Protein AF-A0A061QY68-F1 (afdb_monomer_lite)

InterPro domains:
  IPR005821 Ion transport domain [PF00520] (779-943)
  IPR013662 RyR/IP3R Homology associated domain [PF08454] (230-327)
  IPR015925 Ryanodine/Inositol 1,4,5-trisphosphate receptor [PTHR13715] (108-1065)

Organism: NCBI:txid582737

pLDDT: mean 70.11, std 22.69, range [20.84, 96.12]

Foldseek 3Di:
DDDDDDDPDDDADDDDVLVVLVVVLVDLDPDPDDDPPDDPPAAPLNVLLVLLVVLLVQLAPPPDPLVSLLLVLQLLLLCLQFCPLPSPVVRSSVSSVCSVQQHDRDPDDFPVSSLLSLLSSVLSNNLVSLLSNCLYPDPSSVLSSLSSLLSSLPPQNPNSLVSSLVVLQDLDPSNVSNLVSLLVLLVLLLVLLVPVPDDVVPPPPPQPPDDDDDDPDDDPSPQVSLVSNLSSLSSLLSSLFLNPLSSLVLCDARVSDPDGRNNLQSLLSSLLSLLVCVLVCLVVVPVRSLSSLLSSLSSLLSSQFAPNLPSLCCCQPVHCLQVSLQSLLVRLAQDLPDDLQSLLSSLLSLLSSLSSVVSSCPPAQQDPSLVSSLVRHDLVSLLNRLVVLVCSLPVCSLVPPDDQDPPRDDDDDDPDDDDDPSVVVVVVVPPDDDDDPPDDDDDDPPVVRDDPPRQDSVSSSVSSVSSSLSSLQSLVQSLVSLVLDDPVVVPVPDPPVCCVPRVVPRNVSSVVSCVVCVVVCVLFKAWEWWQDPNDIDIHIDTFDPLLSVCVVPPVSLCVLQVQLLQPFPVQLVDLLSLLLVSVVSLVVVLVLSVLVVCCVVDPLSVLLNCLLVLLVLLQVLLVQLVVLVVPDDDDDPDDPPLDDDPSSVSSLVSLVVSLVSLVSNLSSLLVSLVVVVLVDPPDDPVLVLASPPPVPPPDDDSDDDDDDPDDDDDDDDDDDDDDDDDDDDDDDDDDDDDDDDPPPPVPDSDRRDDPDDPRPVVVVVVVVVSVVVSCPDPSSVLSVVSSVLSVCCNPPHSVSSVSSNLSCLVSPPVNVLLVQLCVQLVVVLVVLVVVLLVVLLVLLVVCCVQPPPVDDPPADQLANDSVSSSVSSVCCLVPHQPCCSVDGVSDSCNLPDPDDPDDPSSVVVVVSSVVSCVPRVVPSVVVSVVSSVVSSVVVVVRVVSSVVQVVAAASFARDGQVLQVVDPPGHPVNCCPRHNPSSSVSSVVSVLVPDDSSPAGNVSSVLVVQCPDPDSSSNSNTTNHNDDSVNVSVVVVVVVVVVVVVVVVVVVVVVVVVVVVVVVVVVVVVVVVVVVVVVVVVVD

Secondary structure (DSSP, 8-state):
-------SS------SHHHHHHHHTT--S-----STT------HHHHHHHHHHHHHHHGGG----HHHHHHHHHHHHHHHHH--SS--HHHHHHHHHHHHHTPPPPS---HHHHHHHHHHHHHTTHHHHHHHHTTSS-HHHHHHHHHHHHHHHTTT-HHHHHHHHHHHTSSSTHHHHHHHHHHHHHHHHHHHHHH---GGGSSSS-SS-SSS--------TTHHHHHHHHHHHHHHHHHHTTT-HHHHHHTT--TTSSS---HHHHHHHHHHHHHHHHHHHHHTT--HHHHHHHHHHHHHHHHHTTT-HHHHHIIIIISSHHHHHHHHHHHS---TT--HHHHHHHHHHHHHHHHHHHHHTTT-SS-HHHHHHHHH--HHHHHHHHHHHHHHHHSS------PPPTT--PPP--SS----HHHHHHHHHS-S------------S-GGG--TTSPPHHHHHHHHHHHHHHHHHHHHHHHHHHHT--TTHHHHSS-HHHHTTSHHHHHHHHHHHHHHHHHHHTTTEEEEEEEETTEEEEEEEEPPHHHHHHHH-HHHHHHHHHHHTT--GGGTSSHHHHHHHHHHHHHHHHHHHHHHHHHTT-HHHHHHHTHHHHHHHHHHHHHHHHHHHHT---PSTT---TTS-HHHHHHHHHHHHHHHHHHHHHHHHHHHHHHHHHH-----TTTGGG-TTTTTTT----PPP----------------S---------------------SSSS-S-PPP--SSSHHHHHHHHHHHHHHHHHTSHHHHHHHHHHHHHHHHHHT-GGGGGGGGGHHHHHSHHHHHHHHHHHHHHHHHHHHHHHHHHHHHHHHHHHHHHHTT-S-TTSPPS-SSHHHHHHHHHHHHHHS-GGGGTSBTTBGGGGS-SSSSS-HHHHHHHHHHHHHIIIIIIIIHHHHHHHHHHHHHHHHHHHHHHHHHHHHB-TTT--BHHHHHT-TT--HHHHHHHT--HHHHHHHHHHHHHS-TTS--HHHHHHHHHTT-SSTTGGGTTS-TT--HHHHHHHHHHHHHHHHHHHHHHHHHHHHHHHHHHHHHHHHHHHHHHHHHHHHTT--

Radius of gyration: 42.27 Å; chains: 1; bounding box: 159×98×127 Å

Sequence (1084 aa):
MEERRLSPGGRKVRFASLHVFSRIFAQPQGTVGSLGGVPMQWSFEEIVVYFSKFVMQHHHALEWDEEMLNKIIRAMRYACYIDDGRGDLSFIQAGWDAALSGASAPSHMRPAQLAWVQEKYNALGFTHAAVALMTNSNPAMQFEAVRLLVTLLWGGNRTVQDTVCSMLSRQTTPSAAWFSTVHGIVSRCSDFIKQNGNPESISSQSFAAVREGEGLLQLNESSDVAIFASTCMELLRLMCEGHHLKNQMLMLQQPTDSTDVDLVSAAVDLMGELQNRLLGSIQEGCAKFPRLVLSILSFLTEACTGPCHAVQRALALDSALLLLANRMLGCITIEPTDSAIAFGMKARILAALVQLLNSLMEGQGHSVITGRIIEVLDLSAVESQAITLYQCLNGGVLSWKDKPKADGSLPGVDPSQEEDPSQARFYSLMGRSQMNPKASGDAEPWEANLPEDSPSPQAARKLAGSSLIEMMLFVRKLNHCHKSEAPNERAAHMDDAFLAKSGHHFTPVLDRIEQELEPFLEGTISSIEIIWNNRLEKVFFPLTSTCQRADTDMDCRAEILQSLQSIPSDCRENPLQKATKLLEHMDIHLQRLLAKDLSELSWLLWLVGRRHAMHHYVLYSSAAALLLLIVFVQDPPGRWAWGGSVFYIMATVLSVAVLALSLGILASLVIDKMHWNSCATDMTPGQRALSGISSLLGFPMKSKPTSNPNKVHHFDPANATAGAANFDSAIDISLGQNAPQIKAIAGAVPRLPQDGSGSSLHTAAHVCAIAIDSVLDLAVLHALAMTVMAVLAVWMSPLFLAAHLTVFFTEFDAGKTILRALKIAGLPLLETSLVGILAIVIFSIVSFELFHGKRDQDAPQPCETLYQCVATHLITGMYGDFADLYADEGDIFSLVPEGIDDKSMKQLQILFVMAFFILWGFVLSNIFTGLVVDAFAAIRAEEEEISSDNTTRCLVCSLERFEFDKNPRMSFETHIRSEHSPLSYVYYLHYLRKTPSTEYKGYDTFIHQALQQSSKVDRVVWLPISRSITIDKLGESHNLEEESEKQMDLLQYLRVMLQQMERRIASVESQVSAAVSKRGVADS

Structure (mmCIF, N/CA/C/O backbone):
data_AF-A0A061QY68-F1
#
_entry.id   AF-A0A061QY68-F1
#
loop_
_atom_site.group_PDB
_atom_site.id
_atom_site.type_symbol
_atom_site.label_atom_id
_atom_site.label_alt_id
_atom_site.label_comp_id
_atom_site.label_asym_id
_atom_site.label_entity_id
_atom_site.label_seq_id
_atom_site.pdbx_PDB_ins_code
_atom_site.Cartn_x
_atom_site.Cartn_y
_atom_site.Cartn_z
_atom_site.occupancy
_atom_site.B_iso_or_equiv
_atom_site.auth_seq_id
_atom_site.auth_comp_id
_atom_site.auth_asym_id
_atom_site.auth_atom_id
_atom_site.pdbx_PDB_model_num
ATOM 1 N N . MET A 1 1 ? -13.461 -45.399 37.007 1.00 29.14 1 MET A N 1
ATOM 2 C CA . MET A 1 1 ? -13.664 -46.328 38.143 1.00 29.14 1 MET A CA 1
ATOM 3 C C . MET A 1 1 ? -13.298 -45.540 39.396 1.00 29.14 1 MET A C 1
ATOM 5 O O . MET A 1 1 ? -12.150 -45.151 39.472 1.00 29.14 1 MET A O 1
ATOM 9 N N . GLU A 1 2 ? -14.149 -45.123 40.330 1.00 26.91 2 GLU A N 1
ATOM 10 C CA . GLU A 1 2 ? -15.510 -45.493 40.731 1.00 26.91 2 GLU A CA 1
ATOM 11 C C . GLU A 1 2 ? -16.494 -44.317 40.549 1.00 26.91 2 GLU A C 1
ATOM 13 O O . GLU A 1 2 ? -16.331 -43.264 41.156 1.00 26.91 2 GLU A O 1
ATOM 18 N N . GLU A 1 3 ? -17.563 -44.520 39.778 1.00 31.66 3 GLU A N 1
ATOM 19 C CA . GLU A 1 3 ? -18.822 -43.794 39.977 1.00 31.66 3 GLU A CA 1
ATOM 20 C C . GLU A 1 3 ? -19.640 -44.588 41.002 1.00 31.66 3 GLU A C 1
ATOM 22 O O . GLU A 1 3 ? -20.162 -45.662 40.694 1.00 31.66 3 GLU A O 1
ATOM 27 N N . ARG A 1 4 ? -19.770 -44.088 42.234 1.00 31.14 4 ARG A N 1
ATOM 28 C CA . ARG A 1 4 ? -20.824 -44.552 43.146 1.00 31.14 4 ARG A CA 1
ATOM 29 C C . ARG A 1 4 ? -21.917 -43.495 43.238 1.00 31.14 4 ARG A C 1
ATOM 31 O O . ARG A 1 4 ? -21.746 -42.473 43.887 1.00 31.14 4 ARG A O 1
ATOM 38 N N . ARG A 1 5 ? -23.033 -43.815 42.572 1.00 36.41 5 ARG A N 1
ATOM 39 C CA . ARG A 1 5 ? -24.438 -43.468 42.864 1.00 36.41 5 ARG A CA 1
ATOM 40 C C . ARG A 1 5 ? -24.655 -42.254 43.782 1.00 36.41 5 ARG A C 1
ATOM 42 O O . ARG A 1 5 ? -24.558 -42.379 45.001 1.00 36.41 5 ARG A O 1
ATOM 49 N N . LEU A 1 6 ? -25.113 -41.142 43.208 1.00 31.55 6 LEU A N 1
ATOM 50 C CA . LEU A 1 6 ? -25.805 -40.080 43.943 1.00 31.55 6 LEU A CA 1
ATOM 51 C C . LEU A 1 6 ? -27.317 -40.184 43.694 1.00 31.55 6 LEU A C 1
ATOM 53 O O . LEU A 1 6 ? -27.770 -40.357 42.567 1.00 31.55 6 LEU A O 1
ATOM 57 N N . SER A 1 7 ? -28.076 -40.150 44.788 1.00 28.05 7 SER A N 1
ATOM 58 C CA . SER A 1 7 ? -29.542 -40.155 44.840 1.00 28.05 7 SER A CA 1
ATOM 59 C C . SER A 1 7 ? -30.104 -38.732 44.665 1.00 28.05 7 SER A C 1
ATOM 61 O O . SER A 1 7 ? -29.376 -37.762 44.895 1.00 28.05 7 SER A O 1
ATOM 63 N N . PRO A 1 8 ? -31.385 -38.575 44.276 1.00 34.56 8 PRO A N 1
ATOM 64 C CA . PRO A 1 8 ? -31.983 -37.270 44.022 1.00 34.56 8 PRO A CA 1
ATOM 65 C C . PRO A 1 8 ? -32.374 -36.612 45.351 1.00 34.56 8 PRO A C 1
ATOM 67 O O . PRO A 1 8 ? -33.438 -36.863 45.908 1.00 34.56 8 PRO A O 1
ATOM 70 N N . GLY A 1 9 ? -31.484 -35.788 45.889 1.00 30.56 9 GLY A N 1
ATOM 71 C CA . GLY A 1 9 ? -31.750 -34.975 47.072 1.00 30.56 9 GLY A CA 1
ATOM 72 C C . GLY A 1 9 ? -30.561 -34.072 47.367 1.00 30.56 9 GLY A C 1
ATOM 73 O O . GLY A 1 9 ? -29.495 -34.565 47.723 1.00 30.56 9 GLY A O 1
ATOM 74 N N . GLY A 1 10 ? -30.744 -32.761 47.185 1.00 36.50 10 GLY A N 1
ATOM 75 C CA . GLY A 1 10 ? -29.701 -31.733 47.209 1.00 36.50 10 GLY A CA 1
ATOM 76 C C . GLY A 1 10 ? -28.730 -31.816 48.390 1.00 36.50 10 GLY A C 1
ATOM 77 O O . GLY A 1 10 ? -28.972 -31.251 49.455 1.00 36.50 10 GLY A O 1
ATOM 78 N N . ARG A 1 11 ? -27.584 -32.469 48.173 1.00 31.81 11 ARG A N 1
ATOM 79 C CA . ARG A 1 11 ? -26.412 -32.392 49.047 1.00 31.81 11 ARG A CA 1
ATOM 80 C C . ARG A 1 11 ? -25.179 -32.032 48.231 1.00 31.81 11 ARG A C 1
ATOM 82 O O . ARG A 1 11 ? -24.825 -32.719 47.278 1.00 31.81 11 ARG A O 1
ATOM 89 N N . LYS A 1 12 ? -24.553 -30.942 48.677 1.00 38.97 12 LYS A N 1
ATOM 90 C CA . LYS A 1 12 ? -23.264 -30.378 48.267 1.00 38.97 12 LYS A CA 1
ATOM 91 C C . LYS A 1 12 ? -22.235 -31.472 47.962 1.00 38.97 12 LYS A C 1
ATOM 93 O O . LYS A 1 12 ? -22.008 -32.356 48.791 1.00 38.97 12 LYS A O 1
ATOM 98 N N . VAL A 1 13 ? -21.602 -31.391 46.793 1.00 36.59 13 VAL A N 1
ATOM 99 C CA . VAL A 1 13 ? -20.547 -32.314 46.355 1.00 36.59 13 VAL A CA 1
ATOM 100 C C . VAL A 1 13 ? -19.327 -32.136 47.266 1.00 36.59 13 VAL A C 1
ATOM 102 O O . VAL A 1 13 ? -18.552 -31.197 47.107 1.00 36.59 13 VAL A O 1
ATOM 105 N N . ARG A 1 14 ? -19.148 -33.017 48.260 1.00 35.81 14 ARG A N 1
ATOM 106 C CA . ARG A 1 14 ? -17.952 -33.015 49.119 1.00 35.81 14 ARG A CA 1
ATOM 107 C C . ARG A 1 14 ? -16.811 -33.857 48.527 1.00 35.81 14 ARG A C 1
ATOM 109 O O . ARG A 1 14 ? -16.841 -35.078 48.595 1.00 35.81 14 ARG A O 1
ATOM 116 N N . PHE A 1 15 ? -15.803 -33.151 48.004 1.00 47.38 15 PHE A N 1
ATOM 117 C CA . PHE A 1 15 ? -14.361 -33.274 48.301 1.00 47.38 15 PHE A CA 1
ATOM 118 C C . PHE A 1 15 ? -13.709 -34.678 48.385 1.00 47.38 15 PHE A C 1
ATOM 120 O O . PHE A 1 15 ? -13.303 -35.115 49.459 1.00 47.38 15 PHE A O 1
ATOM 127 N N . ALA A 1 16 ? -13.453 -35.319 47.238 1.00 40.19 16 ALA A N 1
ATOM 128 C CA . ALA A 1 16 ? -12.374 -36.320 47.105 1.00 40.19 16 ALA A CA 1
ATOM 129 C C . ALA A 1 16 ? -11.352 -35.922 46.018 1.00 40.19 16 ALA A C 1
ATOM 131 O O . ALA A 1 16 ? -10.146 -36.019 46.222 1.00 40.19 16 ALA A O 1
ATOM 132 N N . SER A 1 17 ? -11.822 -35.357 44.904 1.00 46.38 17 SER A N 1
ATOM 133 C CA . SER A 1 17 ? -11.006 -34.807 43.808 1.00 46.38 17 SER A CA 1
ATOM 134 C C . SER A 1 17 ? -10.307 -33.480 44.151 1.00 46.38 17 SER A C 1
ATOM 136 O O . SER A 1 17 ? -9.217 -33.208 43.653 1.00 46.38 17 SER A O 1
ATOM 138 N N . LEU A 1 18 ? -10.883 -32.679 45.053 1.00 42.19 18 LEU A N 1
ATOM 139 C CA . LEU A 1 18 ? -10.317 -31.399 45.507 1.00 42.19 18 LEU A CA 1
ATOM 140 C C . LEU A 1 18 ? -9.041 -31.560 46.347 1.00 42.19 18 LEU A C 1
ATOM 142 O O . LEU A 1 18 ? -8.128 -30.750 46.232 1.00 42.19 18 LEU A O 1
ATOM 146 N N . HIS A 1 19 ? -8.930 -32.634 47.136 1.00 45.12 19 HIS A N 1
ATOM 147 C CA . HIS A 1 19 ? -7.722 -32.904 47.922 1.00 45.12 19 HIS A CA 1
ATOM 148 C C . HIS A 1 19 ? -6.561 -33.398 47.042 1.00 45.12 19 HIS A C 1
ATOM 150 O O . HIS A 1 19 ? -5.401 -33.246 47.411 1.00 45.12 19 HIS A O 1
ATOM 156 N N . VAL A 1 20 ? -6.873 -33.957 45.866 1.00 48.47 20 VAL A N 1
ATOM 157 C CA . VAL A 1 20 ? -5.894 -34.356 44.846 1.00 48.47 20 VAL A CA 1
ATOM 158 C C . VAL A 1 20 ? -5.334 -33.117 44.151 1.00 48.47 20 VAL A C 1
ATOM 160 O O . VAL A 1 20 ? -4.122 -32.961 44.122 1.00 48.47 20 VAL A O 1
ATOM 163 N N . PHE A 1 21 ? -6.177 -32.175 43.715 1.00 49.72 21 PHE A N 1
ATOM 164 C CA . PHE A 1 21 ? -5.708 -30.892 43.169 1.00 49.72 21 PHE A CA 1
ATOM 165 C C . PHE A 1 21 ? -4.913 -30.084 44.200 1.00 49.72 21 PHE A C 1
ATOM 167 O O . PHE A 1 21 ? -3.837 -29.585 43.883 1.00 49.72 21 PHE A O 1
ATOM 174 N N . SER A 1 22 ? -5.386 -30.006 45.452 1.00 44.59 22 SER A N 1
ATOM 175 C CA . SER A 1 22 ? -4.680 -29.270 46.509 1.00 44.59 22 SER A CA 1
ATOM 176 C C . SER A 1 22 ? -3.344 -29.896 46.873 1.00 44.59 22 SER A C 1
ATOM 178 O O . SER A 1 22 ? -2.451 -29.175 47.281 1.00 44.59 22 SER A O 1
ATOM 180 N N . ARG A 1 23 ? -3.177 -31.215 46.723 1.00 47.50 23 ARG A N 1
ATOM 181 C CA . ARG A 1 23 ? -1.905 -31.903 46.992 1.00 47.50 23 ARG A CA 1
ATOM 182 C C . ARG A 1 23 ? -0.969 -31.931 45.784 1.00 47.50 23 ARG A C 1
ATOM 184 O O . ARG A 1 23 ? 0.229 -31.807 45.994 1.00 47.50 23 ARG A O 1
ATOM 191 N N . ILE A 1 24 ? -1.497 -32.034 44.560 1.00 50.69 24 ILE A N 1
ATOM 192 C CA . ILE A 1 24 ? -0.727 -31.911 43.309 1.00 50.69 24 ILE A CA 1
ATOM 193 C C . ILE A 1 24 ? -0.125 -30.504 43.199 1.00 50.69 24 ILE A C 1
ATOM 195 O O . ILE A 1 24 ? 1.037 -30.369 42.842 1.00 50.69 24 ILE A O 1
ATOM 199 N N . PHE A 1 25 ? -0.886 -29.467 43.563 1.00 47.94 25 PHE A N 1
ATOM 200 C CA . PHE A 1 25 ? -0.437 -28.075 43.472 1.00 47.94 25 PHE A CA 1
ATOM 201 C C . PHE A 1 25 ? 0.251 -27.521 44.732 1.00 47.94 25 PHE A C 1
ATOM 203 O O . PHE A 1 25 ? 0.832 -26.444 44.658 1.00 47.94 25 PHE A O 1
ATOM 210 N N . ALA A 1 26 ? 0.219 -28.222 45.876 1.00 42.56 26 ALA A N 1
ATOM 211 C CA . ALA A 1 26 ? 0.884 -27.781 47.114 1.00 42.56 26 ALA A CA 1
ATOM 212 C C . ALA A 1 26 ? 2.191 -28.523 47.453 1.00 42.56 26 ALA A C 1
ATOM 214 O O . ALA A 1 26 ? 2.764 -28.251 48.507 1.00 42.56 26 ALA A O 1
ATOM 215 N N . GLN A 1 27 ? 2.676 -29.459 46.624 1.00 43.47 27 GLN A N 1
ATOM 216 C CA . GLN A 1 27 ? 3.967 -30.131 46.846 1.00 43.47 27 GLN A CA 1
ATOM 217 C C . GLN A 1 27 ? 5.002 -29.739 45.776 1.00 43.47 27 GLN A C 1
ATOM 219 O O . GLN A 1 27 ? 5.001 -30.324 44.696 1.00 43.47 27 GLN A O 1
ATOM 224 N N . PRO A 1 28 ? 5.927 -28.801 46.073 1.00 37.78 28 PRO A N 1
ATOM 225 C CA . PRO A 1 28 ? 6.927 -28.312 45.122 1.00 37.78 28 PRO A CA 1
ATOM 226 C C . PRO A 1 28 ? 8.238 -29.116 45.132 1.00 37.78 28 PRO A C 1
ATOM 228 O O . PRO A 1 28 ? 9.202 -28.714 44.487 1.00 37.78 28 PRO A O 1
ATOM 231 N N . GLN A 1 29 ? 8.341 -30.221 45.878 1.00 31.72 29 GLN A N 1
ATOM 232 C CA . GLN A 1 29 ? 9.618 -30.916 46.051 1.00 31.72 29 GLN A CA 1
ATOM 233 C C . GLN A 1 29 ? 9.652 -32.275 45.370 1.00 31.72 29 GLN A C 1
ATOM 235 O O . GLN A 1 29 ? 8.860 -33.168 45.667 1.00 31.72 29 GLN A O 1
ATOM 240 N N . GLY A 1 30 ? 10.667 -32.448 44.523 1.00 35.69 30 GLY A N 1
ATOM 241 C CA . GLY A 1 30 ? 11.161 -33.748 44.113 1.00 35.69 30 GLY A CA 1
ATOM 242 C C . GLY A 1 30 ? 11.554 -34.582 45.329 1.00 35.69 30 GLY A C 1
ATOM 243 O O . GLY A 1 30 ? 12.691 -34.561 45.769 1.00 35.69 30 GLY A O 1
ATOM 244 N N . THR A 1 31 ? 10.613 -35.357 45.849 1.00 29.94 31 THR A N 1
ATOM 245 C CA . THR A 1 31 ? 10.872 -36.701 46.356 1.00 29.94 31 THR A CA 1
ATOM 246 C C . THR A 1 31 ? 9.677 -37.560 45.984 1.00 29.94 31 THR A C 1
ATOM 248 O O . THR A 1 31 ? 8.536 -37.284 46.344 1.00 29.94 31 THR A O 1
ATOM 251 N N . VAL A 1 32 ? 9.952 -38.626 45.238 1.00 34.81 32 VAL A N 1
ATOM 252 C CA . VAL A 1 32 ? 9.035 -39.749 45.055 1.00 34.81 32 VAL A CA 1
ATOM 253 C C . VAL A 1 32 ? 8.867 -40.412 46.427 1.00 34.81 32 VAL A C 1
ATOM 255 O O . VAL A 1 32 ? 9.585 -41.342 46.777 1.00 34.81 32 VAL A O 1
ATOM 258 N N . GLY A 1 33 ? 7.971 -39.871 47.249 1.00 30.12 33 GLY A N 1
ATOM 259 C CA . GLY A 1 33 ? 7.559 -40.427 48.531 1.00 30.12 33 GLY A CA 1
ATOM 260 C C . GLY A 1 33 ? 6.142 -40.962 48.405 1.00 30.12 33 GLY A C 1
ATOM 261 O O . GLY A 1 33 ? 5.191 -40.198 48.265 1.00 30.12 33 GLY A O 1
ATOM 262 N N . SER A 1 34 ? 5.996 -42.286 48.418 1.00 32.78 34 SER A N 1
ATOM 263 C CA . SER A 1 34 ? 4.717 -42.973 48.254 1.00 32.78 34 SER A CA 1
ATOM 264 C C . SER A 1 34 ? 3.679 -42.530 49.294 1.00 32.78 34 SER A C 1
ATOM 266 O O . SER A 1 34 ? 3.818 -42.832 50.480 1.00 32.78 34 SER A O 1
ATOM 268 N N . LEU A 1 35 ? 2.578 -41.931 48.846 1.00 29.92 35 LEU A N 1
ATOM 269 C CA . LEU A 1 35 ? 1.316 -41.949 49.583 1.00 29.92 35 LEU A CA 1
ATOM 270 C C . LEU A 1 35 ? 0.484 -43.114 49.037 1.00 29.92 35 LEU A C 1
ATOM 272 O O . LEU A 1 35 ? -0.154 -43.006 47.997 1.00 29.92 35 LEU A O 1
ATOM 276 N N . GLY A 1 36 ? 0.538 -44.262 49.715 1.00 34.97 36 GLY A N 1
ATOM 277 C CA . GLY A 1 36 ? -0.405 -45.360 49.472 1.00 34.97 36 GLY A CA 1
ATOM 278 C C . GLY A 1 36 ? -0.325 -46.039 48.097 1.00 34.97 36 GLY A C 1
ATOM 279 O O . GLY A 1 36 ? -1.351 -46.468 47.583 1.00 34.97 36 GLY A O 1
ATOM 280 N N . GLY A 1 37 ? 0.868 -46.168 47.509 1.00 30.59 37 GLY A N 1
ATOM 281 C CA . GLY A 1 37 ? 1.104 -47.131 46.422 1.00 30.59 37 GLY A CA 1
ATOM 282 C C . GLY A 1 37 ? 0.585 -46.768 45.024 1.00 30.59 37 GLY A C 1
ATOM 283 O O . GLY A 1 37 ? 0.555 -47.650 44.172 1.00 30.59 37 GLY A O 1
ATOM 284 N N . VAL A 1 38 ? 0.232 -45.507 44.743 1.00 30.30 38 VAL A N 1
ATOM 285 C CA . VAL A 1 38 ? -0.059 -45.056 43.367 1.00 30.30 38 VAL A CA 1
ATOM 286 C C . VAL A 1 38 ? 0.872 -43.894 42.992 1.00 30.30 38 VAL A C 1
ATOM 288 O O . VAL A 1 38 ? 0.768 -42.828 43.598 1.00 30.30 38 VAL A O 1
ATOM 291 N N . PRO A 1 39 ? 1.792 -44.056 42.021 1.00 34.81 39 PRO A N 1
ATOM 292 C CA . PRO A 1 39 ? 2.593 -42.948 41.517 1.00 34.81 39 PRO A CA 1
ATOM 293 C C . PRO A 1 39 ? 1.703 -42.060 40.638 1.00 34.81 39 PRO A C 1
ATOM 295 O O . PRO A 1 39 ? 1.312 -42.461 39.545 1.00 34.81 39 PRO A O 1
ATOM 298 N N . MET A 1 40 ? 1.353 -40.859 41.100 1.00 44.25 40 MET A N 1
ATOM 299 C CA . MET A 1 40 ? 0.671 -39.868 40.258 1.00 44.25 40 MET A CA 1
ATOM 300 C C . MET A 1 40 ? 1.719 -38.987 39.566 1.00 44.25 40 MET A C 1
ATOM 302 O O . MET A 1 40 ? 2.092 -37.930 40.059 1.00 44.25 40 MET A O 1
ATOM 306 N N . GLN A 1 41 ? 2.230 -39.469 38.431 1.00 53.25 41 GLN A N 1
ATOM 307 C CA . GLN A 1 41 ? 2.984 -38.681 37.450 1.00 53.25 41 GLN A CA 1
ATOM 308 C C . GLN A 1 41 ? 1.978 -38.024 36.495 1.00 53.25 41 GLN A C 1
ATOM 310 O O . GLN A 1 41 ? 1.673 -38.606 35.459 1.00 53.25 41 GLN A O 1
ATOM 315 N N . TRP A 1 42 ? 1.391 -36.884 36.862 1.00 53.50 42 TRP A N 1
ATOM 316 C CA . TRP A 1 42 ? 0.552 -36.116 35.930 1.00 53.50 42 TRP A CA 1
ATOM 317 C C . TRP A 1 42 ? 1.388 -35.019 35.275 1.00 53.50 42 TRP A C 1
ATOM 319 O O . TRP A 1 42 ? 2.084 -34.284 35.977 1.00 53.50 42 TRP A O 1
ATOM 329 N N . SER A 1 43 ? 1.332 -34.904 33.947 1.00 63.28 43 SER A N 1
ATOM 330 C CA . SER A 1 43 ? 1.945 -33.772 33.239 1.00 63.28 43 SER A CA 1
ATOM 331 C C . SER A 1 43 ? 1.126 -32.491 33.441 1.00 63.28 43 SER A C 1
ATOM 333 O O . SER A 1 43 ? -0.064 -32.543 33.761 1.00 63.28 43 SER A O 1
ATOM 335 N N . PHE A 1 44 ? 1.740 -31.322 33.227 1.00 66.75 44 PHE A N 1
ATOM 336 C CA . PHE A 1 44 ? 1.029 -30.042 33.305 1.00 66.75 44 PHE A CA 1
ATOM 337 C C . PHE A 1 44 ? -0.172 -29.995 32.344 1.00 66.75 44 PHE A C 1
ATOM 339 O O . PHE A 1 44 ? -1.263 -29.572 32.721 1.00 66.75 44 PHE A O 1
ATOM 346 N N . GLU A 1 45 ? -0.007 -30.516 31.128 1.00 70.31 45 GLU A N 1
ATOM 347 C CA . GLU A 1 45 ? -1.067 -30.631 30.125 1.00 70.31 45 GLU A CA 1
ATOM 348 C C . GLU A 1 45 ? -2.213 -31.542 30.582 1.00 70.31 45 GLU A C 1
ATOM 350 O O . GLU A 1 45 ? -3.380 -31.208 30.380 1.00 70.31 45 GLU A O 1
ATOM 355 N N . GLU A 1 46 ? -1.911 -32.669 31.232 1.00 70.44 46 GLU A N 1
ATOM 356 C CA . GLU A 1 46 ? -2.932 -33.568 31.784 1.00 70.44 46 GLU A CA 1
ATOM 357 C C . GLU A 1 46 ? -3.741 -32.883 32.891 1.00 70.44 46 GLU A C 1
ATOM 359 O O . GLU A 1 46 ? -4.966 -33.039 32.955 1.00 70.44 46 GLU A O 1
ATOM 364 N N . ILE A 1 47 ? -3.078 -32.063 33.713 1.00 70.69 47 ILE A N 1
ATOM 365 C CA . ILE A 1 47 ? -3.737 -31.253 34.738 1.00 70.69 47 ILE A CA 1
ATOM 366 C C . ILE A 1 47 ? -4.650 -30.201 34.094 1.00 70.69 47 ILE A C 1
ATOM 368 O O . ILE A 1 47 ? -5.801 -30.065 34.517 1.00 70.69 47 ILE A O 1
ATOM 372 N N . VAL A 1 48 ? -4.190 -29.501 33.050 1.00 73.69 48 VAL A N 1
ATOM 373 C CA . VAL A 1 48 ? -5.004 -28.516 32.312 1.00 73.69 48 VAL A CA 1
ATOM 374 C C . VAL A 1 48 ? -6.233 -29.173 31.681 1.00 73.69 48 VAL A C 1
ATOM 376 O O . VAL A 1 48 ? -7.339 -28.643 31.803 1.00 73.69 48 VAL A O 1
ATOM 379 N N . VAL A 1 49 ? -6.080 -30.344 31.057 1.00 77.88 49 VAL A N 1
ATOM 380 C CA . VAL A 1 49 ? -7.196 -31.081 30.441 1.00 77.88 49 VAL A CA 1
ATOM 381 C C . VAL A 1 49 ? -8.206 -31.530 31.492 1.00 77.88 49 VAL A C 1
ATOM 383 O O . VAL A 1 49 ? -9.415 -31.386 31.291 1.00 77.88 49 VAL A O 1
ATOM 386 N N . TYR A 1 50 ? -7.738 -32.074 32.619 1.00 77.44 50 TYR A N 1
ATOM 387 C CA . TYR A 1 50 ? -8.629 -32.494 33.696 1.00 77.44 50 TYR A CA 1
ATOM 388 C C . TYR A 1 50 ? -9.365 -31.296 34.299 1.00 77.44 50 TYR A C 1
ATOM 390 O O . TYR A 1 50 ? -10.586 -31.348 34.451 1.00 77.44 50 TYR A O 1
ATOM 398 N N . PHE A 1 51 ? -8.644 -30.213 34.604 1.00 79.56 51 PHE A N 1
ATOM 399 C CA . PHE A 1 51 ? -9.225 -28.976 35.121 1.00 79.56 51 PHE A CA 1
ATOM 400 C C . PHE A 1 51 ? -10.295 -28.436 34.173 1.00 79.56 51 PHE A C 1
ATOM 402 O O . PHE A 1 51 ? -11.418 -28.170 34.598 1.00 79.56 51 PHE A O 1
ATOM 409 N N . SER A 1 52 ? -9.986 -28.368 32.877 1.00 82.62 52 SER A N 1
ATOM 410 C CA . SER A 1 52 ? -10.910 -27.857 31.865 1.00 82.62 52 SER A CA 1
ATOM 411 C C . SER A 1 52 ? -12.189 -28.692 31.789 1.00 82.62 52 SER A C 1
ATOM 413 O O . SER A 1 52 ? -13.290 -28.147 31.821 1.00 82.62 52 SER A O 1
ATOM 415 N N . LYS A 1 53 ? -12.072 -30.027 31.781 1.00 81.06 53 LYS A N 1
ATOM 416 C CA . LYS A 1 53 ? -13.234 -30.932 31.819 1.00 81.06 53 LYS A CA 1
ATOM 417 C C . LYS A 1 53 ? -14.050 -30.781 33.101 1.00 81.06 53 LYS A C 1
ATOM 419 O O . LYS A 1 53 ? -15.278 -30.792 33.048 1.00 81.06 53 LYS A O 1
ATOM 424 N N . PHE A 1 54 ? -13.376 -30.640 34.239 1.00 78.81 54 PHE A N 1
ATOM 425 C CA . PHE A 1 54 ? -14.025 -30.488 35.534 1.00 78.81 54 PHE A CA 1
ATOM 426 C C . PHE A 1 54 ? -14.841 -29.193 35.609 1.00 78.81 54 PHE A C 1
ATOM 428 O O . PHE A 1 54 ? -16.016 -29.236 35.981 1.00 78.81 54 PHE A O 1
ATOM 435 N N . VAL A 1 55 ? -14.242 -28.067 35.206 1.00 78.69 55 VAL A N 1
ATOM 436 C CA . VAL A 1 55 ? -14.901 -26.757 35.134 1.00 78.69 55 VAL A CA 1
ATOM 437 C C . VAL A 1 55 ? -16.109 -26.818 34.206 1.00 78.69 55 VAL A C 1
ATOM 439 O O . VAL A 1 55 ? -17.204 -26.434 34.609 1.00 78.69 55 VAL A O 1
ATOM 442 N N . MET A 1 56 ? -15.960 -27.388 33.008 1.00 79.69 56 MET A N 1
ATOM 443 C CA . MET A 1 56 ? -17.069 -27.517 32.057 1.00 79.69 56 MET A CA 1
ATOM 444 C C . MET A 1 56 ? -18.277 -28.263 32.643 1.00 79.69 56 MET A C 1
ATOM 446 O O . MET A 1 56 ? -19.412 -27.901 32.352 1.00 79.69 56 MET A O 1
ATOM 450 N N . GLN A 1 57 ? -18.059 -29.252 33.514 1.00 78.12 57 GLN A N 1
ATOM 451 C CA . GLN A 1 57 ? -19.137 -30.013 34.156 1.00 78.12 57 GLN A CA 1
ATOM 452 C C . GLN A 1 57 ? -19.755 -29.326 35.386 1.00 78.12 57 GLN A C 1
ATOM 454 O O . GLN A 1 57 ? -20.913 -29.594 35.697 1.00 78.12 57 GLN A O 1
ATOM 459 N N . HIS A 1 58 ? -19.012 -28.467 36.095 1.00 73.69 58 HIS A N 1
ATOM 460 C CA . HIS A 1 58 ? -19.406 -27.976 37.428 1.00 73.69 58 HIS A CA 1
ATOM 461 C C . HIS A 1 58 ? -19.427 -26.445 37.578 1.00 73.69 58 HIS A C 1
ATOM 463 O O . HIS A 1 58 ? -19.652 -25.958 38.683 1.00 73.69 58 HIS A O 1
ATOM 469 N N . HIS A 1 59 ? -19.218 -25.677 36.505 1.00 71.19 59 HIS A N 1
ATOM 470 C CA . HIS A 1 59 ? -19.015 -24.221 36.531 1.00 71.19 59 HIS A CA 1
ATOM 471 C C . HIS A 1 59 ? -20.062 -23.407 37.316 1.00 71.19 59 HIS A C 1
ATOM 473 O O . HIS A 1 59 ? -19.682 -22.446 37.978 1.00 71.19 59 HIS A O 1
ATOM 479 N N . HIS A 1 60 ? -21.342 -23.797 37.325 1.00 67.44 60 HIS A N 1
ATOM 480 C CA . HIS A 1 60 ? -22.396 -23.094 38.078 1.00 67.44 60 HIS A CA 1
ATOM 481 C C . HIS A 1 60 ? -22.418 -23.386 39.593 1.00 67.44 60 HIS A C 1
ATOM 483 O O . HIS A 1 60 ? -23.035 -22.640 40.346 1.00 67.44 60 HIS A O 1
ATOM 489 N N . ALA A 1 61 ? -21.779 -24.467 40.055 1.00 61.00 61 ALA A N 1
ATOM 490 C CA . ALA A 1 61 ? -21.838 -24.944 41.445 1.00 61.00 61 ALA A CA 1
ATOM 491 C C . ALA A 1 61 ? -20.446 -25.088 42.091 1.00 61.00 61 ALA A C 1
ATOM 493 O O . ALA A 1 61 ? -20.269 -25.852 43.045 1.00 61.00 61 ALA A O 1
ATOM 494 N N . LEU A 1 62 ? -19.444 -24.378 41.559 1.00 61.69 62 LEU A N 1
ATOM 495 C CA . LEU A 1 62 ? -18.087 -24.325 42.105 1.00 61.69 62 LEU A CA 1
ATOM 496 C C . LEU A 1 62 ? -18.077 -23.592 43.465 1.00 61.69 62 LEU A C 1
ATOM 498 O O . LEU A 1 62 ? -17.761 -22.411 43.534 1.00 61.69 62 LEU A O 1
ATOM 502 N N . GLU A 1 63 ? -18.376 -24.303 44.559 1.00 54.56 63 GLU A N 1
ATOM 503 C CA . GLU A 1 63 ? -18.032 -23.901 45.939 1.00 54.56 63 GLU A CA 1
ATOM 504 C C . GLU A 1 63 ? -16.555 -24.274 46.234 1.00 54.56 63 GLU A C 1
ATOM 506 O O . GLU A 1 63 ? -16.267 -25.100 47.102 1.00 54.56 63 GLU A O 1
ATOM 511 N N . TRP A 1 64 ? -15.606 -23.769 45.435 1.00 56.41 64 TRP A N 1
ATOM 512 C CA . TRP A 1 64 ? -14.162 -23.940 45.683 1.00 56.41 64 TRP A CA 1
ATOM 513 C C . TRP A 1 64 ? -13.662 -22.929 46.723 1.00 56.41 64 TRP A C 1
ATOM 515 O O . TRP A 1 64 ? -14.291 -21.896 46.933 1.00 56.41 64 TRP A O 1
ATOM 525 N N . ASP A 1 65 ? -12.508 -23.208 47.338 1.00 59.75 65 ASP A N 1
ATOM 526 C CA . ASP A 1 65 ? -11.725 -22.164 48.005 1.00 59.75 65 ASP A CA 1
ATOM 527 C C . ASP A 1 65 ? -11.315 -21.138 46.935 1.00 59.75 65 ASP A C 1
ATOM 529 O O . ASP A 1 65 ? -10.541 -21.462 46.024 1.00 59.75 65 ASP A O 1
ATOM 533 N N . GLU A 1 66 ? -11.914 -19.944 46.991 1.00 59.19 66 GLU A N 1
ATOM 534 C CA . GLU A 1 66 ? -11.738 -18.870 46.004 1.00 59.19 66 GLU A CA 1
ATOM 535 C C . GLU A 1 66 ? -10.257 -18.585 45.752 1.00 59.19 66 GLU A C 1
ATOM 537 O O . GLU A 1 66 ? -9.837 -18.345 44.618 1.00 59.19 66 GLU A O 1
ATOM 542 N N . GLU A 1 67 ? -9.442 -18.687 46.800 1.00 61.34 67 GLU A N 1
ATOM 543 C CA . GLU A 1 67 ? -8.015 -18.431 46.738 1.00 61.34 67 GLU A CA 1
ATOM 544 C C . GLU A 1 67 ? -7.286 -19.463 45.867 1.00 61.34 67 GLU A C 1
ATOM 546 O O . GLU A 1 67 ? -6.405 -19.120 45.074 1.00 61.34 67 GLU A O 1
ATOM 551 N N . MET A 1 68 ? -7.679 -20.733 45.956 1.00 63.25 68 MET A N 1
ATOM 552 C CA . MET A 1 68 ? -7.032 -21.823 45.234 1.00 63.25 68 MET A CA 1
ATOM 553 C C . MET A 1 68 ? -7.384 -21.824 43.742 1.00 63.25 68 MET A C 1
ATOM 555 O O . MET A 1 68 ? -6.509 -22.029 42.897 1.00 63.25 68 MET A O 1
ATOM 559 N N . LEU A 1 69 ? -8.649 -21.572 43.397 1.00 66.75 69 LEU A N 1
ATOM 560 C CA . LEU A 1 69 ? -9.071 -21.494 41.997 1.00 66.75 69 LEU A CA 1
ATOM 561 C C . LEU A 1 69 ? -8.437 -20.281 41.298 1.00 66.75 69 LEU A C 1
ATOM 563 O O . LEU A 1 69 ? -7.930 -20.408 40.182 1.00 66.75 69 LEU A O 1
ATOM 567 N N . ASN A 1 70 ? -8.379 -19.136 41.986 1.00 66.56 70 ASN A N 1
ATOM 568 C CA . ASN A 1 70 ? -7.697 -17.943 41.489 1.00 66.56 70 ASN A CA 1
ATOM 569 C C . ASN A 1 70 ? -6.201 -18.198 41.267 1.00 66.56 70 ASN A C 1
ATOM 571 O O . ASN A 1 70 ? -5.656 -17.784 40.244 1.00 66.56 70 ASN A O 1
ATOM 575 N N . LYS A 1 71 ? -5.535 -18.927 42.172 1.00 67.25 71 LYS A N 1
ATOM 576 C CA . LYS A 1 71 ? -4.130 -19.337 42.002 1.00 67.25 71 LYS A CA 1
ATOM 577 C C . LYS A 1 71 ? -3.923 -20.193 40.749 1.00 67.25 71 LYS A C 1
ATOM 579 O O . LYS A 1 71 ? -2.989 -19.928 39.999 1.00 67.25 71 LYS A O 1
ATOM 584 N N . ILE A 1 72 ? -4.810 -21.153 40.475 1.00 69.12 72 ILE A N 1
ATOM 585 C CA . ILE A 1 72 ? -4.723 -22.007 39.277 1.00 69.12 72 ILE A CA 1
ATOM 586 C C . ILE A 1 72 ? -4.884 -21.183 37.995 1.00 69.12 72 ILE A C 1
ATOM 588 O O . ILE A 1 72 ? -4.045 -21.277 37.099 1.00 69.12 72 ILE A O 1
ATOM 592 N N . ILE A 1 73 ? -5.911 -20.329 37.918 1.00 70.38 73 ILE A N 1
ATOM 593 C CA . ILE A 1 73 ? -6.150 -19.476 36.743 1.00 70.38 73 ILE A CA 1
ATOM 594 C C . ILE A 1 73 ? -4.967 -18.519 36.519 1.00 70.38 73 ILE A C 1
ATOM 596 O O . ILE A 1 73 ? -4.513 -18.352 35.386 1.00 70.38 73 ILE A O 1
ATOM 600 N N . ARG A 1 74 ? -4.407 -17.940 37.591 1.00 69.12 74 ARG A N 1
ATOM 601 C CA . ARG A 1 74 ? -3.216 -17.075 37.521 1.00 69.12 74 ARG A CA 1
ATOM 602 C C . ARG A 1 74 ? -1.984 -17.806 37.030 1.00 69.12 74 ARG A C 1
ATOM 604 O O . ARG A 1 74 ? -1.291 -17.286 36.161 1.00 69.12 74 ARG A O 1
ATOM 611 N N . ALA A 1 75 ? -1.715 -18.986 37.568 1.00 67.88 75 ALA A N 1
ATOM 612 C CA . ALA A 1 75 ? -0.551 -19.764 37.187 1.00 67.88 75 ALA A CA 1
ATOM 613 C C . ALA A 1 75 ? -0.644 -20.239 35.729 1.00 67.88 75 ALA A C 1
ATOM 615 O O . ALA A 1 75 ? 0.341 -20.211 34.999 1.00 67.88 75 ALA A O 1
ATOM 616 N N . MET A 1 76 ? -1.844 -20.572 35.255 1.00 69.81 76 MET A N 1
ATOM 617 C CA . MET A 1 76 ? -2.073 -20.911 33.848 1.00 69.81 76 MET A CA 1
ATOM 618 C C . MET A 1 76 ? -1.978 -19.691 32.925 1.00 69.81 76 MET A C 1
ATOM 620 O O . MET A 1 76 ? -1.408 -19.781 31.838 1.00 69.81 76 MET A O 1
ATOM 624 N N . ARG A 1 77 ? -2.458 -18.523 33.369 1.00 70.88 77 ARG A N 1
ATOM 625 C CA . ARG A 1 77 ? -2.206 -17.260 32.667 1.00 70.88 77 ARG A CA 1
ATOM 626 C C . ARG A 1 77 ? -0.704 -16.991 32.562 1.00 70.88 77 ARG A C 1
ATOM 628 O O . ARG A 1 77 ? -0.240 -16.604 31.501 1.00 70.88 77 ARG A O 1
ATOM 635 N N . TYR A 1 78 ? 0.053 -17.232 33.630 1.00 68.62 78 TYR A N 1
ATOM 636 C CA . TYR A 1 78 ? 1.509 -17.082 33.652 1.00 68.62 78 TYR A CA 1
ATOM 637 C C . TYR A 1 78 ? 2.214 -18.080 32.723 1.00 68.62 78 TYR A C 1
ATOM 639 O O . TYR A 1 78 ? 3.141 -17.709 32.010 1.00 68.62 78 TYR A O 1
ATOM 647 N N . ALA A 1 79 ? 1.720 -19.321 32.651 1.00 67.69 79 ALA A N 1
ATOM 648 C CA . ALA A 1 79 ? 2.222 -20.339 31.731 1.00 67.69 79 ALA A CA 1
ATOM 649 C C . ALA A 1 79 ? 2.122 -19.897 30.260 1.00 67.69 79 ALA A C 1
ATOM 651 O O . ALA A 1 79 ? 3.015 -20.206 29.474 1.00 67.69 79 ALA A O 1
ATOM 652 N N . CYS A 1 80 ? 1.111 -19.094 29.900 1.00 68.69 80 CYS A N 1
ATOM 653 C CA . CYS A 1 80 ? 1.000 -18.517 28.557 1.00 68.69 80 CYS A CA 1
ATOM 654 C C . CYS A 1 80 ? 2.177 -17.585 28.191 1.00 68.69 80 CYS A C 1
ATOM 656 O O . CYS A 1 80 ? 2.447 -17.398 27.010 1.00 68.69 80 CYS A O 1
ATOM 658 N N . TYR A 1 81 ? 2.890 -17.030 29.182 1.00 65.06 81 TYR A N 1
ATOM 659 C CA . TYR A 1 81 ? 4.039 -16.130 28.994 1.00 65.06 81 TYR A CA 1
ATOM 660 C C . TYR A 1 81 ? 5.406 -16.815 29.119 1.00 65.06 81 TYR A C 1
ATOM 662 O O . TYR A 1 81 ? 6.422 -16.177 28.848 1.00 65.06 81 TYR A O 1
ATOM 670 N N . ILE A 1 82 ? 5.466 -18.082 29.534 1.00 61.81 82 ILE A N 1
ATOM 671 C CA . ILE A 1 82 ? 6.743 -18.766 29.822 1.00 61.81 82 ILE A CA 1
ATOM 672 C C . ILE A 1 82 ? 6.928 -20.058 29.031 1.00 61.81 82 ILE A C 1
ATOM 674 O O . ILE A 1 82 ? 8.066 -20.471 28.827 1.00 61.81 82 ILE A O 1
ATOM 678 N N . ASP A 1 83 ? 5.852 -20.679 28.545 1.00 62.81 83 ASP A N 1
ATOM 679 C CA . ASP A 1 83 ? 5.946 -21.912 27.761 1.00 62.81 83 ASP A CA 1
ATOM 680 C C . ASP A 1 83 ? 6.768 -21.680 26.473 1.00 62.81 83 ASP A C 1
ATOM 682 O O . ASP A 1 83 ? 6.400 -20.914 25.577 1.00 62.81 83 ASP A O 1
ATOM 686 N N . ASP A 1 84 ? 7.940 -22.312 26.408 1.00 57.84 84 ASP A N 1
ATOM 687 C CA . ASP A 1 84 ? 8.891 -22.237 25.296 1.00 57.84 84 ASP A CA 1
ATOM 688 C C . ASP A 1 84 ? 8.812 -23.456 24.364 1.00 57.84 84 ASP A C 1
ATOM 690 O O . ASP A 1 84 ? 9.603 -23.584 23.426 1.00 57.84 84 ASP A O 1
ATOM 694 N N . GLY A 1 85 ? 7.862 -24.363 24.617 1.00 54.34 85 GLY A N 1
ATOM 695 C CA . GLY A 1 85 ? 7.667 -25.586 23.848 1.00 54.34 85 GLY A CA 1
ATOM 696 C C . GLY A 1 85 ? 8.720 -26.672 24.078 1.00 54.34 85 GLY A C 1
ATOM 697 O O . GLY A 1 85 ? 8.610 -27.741 23.473 1.00 54.34 85 GLY A O 1
ATOM 698 N N . ARG A 1 86 ? 9.710 -26.465 24.961 1.00 49.44 86 ARG A N 1
ATOM 699 C CA . ARG A 1 86 ? 10.712 -27.493 25.307 1.00 49.44 86 ARG A CA 1
ATOM 700 C C . ARG A 1 86 ? 10.179 -28.536 26.285 1.00 49.44 86 ARG A C 1
ATOM 702 O O . ARG A 1 86 ? 10.796 -29.588 26.440 1.00 49.44 86 ARG A O 1
ATOM 709 N N . GLY A 1 87 ? 9.036 -28.266 26.919 1.00 46.34 87 GLY A N 1
ATOM 710 C CA . GLY A 1 87 ? 8.446 -29.155 27.921 1.00 46.34 87 GLY A CA 1
ATOM 711 C C . GLY A 1 87 ? 9.308 -29.291 29.179 1.00 46.34 87 GLY A C 1
ATOM 712 O O . GLY A 1 87 ? 9.170 -30.275 29.905 1.00 46.34 87 GLY A O 1
ATOM 713 N N . ASP A 1 88 ? 10.212 -28.337 29.428 1.00 46.66 88 ASP A N 1
ATOM 714 C CA . ASP A 1 88 ? 11.039 -28.325 30.629 1.00 46.66 88 ASP A CA 1
ATOM 715 C C . ASP A 1 88 ? 10.191 -27.852 31.816 1.00 46.66 88 ASP A C 1
ATOM 717 O O . ASP A 1 88 ? 9.899 -26.662 31.979 1.00 46.66 88 ASP A O 1
ATOM 721 N N . LEU A 1 89 ? 9.754 -28.814 32.637 1.00 45.84 89 LEU A N 1
ATOM 722 C CA . LEU A 1 89 ? 8.927 -28.540 33.810 1.00 45.84 89 LEU A CA 1
ATOM 723 C C . LEU A 1 89 ? 9.597 -27.554 34.770 1.00 45.84 89 LEU A C 1
ATOM 725 O O . LEU A 1 89 ? 8.876 -26.857 35.470 1.00 45.84 89 LEU A O 1
ATOM 729 N N . SER A 1 90 ? 10.929 -27.448 34.791 1.00 46.47 90 SER A N 1
ATOM 730 C CA . SER A 1 90 ? 11.645 -26.555 35.709 1.00 46.47 90 SER A CA 1
ATOM 731 C C . SER A 1 90 ? 11.358 -25.066 35.453 1.00 46.47 90 SER A C 1
ATOM 733 O O . SER A 1 90 ? 11.228 -24.298 36.405 1.00 46.47 90 SER A O 1
ATOM 735 N N . PHE A 1 91 ? 11.169 -24.664 34.191 1.00 45.50 91 PHE A N 1
ATOM 736 C CA . PHE A 1 91 ? 10.824 -23.288 33.810 1.00 45.50 91 PHE A CA 1
ATOM 737 C C . PHE A 1 91 ? 9.353 -22.962 34.072 1.00 45.50 91 PHE A C 1
ATOM 739 O O . PHE A 1 91 ? 9.035 -21.894 34.596 1.00 45.50 91 PHE A O 1
ATOM 746 N N . ILE A 1 92 ? 8.452 -23.901 33.763 1.00 49.62 92 ILE A N 1
ATOM 747 C CA . ILE A 1 92 ? 7.025 -23.775 34.091 1.00 49.62 92 ILE A CA 1
ATOM 748 C C . ILE A 1 92 ? 6.854 -23.724 35.613 1.00 49.62 92 ILE A C 1
ATOM 750 O O . ILE A 1 92 ? 6.081 -22.912 36.105 1.00 49.62 92 ILE A O 1
ATOM 754 N N . GLN A 1 93 ? 7.615 -24.525 36.360 1.00 50.53 93 GLN A N 1
ATOM 755 C CA . GLN A 1 93 ? 7.603 -24.579 37.821 1.00 50.53 93 GLN A CA 1
ATOM 756 C C . GLN A 1 93 ? 8.165 -23.300 38.457 1.00 50.53 93 GLN A C 1
ATOM 758 O O . GLN A 1 93 ? 7.522 -22.748 39.341 1.00 50.53 93 GLN A O 1
ATOM 763 N N . ALA A 1 94 ? 9.272 -22.752 37.946 1.00 50.16 94 ALA A N 1
ATOM 764 C CA . ALA A 1 94 ? 9.771 -21.440 38.366 1.00 50.16 94 ALA A CA 1
ATOM 765 C C . ALA A 1 94 ? 8.753 -20.322 38.086 1.00 50.16 94 ALA A C 1
ATOM 767 O O . ALA A 1 94 ? 8.586 -19.410 38.896 1.00 50.16 94 ALA A O 1
ATOM 768 N N . GLY A 1 95 ? 8.027 -20.411 36.966 1.00 49.41 95 GLY A N 1
ATOM 769 C CA . GLY A 1 95 ? 6.944 -19.484 36.666 1.00 49.41 95 GLY A CA 1
ATOM 770 C C . GLY A 1 95 ? 5.700 -19.671 37.538 1.00 49.41 95 GLY A C 1
ATOM 771 O O . GLY A 1 95 ? 5.037 -18.707 37.909 1.00 49.41 95 GLY A O 1
ATOM 772 N N . TRP A 1 96 ? 5.404 -20.906 37.923 1.00 51.50 96 TRP A N 1
ATOM 773 C CA . TRP A 1 96 ? 4.378 -21.241 38.905 1.00 51.50 96 TRP A CA 1
ATOM 774 C C . TRP A 1 96 ? 4.716 -20.682 40.290 1.00 51.50 96 TRP A C 1
ATOM 776 O O . TRP A 1 96 ? 3.869 -20.043 40.911 1.00 51.50 96 TRP A O 1
ATOM 786 N N . ASP A 1 97 ? 5.955 -20.857 40.745 1.00 50.38 97 ASP A N 1
ATOM 787 C CA . ASP A 1 97 ? 6.453 -20.322 42.014 1.00 50.38 97 ASP A CA 1
ATOM 788 C C . ASP A 1 97 ? 6.466 -18.780 41.998 1.00 50.38 97 ASP A C 1
ATOM 790 O O . ASP A 1 97 ? 6.095 -18.138 42.985 1.00 50.38 97 ASP A O 1
ATOM 794 N N . ALA A 1 98 ? 6.784 -18.168 40.852 1.00 51.41 98 ALA A N 1
ATOM 795 C CA . ALA A 1 98 ? 6.651 -16.730 40.606 1.00 51.41 98 ALA A CA 1
ATOM 796 C C . ALA A 1 98 ? 5.178 -16.262 40.677 1.00 51.41 98 ALA A C 1
ATOM 798 O O . ALA A 1 98 ? 4.859 -15.289 41.359 1.00 51.41 98 ALA A O 1
ATOM 799 N N . ALA A 1 99 ? 4.242 -16.986 40.058 1.00 43.22 99 ALA A N 1
ATOM 800 C CA . ALA A 1 99 ? 2.812 -16.671 40.106 1.00 43.22 99 ALA A CA 1
ATOM 801 C C . ALA A 1 99 ? 2.200 -16.835 41.514 1.00 43.22 99 ALA A C 1
ATOM 803 O O . ALA A 1 99 ? 1.310 -16.069 41.892 1.00 43.22 99 ALA A O 1
ATOM 804 N N . LEU A 1 100 ? 2.683 -17.803 42.302 1.00 46.81 100 LEU A N 1
ATOM 805 C CA . LEU A 1 100 ? 2.276 -18.034 43.694 1.00 46.81 100 LEU A CA 1
ATOM 806 C C . LEU A 1 100 ? 2.861 -16.997 44.665 1.00 46.81 100 LEU A C 1
ATOM 808 O O . LEU A 1 100 ? 2.223 -16.691 45.671 1.00 46.81 100 LEU A O 1
ATOM 812 N N . SER A 1 101 ? 4.033 -16.439 44.351 1.00 44.09 101 SER A N 1
ATOM 813 C CA . SER A 1 101 ? 4.678 -15.351 45.102 1.00 44.09 101 SER A CA 1
ATOM 814 C C . SER A 1 101 ? 4.224 -13.949 44.671 1.00 44.09 101 SER A C 1
ATOM 816 O O . SER A 1 101 ? 4.607 -12.966 45.297 1.00 44.09 101 SER A O 1
ATOM 818 N N . GLY A 1 102 ? 3.374 -13.843 43.641 1.00 41.41 102 GLY A N 1
ATOM 819 C CA . GLY A 1 102 ? 2.841 -12.569 43.148 1.00 41.41 102 GLY A CA 1
ATOM 820 C C . GLY A 1 102 ? 3.774 -11.804 42.202 1.00 41.41 102 GLY A C 1
ATOM 821 O O . GLY A 1 102 ? 3.535 -10.624 41.947 1.00 41.41 102 GLY A O 1
ATOM 822 N N . ALA A 1 103 ? 4.810 -12.452 41.665 1.00 38.62 103 ALA A N 1
ATOM 823 C CA . ALA A 1 103 ? 5.735 -11.855 40.709 1.00 38.62 103 ALA A CA 1
ATOM 824 C C . ALA A 1 103 ? 5.063 -11.561 39.351 1.00 38.62 103 ALA A C 1
ATOM 826 O O . ALA A 1 103 ? 4.155 -12.267 38.898 1.00 38.62 103 ALA A O 1
ATOM 827 N N . SER A 1 104 ? 5.515 -10.494 38.687 1.00 40.72 104 SER A N 1
ATOM 828 C CA . SER A 1 104 ? 4.997 -10.047 37.391 1.00 40.72 104 SER A CA 1
ATOM 829 C C . SER A 1 104 ? 5.406 -10.989 36.248 1.00 40.72 104 SER A C 1
ATOM 831 O O . SER A 1 104 ? 6.434 -11.669 36.293 1.00 40.72 104 SER A O 1
ATOM 833 N N . ALA A 1 105 ? 4.552 -11.085 35.223 1.00 42.09 105 ALA A N 1
ATOM 834 C CA . ALA A 1 105 ? 4.858 -11.850 34.014 1.00 42.09 105 ALA A CA 1
ATOM 835 C C . ALA A 1 105 ? 5.910 -11.108 33.173 1.00 42.09 105 ALA A C 1
ATOM 837 O O . ALA A 1 105 ? 5.886 -9.875 33.141 1.00 42.09 105 ALA A O 1
ATOM 838 N N . PRO A 1 106 ? 6.818 -11.822 32.483 1.00 44.25 106 PRO A N 1
ATOM 839 C CA . PRO A 1 106 ? 7.779 -11.188 31.590 1.00 44.25 106 PRO A CA 1
ATOM 840 C C . PRO A 1 106 ? 7.058 -10.425 30.467 1.00 44.25 106 PRO A C 1
ATOM 842 O O . PRO A 1 106 ? 6.109 -10.921 29.864 1.00 44.25 106 PRO A O 1
ATOM 845 N N . SER A 1 107 ? 7.520 -9.206 30.183 1.00 39.44 107 SER A N 1
ATOM 846 C CA . SER A 1 107 ? 6.842 -8.223 29.325 1.00 39.44 107 SER A CA 1
ATOM 847 C C . SER A 1 107 ? 6.962 -8.475 27.816 1.00 39.44 107 SER A C 1
ATOM 849 O O . SER A 1 107 ? 6.294 -7.800 27.035 1.00 39.44 107 SER A O 1
ATOM 851 N N . HIS A 1 108 ? 7.772 -9.444 27.370 1.00 42.06 108 HIS A N 1
ATOM 852 C CA . HIS A 1 108 ? 8.044 -9.650 25.944 1.00 42.06 108 HIS A CA 1
ATOM 853 C C . HIS A 1 108 ? 8.150 -11.130 25.548 1.00 42.06 108 HIS A C 1
ATOM 855 O O . HIS A 1 108 ? 9.158 -11.784 25.807 1.00 42.06 108 HIS A O 1
ATOM 861 N N . MET A 1 109 ? 7.140 -11.631 24.826 1.00 53.34 109 MET A N 1
ATOM 862 C CA . MET A 1 109 ? 7.192 -12.895 24.080 1.00 53.34 109 MET A CA 1
ATOM 863 C C . MET A 1 109 ? 7.135 -12.613 22.572 1.00 53.34 109 MET A C 1
ATOM 865 O O . MET A 1 109 ? 6.443 -11.699 22.121 1.00 53.34 109 MET A O 1
ATOM 869 N N . ARG A 1 110 ? 7.870 -13.391 21.764 1.00 55.75 110 ARG A N 1
ATOM 870 C CA . ARG A 1 110 ? 7.808 -13.277 20.296 1.00 55.75 110 ARG A CA 1
ATOM 871 C C . ARG A 1 110 ? 6.398 -13.661 19.803 1.00 55.75 110 ARG A C 1
ATOM 873 O O . ARG A 1 110 ? 5.917 -14.716 20.212 1.00 55.75 110 ARG A O 1
ATOM 880 N N . PRO A 1 111 ? 5.770 -12.907 18.876 1.00 61.72 111 PRO A N 1
ATOM 881 C CA . PRO A 1 111 ? 4.383 -13.151 18.452 1.00 61.72 111 PRO A CA 1
ATOM 882 C C . PRO A 1 111 ? 4.089 -14.584 17.975 1.00 61.72 111 PRO A C 1
ATOM 884 O O . PRO A 1 111 ? 3.055 -15.146 18.315 1.00 61.72 111 PRO A O 1
ATOM 887 N N . ALA A 1 112 ? 5.016 -15.210 17.240 1.00 58.84 112 ALA A N 1
ATOM 888 C CA . ALA A 1 112 ? 4.850 -16.585 16.755 1.00 58.84 112 ALA A CA 1
ATOM 889 C C . ALA A 1 112 ? 4.872 -17.633 17.883 1.00 58.84 112 ALA A C 1
ATOM 891 O O . ALA A 1 112 ? 4.159 -18.629 17.818 1.00 58.84 112 ALA A O 1
ATOM 892 N N . GLN A 1 113 ? 5.679 -17.400 18.922 1.00 67.19 113 GLN A N 1
ATOM 893 C CA . GLN A 1 113 ? 5.715 -18.266 20.099 1.00 67.19 113 GLN A CA 1
ATOM 894 C C . GLN A 1 113 ? 4.410 -18.131 20.884 1.00 67.19 113 GLN A C 1
ATOM 896 O O . GLN A 1 113 ? 3.812 -19.137 21.246 1.00 67.19 113 GLN A O 1
ATOM 901 N N . LEU A 1 114 ? 3.925 -16.901 21.058 1.00 72.75 114 LEU A N 1
ATOM 902 C CA . LEU A 1 114 ? 2.666 -16.645 21.744 1.00 72.75 114 LEU A CA 1
ATOM 903 C C . LEU A 1 114 ? 1.473 -17.306 21.039 1.00 72.75 114 LEU A C 1
ATOM 905 O O . LEU A 1 114 ? 0.695 -17.988 21.699 1.00 72.75 114 LEU A O 1
ATOM 909 N N . ALA A 1 115 ? 1.369 -17.181 19.711 1.00 74.88 115 ALA A N 1
ATOM 910 C CA . ALA A 1 115 ? 0.300 -17.815 18.937 1.00 74.88 115 ALA A CA 1
ATOM 911 C C . ALA A 1 115 ? 0.273 -19.342 19.124 1.00 74.88 115 ALA A C 1
ATOM 913 O O . ALA A 1 115 ? -0.786 -19.918 19.365 1.00 74.88 115 ALA A O 1
ATOM 914 N N . TRP A 1 116 ? 1.442 -19.992 19.092 1.00 80.81 116 TRP A N 1
ATOM 915 C CA . TRP A 1 116 ? 1.556 -21.434 19.333 1.00 80.81 116 TRP A CA 1
ATOM 916 C C . TRP A 1 116 ? 1.120 -21.822 20.752 1.00 80.81 116 TRP A C 1
ATOM 918 O O . TRP A 1 116 ? 0.368 -22.781 20.928 1.00 80.81 116 TRP A O 1
ATOM 928 N N . VAL A 1 117 ? 1.558 -21.069 21.768 1.00 77.69 117 VAL A N 1
ATOM 929 C CA . VAL A 1 117 ? 1.190 -21.323 23.169 1.00 77.69 117 VAL A CA 1
ATOM 930 C C . VAL A 1 117 ? -0.323 -21.177 23.367 1.00 77.69 117 VAL A C 1
ATOM 932 O O . VAL A 1 117 ? -0.961 -22.038 23.976 1.00 77.69 117 VAL A O 1
ATOM 935 N N . GLN A 1 118 ? -0.917 -20.123 22.806 1.00 84.88 118 GLN A N 1
ATOM 936 C CA . GLN A 1 118 ? -2.361 -19.890 22.830 1.00 84.88 118 GLN A CA 1
ATOM 937 C C . GLN A 1 118 ? -3.129 -21.041 22.161 1.00 84.88 118 GLN A C 1
ATOM 939 O O . GLN A 1 118 ? -4.089 -21.552 22.739 1.00 84.88 118 GLN A O 1
ATOM 944 N N . GLU A 1 119 ? -2.683 -21.510 20.991 1.00 86.88 119 GLU A N 1
ATOM 945 C CA . GLU A 1 119 ? -3.296 -22.644 20.288 1.00 86.88 119 GLU A CA 1
ATOM 946 C C . GLU A 1 119 ? -3.173 -23.960 21.069 1.00 86.88 119 GLU A C 1
ATOM 948 O O . GLU A 1 119 ? -4.146 -24.716 21.153 1.00 86.88 119 GLU A O 1
ATOM 953 N N . LYS A 1 120 ? -2.022 -24.212 21.710 1.00 83.81 120 LYS A N 1
ATOM 954 C CA . LYS A 1 120 ? -1.814 -25.362 22.604 1.00 83.81 120 LYS A CA 1
ATOM 955 C C . LYS A 1 120 ? -2.838 -25.353 23.738 1.00 83.81 120 LYS A C 1
ATOM 957 O O . LYS A 1 120 ? -3.566 -26.331 23.911 1.00 83.81 120 LYS A O 1
ATOM 962 N N . TYR A 1 121 ? -2.934 -24.265 24.503 1.00 85.75 121 TYR A N 1
ATOM 963 C CA . TYR A 1 121 ? -3.867 -24.191 25.635 1.00 85.75 121 TYR A CA 1
ATOM 964 C C . TYR A 1 121 ? -5.337 -24.179 25.196 1.00 85.75 121 TYR A C 1
ATOM 966 O O . TYR A 1 121 ? -6.189 -24.749 25.886 1.00 85.75 121 TYR A O 1
ATOM 974 N N . ASN A 1 122 ? -5.636 -23.627 24.019 1.00 88.62 122 ASN A N 1
ATOM 975 C CA . ASN A 1 122 ? -6.952 -23.737 23.402 1.00 88.62 122 ASN A CA 1
ATOM 976 C C . ASN A 1 122 ? -7.328 -25.202 23.126 1.00 88.62 122 ASN A C 1
ATOM 978 O O . ASN A 1 122 ? -8.405 -25.645 23.532 1.00 88.62 122 ASN A O 1
ATOM 982 N N . ALA A 1 123 ? -6.418 -25.978 22.523 1.00 86.75 123 ALA A N 1
ATOM 983 C CA . ALA A 1 123 ? -6.620 -27.398 22.226 1.00 86.75 123 ALA A CA 1
ATOM 984 C C . ALA A 1 123 ? -6.774 -28.267 23.488 1.00 86.75 123 ALA A C 1
ATOM 986 O O . ALA A 1 123 ? -7.522 -29.245 23.479 1.00 86.75 123 ALA A O 1
ATOM 987 N N . LEU A 1 124 ? -6.128 -27.891 24.599 1.00 84.75 124 LEU A N 1
ATOM 988 C CA . LEU A 1 124 ? -6.295 -28.557 25.900 1.00 84.75 124 LEU A CA 1
ATOM 989 C C . LEU A 1 124 ? -7.660 -28.271 26.564 1.00 84.75 124 LEU A C 1
ATOM 991 O O . LEU A 1 124 ? -7.980 -28.869 27.593 1.00 84.75 124 LEU A O 1
ATOM 995 N N . GLY A 1 125 ? -8.486 -27.400 25.972 1.00 83.94 125 GLY A N 1
ATOM 996 C CA . GLY A 1 125 ? -9.835 -27.074 26.441 1.00 83.94 125 GLY A CA 1
ATOM 997 C C . GLY A 1 125 ? -9.899 -25.867 27.376 1.00 83.94 125 GLY A C 1
ATOM 998 O O . GLY A 1 125 ? -10.951 -25.602 27.956 1.00 83.94 125 GLY A O 1
ATOM 999 N N . PHE A 1 126 ? -8.811 -25.110 27.515 1.00 85.50 126 PHE A N 1
ATOM 1000 C CA . PHE A 1 126 ? -8.723 -24.066 28.530 1.00 85.50 126 PHE A CA 1
ATOM 1001 C C . PHE A 1 126 ? -9.556 -22.825 28.196 1.00 85.50 126 PHE A C 1
ATOM 1003 O O . PHE A 1 126 ? -10.214 -22.264 29.071 1.00 85.50 126 PHE A O 1
ATOM 1010 N N . THR A 1 127 ? -9.644 -22.478 26.910 1.00 90.50 127 THR A N 1
ATOM 1011 C CA . THR A 1 127 ? -10.594 -21.476 26.406 1.00 90.50 127 THR A CA 1
ATOM 1012 C C . THR A 1 127 ? -12.029 -21.842 26.778 1.00 90.50 127 THR A C 1
ATOM 1014 O O . THR A 1 127 ? -12.786 -20.986 27.225 1.00 90.50 127 THR A O 1
ATOM 1017 N N . HIS A 1 128 ? -12.390 -23.128 26.685 1.00 89.38 128 HIS A N 1
ATOM 1018 C CA . HIS A 1 128 ? -13.734 -23.584 27.038 1.00 89.38 128 HIS A CA 1
ATOM 1019 C C . HIS A 1 128 ? -14.016 -23.405 28.528 1.00 89.38 128 HIS A C 1
ATOM 1021 O O . HIS A 1 128 ? -15.066 -22.890 28.909 1.00 89.38 128 HIS A O 1
ATOM 1027 N N . ALA A 1 129 ? -13.049 -23.777 29.368 1.00 86.56 129 ALA A N 1
ATOM 1028 C CA . ALA A 1 129 ? -13.138 -23.587 30.807 1.00 86.56 129 ALA A CA 1
ATOM 1029 C C . ALA A 1 129 ? -13.302 -22.104 31.174 1.00 86.56 129 ALA A C 1
ATOM 1031 O O . ALA A 1 129 ? -14.169 -21.767 31.975 1.00 86.56 129 ALA A O 1
ATOM 1032 N N . ALA A 1 130 ? -12.520 -21.217 30.555 1.00 89.00 130 ALA A N 1
ATOM 1033 C CA . ALA A 1 130 ? -12.571 -19.783 30.817 1.00 89.00 130 ALA A CA 1
ATOM 1034 C C . ALA A 1 130 ? -13.920 -19.157 30.416 1.00 89.00 130 ALA A C 1
ATOM 1036 O O . ALA A 1 130 ? -14.501 -18.411 31.203 1.00 89.00 130 ALA A O 1
ATOM 1037 N N . VAL A 1 131 ? -14.471 -19.519 29.249 1.00 89.62 131 VAL A N 1
ATOM 1038 C CA . VAL A 1 131 ? -15.819 -19.085 28.831 1.00 89.62 131 VAL A CA 1
ATOM 1039 C C . VAL A 1 131 ? -16.892 -19.596 29.799 1.00 89.62 131 VAL A C 1
ATOM 1041 O O . VAL A 1 131 ? -17.790 -18.845 30.166 1.00 89.62 131 VAL A O 1
ATOM 1044 N N . ALA A 1 132 ? -16.797 -20.842 30.272 1.00 86.75 132 ALA A N 1
ATOM 1045 C CA . ALA A 1 132 ? -17.763 -21.386 31.227 1.00 86.75 132 ALA A CA 1
ATOM 1046 C C . ALA A 1 132 ? -17.692 -20.699 32.605 1.00 86.75 132 ALA A C 1
ATOM 1048 O O . ALA A 1 132 ? -18.732 -20.428 33.208 1.00 86.75 132 ALA A O 1
ATOM 1049 N N . LEU A 1 133 ? -16.490 -20.369 33.092 1.00 85.38 133 LEU A N 1
ATOM 1050 C CA . LEU A 1 133 ? -16.285 -19.688 34.381 1.00 85.38 133 LEU A CA 1
ATOM 1051 C C . LEU A 1 133 ? -16.909 -18.291 34.430 1.00 85.38 133 LEU A C 1
ATOM 1053 O O . LEU A 1 133 ? -17.312 -17.848 35.502 1.00 85.38 133 LEU A O 1
ATOM 1057 N N . MET A 1 134 ? -17.059 -17.627 33.284 1.00 85.88 134 MET A N 1
ATOM 1058 C CA . MET A 1 134 ? -17.769 -16.348 33.194 1.00 85.88 134 MET A CA 1
ATOM 1059 C C . MET A 1 134 ? -19.235 -16.446 33.623 1.00 85.88 134 MET A C 1
ATOM 1061 O O . MET A 1 134 ? -19.794 -15.460 34.072 1.00 85.88 134 MET A O 1
ATOM 1065 N N . THR A 1 135 ? -19.858 -17.622 33.536 1.00 84.06 135 THR A N 1
ATOM 1066 C CA . THR A 1 135 ? -21.261 -17.825 33.949 1.00 84.06 135 THR A CA 1
ATOM 1067 C C . THR A 1 135 ? -21.416 -18.175 35.437 1.00 84.06 135 THR A C 1
ATOM 1069 O O . THR A 1 135 ? -22.520 -18.460 35.907 1.00 84.06 135 THR A O 1
ATOM 1072 N N . ASN A 1 136 ? -20.313 -18.197 36.195 1.00 81.00 136 ASN A N 1
ATOM 1073 C CA . ASN A 1 136 ? -20.336 -18.393 37.642 1.00 81.00 136 ASN A CA 1
ATOM 1074 C C . ASN A 1 136 ? -20.894 -17.143 38.345 1.00 81.00 136 ASN A C 1
ATOM 1076 O O . ASN A 1 136 ? -20.733 -16.032 37.854 1.00 81.00 136 ASN A O 1
ATOM 1080 N N . SER A 1 137 ? -21.515 -17.294 39.516 1.00 77.75 137 SER A N 1
ATOM 1081 C CA . SER A 1 137 ? -22.074 -16.172 40.284 1.00 77.75 137 SER A CA 1
ATOM 1082 C C . SER A 1 137 ? -21.029 -15.289 40.987 1.00 77.75 137 SER A C 1
ATOM 1084 O O . SER A 1 137 ? -21.384 -14.228 41.493 1.00 77.75 137 SER A O 1
ATOM 1086 N N . ASN A 1 138 ? -19.765 -15.716 41.068 1.00 77.00 138 ASN A N 1
ATOM 1087 C CA . ASN A 1 138 ? -18.711 -15.031 41.815 1.00 77.00 138 ASN A CA 1
ATOM 1088 C C . ASN A 1 138 ? -17.939 -13.995 40.960 1.00 77.00 138 ASN A C 1
ATOM 1090 O O . ASN A 1 138 ? -17.226 -14.395 40.035 1.00 77.00 138 ASN A O 1
ATOM 1094 N N . PRO A 1 139 ? -17.972 -12.689 41.302 1.00 76.38 139 PRO A N 1
ATOM 1095 C CA . PRO A 1 139 ? -17.266 -11.641 40.556 1.00 76.38 139 PRO A CA 1
ATOM 1096 C C . PRO A 1 139 ? -15.741 -11.805 40.482 1.00 76.38 139 PRO A C 1
ATOM 1098 O O . PRO A 1 139 ? -15.150 -11.482 39.455 1.00 76.38 139 PRO A O 1
ATOM 1101 N N . ALA A 1 140 ? -15.089 -12.320 41.530 1.00 74.44 140 ALA A N 1
ATOM 1102 C CA . ALA A 1 140 ? -13.635 -12.512 41.531 1.00 74.44 140 ALA A CA 1
ATOM 1103 C C . ALA A 1 140 ? -13.213 -13.596 40.526 1.00 74.44 140 ALA A C 1
ATOM 1105 O O . ALA A 1 140 ? -12.219 -13.451 39.812 1.00 74.44 140 ALA A O 1
ATOM 1106 N N . MET A 1 141 ? -14.022 -14.654 40.425 1.00 76.31 141 MET A N 1
ATOM 1107 C CA . MET A 1 141 ? -13.827 -15.736 39.464 1.00 76.31 141 MET A CA 1
ATOM 1108 C C . MET A 1 141 ? -14.072 -15.262 38.031 1.00 76.31 141 MET A C 1
ATOM 1110 O O . MET A 1 141 ? -13.275 -15.562 37.143 1.00 76.31 141 MET A O 1
ATOM 1114 N N . GLN A 1 142 ? -15.137 -14.483 37.818 1.00 83.38 142 GLN A N 1
ATOM 1115 C CA . GLN A 1 142 ? -15.411 -13.852 36.527 1.00 83.38 142 GLN A CA 1
ATOM 1116 C C . GLN A 1 142 ? -14.229 -12.962 36.099 1.00 83.38 142 GLN A C 1
ATOM 1118 O O . GLN A 1 142 ? -13.772 -13.061 34.965 1.00 83.38 142 GLN A O 1
ATOM 1123 N N . PHE A 1 143 ? -13.670 -12.149 37.004 1.00 81.44 143 PHE A N 1
ATOM 1124 C CA . PHE A 1 143 ? -12.542 -11.266 36.689 1.00 81.44 143 PHE A CA 1
ATOM 1125 C C . PHE A 1 143 ? -11.287 -12.027 36.240 1.00 81.44 143 PHE A C 1
ATOM 1127 O O . PHE A 1 143 ? -10.689 -11.690 35.215 1.00 81.44 143 PHE A O 1
ATOM 1134 N N . GLU A 1 144 ? -10.884 -13.082 36.957 1.00 79.00 144 GLU A N 1
ATOM 1135 C CA . GLU A 1 144 ? -9.729 -13.890 36.542 1.00 79.00 144 GLU A CA 1
ATOM 1136 C C . GLU A 1 144 ? -10.007 -14.677 35.248 1.00 79.00 144 GLU A C 1
ATOM 1138 O O . GLU A 1 144 ? -9.100 -14.824 34.424 1.00 79.00 144 GLU A O 1
ATOM 1143 N N . ALA A 1 145 ? -11.252 -15.111 35.013 1.00 85.44 145 ALA A N 1
ATOM 1144 C CA . ALA A 1 145 ? -11.659 -15.730 33.751 1.00 85.44 145 ALA A CA 1
ATOM 1145 C C . ALA A 1 145 ? -11.532 -14.759 32.561 1.00 85.44 145 ALA A C 1
ATOM 1147 O O . ALA A 1 145 ? -10.960 -15.136 31.535 1.00 85.44 145 ALA A O 1
ATOM 1148 N N . VAL A 1 146 ? -11.960 -13.496 32.708 1.00 85.69 146 VAL A N 1
ATOM 1149 C CA . VAL A 1 146 ? -11.748 -12.453 31.685 1.00 85.69 146 VAL A CA 1
ATOM 1150 C C . VAL A 1 146 ? -10.257 -12.257 31.417 1.00 85.69 146 VAL A C 1
ATOM 1152 O O . VAL A 1 146 ? -9.837 -12.285 30.263 1.00 85.69 146 VAL A O 1
ATOM 1155 N N . ARG A 1 147 ? -9.423 -12.105 32.456 1.00 81.56 147 ARG A N 1
ATOM 1156 C CA . ARG A 1 147 ? -7.970 -11.888 32.283 1.00 81.56 147 ARG A CA 1
ATOM 1157 C C . ARG A 1 147 ? -7.282 -13.041 31.559 1.00 81.56 147 ARG A C 1
ATOM 1159 O O . ARG A 1 147 ? -6.319 -12.827 30.817 1.00 81.56 147 ARG A O 1
ATOM 1166 N N . LEU A 1 148 ? -7.746 -14.261 31.798 1.00 84.00 148 LEU A N 1
ATOM 1167 C CA . LEU A 1 148 ? -7.267 -15.429 31.083 1.00 84.00 148 LEU A CA 1
ATOM 1168 C C . LEU A 1 148 ? -7.673 -15.386 29.604 1.00 84.00 148 LEU A C 1
ATOM 1170 O O . LEU A 1 148 ? -6.811 -15.566 28.747 1.00 84.00 148 LEU A O 1
ATOM 1174 N N . LEU A 1 149 ? -8.941 -15.101 29.295 1.00 89.44 149 LEU A N 1
ATOM 1175 C CA . LEU A 1 149 ? -9.403 -14.969 27.909 1.00 89.44 149 LEU A CA 1
ATOM 1176 C C . LEU A 1 149 ? -8.651 -13.864 27.159 1.00 89.44 149 LEU A C 1
ATOM 1178 O O . LEU A 1 149 ? -8.208 -14.098 26.041 1.00 89.44 149 LEU A O 1
ATOM 1182 N N . VAL A 1 150 ? -8.414 -12.715 27.800 1.00 85.00 150 VAL A N 1
ATOM 1183 C CA . VAL A 1 150 ? -7.577 -11.628 27.258 1.00 85.00 150 VAL A CA 1
ATOM 1184 C C . VAL A 1 150 ? -6.174 -12.129 26.906 1.00 85.00 150 VAL A C 1
ATOM 1186 O O . VAL A 1 150 ? -5.645 -11.804 25.851 1.00 85.00 150 VAL A O 1
ATOM 1189 N N . THR A 1 151 ? -5.572 -12.970 27.749 1.00 82.06 151 THR A N 1
ATOM 1190 C CA . THR A 1 151 ? -4.234 -13.530 27.482 1.00 82.06 151 THR A CA 1
ATOM 1191 C C . THR A 1 151 ? -4.254 -14.532 26.320 1.00 82.06 151 THR A C 1
ATOM 1193 O O . THR A 1 151 ? -3.359 -14.525 25.474 1.00 82.06 151 THR A O 1
ATOM 1196 N N . LEU A 1 152 ? -5.288 -15.375 26.245 1.00 85.75 152 LEU A N 1
ATOM 1197 C CA . LEU A 1 152 ? -5.452 -16.365 25.175 1.00 85.75 152 LEU A CA 1
ATOM 1198 C C . LEU A 1 152 ? -5.769 -15.727 23.815 1.00 85.75 152 LEU A C 1
ATOM 1200 O O . LEU A 1 152 ? -5.385 -16.273 22.786 1.00 85.75 152 LEU A O 1
ATOM 1204 N N . LEU A 1 153 ? -6.458 -14.586 23.813 1.00 86.38 153 LEU A N 1
ATOM 1205 C CA . LEU A 1 153 ? -6.845 -13.854 22.607 1.00 86.38 153 LEU A CA 1
ATOM 1206 C C . LEU A 1 153 ? -5.852 -12.757 22.210 1.00 86.38 153 LEU A C 1
ATOM 1208 O O . LEU A 1 153 ? -6.038 -12.151 21.159 1.00 86.38 153 LEU A O 1
ATOM 1212 N N . TRP A 1 154 ? -4.821 -12.487 23.017 1.00 84.12 154 TRP A N 1
ATOM 1213 C CA . TRP A 1 154 ? -3.882 -11.390 22.776 1.00 84.12 154 TRP A CA 1
ATOM 1214 C C . TRP A 1 154 ? -3.290 -11.448 21.362 1.00 84.12 154 TRP A C 1
ATOM 1216 O O . TRP A 1 154 ? -2.745 -12.479 20.960 1.00 84.12 154 TRP A O 1
ATOM 1226 N N . GLY A 1 155 ? -3.388 -10.337 20.626 1.00 75.25 155 GLY A N 1
ATOM 1227 C CA . GLY A 1 155 ? -2.960 -10.234 19.228 1.00 75.25 155 GLY A CA 1
ATOM 1228 C C . GLY A 1 155 ? -3.949 -10.818 18.210 1.00 75.25 155 GLY A C 1
ATOM 1229 O O . GLY A 1 155 ? -3.540 -11.103 17.085 1.00 75.25 155 GLY A O 1
ATOM 1230 N N . GLY A 1 156 ? -5.211 -11.033 18.594 1.00 79.12 156 GLY A N 1
ATOM 1231 C CA . GLY A 1 156 ? -6.286 -11.464 17.700 1.00 79.12 156 GLY A CA 1
ATOM 1232 C C . GLY A 1 156 ? -6.137 -12.906 17.216 1.00 79.12 156 GLY A C 1
ATOM 1233 O O . GLY A 1 156 ? -6.259 -13.180 16.022 1.00 79.12 156 GLY A O 1
ATOM 1234 N N . ASN A 1 157 ? -5.823 -13.850 18.113 1.00 86.69 157 ASN A N 1
ATOM 1235 C CA . ASN A 1 157 ? -5.622 -15.249 17.720 1.00 86.69 157 ASN A CA 1
ATOM 1236 C C . ASN A 1 157 ? -6.912 -15.865 17.148 1.00 86.69 157 ASN A C 1
ATOM 1238 O O . ASN A 1 157 ? -7.828 -16.231 17.890 1.00 86.69 157 ASN A O 1
ATOM 1242 N N . ARG A 1 158 ? -6.954 -16.030 15.821 1.00 88.44 158 ARG A N 1
ATOM 1243 C CA . ARG A 1 158 ? -8.145 -16.471 15.083 1.00 88.44 158 ARG A CA 1
ATOM 1244 C C . ARG A 1 158 ? -8.645 -17.856 15.496 1.00 88.44 158 ARG A C 1
ATOM 1246 O O . ARG A 1 158 ? -9.848 -18.053 15.603 1.00 88.44 158 ARG A O 1
ATOM 1253 N N . THR A 1 159 ? -7.745 -18.783 15.822 1.00 90.31 159 THR A N 1
ATOM 1254 C CA . THR A 1 159 ? -8.100 -20.130 16.300 1.00 90.31 159 THR A CA 1
ATOM 1255 C C . THR A 1 159 ? -8.848 -20.069 17.639 1.00 90.31 159 THR A C 1
ATOM 1257 O O . THR A 1 159 ? -9.835 -20.781 17.863 1.00 90.31 159 THR A O 1
ATOM 1260 N N . VAL A 1 160 ? -8.400 -19.194 18.543 1.00 91.69 160 VAL A N 1
ATOM 1261 C CA . VAL A 1 160 ? -9.057 -18.964 19.837 1.00 91.69 160 VAL A CA 1
ATOM 1262 C C . VAL A 1 160 ? -10.372 -18.203 19.643 1.00 91.69 160 VAL A C 1
ATOM 1264 O O . VAL A 1 160 ? -11.383 -18.601 20.221 1.00 91.69 160 VAL A O 1
ATOM 1267 N N . GLN A 1 161 ? -10.398 -17.175 18.786 1.00 94.19 161 GLN A N 1
ATOM 1268 C CA . GLN A 1 161 ? -11.614 -16.431 18.427 1.00 94.19 161 GLN A CA 1
ATOM 1269 C C . GLN A 1 161 ? -12.702 -17.349 17.850 1.00 94.19 161 GLN A C 1
ATOM 1271 O O . GLN A 1 161 ? -13.843 -17.279 18.304 1.00 94.19 161 GLN A O 1
ATOM 1276 N N . ASP A 1 162 ? -12.354 -18.243 16.918 1.00 92.94 162 ASP A N 1
ATOM 1277 C CA . ASP A 1 162 ? -13.261 -19.244 16.342 1.00 92.94 162 ASP A CA 1
ATOM 1278 C C . ASP A 1 162 ? -13.809 -20.186 17.425 1.00 92.94 162 ASP A C 1
ATOM 1280 O O . ASP A 1 162 ? -14.992 -20.537 17.420 1.00 92.94 162 ASP A O 1
ATOM 1284 N N . THR A 1 163 ? -12.968 -20.566 18.394 1.00 92.00 163 THR A N 1
ATOM 1285 C CA . THR A 1 163 ? -13.377 -21.419 19.518 1.00 92.00 163 THR A CA 1
ATOM 1286 C C . THR A 1 163 ? -14.402 -20.706 20.399 1.00 92.00 163 THR A C 1
ATOM 1288 O O . THR A 1 163 ? -15.484 -21.254 20.621 1.00 92.00 163 THR A O 1
ATOM 1291 N N . VAL A 1 164 ? -14.115 -19.473 20.837 1.00 91.44 164 VAL A N 1
ATOM 1292 C CA . VAL A 1 164 ? -15.049 -18.646 21.626 1.00 91.44 164 VAL A CA 1
ATOM 1293 C C . VAL A 1 164 ? -16.354 -18.424 20.854 1.00 91.44 164 VAL A C 1
ATOM 1295 O O . VAL A 1 164 ? -17.432 -18.675 21.391 1.00 91.44 164 VAL A O 1
ATOM 1298 N N . CYS A 1 165 ? -16.264 -18.060 19.571 1.00 90.62 165 CYS A N 1
ATOM 1299 C CA . CYS A 1 165 ? -17.410 -17.875 18.683 1.00 90.62 165 CYS A CA 1
ATOM 1300 C C . CYS A 1 165 ? -18.288 -19.129 18.629 1.00 90.62 165 CYS A C 1
ATOM 1302 O O . CYS A 1 165 ? -19.504 -19.062 18.801 1.00 90.62 165 CYS A O 1
ATOM 1304 N N . SER A 1 166 ? -17.672 -20.300 18.440 1.00 89.44 166 SER A N 1
ATOM 1305 C CA . SER A 1 166 ? -18.388 -21.573 18.345 1.00 89.44 166 SER A CA 1
ATOM 1306 C C . SER A 1 166 ? -19.106 -21.960 19.639 1.00 89.44 166 SER A C 1
ATOM 1308 O O . SER A 1 166 ? -20.131 -22.635 19.580 1.00 89.44 166 SER A O 1
ATOM 1310 N N . MET A 1 167 ? -18.593 -21.540 20.799 1.00 86.31 167 MET A N 1
ATOM 1311 C CA . MET A 1 167 ? -19.236 -21.783 22.089 1.00 86.31 167 MET A CA 1
ATOM 1312 C C . MET A 1 167 ? -20.430 -20.863 22.309 1.00 86.31 167 MET A C 1
ATOM 1314 O O . MET A 1 167 ? -21.487 -21.340 22.711 1.00 86.31 167 MET A O 1
ATOM 1318 N N . LEU A 1 168 ? -20.265 -19.574 22.007 1.00 86.88 168 LEU A N 1
ATOM 1319 C CA . LEU A 1 168 ? -21.309 -18.561 22.170 1.00 86.88 168 LEU A CA 1
ATOM 1320 C C . LEU A 1 168 ? -22.395 -18.645 21.082 1.00 86.88 168 LEU A C 1
ATOM 1322 O O . LEU A 1 168 ? -23.491 -18.150 21.274 1.00 86.88 168 LEU A O 1
ATOM 1326 N N . SER A 1 169 ? -22.130 -19.311 19.953 1.00 81.50 169 SER A N 1
ATOM 1327 C CA . SER A 1 169 ? -23.110 -19.486 18.863 1.00 81.50 169 SER A CA 1
ATOM 1328 C C . SER A 1 169 ? -23.920 -20.787 18.943 1.00 81.50 169 SER A C 1
ATOM 1330 O O . SER A 1 169 ? -24.757 -21.046 18.080 1.00 81.50 169 SER A O 1
ATOM 1332 N N . ARG A 1 170 ? -23.639 -21.684 19.896 1.00 72.00 170 ARG A N 1
ATOM 1333 C CA . ARG A 1 170 ? -24.387 -22.945 20.057 1.00 72.00 170 ARG A CA 1
ATOM 1334 C C . ARG A 1 170 ? -25.539 -22.723 21.032 1.00 72.00 170 ARG A C 1
ATOM 1336 O O . ARG A 1 170 ? -25.309 -22.159 22.095 1.00 72.00 170 ARG A O 1
ATOM 1343 N N . GLN A 1 171 ? -26.730 -23.262 20.730 1.00 54.62 171 GLN A N 1
ATOM 1344 C CA . GLN A 1 171 ? -27.891 -23.299 21.641 1.00 54.62 171 GLN A CA 1
ATOM 1345 C C . GLN A 1 171 ? -27.585 -24.118 22.903 1.00 54.62 171 GLN A C 1
ATOM 1347 O O . GLN A 1 171 ? -27.964 -25.280 23.044 1.00 54.62 171 GLN A O 1
ATOM 1352 N N . THR A 1 172 ? -26.854 -23.518 23.830 1.00 58.28 172 THR A N 1
ATOM 1353 C CA . THR A 1 172 ? -26.574 -24.074 25.145 1.00 58.28 172 THR A CA 1
ATOM 1354 C C . THR A 1 172 ? -26.836 -22.979 26.179 1.00 58.28 172 THR A C 1
ATOM 1356 O O . THR A 1 172 ? -26.550 -21.808 25.941 1.00 58.28 172 THR A O 1
ATOM 1359 N N . THR A 1 173 ? -27.374 -23.355 27.343 1.00 53.16 173 THR A N 1
ATOM 1360 C CA . THR A 1 173 ? -27.655 -22.456 28.481 1.00 53.16 173 THR A CA 1
ATOM 1361 C C . THR A 1 173 ? -26.508 -21.509 28.911 1.00 53.16 173 THR A C 1
ATOM 1363 O O . THR A 1 173 ? -26.827 -20.472 29.490 1.00 53.16 173 THR A O 1
ATOM 1366 N N . PRO A 1 174 ? -25.205 -21.770 28.643 1.00 65.75 174 PRO A N 1
ATOM 1367 C CA . PRO A 1 174 ? -24.120 -20.840 28.960 1.00 65.75 174 PRO A CA 1
ATOM 1368 C C . PRO A 1 174 ? -24.048 -19.571 28.094 1.00 65.75 174 PRO A C 1
ATOM 1370 O O . PRO A 1 174 ? -23.472 -18.599 28.570 1.00 65.75 174 PRO A O 1
ATOM 1373 N N . SER A 1 175 ? -24.595 -19.544 26.866 1.00 77.69 175 SER A N 1
ATOM 1374 C CA . SER A 1 175 ? -24.477 -18.373 25.967 1.00 77.69 175 SER A CA 1
ATOM 1375 C C . SER A 1 175 ? -25.192 -17.144 26.536 1.00 77.69 175 SER A C 1
ATOM 1377 O O . SER A 1 175 ? -24.542 -16.168 26.913 1.00 77.69 175 SER A O 1
ATOM 1379 N N . ALA A 1 176 ? -26.512 -17.232 26.731 1.00 79.38 176 ALA A N 1
ATOM 1380 C CA . ALA A 1 176 ? -27.302 -16.127 27.276 1.00 79.38 176 ALA A CA 1
ATOM 1381 C C . ALA A 1 176 ? -26.800 -15.667 28.659 1.00 79.38 176 ALA A C 1
ATOM 1383 O O . ALA A 1 176 ? -26.773 -14.474 28.965 1.00 79.38 176 ALA A O 1
ATOM 1384 N N . ALA A 1 177 ? -26.346 -16.611 29.494 1.00 83.69 177 ALA A N 1
ATOM 1385 C CA . ALA A 1 177 ? -25.759 -16.314 30.799 1.00 83.69 177 ALA A CA 1
ATOM 1386 C C . ALA A 1 177 ? -24.432 -15.544 30.685 1.00 83.69 177 ALA A C 1
ATOM 1388 O O . ALA A 1 177 ? -24.172 -14.650 31.493 1.00 83.69 177 ALA A O 1
ATOM 1389 N N . TRP A 1 178 ? -23.601 -15.857 29.688 1.00 89.75 178 TRP A N 1
ATOM 1390 C CA . TRP A 1 178 ? -22.346 -15.153 29.428 1.00 89.75 178 TRP A CA 1
ATOM 1391 C C . TRP A 1 178 ? -22.607 -13.697 29.033 1.00 89.75 178 TRP A C 1
ATOM 1393 O O . TRP A 1 178 ? -22.090 -12.790 29.688 1.00 89.75 178 TRP A O 1
ATOM 1403 N N . PHE A 1 179 ? -23.472 -13.464 28.039 1.00 90.25 179 PHE A N 1
ATOM 1404 C CA . PHE A 1 179 ? -23.803 -12.110 27.578 1.00 90.25 179 PHE A CA 1
ATOM 1405 C C . PHE A 1 179 ? -24.476 -11.283 28.678 1.00 90.25 179 PHE A C 1
ATOM 1407 O O . PHE A 1 179 ? -24.093 -10.136 28.914 1.00 90.25 179 PHE A O 1
ATOM 1414 N N . SER A 1 180 ? -25.401 -11.887 29.433 1.00 88.25 180 SER A N 1
ATOM 1415 C CA . SER A 1 180 ? -26.026 -11.251 30.597 1.00 88.25 180 SER A CA 1
ATOM 1416 C C . SER A 1 180 ? -25.005 -10.894 31.683 1.00 88.25 180 SER A C 1
ATOM 1418 O O . SER A 1 180 ? -25.099 -9.827 32.289 1.00 88.25 180 SER A O 1
ATOM 1420 N N . THR A 1 181 ? -23.988 -11.735 31.900 1.00 89.06 181 THR A N 1
ATOM 1421 C CA . THR A 1 181 ? -22.922 -11.448 32.870 1.00 89.06 181 THR A CA 1
ATOM 1422 C C . THR A 1 181 ? -22.062 -10.268 32.430 1.00 89.06 181 THR A C 1
ATOM 1424 O O . THR A 1 181 ? -21.815 -9.367 33.232 1.00 89.06 181 THR A O 1
ATOM 1427 N N . VAL A 1 182 ? -21.633 -10.237 31.163 1.00 90.69 182 VAL A N 1
ATOM 1428 C CA . VAL A 1 182 ? -20.845 -9.120 30.615 1.00 90.69 182 VAL A CA 1
ATOM 1429 C C . VAL A 1 182 ? -21.640 -7.819 30.691 1.00 90.69 182 VAL A C 1
ATOM 1431 O O . VAL A 1 182 ? -21.144 -6.834 31.240 1.00 90.69 182 VAL A O 1
ATOM 1434 N N . HIS A 1 183 ? -22.898 -7.830 30.246 1.00 90.38 183 HIS A N 1
ATOM 1435 C CA . HIS A 1 183 ? -23.789 -6.678 30.367 1.00 90.38 183 HIS A CA 1
ATOM 1436 C C . HIS A 1 183 ? -23.957 -6.249 31.832 1.00 90.38 183 HIS A C 1
ATOM 1438 O O . HIS A 1 183 ? -23.821 -5.074 32.151 1.00 90.38 183 HIS A O 1
ATOM 1444 N N . GLY A 1 184 ? -24.156 -7.190 32.760 1.00 86.62 184 GLY A N 1
ATOM 1445 C CA . GLY A 1 184 ? -24.260 -6.904 34.192 1.00 86.62 184 GLY A CA 1
ATOM 1446 C C . GLY A 1 184 ? -22.992 -6.296 34.808 1.00 86.62 184 GLY A C 1
ATOM 1447 O O . GLY A 1 184 ? -23.084 -5.514 35.755 1.00 86.62 184 GLY A O 1
ATOM 1448 N N . ILE A 1 185 ? -21.798 -6.608 34.296 1.00 85.19 185 ILE A N 1
ATOM 1449 C CA . ILE A 1 185 ? -20.548 -5.942 34.706 1.00 85.19 185 ILE A CA 1
ATOM 1450 C C . ILE A 1 185 ? -20.537 -4.484 34.220 1.00 85.19 185 ILE A C 1
ATOM 1452 O O . ILE A 1 185 ? -20.240 -3.584 35.007 1.00 85.19 185 ILE A O 1
ATOM 1456 N N . VAL A 1 186 ? -20.921 -4.245 32.962 1.00 86.69 186 VAL A N 1
ATOM 1457 C CA . VAL A 1 186 ? -21.004 -2.900 32.364 1.00 86.69 186 VAL A CA 1
ATOM 1458 C C . VAL A 1 186 ? -22.055 -2.038 33.072 1.00 86.69 186 VAL A C 1
ATOM 1460 O O . VAL A 1 186 ? -21.744 -0.921 33.491 1.00 86.69 186 VAL A O 1
ATOM 1463 N N . SER A 1 187 ? -23.263 -2.563 33.302 1.00 86.44 187 SER A N 1
ATOM 1464 C CA . SER A 1 187 ? -24.340 -1.847 34.001 1.00 86.44 187 SER A CA 1
ATOM 1465 C C . SER A 1 187 ? -23.968 -1.506 35.442 1.00 86.44 187 SER A C 1
ATOM 1467 O O . SER A 1 187 ? -24.166 -0.370 35.856 1.00 86.44 187 SER A O 1
ATOM 1469 N N . ARG A 1 188 ? -23.341 -2.428 36.192 1.00 83.69 188 ARG A N 1
ATOM 1470 C CA . ARG A 1 188 ? -22.858 -2.132 37.556 1.00 83.69 188 ARG A CA 1
ATOM 1471 C C . ARG A 1 188 ? -21.832 -1.002 37.577 1.00 83.69 188 ARG A C 1
ATOM 1473 O O . ARG A 1 188 ? -21.849 -0.187 38.495 1.00 83.69 188 ARG A O 1
ATOM 1480 N N . CYS A 1 189 ? -20.950 -0.939 36.578 1.00 84.06 189 CYS A N 1
ATOM 1481 C CA . CYS A 1 189 ? -20.008 0.169 36.440 1.00 84.06 189 CYS A CA 1
ATOM 1482 C C . CYS A 1 189 ? -20.736 1.492 36.162 1.00 84.06 189 CYS A C 1
ATOM 1484 O O . CYS A 1 189 ? -20.453 2.490 36.822 1.00 84.06 189 CYS A O 1
ATOM 1486 N N . SER A 1 190 ? -21.720 1.483 35.259 1.00 83.19 190 SER A N 1
ATOM 1487 C CA . SER A 1 190 ? -22.569 2.646 34.967 1.00 83.19 190 SER A CA 1
ATOM 1488 C C . SER A 1 190 ? -23.317 3.141 36.216 1.00 83.19 190 SER A C 1
ATOM 1490 O O . SER A 1 190 ? -23.226 4.318 36.567 1.00 83.19 190 SER A O 1
ATOM 1492 N N . ASP A 1 191 ? -23.978 2.243 36.949 1.00 80.75 191 ASP A N 1
ATOM 1493 C CA . ASP A 1 191 ? -24.728 2.571 38.168 1.00 80.75 191 ASP A CA 1
ATOM 1494 C C . ASP A 1 191 ? -23.824 3.134 39.267 1.00 80.75 191 ASP A C 1
ATOM 1496 O O . ASP A 1 191 ? -24.174 4.109 39.936 1.00 80.75 191 ASP A O 1
ATOM 1500 N N . PHE A 1 192 ? -22.628 2.569 39.418 1.00 76.56 192 PHE A N 1
ATOM 1501 C CA . PHE A 1 192 ? -21.625 3.066 40.351 1.00 76.56 192 PHE A CA 1
ATOM 1502 C C . PHE A 1 192 ? -21.207 4.515 40.033 1.00 76.56 192 PHE A C 1
ATOM 1504 O O . PHE A 1 192 ? -21.095 5.349 40.937 1.00 76.56 192 PHE A O 1
ATOM 1511 N N . ILE A 1 193 ? -21.010 4.842 38.751 1.00 76.12 193 ILE A N 1
ATOM 1512 C CA . ILE A 1 193 ? -20.635 6.194 38.298 1.00 76.12 193 ILE A CA 1
ATOM 1513 C C . ILE A 1 193 ? -21.773 7.200 38.543 1.00 76.12 193 ILE A C 1
ATOM 1515 O O . ILE A 1 193 ? -21.510 8.347 38.933 1.00 76.12 193 ILE A O 1
ATOM 1519 N N . LYS A 1 194 ? -23.028 6.764 38.365 1.00 76.81 194 LYS A N 1
ATOM 1520 C CA . LYS A 1 194 ? -24.234 7.561 38.641 1.00 76.81 194 LYS A CA 1
ATOM 1521 C C . LYS A 1 194 ? -24.394 7.878 40.128 1.00 76.81 194 LYS A C 1
ATOM 1523 O O . LYS A 1 194 ? -24.722 9.008 40.479 1.00 76.81 194 LYS A O 1
ATOM 1528 N N . GLN A 1 195 ? -24.161 6.895 41.000 1.00 70.06 195 GLN A N 1
ATOM 1529 C CA . GLN A 1 195 ? -24.423 7.016 42.440 1.00 70.06 195 GLN A CA 1
ATOM 1530 C C . GLN A 1 195 ? -23.362 7.833 43.193 1.00 70.06 195 GLN A C 1
ATOM 1532 O O . GLN A 1 195 ? -23.709 8.591 44.098 1.00 70.06 195 GLN A O 1
ATOM 1537 N N . ASN A 1 196 ? -22.082 7.751 42.815 1.00 63.03 196 ASN A N 1
ATOM 1538 C CA . ASN A 1 196 ? -20.991 8.453 43.511 1.00 63.03 196 ASN A CA 1
ATOM 1539 C C . ASN A 1 196 ? -20.845 9.922 43.081 1.00 63.03 196 ASN A C 1
ATOM 1541 O O . ASN A 1 196 ? -19.803 10.375 42.610 1.00 63.03 196 ASN A O 1
ATOM 1545 N N . GLY A 1 197 ? -21.917 10.696 43.233 1.00 49.72 197 GLY A N 1
ATOM 1546 C CA . GLY A 1 197 ? -22.062 12.101 42.836 1.00 49.72 197 GLY A CA 1
ATOM 1547 C C . GLY A 1 197 ? -21.046 13.126 43.375 1.00 49.72 197 GLY A C 1
ATOM 1548 O O . GLY A 1 197 ? -21.233 14.297 43.074 1.00 49.72 197 GLY A O 1
ATOM 1549 N N . ASN A 1 198 ? -19.989 12.754 44.116 1.00 42.94 198 ASN A N 1
ATOM 1550 C CA . ASN A 1 198 ? -19.027 13.705 44.694 1.00 42.94 198 ASN A CA 1
ATOM 1551 C C . ASN A 1 198 ? -17.547 13.340 44.423 1.00 42.94 198 ASN A C 1
ATOM 1553 O O . ASN A 1 198 ? -17.154 12.200 44.668 1.00 42.94 198 ASN A O 1
ATOM 1557 N N . PRO A 1 199 ? -16.712 14.292 43.959 1.00 40.09 199 PRO A N 1
ATOM 1558 C CA . PRO A 1 199 ? -15.298 14.061 43.630 1.00 40.09 199 PRO A CA 1
ATOM 1559 C C . PRO A 1 199 ? -14.361 13.899 44.851 1.00 40.09 199 PRO A C 1
ATOM 1561 O O . PRO A 1 199 ? -13.309 13.278 44.735 1.00 40.09 199 PRO A O 1
ATOM 1564 N N . GLU A 1 200 ? -14.733 14.374 46.046 1.00 37.47 200 GLU A N 1
ATOM 1565 C CA . GLU A 1 200 ? -13.832 14.400 47.220 1.00 37.47 200 GLU A CA 1
ATOM 1566 C C . GLU A 1 200 ? -13.620 13.047 47.931 1.00 37.47 200 GLU A C 1
ATOM 1568 O O . GLU A 1 200 ? -12.649 12.888 48.669 1.00 37.47 200 GLU A O 1
ATOM 1573 N N . SER A 1 201 ? -14.463 12.034 47.704 1.00 39.62 201 SER A N 1
ATOM 1574 C CA . SER A 1 201 ? -14.278 10.706 48.321 1.00 39.62 201 SER A CA 1
ATOM 1575 C C . SER A 1 201 ? -13.294 9.806 47.562 1.00 39.62 201 SER A C 1
ATOM 1577 O O . SER A 1 201 ? -13.052 8.675 47.977 1.00 39.62 201 SER A O 1
ATOM 1579 N N . ILE A 1 202 ? -12.749 10.282 46.438 1.00 43.31 202 ILE A N 1
ATOM 1580 C CA . ILE A 1 202 ? -11.878 9.503 45.545 1.00 43.31 202 ILE A CA 1
ATOM 1581 C C . ILE A 1 202 ? -10.394 9.859 45.762 1.00 43.31 202 ILE A C 1
ATOM 1583 O O . ILE A 1 202 ? -9.519 9.061 45.429 1.00 43.31 202 ILE A O 1
ATOM 1587 N N . SER A 1 203 ? -10.089 11.012 46.371 1.00 35.34 203 SER A N 1
ATOM 1588 C CA . SER A 1 203 ? -8.746 11.611 46.333 1.00 35.34 203 SER A CA 1
ATOM 1589 C C . SER A 1 203 ? -7.878 11.458 47.592 1.00 35.34 203 SER A C 1
ATOM 1591 O O . SER A 1 203 ? -6.709 11.826 47.537 1.00 35.34 203 SER A O 1
ATOM 1593 N N . SER A 1 204 ? -8.353 10.891 48.710 1.00 32.72 204 SER A N 1
ATOM 1594 C CA . SER A 1 204 ? -7.603 10.972 49.986 1.00 32.72 204 SER A CA 1
ATOM 1595 C C . SER A 1 204 ? -7.133 9.659 50.634 1.00 32.72 204 SER A C 1
ATOM 1597 O O . SER A 1 204 ? -6.524 9.717 51.700 1.00 32.72 204 SER A O 1
ATOM 1599 N N . GLN A 1 205 ? -7.304 8.480 50.015 1.00 31.03 205 GLN A N 1
ATOM 1600 C CA . GLN A 1 205 ? -6.805 7.215 50.608 1.00 31.03 205 GLN A CA 1
ATOM 1601 C C . GLN A 1 205 ? -6.080 6.228 49.671 1.00 31.03 205 GLN A C 1
ATOM 1603 O O . GLN A 1 205 ? -5.729 5.139 50.112 1.00 31.03 205 GLN A O 1
ATOM 1608 N N . SER A 1 206 ? -5.782 6.561 48.409 1.00 35.16 206 SER A N 1
ATOM 1609 C CA . SER A 1 206 ? -5.280 5.557 47.446 1.00 35.16 206 SER A CA 1
ATOM 1610 C C . SER A 1 206 ? -3.865 5.776 46.893 1.00 35.16 206 SER A C 1
ATOM 1612 O O . SER A 1 206 ? -3.573 5.293 45.801 1.00 35.16 206 SER A O 1
ATOM 1614 N N . PHE A 1 207 ? -2.978 6.484 47.600 1.00 26.44 207 PHE A N 1
ATOM 1615 C CA . PHE A 1 207 ? -1.662 6.870 47.058 1.00 26.44 207 PHE A CA 1
ATOM 1616 C C . PHE A 1 207 ? -0.459 5.988 47.458 1.00 26.44 207 PHE A C 1
ATOM 1618 O O . PHE A 1 207 ? 0.676 6.442 47.371 1.00 26.44 207 PHE A O 1
ATOM 1625 N N . ALA A 1 208 ? -0.655 4.720 47.846 1.00 25.17 208 ALA A N 1
ATOM 1626 C CA . ALA A 1 208 ? 0.480 3.852 48.215 1.00 25.17 208 ALA A CA 1
ATOM 1627 C C . ALA A 1 208 ? 0.378 2.361 47.830 1.00 25.17 208 ALA A C 1
ATOM 1629 O O . ALA A 1 208 ? 1.173 1.571 48.322 1.00 25.17 208 ALA A O 1
ATOM 1630 N N . ALA A 1 209 ? -0.543 1.942 46.954 1.00 27.64 209 ALA A N 1
ATOM 1631 C CA . ALA A 1 209 ? -0.713 0.511 46.656 1.00 27.64 209 ALA A CA 1
ATOM 1632 C C . ALA A 1 209 ? -0.981 0.203 45.172 1.00 27.64 209 ALA A C 1
ATOM 1634 O O . ALA A 1 209 ? -1.956 -0.456 44.839 1.00 27.64 209 ALA A O 1
ATOM 1635 N N . VAL A 1 210 ? -0.125 0.681 44.261 1.00 31.64 210 VAL A N 1
ATOM 1636 C CA . VAL A 1 210 ? 0.048 0.057 42.926 1.00 31.64 210 VAL A CA 1
ATOM 1637 C C . VAL A 1 210 ? 1.528 0.085 42.531 1.00 31.64 210 VAL A C 1
ATOM 1639 O O . VAL A 1 210 ? 1.909 0.460 41.425 1.00 31.64 210 VAL A O 1
ATOM 1642 N N . ARG A 1 211 ? 2.384 -0.318 43.468 1.00 29.73 211 ARG A N 1
ATOM 1643 C CA . ARG A 1 211 ? 3.724 -0.804 43.162 1.00 29.73 211 ARG A CA 1
ATOM 1644 C C . ARG A 1 211 ? 3.873 -2.123 43.905 1.00 29.73 211 ARG A C 1
ATOM 1646 O O . ARG A 1 211 ? 3.748 -2.137 45.117 1.00 29.73 211 ARG A O 1
ATOM 1653 N N . GLU A 1 212 ? 4.014 -3.185 43.119 1.00 33.00 212 GLU A N 1
ATOM 1654 C CA . GLU A 1 212 ? 4.478 -4.526 43.491 1.00 33.00 212 GLU A CA 1
ATOM 1655 C C . GLU A 1 212 ? 3.870 -5.182 44.744 1.00 33.00 212 GLU A C 1
ATOM 1657 O O . GLU A 1 212 ? 4.183 -4.841 45.873 1.00 33.00 212 GLU A O 1
ATOM 1662 N N . GLY A 1 213 ? 3.073 -6.227 44.495 1.00 33.91 213 GLY A N 1
ATOM 1663 C CA . GLY A 1 213 ? 2.924 -7.374 45.388 1.00 33.91 213 GLY A CA 1
ATOM 1664 C C . GLY A 1 213 ? 2.426 -7.095 46.802 1.00 33.91 213 GLY A C 1
ATOM 1665 O O . GLY A 1 213 ? 3.221 -7.132 47.722 1.00 33.91 213 GLY A O 1
ATOM 1666 N N . GLU A 1 214 ? 1.110 -6.988 47.000 1.00 27.34 214 GLU A N 1
ATOM 1667 C CA . GLU A 1 214 ? 0.485 -7.360 48.277 1.00 27.34 214 GLU A CA 1
ATOM 1668 C C . GLU A 1 214 ? -1.018 -7.680 48.098 1.00 27.34 214 GLU A C 1
ATOM 1670 O O . GLU A 1 214 ? -1.754 -6.968 47.422 1.00 27.34 214 GLU A O 1
ATOM 1675 N N . GLY A 1 215 ? -1.419 -8.834 48.648 1.00 28.05 215 GLY A N 1
ATOM 1676 C CA . GLY A 1 215 ? -2.764 -9.351 48.960 1.00 28.05 215 GLY A CA 1
ATOM 1677 C C . GLY A 1 215 ? -4.016 -8.882 48.199 1.00 28.05 215 GLY A C 1
ATOM 1678 O O . GLY A 1 215 ? -4.559 -7.819 48.474 1.00 28.05 215 GLY A O 1
ATOM 1679 N N . LEU A 1 216 ? -4.627 -9.798 47.427 1.00 33.62 216 LEU A N 1
ATOM 1680 C CA . LEU A 1 216 ? -6.092 -9.833 47.274 1.00 33.62 216 LEU A CA 1
ATOM 1681 C C . LEU A 1 216 ? -6.719 -10.198 48.624 1.00 33.62 216 LEU A C 1
ATOM 1683 O O . LEU A 1 216 ? -6.933 -11.373 48.905 1.00 33.62 216 LEU A O 1
ATOM 1687 N N . LEU A 1 217 ? -7.038 -9.207 49.441 1.00 33.97 217 LEU A N 1
ATOM 1688 C CA . LEU A 1 217 ? -8.023 -9.352 50.502 1.00 33.97 217 LEU A CA 1
ATOM 1689 C C . LEU A 1 217 ? -8.812 -8.047 50.555 1.00 33.97 217 LEU A C 1
ATOM 1691 O O . LEU A 1 217 ? -8.271 -7.016 50.930 1.00 33.97 217 LEU A O 1
ATOM 1695 N N . GLN A 1 218 ? -10.096 -8.156 50.203 1.00 32.00 218 GLN A N 1
ATOM 1696 C CA . GLN A 1 218 ? -11.099 -7.091 50.068 1.00 32.00 218 GLN A CA 1
ATOM 1697 C C . GLN A 1 218 ? -11.033 -6.351 48.726 1.00 32.00 218 GLN A C 1
ATOM 1699 O O . GLN A 1 218 ? -10.179 -5.503 48.496 1.00 32.00 218 GLN A O 1
ATOM 1704 N N . LEU A 1 219 ? -11.976 -6.690 47.837 1.00 37.38 219 LEU A N 1
ATOM 1705 C CA . LEU A 1 219 ? -12.339 -5.827 46.716 1.00 37.38 219 LEU A CA 1
ATOM 1706 C C . LEU A 1 219 ? -12.755 -4.475 47.310 1.00 37.38 219 LEU A C 1
ATOM 1708 O O . LEU A 1 219 ? -13.761 -4.408 48.019 1.00 37.38 219 LEU A O 1
ATOM 1712 N N . ASN A 1 220 ? -11.974 -3.424 47.080 1.00 40.62 220 ASN A N 1
ATOM 1713 C CA . ASN A 1 220 ? -12.344 -2.080 47.503 1.00 40.62 220 ASN A CA 1
ATOM 1714 C C . ASN A 1 220 ? -13.362 -1.564 46.476 1.00 40.62 220 ASN A C 1
ATOM 1716 O O . ASN A 1 220 ? -13.063 -1.470 45.284 1.00 40.62 220 ASN A O 1
ATOM 1720 N N . GLU A 1 221 ? -14.581 -1.256 46.928 1.00 50.47 221 GLU A N 1
ATOM 1721 C CA . GLU A 1 221 ? -15.785 -1.144 46.083 1.00 50.47 221 GLU A CA 1
ATOM 1722 C C . GLU A 1 221 ? -15.713 -0.102 44.942 1.00 50.47 221 GLU A C 1
ATOM 1724 O O . GLU A 1 221 ? -16.545 -0.144 44.039 1.00 50.47 221 GLU A O 1
ATOM 1729 N N . SER A 1 222 ? -14.724 0.802 44.914 1.00 46.81 222 SER A N 1
ATOM 1730 C CA . SER A 1 222 ? -14.626 1.878 43.915 1.00 46.81 222 SER A CA 1
ATOM 1731 C C . SER A 1 222 ? -13.586 1.687 42.806 1.00 46.81 222 SER A C 1
ATOM 1733 O O . SER A 1 222 ? -13.832 2.077 41.663 1.00 46.81 222 SER A O 1
ATOM 1735 N N . SER A 1 223 ? -12.420 1.103 43.097 1.00 52.56 223 SER A N 1
ATOM 1736 C CA . SER A 1 223 ? -11.340 0.937 42.111 1.00 52.56 223 SER A CA 1
ATOM 1737 C C . SER A 1 223 ? -11.545 -0.259 41.194 1.00 52.56 223 SER A C 1
ATOM 1739 O O . SER A 1 223 ? -11.129 -0.225 40.036 1.00 52.56 223 SER A O 1
ATOM 1741 N N . ASP A 1 224 ? -12.196 -1.298 41.702 1.00 64.00 224 ASP A N 1
ATOM 1742 C CA . ASP A 1 224 ? -12.147 -2.622 41.089 1.00 64.00 224 ASP A CA 1
ATOM 1743 C C . ASP A 1 224 ? -13.203 -2.780 39.991 1.00 64.00 224 ASP A C 1
ATOM 1745 O O . ASP A 1 224 ? -12.975 -3.475 39.002 1.00 64.00 224 ASP A O 1
ATOM 1749 N N . VAL A 1 225 ? -14.320 -2.051 40.093 1.00 70.88 225 VAL A N 1
ATOM 1750 C CA . VAL A 1 225 ? -15.415 -2.090 39.110 1.00 70.88 225 VAL A CA 1
ATOM 1751 C C . VAL A 1 225 ? -14.992 -1.476 37.771 1.00 70.88 225 VAL A C 1
ATOM 1753 O O . VAL A 1 225 ? -15.252 -2.059 36.721 1.00 70.88 225 VAL A O 1
ATOM 1756 N N . ALA A 1 226 ? -14.290 -0.336 37.788 1.00 70.94 226 ALA A N 1
ATOM 1757 C CA . ALA A 1 226 ? -13.799 0.311 36.567 1.00 70.94 226 ALA A CA 1
ATOM 1758 C C . ALA A 1 226 ? -12.694 -0.508 35.875 1.00 70.94 226 ALA A C 1
ATOM 1760 O O . ALA A 1 226 ? -12.665 -0.592 34.648 1.00 70.94 226 ALA A O 1
ATOM 1761 N N . ILE A 1 227 ? -11.814 -1.152 36.654 1.00 74.19 227 ILE A N 1
ATOM 1762 C CA . ILE A 1 227 ? -10.774 -2.056 36.135 1.00 74.19 227 ILE A CA 1
ATOM 1763 C C . ILE A 1 227 ? -11.411 -3.315 35.539 1.00 74.19 227 ILE A C 1
ATOM 1765 O O . ILE A 1 227 ? -10.990 -3.790 34.483 1.00 74.19 227 ILE A O 1
ATOM 1769 N N . PHE A 1 228 ? -12.448 -3.857 36.180 1.00 81.19 228 PHE A N 1
ATOM 1770 C CA . PHE A 1 228 ? -13.171 -5.003 35.645 1.00 81.19 228 PHE A CA 1
ATOM 1771 C C . PHE A 1 228 ? -13.872 -4.639 34.329 1.00 81.19 228 PHE A C 1
ATOM 1773 O O . PHE A 1 228 ? -13.684 -5.331 33.327 1.00 81.19 228 PHE A O 1
ATOM 1780 N N . ALA A 1 229 ? -14.581 -3.510 34.282 1.00 82.06 229 ALA A N 1
ATOM 1781 C CA . ALA A 1 229 ? -15.195 -3.018 33.053 1.00 82.06 229 ALA A CA 1
ATOM 1782 C C . ALA A 1 229 ? -14.158 -2.795 31.939 1.00 82.06 229 ALA A C 1
ATOM 1784 O O . ALA A 1 229 ? -14.376 -3.262 30.824 1.00 82.06 229 ALA A O 1
ATOM 1785 N N . SER A 1 230 ? -12.997 -2.188 32.227 1.00 78.38 230 SER A N 1
ATOM 1786 C CA . SER A 1 230 ? -11.952 -1.992 31.207 1.00 78.38 230 SER A CA 1
ATOM 1787 C C . SER A 1 230 ? -11.371 -3.317 30.716 1.00 78.38 230 SER A C 1
ATOM 1789 O O . SER A 1 230 ? -11.090 -3.475 29.535 1.00 78.38 230 SER A O 1
ATOM 1791 N N . THR A 1 231 ? -11.211 -4.299 31.604 1.00 81.06 231 THR A N 1
ATOM 1792 C CA . THR A 1 231 ? -10.727 -5.633 31.217 1.00 81.06 231 THR A CA 1
ATOM 1793 C C . THR A 1 231 ? -11.766 -6.361 30.354 1.00 81.06 231 THR A C 1
ATOM 1795 O O . THR A 1 231 ? -11.398 -7.077 29.427 1.00 81.06 231 THR A O 1
ATOM 1798 N N . CYS A 1 232 ? -13.064 -6.152 30.610 1.00 89.88 232 CYS A N 1
ATOM 1799 C CA . CYS A 1 232 ? -14.131 -6.672 29.753 1.00 89.88 232 CYS A CA 1
ATOM 1800 C C . CYS A 1 232 ? -14.127 -5.999 28.380 1.00 89.88 232 CYS A C 1
ATOM 1802 O O . CYS A 1 232 ? -14.197 -6.700 27.379 1.00 89.88 232 CYS A O 1
ATOM 1804 N N . MET A 1 233 ? -13.994 -4.671 28.314 1.00 90.50 233 MET A N 1
ATOM 1805 C CA . MET A 1 233 ? -13.872 -3.953 27.039 1.00 90.50 233 MET A CA 1
ATOM 1806 C C . MET A 1 233 ? -12.675 -4.462 26.225 1.00 90.50 233 MET A C 1
ATOM 1808 O O . MET A 1 233 ? -12.810 -4.708 25.032 1.00 90.50 233 MET A O 1
ATOM 1812 N N . GLU A 1 234 ? -11.535 -4.723 26.871 1.00 86.81 234 GLU A N 1
ATOM 1813 C CA . GLU A 1 234 ? -10.366 -5.314 26.209 1.00 86.81 234 GLU A CA 1
ATOM 1814 C C . GLU A 1 234 ? -10.626 -6.741 25.700 1.00 86.81 234 GLU A C 1
ATOM 1816 O O . GLU A 1 234 ? -10.214 -7.085 24.595 1.00 86.81 234 GLU A O 1
ATOM 1821 N N . LEU A 1 235 ? -11.352 -7.570 26.459 1.00 92.00 235 LEU A N 1
ATOM 1822 C CA . LEU A 1 235 ? -11.787 -8.886 25.985 1.00 92.00 235 LEU A CA 1
ATOM 1823 C C . LEU A 1 235 ? -12.652 -8.763 24.724 1.00 92.00 235 LEU A C 1
ATOM 1825 O O . LEU A 1 235 ? -12.386 -9.446 23.737 1.00 92.00 235 LEU A O 1
ATOM 1829 N N . LEU A 1 236 ? -13.664 -7.891 24.745 1.00 95.19 236 LEU A N 1
ATOM 1830 C CA . LEU A 1 236 ? -14.553 -7.691 23.600 1.00 95.19 236 LEU A CA 1
ATOM 1831 C C . LEU A 1 236 ? -13.789 -7.132 22.389 1.00 95.19 236 LEU A C 1
ATOM 1833 O O . LEU A 1 236 ? -14.002 -7.593 21.269 1.00 95.19 236 LEU A O 1
ATOM 1837 N N . ARG A 1 237 ? -12.837 -6.213 22.610 1.00 93.94 237 ARG A N 1
ATOM 1838 C CA . ARG A 1 237 ? -11.919 -5.712 21.576 1.00 93.94 237 ARG A CA 1
ATOM 1839 C C . ARG A 1 237 ? -11.148 -6.860 20.923 1.00 93.94 237 ARG A C 1
ATOM 1841 O O . ARG A 1 237 ? -11.200 -7.012 19.708 1.00 93.94 237 ARG A O 1
ATOM 1848 N N . LEU A 1 238 ? -10.482 -7.699 21.718 1.00 89.75 238 LEU A N 1
ATOM 1849 C CA . LEU A 1 238 ? -9.690 -8.839 21.237 1.00 89.75 238 LEU A CA 1
ATOM 1850 C C . LEU A 1 238 ? -10.534 -9.909 20.526 1.00 89.75 238 LEU A C 1
ATOM 1852 O O . LEU A 1 238 ? -10.039 -10.612 19.644 1.00 89.75 238 LEU A O 1
ATOM 1856 N N . MET A 1 239 ? -11.812 -10.054 20.888 1.00 92.88 239 MET A N 1
ATOM 1857 C CA . MET A 1 239 ? -12.742 -10.941 20.182 1.00 92.88 239 MET A CA 1
ATOM 1858 C C . MET A 1 239 ? -13.078 -10.442 18.770 1.00 92.88 239 MET A C 1
ATOM 1860 O O . MET A 1 239 ? -13.357 -11.271 17.900 1.00 92.88 239 MET A O 1
ATOM 1864 N N . CYS A 1 240 ? -13.057 -9.124 18.555 1.00 92.19 240 CYS A N 1
ATOM 1865 C CA . CYS A 1 240 ? -13.340 -8.474 17.273 1.00 92.19 240 CYS A CA 1
ATOM 1866 C C . CYS A 1 240 ? -12.077 -8.172 16.442 1.00 92.19 240 CYS A C 1
ATOM 1868 O O . CYS A 1 240 ? -12.192 -8.037 15.222 1.00 92.19 240 CYS A O 1
ATOM 1870 N N . GLU A 1 241 ? -10.902 -8.109 17.081 1.00 87.69 241 GLU A N 1
ATOM 1871 C CA . GLU A 1 241 ? -9.608 -7.783 16.463 1.00 87.69 241 GLU A CA 1
ATOM 1872 C C . GLU A 1 241 ? -9.329 -8.637 15.215 1.00 87.69 241 GLU A C 1
ATOM 1874 O O . GLU A 1 241 ? -9.560 -9.850 15.199 1.00 87.69 241 GLU A O 1
ATOM 1879 N N . GLY A 1 242 ? -8.834 -8.002 14.149 1.00 83.69 242 GLY A N 1
ATOM 1880 C CA . GLY A 1 242 ? -8.608 -8.665 12.860 1.00 83.69 242 GLY A CA 1
ATOM 1881 C C . GLY A 1 242 ? -9.886 -8.903 12.042 1.00 83.69 242 GLY A C 1
ATOM 1882 O O . GLY A 1 242 ? -9.915 -9.797 11.191 1.00 83.69 242 GLY A O 1
ATOM 1883 N N . HIS A 1 243 ? -10.935 -8.111 12.292 1.00 86.00 243 HIS A N 1
ATOM 1884 C CA . HIS A 1 243 ? -12.214 -8.103 11.566 1.00 86.00 243 HIS A CA 1
ATOM 1885 C C . HIS A 1 243 ? -12.945 -9.452 11.598 1.00 86.00 243 HIS A C 1
ATOM 1887 O O . HIS A 1 243 ? -13.398 -9.981 10.574 1.00 86.00 243 HIS A O 1
ATOM 1893 N N . HIS A 1 244 ? -13.055 -10.049 12.787 1.00 89.00 244 HIS A N 1
ATOM 1894 C CA . HIS A 1 244 ? -13.754 -11.320 12.956 1.00 89.00 244 HIS A CA 1
ATOM 1895 C C . HIS A 1 244 ? -15.284 -11.132 12.901 1.00 89.00 244 HIS A C 1
ATOM 1897 O O . HIS A 1 244 ? -15.962 -11.095 13.931 1.00 89.00 244 HIS A O 1
ATOM 1903 N N . LEU A 1 245 ? -15.841 -11.064 11.683 1.00 88.56 245 LEU A N 1
ATOM 1904 C CA . LEU A 1 245 ? -17.241 -10.698 11.407 1.00 88.56 245 LEU A CA 1
ATOM 1905 C C . LEU A 1 245 ? -18.277 -11.419 12.285 1.00 88.56 245 LEU A C 1
ATOM 1907 O O . LEU A 1 245 ? -19.208 -10.797 12.784 1.00 88.56 245 LEU A O 1
ATOM 1911 N N . LYS A 1 246 ? -18.110 -12.726 12.530 1.00 89.50 246 LYS A N 1
ATOM 1912 C CA . LYS A 1 246 ? -19.047 -13.482 13.381 1.00 89.50 246 LYS A CA 1
ATOM 1913 C C . LYS A 1 246 ? -19.067 -12.975 14.825 1.00 89.50 246 LYS A C 1
ATOM 1915 O O . LYS A 1 246 ? -20.131 -12.900 15.422 1.00 89.50 246 LYS A O 1
ATOM 1920 N N . ASN A 1 247 ? -17.905 -12.617 15.373 1.00 91.06 247 ASN A N 1
ATOM 1921 C CA . ASN A 1 247 ? -17.814 -12.098 16.740 1.00 91.06 247 ASN A CA 1
ATOM 1922 C C . ASN A 1 247 ? -18.330 -10.663 16.803 1.00 91.06 247 ASN A C 1
ATOM 1924 O O . ASN A 1 247 ? -19.052 -10.345 17.737 1.00 91.06 247 ASN A O 1
ATOM 1928 N N . GLN A 1 248 ? -18.039 -9.841 15.789 1.00 92.75 248 GLN A N 1
ATOM 1929 C CA . GLN A 1 248 ? -18.589 -8.487 15.676 1.00 92.75 248 GLN A CA 1
ATOM 1930 C C . GLN A 1 248 ? -20.126 -8.507 15.678 1.00 92.75 248 GLN A C 1
ATOM 1932 O O . GLN A 1 248 ? -20.746 -7.774 16.441 1.00 92.75 248 GLN A O 1
ATOM 1937 N N . MET A 1 249 ? -20.751 -9.398 14.898 1.00 89.75 249 MET A N 1
ATOM 1938 C CA . MET A 1 249 ? -22.212 -9.552 14.893 1.00 89.75 249 MET A CA 1
ATOM 1939 C C . MET A 1 249 ? -22.763 -10.055 16.233 1.00 89.75 249 MET A C 1
ATOM 1941 O O . MET A 1 249 ? -23.788 -9.551 16.687 1.00 89.75 249 MET A O 1
ATOM 1945 N N . LEU A 1 250 ? -22.063 -10.987 16.895 1.00 90.25 250 LEU A N 1
ATOM 1946 C CA . LEU A 1 250 ? -22.430 -11.469 18.231 1.00 90.25 250 LEU A CA 1
ATOM 1947 C C . LEU A 1 250 ? -22.389 -10.376 19.305 1.00 90.25 250 LEU A C 1
ATOM 1949 O O . LEU A 1 250 ? -22.978 -10.582 20.357 1.00 90.25 250 LEU A O 1
ATOM 1953 N N . MET A 1 251 ? -21.718 -9.239 19.093 1.00 92.25 251 MET A N 1
ATOM 1954 C CA . MET A 1 251 ? -21.780 -8.116 20.041 1.00 92.25 251 MET A CA 1
ATOM 1955 C C . MET A 1 251 ? -23.123 -7.374 19.987 1.00 92.25 251 MET A C 1
ATOM 1957 O O . MET A 1 251 ? -23.470 -6.687 20.946 1.00 92.25 251 MET A O 1
ATOM 1961 N N . LEU A 1 252 ? -23.852 -7.506 18.874 1.00 88.44 252 LEU A N 1
ATOM 1962 C CA . LEU A 1 252 ? -25.101 -6.796 18.605 1.00 88.44 252 LEU A CA 1
ATOM 1963 C C . LEU A 1 252 ? -26.330 -7.696 18.787 1.00 88.44 252 LEU A C 1
ATOM 1965 O O . LEU A 1 252 ? -27.284 -7.303 19.449 1.00 88.44 252 LEU A O 1
ATOM 1969 N N . GLN A 1 253 ? -26.324 -8.888 18.183 1.00 85.62 253 GLN A N 1
ATOM 1970 C CA . GLN A 1 253 ? -27.461 -9.816 18.186 1.00 85.62 253 GLN A CA 1
ATOM 1971 C C . GLN A 1 253 ? -26.983 -11.257 18.371 1.00 85.62 253 GLN A C 1
ATOM 1973 O O . GLN A 1 253 ? -25.969 -11.662 17.794 1.00 85.62 253 GLN A O 1
ATOM 1978 N N . GLN A 1 254 ? -27.732 -12.049 19.142 1.00 88.00 254 GLN A N 1
ATOM 1979 C CA . GLN A 1 254 ? -27.433 -13.453 19.426 1.00 88.00 254 GLN A CA 1
ATOM 1980 C C . GLN A 1 254 ? -28.608 -14.332 18.970 1.00 88.00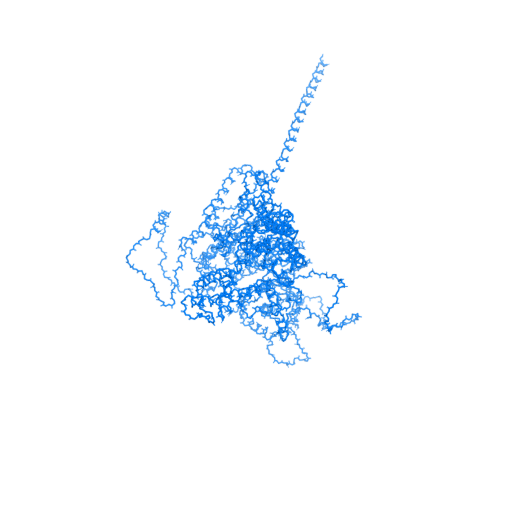 254 GLN A C 1
ATOM 1982 O O . GLN A 1 254 ? -29.457 -14.709 19.776 1.00 88.00 254 GLN A O 1
ATOM 1987 N N . PRO A 1 255 ? -28.646 -14.741 17.684 1.00 72.75 255 PRO A N 1
ATOM 1988 C CA . PRO A 1 255 ? -29.817 -15.377 17.065 1.00 72.75 255 PRO A CA 1
ATOM 1989 C C . PRO A 1 255 ? -30.288 -16.674 17.736 1.00 72.75 255 PRO A C 1
ATOM 1991 O O . PRO A 1 255 ? -31.396 -17.146 17.485 1.00 72.75 255 PRO A O 1
ATOM 1994 N N . THR A 1 256 ? -29.414 -17.312 18.514 1.00 70.50 256 THR A N 1
ATOM 1995 C CA . THR A 1 256 ? -29.688 -18.574 19.203 1.00 70.50 256 THR A CA 1
ATOM 1996 C C . THR A 1 256 ? -30.287 -18.405 20.591 1.00 70.50 256 THR A C 1
ATOM 1998 O O . THR A 1 256 ? -30.840 -19.378 21.109 1.00 70.50 256 THR A O 1
ATOM 2001 N N . ASP A 1 257 ? -30.179 -17.216 21.179 1.00 74.06 257 ASP A N 1
ATOM 2002 C CA . ASP A 1 257 ? -30.630 -16.924 22.533 1.00 74.06 257 ASP A CA 1
ATOM 2003 C C . ASP A 1 257 ? -32.043 -16.318 22.521 1.00 74.06 257 ASP A C 1
ATOM 2005 O O . ASP A 1 257 ? -32.502 -15.747 21.536 1.00 74.06 257 ASP A O 1
ATOM 2009 N N . SER A 1 258 ? -32.784 -16.477 23.621 1.00 69.88 258 SER A N 1
ATOM 2010 C CA . SER A 1 258 ? -34.170 -15.985 23.719 1.00 69.88 258 SER A CA 1
ATOM 2011 C C . SER A 1 258 ? -34.280 -14.466 23.875 1.00 69.88 258 SER A C 1
ATOM 2013 O O . SER A 1 258 ? -35.372 -13.916 23.748 1.00 69.88 258 SER A O 1
ATOM 2015 N N . THR A 1 259 ? -33.178 -13.810 24.231 1.00 76.06 259 THR A N 1
ATOM 2016 C CA . THR A 1 259 ? -33.085 -12.373 24.494 1.00 76.06 259 THR A CA 1
ATOM 2017 C C . THR A 1 259 ? -31.754 -11.874 23.960 1.00 76.06 259 THR A C 1
ATOM 2019 O O . THR A 1 259 ? -30.713 -12.315 24.450 1.00 76.06 259 THR A O 1
ATOM 2022 N N . ASP A 1 260 ? -31.800 -10.953 23.003 1.00 82.81 260 ASP A N 1
ATOM 2023 C CA . ASP A 1 260 ? -30.607 -10.277 22.507 1.00 82.81 260 ASP A CA 1
ATOM 2024 C C . ASP A 1 260 ? -30.057 -9.312 23.567 1.00 82.81 260 ASP A C 1
ATOM 2026 O O . ASP A 1 260 ? -30.803 -8.586 24.231 1.00 82.81 260 ASP A O 1
ATOM 2030 N N . VAL A 1 261 ? -28.737 -9.310 23.718 1.00 87.81 261 VAL A N 1
ATOM 2031 C CA . VAL A 1 261 ? -27.973 -8.390 24.556 1.00 87.81 261 VAL A CA 1
ATOM 2032 C C . VAL A 1 261 ? -27.103 -7.535 23.642 1.00 87.81 261 VAL A C 1
ATOM 2034 O O . VAL A 1 261 ? -26.128 -8.016 23.061 1.00 87.81 261 VAL A O 1
ATOM 2037 N N . ASP A 1 262 ? -27.443 -6.253 23.552 1.00 90.69 262 ASP A N 1
ATOM 2038 C CA . ASP A 1 262 ? -26.689 -5.273 22.775 1.00 90.69 262 ASP A CA 1
ATOM 2039 C C . ASP A 1 262 ? -25.535 -4.698 23.614 1.00 90.69 262 ASP A C 1
ATOM 2041 O O . ASP A 1 262 ? -25.689 -3.743 24.383 1.00 90.69 262 ASP A O 1
ATOM 2045 N N . LEU A 1 263 ? -24.355 -5.311 23.487 1.00 92.94 263 LEU A N 1
ATOM 2046 C CA . LEU A 1 263 ? -23.146 -4.866 24.184 1.00 92.94 263 LEU A CA 1
ATOM 2047 C C . LEU A 1 263 ? -22.554 -3.590 23.573 1.00 92.94 263 LEU A C 1
ATOM 2049 O O . LEU A 1 263 ? -21.802 -2.882 24.246 1.00 92.94 263 LEU A O 1
ATOM 2053 N N . VAL A 1 264 ? -22.888 -3.290 22.317 1.00 93.56 264 VAL A N 1
ATOM 2054 C CA . VAL A 1 264 ? -22.421 -2.100 21.603 1.00 93.56 264 VAL A CA 1
ATOM 2055 C C . VAL A 1 264 ? -23.109 -0.860 22.175 1.00 93.56 264 VAL A C 1
ATOM 2057 O O . VAL A 1 264 ? -22.429 0.073 22.607 1.00 93.56 264 VAL A O 1
ATOM 2060 N N . SER A 1 265 ? -24.439 -0.880 22.281 1.00 91.62 265 SER A N 1
ATOM 2061 C CA . SER A 1 265 ? -25.208 0.204 22.905 1.00 91.62 265 SER A CA 1
ATOM 2062 C C . SER A 1 265 ? -24.872 0.358 24.391 1.00 91.62 265 SER A C 1
ATOM 2064 O O . SER A 1 265 ? -24.641 1.475 24.851 1.00 91.62 265 SER A O 1
ATOM 2066 N N . ALA A 1 266 ? -24.705 -0.749 25.127 1.00 92.25 266 ALA A N 1
ATOM 2067 C CA . ALA A 1 266 ? -24.300 -0.699 26.535 1.00 92.25 266 ALA A CA 1
ATOM 2068 C C . ALA A 1 266 ? -22.934 -0.010 26.748 1.00 92.25 266 ALA A C 1
ATOM 2070 O O . ALA A 1 266 ? -22.734 0.696 27.741 1.00 92.25 266 ALA A O 1
ATOM 2071 N N . ALA A 1 267 ? -21.986 -0.187 25.820 1.00 94.25 267 ALA A N 1
ATOM 2072 C CA . ALA A 1 267 ? -20.694 0.494 25.864 1.00 94.25 267 ALA A CA 1
ATOM 2073 C C . ALA A 1 267 ? -20.818 2.002 25.569 1.00 94.25 267 ALA A C 1
ATOM 2075 O O . ALA A 1 267 ? -20.171 2.810 26.243 1.00 94.25 267 ALA A O 1
ATOM 2076 N N . VAL A 1 268 ? -21.675 2.395 24.617 1.00 94.38 268 VAL A N 1
ATOM 2077 C CA . VAL A 1 268 ? -21.983 3.809 24.324 1.00 94.38 268 VAL A CA 1
ATOM 2078 C C . VAL A 1 268 ? -22.634 4.488 25.532 1.00 94.38 268 VAL A C 1
ATOM 2080 O O . VAL A 1 268 ? -22.217 5.585 25.910 1.00 94.38 268 VAL A O 1
ATOM 2083 N N . ASP A 1 269 ? -23.584 3.822 26.189 1.00 91.25 269 ASP A N 1
ATOM 2084 C CA . ASP A 1 269 ? -24.249 4.337 27.389 1.00 91.25 269 ASP A CA 1
ATOM 2085 C C . ASP A 1 269 ? -23.258 4.539 28.544 1.00 91.25 269 ASP A C 1
ATOM 2087 O O . ASP A 1 269 ? -23.240 5.598 29.176 1.00 91.25 269 ASP A O 1
ATOM 2091 N N . LEU A 1 270 ? -22.366 3.568 28.787 1.00 90.44 270 LEU A N 1
ATOM 2092 C CA . LEU A 1 270 ? -21.307 3.702 29.794 1.00 90.44 270 LEU A CA 1
ATOM 2093 C C . LEU A 1 270 ? -20.376 4.888 29.489 1.00 90.44 270 LEU A C 1
ATOM 2095 O O . LEU A 1 270 ? -20.001 5.632 30.399 1.00 90.44 270 LEU A O 1
ATOM 2099 N N . MET A 1 271 ? -20.014 5.091 28.220 1.00 91.69 271 MET A N 1
ATOM 2100 C CA . MET A 1 271 ? -19.201 6.235 27.803 1.00 91.69 271 MET A CA 1
ATOM 2101 C C . MET A 1 271 ? -19.927 7.567 28.038 1.00 91.69 271 MET A C 1
ATOM 2103 O O . MET A 1 271 ? -19.294 8.528 28.478 1.00 91.69 271 MET A O 1
ATOM 2107 N N . GLY A 1 272 ? -21.243 7.615 27.816 1.00 89.19 272 GLY A N 1
ATOM 2108 C CA . GLY A 1 272 ? -22.079 8.785 28.094 1.00 89.19 272 GLY A CA 1
ATOM 2109 C C . GLY A 1 272 ? -22.052 9.203 29.565 1.00 89.19 272 GLY A C 1
ATOM 2110 O O . GLY A 1 272 ? -21.921 10.390 29.868 1.00 89.19 272 GLY A O 1
ATOM 2111 N N . GLU A 1 273 ? -22.084 8.234 30.481 1.00 86.75 273 GLU A N 1
ATOM 2112 C CA . GLU A 1 273 ? -21.979 8.499 31.923 1.00 86.75 273 GLU A CA 1
ATOM 2113 C C . GLU A 1 273 ? -20.581 8.979 32.338 1.00 86.75 273 GLU A C 1
ATOM 2115 O O . GLU A 1 273 ? -20.435 9.868 33.182 1.00 86.75 273 GLU A O 1
ATOM 2120 N N . LEU A 1 274 ? -19.531 8.424 31.723 1.00 84.75 274 LEU A N 1
ATOM 2121 C CA . LEU A 1 274 ? -18.141 8.814 31.987 1.00 84.75 274 LEU A CA 1
ATOM 2122 C C . LEU A 1 274 ? -17.816 10.223 31.479 1.00 84.75 274 LEU A C 1
ATOM 2124 O O . LEU A 1 274 ? -16.983 10.918 32.067 1.00 84.75 274 LEU A O 1
ATOM 2128 N N . GLN A 1 275 ? -18.476 10.654 30.405 1.00 84.62 275 GLN A N 1
ATOM 2129 C CA . GLN A 1 275 ? -18.172 11.890 29.693 1.00 84.62 275 GLN A CA 1
ATOM 2130 C C . GLN A 1 275 ? -18.176 13.131 30.597 1.00 84.62 275 GLN A C 1
ATOM 2132 O O . GLN A 1 275 ? -17.260 13.951 30.533 1.00 84.62 275 GLN A O 1
ATOM 2137 N N . ASN A 1 276 ? -19.168 13.242 31.486 1.00 78.44 276 ASN A N 1
ATOM 2138 C CA . ASN A 1 276 ? -19.346 14.402 32.368 1.00 78.44 276 ASN A CA 1
ATOM 2139 C C . ASN A 1 276 ? -18.227 14.550 33.414 1.00 78.44 276 ASN A C 1
ATOM 2141 O O . ASN A 1 276 ? -18.044 15.625 33.978 1.00 78.44 276 ASN A O 1
ATOM 2145 N N . ARG A 1 277 ? -17.474 13.477 33.685 1.00 77.81 277 ARG A N 1
ATOM 2146 C CA . ARG A 1 277 ? -16.391 13.443 34.684 1.00 77.81 277 ARG A CA 1
ATOM 2147 C C . ARG A 1 277 ? -15.003 13.407 34.058 1.00 77.81 277 ARG A C 1
ATOM 2149 O O . ARG A 1 277 ? -14.003 13.532 34.763 1.00 77.81 277 ARG A O 1
ATOM 2156 N N . LEU A 1 278 ? -14.937 13.230 32.742 1.00 81.06 278 LEU A N 1
ATOM 2157 C CA . LEU A 1 278 ? -13.696 12.987 32.027 1.00 81.06 278 LEU A CA 1
ATOM 2158 C C . LEU A 1 278 ? -12.730 14.172 32.130 1.00 81.06 278 LEU A C 1
ATOM 2160 O O . LEU A 1 278 ? -11.561 13.965 32.441 1.00 81.06 278 LEU A O 1
ATOM 2164 N N . LEU A 1 279 ? -13.213 15.405 31.941 1.00 80.44 279 LEU A N 1
ATOM 2165 C CA . LEU A 1 279 ? -12.363 16.600 32.005 1.00 80.44 279 LEU A CA 1
ATOM 2166 C C . LEU A 1 279 ? -11.767 16.810 33.406 1.00 80.44 279 LEU A C 1
ATOM 2168 O O . LEU A 1 279 ? -10.554 16.972 33.526 1.00 80.44 279 LEU A O 1
ATOM 2172 N N . GLY A 1 280 ? -12.598 16.730 34.452 1.00 75.00 280 GLY A N 1
ATOM 2173 C CA . GLY A 1 280 ? -12.143 16.837 35.844 1.00 75.00 280 GLY A CA 1
ATOM 2174 C C . GLY A 1 280 ? -11.132 15.745 36.199 1.00 75.00 280 GLY A C 1
ATOM 2175 O O . GLY A 1 280 ? -10.059 16.039 36.712 1.00 75.00 280 GLY A O 1
ATOM 2176 N N . SER A 1 281 ? -11.395 14.498 35.790 1.00 74.06 281 SER A N 1
ATOM 2177 C CA . SER A 1 281 ? -10.467 13.376 35.991 1.00 74.06 281 SER A CA 1
ATOM 2178 C C . SER A 1 281 ? -9.113 13.580 35.306 1.00 74.06 281 SER A C 1
ATOM 2180 O O . SER A 1 281 ? -8.099 13.121 35.828 1.00 74.06 281 SER A O 1
ATOM 2182 N N . ILE A 1 282 ? -9.080 14.218 34.131 1.00 74.88 282 ILE A N 1
ATOM 2183 C CA . ILE A 1 282 ? -7.831 14.515 33.414 1.00 74.88 282 ILE A CA 1
ATOM 2184 C C . ILE A 1 282 ? -7.052 15.620 34.136 1.00 74.88 282 ILE A C 1
ATOM 2186 O O . ILE A 1 282 ? -5.839 15.495 34.296 1.00 74.88 282 ILE A O 1
ATOM 2190 N N . GLN A 1 283 ? -7.737 16.673 34.591 1.00 72.69 283 GLN A N 1
ATOM 2191 C CA . GLN A 1 283 ? -7.125 17.789 35.323 1.00 72.69 283 GLN A CA 1
ATOM 2192 C C . GLN A 1 283 ? -6.572 17.353 36.687 1.00 72.69 283 GLN A C 1
ATOM 2194 O O . GLN A 1 283 ? -5.490 17.783 37.075 1.00 72.69 283 GLN A O 1
ATOM 2199 N N . GLU A 1 284 ? -7.267 16.445 37.373 1.00 68.62 284 GLU A N 1
ATOM 2200 C CA . GLU A 1 284 ? -6.844 15.843 38.645 1.00 68.62 284 GLU A CA 1
ATOM 2201 C C . GLU A 1 284 ? -5.736 14.780 38.484 1.00 68.62 284 GLU A C 1
ATOM 2203 O O . GLU A 1 284 ? -5.241 14.245 39.474 1.00 68.62 284 GLU A O 1
ATOM 2208 N N . GLY A 1 285 ? -5.347 14.428 37.251 1.00 64.62 285 GLY A N 1
ATOM 2209 C CA . GLY A 1 285 ? -4.330 13.403 36.986 1.00 64.62 285 GLY A CA 1
ATOM 2210 C C . GLY A 1 285 ? -4.790 11.961 37.252 1.00 64.62 285 GLY A C 1
ATOM 2211 O O . GLY A 1 285 ? -3.970 11.040 37.289 1.00 64.62 285 GLY A O 1
ATOM 2212 N N . CYS A 1 286 ? -6.096 11.717 37.408 1.00 66.94 286 CYS A N 1
ATOM 2213 C CA . CYS A 1 286 ? -6.642 10.376 37.592 1.00 66.94 286 CYS A CA 1
ATOM 2214 C C . CYS A 1 286 ? -6.642 9.605 36.261 1.00 66.94 286 CYS A C 1
ATOM 2216 O O . CYS A 1 286 ? -7.425 9.877 35.351 1.00 66.94 286 CYS A O 1
ATOM 2218 N N . ALA A 1 287 ? -5.788 8.582 36.156 1.00 65.50 287 ALA A N 1
ATOM 2219 C CA . ALA A 1 287 ? -5.645 7.783 34.936 1.00 65.50 287 ALA A CA 1
ATOM 2220 C C . ALA A 1 287 ? -6.779 6.762 34.700 1.00 65.50 287 ALA A C 1
ATOM 2222 O O . ALA A 1 287 ? -6.858 6.184 33.618 1.00 65.50 287 ALA A O 1
ATOM 2223 N N . LYS A 1 288 ? -7.649 6.499 35.687 1.00 68.75 288 LYS A N 1
ATOM 2224 C CA . LYS A 1 288 ? -8.605 5.373 35.648 1.00 68.75 288 LYS A CA 1
ATOM 2225 C C . LYS A 1 288 ? -9.756 5.596 34.660 1.00 68.75 288 LYS A C 1
ATOM 2227 O O . LYS A 1 288 ? -9.961 4.763 33.780 1.00 68.75 288 LYS A O 1
ATOM 2232 N N . PHE A 1 289 ? -10.478 6.715 34.764 1.00 77.12 289 PHE A N 1
ATOM 2233 C CA . PHE A 1 289 ? -11.594 7.013 33.856 1.00 77.12 289 PHE A CA 1
ATOM 2234 C C . PHE A 1 289 ? -11.145 7.249 32.404 1.00 77.12 289 PHE A C 1
ATOM 2236 O O . PHE A 1 289 ? -11.746 6.648 31.514 1.00 77.12 289 PHE A O 1
ATOM 2243 N N . PRO A 1 290 ? -10.057 8.000 32.130 1.00 79.81 290 PRO A N 1
ATOM 2244 C CA . PRO A 1 290 ? -9.511 8.119 30.779 1.00 79.81 290 PRO A CA 1
ATOM 2245 C C . PRO A 1 290 ? -9.140 6.768 30.152 1.00 79.81 290 PRO A C 1
ATOM 2247 O O . PRO A 1 290 ? -9.433 6.535 28.982 1.00 79.81 290 PRO A O 1
ATOM 2250 N N . ARG A 1 291 ? -8.546 5.843 30.926 1.00 77.81 291 ARG A N 1
ATOM 2251 C CA . ARG A 1 291 ? -8.219 4.486 30.448 1.00 77.81 291 ARG A CA 1
ATOM 2252 C C . ARG A 1 291 ? -9.464 3.675 30.094 1.00 77.81 291 ARG A C 1
ATOM 2254 O O . ARG A 1 291 ? -9.451 2.980 29.083 1.00 77.81 291 ARG A O 1
ATOM 2261 N N . LEU A 1 292 ? -10.529 3.772 30.891 1.00 82.81 292 LEU A N 1
ATOM 2262 C CA . LEU A 1 292 ? -11.795 3.102 30.588 1.00 82.81 292 LEU A CA 1
ATOM 2263 C C . LEU A 1 292 ? -12.433 3.663 29.308 1.00 82.81 292 LEU A C 1
ATOM 2265 O O . LEU A 1 292 ? -12.820 2.880 28.449 1.00 82.81 292 LEU A O 1
ATOM 2269 N N . VAL A 1 293 ? -12.460 4.990 29.133 1.00 88.00 293 VAL A N 1
ATOM 2270 C CA . VAL A 1 293 ? -12.953 5.630 27.896 1.00 88.00 293 VAL A CA 1
ATOM 2271 C C . VAL A 1 293 ? -12.151 5.172 26.677 1.00 88.00 293 VAL A C 1
ATOM 2273 O O . VAL A 1 293 ? -12.739 4.792 25.671 1.00 88.00 293 VAL A O 1
ATOM 2276 N N . LEU A 1 294 ? -10.818 5.133 26.769 1.00 85.31 294 LEU A N 1
ATOM 2277 C CA . LEU A 1 294 ? -9.969 4.627 25.684 1.00 85.31 294 LEU A CA 1
ATOM 2278 C C . LEU A 1 294 ? -10.249 3.155 25.360 1.00 85.31 294 LEU A C 1
ATOM 2280 O O . LEU A 1 294 ? -10.261 2.781 24.191 1.00 85.31 294 LEU A O 1
ATOM 2284 N N . SER A 1 295 ? -10.492 2.326 26.377 1.00 85.38 295 SER A N 1
ATOM 2285 C CA . SER A 1 295 ? -10.828 0.913 26.186 1.00 85.38 295 SER A CA 1
ATOM 2286 C C . SER A 1 295 ? -12.195 0.735 25.514 1.00 85.38 295 SER A C 1
ATOM 2288 O O . SER A 1 295 ? -12.311 -0.076 24.598 1.00 85.38 295 SER A O 1
ATOM 2290 N N . ILE A 1 296 ? -13.195 1.548 25.883 1.00 93.69 296 ILE A N 1
ATOM 2291 C CA . ILE A 1 296 ? -14.505 1.582 25.214 1.00 93.69 296 ILE A CA 1
ATOM 2292 C C . ILE A 1 296 ? -14.354 2.014 23.751 1.00 93.69 296 ILE A C 1
ATOM 2294 O O . ILE A 1 296 ? -14.824 1.312 22.861 1.00 93.69 296 ILE A O 1
ATOM 2298 N N . LEU A 1 297 ? -13.664 3.130 23.486 1.00 94.19 297 LEU A N 1
ATOM 2299 C CA . LEU A 1 297 ? -13.431 3.623 22.123 1.00 94.19 297 LEU A CA 1
ATOM 2300 C C . LEU A 1 297 ? -12.708 2.581 21.263 1.00 94.19 297 LEU A C 1
ATOM 2302 O O . LEU A 1 297 ? -13.071 2.381 20.107 1.00 94.19 297 LEU A O 1
ATOM 2306 N N . SER A 1 298 ? -11.724 1.883 21.831 1.00 91.00 298 SER A N 1
ATOM 2307 C CA . SER A 1 298 ? -10.977 0.840 21.130 1.00 91.00 298 SER A CA 1
ATOM 2308 C C . SER A 1 298 ? -11.833 -0.396 20.831 1.00 91.00 298 SER A C 1
ATOM 2310 O O . SER A 1 298 ? -11.782 -0.899 19.711 1.00 91.00 298 SER A O 1
ATOM 2312 N N . PHE A 1 299 ? -12.670 -0.844 21.774 1.00 94.50 299 PHE A N 1
ATOM 2313 C CA . PHE A 1 299 ? -13.655 -1.900 21.521 1.00 94.50 299 PHE A CA 1
ATOM 2314 C C . PHE A 1 299 ? -14.640 -1.505 20.415 1.00 94.50 299 PHE A C 1
ATOM 2316 O O . PHE A 1 299 ? -14.810 -2.260 19.462 1.00 94.50 299 PHE A O 1
ATOM 2323 N N . LEU A 1 300 ? -15.261 -0.325 20.520 1.00 95.62 300 LEU A N 1
ATOM 2324 C CA . LEU A 1 300 ? -16.224 0.160 19.528 1.00 95.62 300 LEU A CA 1
ATOM 2325 C C . LEU A 1 300 ? -15.589 0.296 18.143 1.00 95.62 300 LEU A C 1
ATOM 2327 O O . LEU A 1 300 ? -16.238 -0.006 17.144 1.00 95.62 300 LEU A O 1
ATOM 2331 N N . THR A 1 301 ? -14.317 0.704 18.092 1.00 93.12 301 THR A N 1
ATOM 2332 C CA . THR A 1 301 ? -13.537 0.751 16.853 1.00 93.12 301 THR A CA 1
ATOM 2333 C C . THR A 1 301 ? -13.453 -0.654 16.265 1.00 93.12 301 THR A C 1
ATOM 2335 O O . THR A 1 301 ? -14.061 -0.894 15.232 1.00 93.12 301 THR A O 1
ATOM 2338 N N . GLU A 1 302 ? -12.860 -1.630 16.958 1.00 92.31 302 GLU A N 1
ATOM 2339 C CA . GLU A 1 302 ? -12.739 -3.008 16.442 1.00 92.31 302 GLU A CA 1
ATOM 2340 C C . GLU A 1 302 ? -14.082 -3.691 16.138 1.00 92.31 302 GLU A C 1
ATOM 2342 O O . GLU A 1 302 ? -14.171 -4.521 15.232 1.00 92.31 302 GLU A O 1
ATOM 2347 N N . ALA A 1 303 ? -15.150 -3.352 16.865 1.00 92.06 303 ALA A N 1
ATOM 2348 C CA . ALA A 1 303 ? -16.489 -3.870 16.601 1.00 92.06 303 ALA A CA 1
ATOM 2349 C C . ALA A 1 303 ? -17.054 -3.387 15.251 1.00 92.06 303 ALA A C 1
ATOM 2351 O O . ALA A 1 303 ? -17.843 -4.108 14.635 1.00 92.06 303 ALA A O 1
ATOM 2352 N N . CYS A 1 304 ? -16.651 -2.197 14.788 1.00 89.00 304 CYS A N 1
ATOM 2353 C CA . CYS A 1 304 ? -17.120 -1.594 13.539 1.00 89.00 304 CYS A CA 1
ATOM 2354 C C . CYS A 1 304 ? -16.083 -1.567 12.400 1.00 89.00 304 CYS A C 1
ATOM 2356 O O . CYS A 1 304 ? -16.489 -1.348 11.262 1.00 89.00 304 CYS A O 1
ATOM 2358 N N . THR A 1 305 ? -14.791 -1.800 12.669 1.00 86.62 305 THR A N 1
ATOM 2359 C CA . THR A 1 305 ? -13.726 -1.835 11.649 1.00 86.62 305 THR A CA 1
ATOM 2360 C C . THR A 1 305 ? -13.861 -3.062 10.743 1.00 86.62 305 THR A C 1
ATOM 2362 O O . THR A 1 305 ? -14.056 -4.191 11.211 1.00 86.62 305 THR A O 1
ATOM 2365 N N . GLY A 1 306 ? -13.682 -2.867 9.435 1.00 71.12 306 GLY A N 1
ATOM 2366 C CA . GLY A 1 306 ? -14.073 -3.840 8.411 1.00 71.12 306 GLY A CA 1
ATOM 2367 C C . GLY A 1 306 ? -15.550 -3.691 8.022 1.00 71.12 306 GLY A C 1
ATOM 2368 O O . GLY A 1 306 ? -16.285 -2.952 8.667 1.00 71.12 306 GLY A O 1
ATOM 2369 N N . PRO A 1 307 ? -16.030 -4.340 6.948 1.00 67.88 307 PRO A N 1
ATOM 2370 C CA . PRO A 1 307 ? -17.348 -4.062 6.387 1.00 67.88 307 PRO A CA 1
ATOM 2371 C C . PRO A 1 307 ? -18.438 -4.768 7.212 1.00 67.88 307 PRO A C 1
ATOM 2373 O O . PRO A 1 307 ? -19.086 -5.710 6.756 1.00 67.88 307 PRO A O 1
ATOM 2376 N N . CYS A 1 308 ? -18.624 -4.331 8.459 1.00 82.25 308 CYS A N 1
ATOM 2377 C CA . CYS A 1 308 ? -19.678 -4.771 9.363 1.00 82.25 308 CYS A CA 1
ATOM 2378 C C . CYS A 1 308 ? -20.807 -3.732 9.379 1.00 82.25 308 CYS A C 1
ATOM 2380 O O . CYS A 1 308 ? -21.026 -3.018 10.362 1.00 82.25 308 CYS A O 1
ATOM 2382 N N . HIS A 1 309 ? -21.558 -3.670 8.274 1.00 83.00 309 HIS A N 1
ATOM 2383 C CA . HIS A 1 309 ? -22.639 -2.694 8.085 1.00 83.00 309 HIS A CA 1
ATOM 2384 C C . HIS A 1 309 ? -23.683 -2.710 9.211 1.00 83.00 309 HIS A C 1
ATOM 2386 O O . HIS A 1 309 ? -24.279 -1.678 9.501 1.00 83.00 309 HIS A O 1
ATOM 2392 N N . ALA A 1 310 ? -23.906 -3.859 9.860 1.00 85.31 310 ALA A N 1
ATOM 2393 C CA . ALA A 1 310 ? -24.861 -3.983 10.959 1.00 85.31 310 ALA A CA 1
ATOM 2394 C C . ALA A 1 310 ? -24.439 -3.165 12.192 1.00 85.31 310 ALA A C 1
ATOM 2396 O O . ALA A 1 310 ? -25.220 -2.348 12.674 1.00 85.31 310 ALA A O 1
ATOM 2397 N N . VAL A 1 311 ? -23.197 -3.334 12.664 1.00 88.81 311 VAL A N 1
ATOM 2398 C CA . VAL A 1 311 ? -22.678 -2.593 13.829 1.00 88.81 311 VAL A CA 1
ATOM 2399 C C . VAL A 1 311 ? -22.493 -1.115 13.489 1.00 88.81 311 VAL A C 1
ATOM 2401 O O . VAL A 1 311 ? -22.854 -0.254 14.287 1.00 88.81 311 VAL A O 1
ATOM 2404 N N . GLN A 1 312 ? -22.001 -0.805 12.286 1.00 90.00 312 GLN A N 1
ATOM 2405 C CA . GLN A 1 312 ? -21.851 0.579 11.829 1.00 90.00 312 GLN A CA 1
ATOM 2406 C C . GLN A 1 312 ? -23.203 1.307 11.786 1.00 90.00 312 GLN A C 1
ATOM 2408 O O . GLN A 1 312 ? -23.309 2.443 12.251 1.00 90.00 312 GLN A O 1
ATOM 2413 N N . ARG A 1 313 ? -24.258 0.644 11.290 1.00 88.06 313 ARG A N 1
ATOM 2414 C CA . ARG A 1 313 ? -25.620 1.191 11.270 1.00 88.06 313 ARG A CA 1
ATOM 2415 C C . ARG A 1 313 ? -26.176 1.381 12.680 1.00 88.06 313 ARG A C 1
ATOM 2417 O O . ARG A 1 313 ? -26.688 2.462 12.957 1.00 88.06 313 ARG A O 1
ATOM 2424 N N . ALA A 1 314 ? -26.035 0.383 13.553 1.00 89.00 314 ALA A N 1
ATOM 2425 C CA . ALA A 1 314 ? -26.504 0.464 14.936 1.00 89.00 314 ALA A CA 1
ATOM 2426 C C . ALA A 1 314 ? -25.849 1.637 15.685 1.00 89.00 314 ALA A C 1
ATOM 2428 O O . ALA A 1 314 ? -26.527 2.451 16.306 1.00 89.00 314 ALA A O 1
ATOM 2429 N N . LEU A 1 315 ? -24.530 1.800 15.546 1.00 91.50 315 LEU A N 1
ATOM 2430 C CA . LEU A 1 315 ? -23.805 2.909 16.163 1.00 91.50 315 LEU A CA 1
ATOM 2431 C C . LEU A 1 315 ? -24.206 4.278 15.600 1.00 91.50 315 LEU A C 1
ATOM 2433 O O . LEU A 1 315 ? -24.353 5.229 16.367 1.00 91.50 315 LEU A O 1
ATOM 2437 N N . ALA A 1 316 ? -24.386 4.401 14.286 1.00 87.94 316 ALA A N 1
ATOM 2438 C CA . ALA A 1 316 ? -24.663 5.689 13.656 1.00 87.94 316 ALA A CA 1
ATOM 2439 C C . ALA A 1 316 ? -26.130 6.138 13.758 1.00 87.94 316 ALA A C 1
ATOM 2441 O O . ALA A 1 316 ? -26.389 7.338 13.872 1.00 87.94 316 ALA A O 1
ATOM 2442 N N . LEU A 1 317 ? -27.081 5.202 13.667 1.00 84.94 317 LEU A N 1
ATOM 2443 C CA . LEU A 1 317 ? -28.514 5.501 13.565 1.00 84.94 317 LEU A CA 1
ATOM 2444 C C . LEU A 1 317 ? -29.285 5.194 14.849 1.00 84.94 317 LEU A C 1
ATOM 2446 O O . LEU A 1 317 ? -30.183 5.957 15.200 1.00 84.94 317 LEU A O 1
ATOM 2450 N N . ASP A 1 318 ? -28.928 4.111 15.539 1.00 83.25 318 ASP A N 1
ATOM 2451 C CA . ASP A 1 318 ? -29.726 3.566 16.643 1.00 83.25 318 ASP A CA 1
ATOM 2452 C C . ASP A 1 318 ? -29.144 3.913 18.029 1.00 83.25 318 ASP A C 1
ATOM 2454 O O . ASP A 1 318 ? -29.805 3.712 19.047 1.00 83.25 318 ASP A O 1
ATOM 2458 N N . SER A 1 319 ? -27.935 4.491 18.083 1.00 87.50 319 SER A N 1
ATOM 2459 C CA . SER A 1 319 ? -27.239 4.855 19.325 1.00 87.50 319 SER A CA 1
ATOM 2460 C C . SER A 1 319 ? -27.034 6.367 19.498 1.00 87.50 319 SER A C 1
ATOM 2462 O O . SER A 1 319 ? -27.113 7.159 18.557 1.00 87.50 319 SER A O 1
ATOM 2464 N N . ALA A 1 320 ? -26.684 6.783 20.720 1.00 89.62 320 ALA A N 1
ATOM 2465 C CA . ALA A 1 320 ? -26.335 8.169 21.036 1.00 89.62 320 ALA A CA 1
ATOM 2466 C C . ALA A 1 320 ? -24.878 8.553 20.682 1.00 89.62 320 ALA A C 1
ATOM 2468 O O . ALA A 1 320 ? -24.440 9.649 21.043 1.00 89.62 320 ALA A O 1
ATOM 2469 N N . LEU A 1 321 ? -24.120 7.691 19.987 1.00 93.75 321 LEU A N 1
ATOM 2470 C CA . LEU A 1 321 ? -22.679 7.862 19.759 1.00 93.75 321 LEU A CA 1
ATOM 2471 C C . LEU A 1 321 ? -22.317 9.212 19.125 1.00 93.75 321 LEU A C 1
ATOM 2473 O O . LEU A 1 321 ? -21.412 9.877 19.617 1.00 93.75 321 LEU A O 1
ATOM 2477 N N . LEU A 1 322 ? -23.005 9.641 18.062 1.00 91.06 322 LEU A N 1
ATOM 2478 C CA . LEU A 1 322 ? -22.666 10.895 17.367 1.00 91.06 322 LEU A CA 1
ATOM 2479 C C . LEU A 1 322 ? -22.931 12.135 18.234 1.00 91.06 322 LEU A C 1
ATOM 2481 O O . LEU A 1 322 ? -22.143 13.080 18.244 1.00 91.06 322 LEU A O 1
ATOM 2485 N N . LEU A 1 323 ? -24.008 12.113 19.025 1.00 90.44 323 LEU A N 1
ATOM 2486 C CA . LEU A 1 323 ? -24.303 13.178 19.987 1.00 90.44 323 LEU A CA 1
ATOM 2487 C C . LEU A 1 323 ? -23.250 13.220 21.098 1.00 90.44 323 LEU A C 1
ATOM 2489 O O . LEU A 1 323 ? -22.818 14.296 21.509 1.00 90.44 323 LEU A O 1
ATOM 2493 N N . LEU A 1 324 ? -22.825 12.051 21.572 1.00 91.56 324 LEU A N 1
ATOM 2494 C CA . LEU A 1 324 ? -21.769 11.910 22.565 1.00 91.56 324 LEU A CA 1
ATOM 2495 C C . LEU A 1 324 ? -20.412 12.371 22.015 1.00 91.56 324 LEU A C 1
ATOM 2497 O O . LEU A 1 324 ? -19.693 13.092 22.705 1.00 91.56 324 LEU A O 1
ATOM 2501 N N . ALA A 1 325 ? -20.102 12.051 20.757 1.00 92.25 325 ALA A N 1
ATOM 2502 C CA . ALA A 1 325 ? -18.906 12.514 20.064 1.00 92.25 325 ALA A CA 1
ATOM 2503 C C . ALA A 1 325 ? -18.848 14.047 20.012 1.00 92.25 325 ALA A C 1
ATOM 2505 O O . ALA A 1 325 ? -17.831 14.617 20.395 1.00 92.25 325 ALA A O 1
ATOM 2506 N N . ASN A 1 326 ? -19.948 14.724 19.660 1.00 90.44 326 ASN A N 1
ATOM 2507 C CA . ASN A 1 326 ? -20.018 16.191 19.697 1.00 90.44 326 ASN A CA 1
ATOM 2508 C C . ASN A 1 326 ? -19.719 16.761 21.076 1.00 90.44 326 ASN A C 1
ATOM 2510 O O . ASN A 1 326 ? -18.935 17.698 21.215 1.00 90.44 326 ASN A O 1
ATOM 2514 N N . ARG A 1 327 ? -20.336 16.197 22.116 1.00 89.62 327 ARG A N 1
ATOM 2515 C CA . ARG A 1 327 ? -20.096 16.685 23.473 1.00 89.62 327 ARG A CA 1
ATOM 2516 C C . ARG A 1 327 ? -18.652 16.416 23.911 1.00 89.62 327 ARG A C 1
ATOM 2518 O O . ARG A 1 327 ? -18.064 17.260 24.575 1.00 89.62 327 ARG A O 1
ATOM 2525 N N . MET A 1 328 ? -18.052 15.286 23.529 1.00 89.94 328 MET A N 1
ATOM 2526 C CA . MET A 1 328 ? -16.636 15.004 23.795 1.00 89.94 328 MET A CA 1
ATOM 2527 C C . MET A 1 328 ? -15.699 15.956 23.044 1.00 89.94 328 MET A C 1
ATOM 2529 O O . MET A 1 328 ? -14.770 16.476 23.657 1.00 89.94 328 MET A O 1
ATOM 2533 N N . LEU A 1 329 ? -15.961 16.234 21.764 1.00 88.00 329 LEU A N 1
ATOM 2534 C CA . LEU A 1 329 ? -15.224 17.229 20.978 1.00 88.00 329 LEU A CA 1
ATOM 2535 C C . LEU A 1 329 ? -15.353 18.634 21.598 1.00 88.00 329 LEU A C 1
ATOM 2537 O O . LEU A 1 329 ? -14.382 19.381 21.668 1.00 88.00 329 LEU A O 1
ATOM 2541 N N . GLY A 1 330 ? -16.522 18.983 22.135 1.00 84.88 330 GLY A N 1
ATOM 2542 C CA . GLY A 1 330 ? -16.725 20.261 22.820 1.00 84.88 330 GLY A CA 1
ATOM 2543 C C . GLY A 1 330 ? -16.079 20.353 24.209 1.00 84.88 330 GLY A C 1
ATOM 2544 O O . GLY A 1 330 ? -15.636 21.426 24.602 1.00 84.88 330 GLY A O 1
ATOM 2545 N N . CYS A 1 331 ? -16.025 19.258 24.975 1.00 83.25 331 CYS A N 1
ATOM 2546 C CA . CYS A 1 331 ? -15.540 19.275 26.362 1.00 83.25 331 CYS A CA 1
ATOM 2547 C C . CYS A 1 331 ? -14.045 18.953 26.514 1.00 83.25 331 CYS A C 1
ATOM 2549 O O . CYS A 1 331 ? -13.430 19.375 27.490 1.00 83.25 331 CYS A O 1
ATOM 2551 N N . ILE A 1 332 ? -13.454 18.178 25.602 1.00 84.12 332 ILE A N 1
ATOM 2552 C CA . ILE A 1 332 ? -12.040 17.773 25.653 1.00 84.12 332 ILE A CA 1
ATOM 2553 C C . ILE A 1 332 ? -11.235 18.733 24.771 1.00 84.12 332 ILE A C 1
ATOM 2555 O O . ILE A 1 332 ? -10.620 18.337 23.786 1.00 84.12 332 ILE A O 1
ATOM 2559 N N . THR A 1 333 ? -11.271 20.023 25.098 1.00 82.38 333 THR A N 1
ATOM 2560 C CA . THR A 1 333 ? -10.523 21.045 24.361 1.00 82.38 333 THR A CA 1
ATOM 2561 C C . THR A 1 333 ? -9.050 20.995 24.735 1.00 82.38 333 THR A C 1
ATOM 2563 O O . THR A 1 333 ? -8.682 20.893 25.909 1.00 82.38 333 THR A O 1
ATOM 2566 N N . ILE A 1 334 ? -8.195 21.045 23.719 1.00 81.81 334 ILE A N 1
ATOM 2567 C CA . ILE A 1 334 ? -6.752 21.170 23.902 1.00 81.81 334 ILE A CA 1
ATOM 2568 C C . ILE A 1 334 ? -6.444 22.639 24.145 1.00 81.81 334 ILE A C 1
ATOM 2570 O O . ILE A 1 334 ? -6.841 23.491 23.356 1.00 81.81 334 ILE A O 1
ATOM 2574 N N . GLU A 1 335 ? -5.730 22.925 25.227 1.00 80.06 335 GLU A N 1
ATOM 2575 C CA . GLU A 1 335 ? -5.340 24.282 25.586 1.00 80.06 335 GLU A CA 1
ATOM 2576 C C . GLU A 1 335 ? -3.810 24.414 25.614 1.00 80.06 335 GLU A C 1
ATOM 2578 O O . GLU A 1 335 ? -3.119 23.504 26.079 1.00 80.06 335 GLU A O 1
ATOM 2583 N N . PRO A 1 336 ? -3.248 25.559 25.180 1.00 68.44 336 PRO A N 1
ATOM 2584 C CA . PRO A 1 336 ? -1.808 25.828 25.259 1.00 68.44 336 PRO A CA 1
ATOM 2585 C C . PRO A 1 336 ? -1.229 25.708 26.678 1.00 68.44 336 PRO A C 1
ATOM 2587 O O . PRO A 1 336 ? -0.036 25.470 26.840 1.00 68.44 336 PRO A O 1
ATOM 2590 N N . THR A 1 337 ? -2.069 25.902 27.697 1.00 71.81 337 THR A N 1
ATOM 2591 C CA . THR A 1 337 ? -1.733 25.856 29.127 1.00 71.81 337 THR A CA 1
ATOM 2592 C C . THR A 1 337 ? -1.826 24.460 29.744 1.00 71.81 337 THR A C 1
ATOM 2594 O O . THR A 1 337 ? -1.547 24.310 30.933 1.00 71.81 337 THR A O 1
ATOM 2597 N N . ASP A 1 338 ? -2.224 23.440 28.979 1.00 75.12 338 ASP A N 1
ATOM 2598 C CA . ASP A 1 338 ? -2.326 22.073 29.486 1.00 75.12 338 ASP A CA 1
ATOM 2599 C C . ASP A 1 338 ? -0.961 21.531 29.948 1.00 75.12 338 ASP A C 1
ATOM 2601 O O . ASP A 1 338 ? 0.070 21.707 29.293 1.00 75.12 338 ASP A O 1
ATOM 2605 N N . SER A 1 339 ? -0.954 20.786 31.060 1.00 75.44 339 SER A N 1
ATOM 2606 C CA . SER A 1 339 ? 0.224 20.004 31.453 1.00 75.44 339 SER A CA 1
ATOM 2607 C C . SER A 1 339 ? 0.533 18.942 30.391 1.00 75.44 339 SER A C 1
ATOM 2609 O O . SER A 1 339 ? -0.375 18.453 29.719 1.00 75.44 339 SER A O 1
ATOM 2611 N N . ALA A 1 340 ? 1.794 18.514 30.252 1.00 72.44 340 ALA A N 1
ATOM 2612 C CA . ALA A 1 340 ? 2.175 17.511 29.244 1.00 72.44 340 ALA A CA 1
ATOM 2613 C C . ALA A 1 340 ? 1.339 16.213 29.330 1.00 72.44 340 ALA A C 1
ATOM 2615 O O . ALA A 1 340 ? 1.015 15.607 28.306 1.00 72.44 340 ALA A O 1
ATOM 2616 N N . ILE A 1 341 ? 0.949 15.817 30.547 1.00 72.75 341 ILE A N 1
ATOM 2617 C CA . ILE A 1 341 ? 0.112 14.641 30.813 1.00 72.75 341 ILE A CA 1
ATOM 2618 C C . ILE A 1 341 ? -1.333 14.891 30.370 1.00 72.75 341 ILE A C 1
ATOM 2620 O O . ILE A 1 341 ? -1.893 14.066 29.646 1.00 72.75 341 ILE A O 1
ATOM 2624 N N . ALA A 1 342 ? -1.928 16.021 30.771 1.00 79.06 342 ALA A N 1
ATOM 2625 C CA . ALA A 1 342 ? -3.290 16.376 30.383 1.00 79.06 342 ALA A CA 1
ATOM 2626 C C . ALA A 1 342 ? -3.399 16.538 28.862 1.00 79.06 342 ALA A C 1
ATOM 2628 O O . ALA A 1 342 ? -4.269 15.930 28.243 1.00 79.06 342 ALA A O 1
ATOM 2629 N N . PHE A 1 343 ? -2.455 17.257 28.254 1.00 82.56 343 PHE A N 1
ATOM 2630 C CA . PHE A 1 343 ? -2.339 17.441 26.810 1.00 82.56 343 PHE A CA 1
ATOM 2631 C C . PHE A 1 343 ? -2.237 16.100 26.072 1.00 82.56 343 PHE A C 1
ATOM 2633 O O . PHE A 1 343 ? -3.019 15.824 25.163 1.00 82.56 343 PHE A O 1
ATOM 2640 N N . GLY A 1 344 ? -1.313 15.226 26.492 1.00 78.94 344 GLY A N 1
ATOM 2641 C CA . GLY A 1 344 ? -1.130 13.908 25.882 1.00 78.94 344 GLY A CA 1
ATOM 2642 C C . GLY A 1 344 ? -2.363 13.009 26.012 1.00 78.94 344 GLY A C 1
ATOM 2643 O O . GLY A 1 344 ? -2.709 12.305 25.063 1.00 78.94 344 GLY A O 1
ATOM 2644 N N . MET A 1 345 ? -3.053 13.047 27.157 1.00 82.00 345 MET A N 1
ATOM 2645 C CA . MET A 1 345 ? -4.274 12.270 27.384 1.00 82.00 345 MET A CA 1
ATOM 2646 C C . MET A 1 345 ? -5.450 12.793 26.551 1.00 82.00 345 MET A C 1
ATOM 2648 O O . MET A 1 345 ? -6.119 11.996 25.893 1.00 82.00 345 MET A O 1
ATOM 2652 N N . LYS A 1 346 ? -5.670 14.116 26.530 1.00 87.38 346 LYS A N 1
ATOM 2653 C CA . LYS A 1 346 ? -6.687 14.767 25.688 1.00 87.38 346 LYS A CA 1
ATOM 2654 C C . LYS A 1 346 ? -6.469 14.411 24.217 1.00 87.38 346 LYS A C 1
ATOM 2656 O O . LYS A 1 346 ? -7.376 13.875 23.589 1.00 87.38 346 LYS A O 1
ATOM 2661 N N . ALA A 1 347 ? -5.248 14.592 23.705 1.00 85.56 347 ALA A N 1
ATOM 2662 C CA . ALA A 1 347 ? -4.894 14.238 22.329 1.00 85.56 347 ALA A CA 1
ATOM 2663 C C . ALA A 1 347 ? -5.144 12.751 22.022 1.00 85.56 347 ALA A C 1
ATOM 2665 O O . ALA A 1 347 ? -5.681 12.416 20.971 1.00 85.56 347 ALA A O 1
ATOM 2666 N N . ARG A 1 348 ? -4.814 11.842 22.948 1.00 85.75 348 ARG A N 1
ATOM 2667 C CA . ARG A 1 348 ? -5.041 10.401 22.756 1.00 85.75 348 ARG A CA 1
ATOM 2668 C C . ARG A 1 348 ? -6.526 10.034 22.691 1.00 85.75 348 ARG A C 1
ATOM 2670 O O . ARG A 1 348 ? -6.898 9.196 21.876 1.00 85.75 348 ARG A O 1
ATOM 2677 N N . ILE A 1 349 ? -7.364 10.633 23.540 1.00 89.50 349 ILE A N 1
ATOM 2678 C CA . ILE A 1 349 ? -8.814 10.387 23.531 1.00 89.50 349 ILE A CA 1
ATOM 2679 C C . ILE A 1 349 ? -9.440 10.932 22.248 1.00 89.50 349 ILE A C 1
ATOM 2681 O O . ILE A 1 349 ? -10.242 10.237 21.629 1.00 89.50 349 ILE A O 1
ATOM 2685 N N . LEU A 1 350 ? -9.049 12.137 21.827 1.00 90.25 350 LEU A N 1
ATOM 2686 C CA . LEU A 1 350 ? -9.530 12.730 20.581 1.00 90.25 350 LEU A CA 1
ATOM 2687 C C . LEU A 1 350 ? -9.132 11.889 19.365 1.00 90.25 350 LEU A C 1
ATOM 2689 O O . LEU A 1 350 ? -9.983 11.605 18.528 1.00 90.25 350 LEU A O 1
ATOM 2693 N N . ALA A 1 351 ? -7.885 11.412 19.309 1.00 88.00 351 ALA A N 1
ATOM 2694 C CA . ALA A 1 351 ? -7.436 10.498 18.263 1.00 88.00 351 ALA A CA 1
ATOM 2695 C C . ALA A 1 351 ? -8.291 9.220 18.213 1.00 88.00 351 ALA A C 1
ATOM 2697 O O . ALA A 1 351 ? -8.772 8.851 17.147 1.00 88.00 351 ALA A O 1
ATOM 2698 N N . ALA A 1 352 ? -8.535 8.578 19.361 1.00 89.69 352 ALA A N 1
ATOM 2699 C CA . ALA A 1 352 ? -9.347 7.361 19.435 1.00 89.69 352 ALA A CA 1
ATOM 2700 C C . ALA A 1 352 ? -10.818 7.602 19.042 1.00 89.69 352 ALA A C 1
ATOM 2702 O O . ALA A 1 352 ? -11.422 6.774 18.363 1.00 89.69 352 ALA A O 1
ATOM 2703 N N . LEU A 1 353 ? -11.393 8.748 19.427 1.00 93.44 353 LEU A N 1
ATOM 2704 C CA . LEU A 1 353 ? -12.751 9.137 19.040 1.00 93.44 353 LEU A CA 1
ATOM 2705 C C . LEU A 1 353 ? -12.862 9.334 17.525 1.00 93.44 353 LEU A C 1
ATOM 2707 O O . LEU A 1 353 ? -13.782 8.823 16.893 1.00 93.44 353 LEU A O 1
ATOM 2711 N N . VAL A 1 354 ? -11.906 10.045 16.932 1.00 91.81 354 VAL A N 1
ATOM 2712 C CA . VAL A 1 354 ? -11.864 10.286 15.487 1.00 91.81 354 VAL A CA 1
ATOM 2713 C C . VAL A 1 354 ? -11.596 8.994 14.714 1.00 91.81 354 VAL A C 1
ATOM 2715 O O . VAL A 1 354 ? -12.196 8.777 13.664 1.00 91.81 354 VAL A O 1
ATOM 2718 N N . GLN A 1 355 ? -10.759 8.099 15.239 1.00 90.75 355 GLN A N 1
ATOM 2719 C CA . GLN A 1 355 ? -10.512 6.787 14.644 1.00 90.75 355 GLN A CA 1
ATOM 2720 C C . GLN A 1 355 ? -11.789 5.930 14.597 1.00 90.75 355 GLN A C 1
ATOM 2722 O O . GLN A 1 355 ? -12.059 5.287 13.578 1.00 90.75 355 GLN A O 1
ATOM 2727 N N . LEU A 1 356 ? -12.617 5.973 15.647 1.00 93.00 356 LEU A N 1
ATOM 2728 C CA . LEU A 1 356 ? -13.942 5.348 15.651 1.00 93.00 356 LEU A CA 1
ATOM 2729 C C . LEU A 1 356 ? -14.843 5.951 14.559 1.00 93.00 356 LEU A C 1
ATOM 2731 O O . LEU A 1 356 ? -15.422 5.209 13.766 1.00 93.00 356 LEU A O 1
ATOM 2735 N N . LEU A 1 357 ? -14.911 7.284 14.450 1.00 91.81 357 LEU A N 1
ATOM 2736 C CA . LEU A 1 357 ? -15.678 7.960 13.390 1.00 91.81 357 LEU A CA 1
ATOM 2737 C C . LEU A 1 357 ? -15.174 7.593 11.979 1.00 91.81 357 LEU A C 1
ATOM 2739 O O . LEU A 1 357 ? -15.970 7.380 11.066 1.00 91.81 357 LEU A O 1
ATOM 2743 N N . ASN A 1 358 ? -13.858 7.454 11.801 1.00 89.75 358 ASN A N 1
ATOM 2744 C CA . ASN A 1 358 ? -13.241 6.991 10.556 1.00 89.75 358 ASN A CA 1
ATOM 2745 C C . ASN A 1 358 ? -13.647 5.560 10.181 1.00 89.75 358 ASN A C 1
ATOM 2747 O O . ASN A 1 358 ? -13.879 5.280 8.995 1.00 89.75 358 ASN A O 1
ATOM 2751 N N . SER A 1 359 ? -13.728 4.683 11.184 1.00 89.69 359 SER A N 1
ATOM 2752 C CA . SER A 1 359 ? -14.087 3.265 11.045 1.00 89.69 359 SER A CA 1
ATOM 2753 C C . SER A 1 359 ? -15.582 3.083 10.753 1.00 89.69 359 SER A C 1
ATOM 2755 O O . SER A 1 359 ? -15.952 2.233 9.945 1.00 89.69 359 SER A O 1
ATOM 2757 N N . LEU A 1 360 ? -16.450 3.962 11.277 1.00 89.56 360 LEU A N 1
ATOM 2758 C CA . LEU A 1 360 ? -17.873 4.013 10.898 1.00 89.56 360 LEU A CA 1
ATOM 2759 C C . LEU A 1 360 ? -18.088 4.309 9.408 1.00 89.56 360 LEU A C 1
ATOM 2761 O O . LEU A 1 360 ? -19.046 3.818 8.816 1.00 89.56 360 LEU A O 1
ATOM 2765 N N . MET A 1 361 ? -17.202 5.100 8.798 1.00 86.12 361 MET A N 1
ATOM 2766 C CA . MET A 1 361 ? -17.252 5.427 7.368 1.00 86.12 361 MET A CA 1
ATOM 2767 C C . MET A 1 361 ? -16.503 4.409 6.492 1.00 86.12 361 MET A C 1
ATOM 2769 O O . MET A 1 361 ? -16.320 4.632 5.296 1.00 86.12 361 MET A O 1
ATOM 2773 N N . GLU A 1 362 ? -15.939 3.340 7.053 1.00 86.06 362 GLU A N 1
ATOM 2774 C CA . GLU A 1 362 ? -15.221 2.316 6.287 1.00 86.06 362 GLU A CA 1
ATOM 2775 C C . GLU A 1 362 ? -16.192 1.408 5.521 1.00 86.06 362 GLU A C 1
ATOM 2777 O O . GLU A 1 362 ? -17.194 0.953 6.074 1.00 86.06 362 GLU A O 1
ATOM 2782 N N . GLY A 1 363 ? -15.929 1.144 4.237 1.00 76.00 363 GLY A N 1
ATOM 2783 C CA . GLY A 1 363 ? -16.771 0.235 3.451 1.00 76.00 363 GLY A CA 1
ATOM 2784 C C . GLY A 1 363 ? -18.113 0.826 3.015 1.00 76.00 363 GLY A C 1
ATOM 2785 O O . GLY A 1 363 ? -18.923 0.128 2.410 1.00 76.00 363 GLY A O 1
ATOM 2786 N N . GLN A 1 364 ? -18.409 2.077 3.395 1.00 70.25 364 GLN A N 1
ATOM 2787 C CA . GLN A 1 364 ? -19.761 2.631 3.311 1.00 70.25 364 GLN A CA 1
ATOM 2788 C C . GLN A 1 364 ? -20.066 3.376 2.010 1.00 70.25 364 GLN A C 1
ATOM 2790 O O . GLN A 1 364 ? -21.241 3.562 1.701 1.00 70.25 364 GLN A O 1
ATOM 2795 N N . GLY A 1 365 ? -19.057 3.817 1.251 1.00 62.66 365 GLY A N 1
ATOM 2796 C CA . GLY A 1 365 ? -19.261 4.727 0.116 1.00 62.66 365 GLY A CA 1
ATOM 2797 C C . GLY A 1 365 ? -20.254 5.861 0.444 1.00 62.66 365 GLY A C 1
ATOM 2798 O O . GLY A 1 365 ? -20.174 6.487 1.505 1.00 62.66 365 GLY A O 1
ATOM 2799 N N . HIS A 1 366 ? -21.228 6.072 -0.446 1.00 59.88 366 HIS A N 1
ATOM 2800 C CA . HIS A 1 366 ? -22.436 6.855 -0.172 1.00 59.88 366 HIS A CA 1
ATOM 2801 C C . HIS A 1 366 ? -23.430 6.023 0.633 1.00 59.88 366 HIS A C 1
ATOM 2803 O O . HIS A 1 366 ? -24.069 5.113 0.105 1.00 59.88 366 HIS A O 1
ATOM 2809 N N . SER A 1 367 ? -23.558 6.324 1.921 1.00 66.06 367 SER A N 1
ATOM 2810 C CA . SER A 1 367 ? -24.504 5.641 2.798 1.00 66.06 367 SER A CA 1
ATOM 2811 C C . SER A 1 367 ? -25.237 6.626 3.694 1.00 66.06 367 SER A C 1
ATOM 2813 O O . SER A 1 367 ? -24.746 7.713 4.005 1.00 66.06 367 SER A O 1
ATOM 2815 N N . VAL A 1 368 ? -26.383 6.173 4.200 1.00 72.75 368 VAL A N 1
ATOM 2816 C CA . VAL A 1 368 ? -27.167 6.842 5.247 1.00 72.75 368 VAL A CA 1
ATOM 2817 C C . VAL A 1 368 ? -26.304 7.199 6.471 1.00 72.75 368 VAL A C 1
ATOM 2819 O O . VAL A 1 368 ? -26.578 8.186 7.147 1.00 72.75 368 VAL A O 1
ATOM 2822 N N . ILE A 1 369 ? -25.236 6.437 6.742 1.00 81.75 369 ILE A N 1
ATOM 2823 C CA . ILE A 1 369 ? -24.311 6.681 7.857 1.00 81.75 369 ILE A CA 1
ATOM 2824 C C . ILE A 1 369 ? -23.523 7.973 7.637 1.00 81.75 369 ILE A C 1
ATOM 2826 O O . ILE A 1 369 ? -23.484 8.818 8.528 1.00 81.75 369 ILE A O 1
ATOM 2830 N N . THR A 1 370 ? -22.933 8.152 6.453 1.00 79.94 370 THR A N 1
ATOM 2831 C CA . THR A 1 370 ? -22.180 9.368 6.119 1.00 79.94 370 THR A CA 1
ATOM 2832 C C . THR A 1 370 ? -23.091 10.593 6.190 1.00 79.94 370 THR A C 1
ATOM 2834 O O . THR A 1 370 ? -22.740 11.567 6.853 1.00 79.94 370 THR A O 1
ATOM 2837 N N . GLY A 1 371 ? -24.289 10.518 5.597 1.00 77.31 371 GLY A N 1
ATOM 2838 C CA . GLY A 1 371 ? -25.277 11.600 5.665 1.00 77.31 371 GLY A CA 1
ATOM 2839 C C . GLY A 1 371 ? -25.657 11.954 7.106 1.00 77.31 371 GLY A C 1
ATOM 2840 O O . GLY A 1 371 ? -25.700 13.128 7.469 1.00 77.31 371 GLY A O 1
ATOM 2841 N N . ARG A 1 372 ? -25.828 10.949 7.975 1.00 82.81 372 ARG A N 1
ATOM 2842 C CA . ARG A 1 372 ? -26.114 11.175 9.397 1.00 82.81 372 ARG A CA 1
ATOM 2843 C C . ARG A 1 372 ? -24.949 11.819 10.150 1.00 82.81 372 ARG A C 1
ATOM 2845 O O . ARG A 1 372 ? -25.180 12.678 10.998 1.00 82.81 372 ARG A O 1
ATOM 2852 N N . ILE A 1 373 ? -23.707 11.429 9.856 1.00 85.69 373 ILE A N 1
ATOM 2853 C CA . ILE A 1 373 ? -22.511 12.064 10.433 1.00 85.69 373 ILE A CA 1
ATOM 2854 C C . ILE A 1 373 ? -22.460 13.540 10.027 1.00 85.69 373 ILE A C 1
ATOM 2856 O O . ILE A 1 373 ? -22.258 14.390 10.887 1.00 85.69 373 ILE A O 1
ATOM 2860 N N . ILE A 1 374 ? -22.696 13.841 8.748 1.00 81.06 374 ILE A N 1
ATOM 2861 C CA . ILE A 1 374 ? -22.742 15.209 8.208 1.00 81.06 374 ILE A CA 1
ATOM 2862 C C . ILE A 1 374 ? -23.833 16.043 8.899 1.00 81.06 374 ILE A C 1
ATOM 2864 O O . ILE A 1 374 ? -23.614 17.211 9.208 1.00 81.06 374 ILE A O 1
ATOM 2868 N N . GLU A 1 375 ? -24.999 15.449 9.159 1.00 78.06 375 GLU A N 1
ATOM 2869 C CA . GLU A 1 375 ? -26.138 16.127 9.786 1.00 78.06 375 GLU A CA 1
ATOM 2870 C C . GLU A 1 375 ? -25.908 16.433 11.274 1.00 78.06 375 GLU A C 1
ATOM 2872 O O . GLU A 1 375 ? -26.324 17.483 11.764 1.00 78.06 375 GLU A O 1
ATOM 2877 N N . VAL A 1 376 ? -25.288 15.503 12.006 1.00 85.81 376 VAL A N 1
ATOM 2878 C CA . VAL A 1 376 ? -25.202 15.576 13.470 1.00 85.81 376 VAL A CA 1
ATOM 2879 C C . VAL A 1 376 ? -23.898 16.206 13.945 1.00 85.81 376 VAL A C 1
ATOM 2881 O O . VAL A 1 376 ? -23.931 16.922 14.941 1.00 85.81 376 VAL A O 1
ATOM 2884 N N . LEU A 1 377 ? -22.759 15.933 13.302 1.00 85.94 377 LEU A N 1
ATOM 2885 C CA . LEU A 1 377 ? -21.436 16.283 13.828 1.00 85.94 377 LEU A CA 1
ATOM 2886 C C . LEU A 1 377 ? -21.142 17.792 13.730 1.00 85.94 377 LEU A C 1
ATOM 2888 O O . LEU A 1 377 ? -21.262 18.394 12.664 1.00 85.94 377 LEU A O 1
ATOM 2892 N N . ASP A 1 378 ? -20.685 18.398 14.828 1.00 84.75 378 ASP A N 1
ATOM 2893 C CA . ASP A 1 378 ? -20.247 19.795 14.862 1.00 84.75 378 ASP A CA 1
ATOM 2894 C C . ASP A 1 378 ? -18.819 19.934 14.312 1.00 84.75 378 ASP A C 1
ATOM 2896 O O . ASP A 1 378 ? -17.821 19.734 15.013 1.00 84.75 378 ASP A O 1
ATOM 2900 N N . LEU A 1 379 ? -18.721 20.296 13.032 1.00 82.38 379 LEU A N 1
ATOM 2901 C CA . LEU A 1 379 ? -17.437 20.503 12.368 1.00 82.38 379 LEU A CA 1
ATOM 2902 C C . LEU A 1 379 ? -16.648 21.700 12.902 1.00 82.38 379 LEU A C 1
ATOM 2904 O O . LEU A 1 379 ? -15.428 21.704 12.754 1.00 82.38 379 LEU A O 1
ATOM 2908 N N . SER A 1 380 ? -17.286 22.691 13.531 1.00 82.38 380 SER A N 1
ATOM 2909 C CA . SER A 1 380 ? -16.559 23.830 14.102 1.00 82.38 380 SER A CA 1
ATOM 2910 C C . SER A 1 380 ? -15.719 23.408 15.308 1.00 82.38 380 SER A C 1
ATOM 2912 O O . SER A 1 380 ? -14.619 23.927 15.508 1.00 82.38 380 SER A O 1
ATOM 2914 N N . ALA A 1 381 ? -16.179 22.414 16.073 1.00 85.06 381 ALA A N 1
ATOM 2915 C CA . ALA A 1 381 ? -15.377 21.809 17.131 1.00 85.06 381 ALA A CA 1
ATOM 2916 C C . ALA A 1 381 ? -14.160 21.059 16.557 1.00 85.06 381 ALA A C 1
ATOM 2918 O O . ALA A 1 381 ? -13.052 21.203 17.072 1.00 85.06 381 ALA A O 1
ATOM 2919 N N . VAL A 1 382 ? -14.342 20.312 15.459 1.00 86.31 382 VAL A N 1
ATOM 2920 C CA . VAL A 1 382 ? -13.246 19.610 14.762 1.00 86.31 382 VAL A CA 1
ATOM 2921 C C . VAL A 1 382 ? -12.226 20.604 14.191 1.00 86.31 382 VAL A C 1
ATOM 2923 O O . VAL A 1 382 ? -11.027 20.428 14.405 1.00 86.31 382 VAL A O 1
ATOM 2926 N N . GLU A 1 383 ? -12.693 21.669 13.529 1.00 84.88 383 GLU A N 1
ATOM 2927 C CA . GLU A 1 383 ? -11.878 22.776 13.002 1.00 84.88 383 GLU A CA 1
ATOM 2928 C C . GLU A 1 383 ? -11.025 23.395 14.114 1.00 84.88 383 GLU A C 1
ATOM 2930 O O . GLU A 1 383 ? -9.796 23.405 14.027 1.00 84.88 383 GLU A O 1
ATOM 2935 N N . SER A 1 384 ? -11.666 23.826 15.207 1.00 84.94 384 SER A N 1
ATOM 2936 C CA . SER A 1 384 ? -10.975 24.445 16.339 1.00 84.94 384 SER A CA 1
ATOM 2937 C C . SER A 1 384 ? -9.908 23.524 16.928 1.00 84.94 384 SER A C 1
ATOM 2939 O O . SER A 1 384 ? -8.794 23.974 17.187 1.00 84.94 384 SER A O 1
ATOM 2941 N N . GLN A 1 385 ? -10.217 22.243 17.138 1.00 86.56 385 GLN A N 1
ATOM 2942 C CA . GLN A 1 385 ? -9.261 21.302 17.718 1.00 86.56 385 GLN A CA 1
ATOM 2943 C C . GLN A 1 385 ? -8.071 21.021 16.797 1.00 86.56 385 GLN A C 1
ATOM 2945 O O . GLN A 1 385 ? -6.932 21.008 17.271 1.00 86.56 385 GLN A O 1
ATOM 2950 N N . ALA A 1 386 ? -8.313 20.816 15.500 1.00 85.25 386 ALA A N 1
ATOM 2951 C CA . ALA A 1 386 ? -7.260 20.549 14.524 1.00 85.25 386 ALA A CA 1
ATOM 2952 C C . ALA A 1 386 ? -6.302 21.745 14.400 1.00 85.25 386 ALA A C 1
ATOM 2954 O O . ALA A 1 386 ? -5.081 21.575 14.461 1.00 85.25 386 ALA A O 1
ATOM 2955 N N . ILE A 1 387 ? -6.849 22.962 14.321 1.00 82.88 387 ILE A N 1
ATOM 2956 C CA . ILE A 1 387 ? -6.062 24.198 14.262 1.00 82.88 387 ILE A CA 1
ATOM 2957 C C . ILE A 1 387 ? -5.255 24.386 15.550 1.00 82.88 387 ILE A C 1
ATOM 2959 O O . ILE A 1 387 ? -4.056 24.658 15.482 1.00 82.88 387 ILE A O 1
ATOM 2963 N N . THR A 1 388 ? -5.859 24.203 16.731 1.00 83.00 388 THR A N 1
ATOM 2964 C CA . THR A 1 388 ? -5.128 24.336 18.001 1.00 83.00 388 THR A CA 1
ATOM 2965 C C . THR A 1 388 ? -4.020 23.289 18.134 1.00 83.00 388 THR A C 1
ATOM 2967 O O . THR A 1 388 ? -2.904 23.637 18.513 1.00 83.00 388 THR A O 1
ATOM 2970 N N . LEU A 1 389 ? -4.264 22.029 17.754 1.00 83.81 389 LEU A N 1
ATOM 2971 C CA . LEU A 1 389 ? -3.231 20.986 17.707 1.00 83.81 389 LEU A CA 1
ATOM 2972 C C . LEU A 1 389 ? -2.060 21.388 16.809 1.00 83.81 389 LEU A C 1
ATOM 2974 O O . LEU A 1 389 ? -0.902 21.301 17.224 1.00 83.81 389 LEU A O 1
ATOM 2978 N N . TYR A 1 390 ? -2.356 21.861 15.599 1.00 82.75 390 TYR A N 1
ATOM 2979 C CA . TYR A 1 390 ? -1.352 22.326 14.649 1.00 82.75 390 TYR A CA 1
ATOM 2980 C C . TYR A 1 390 ? -0.543 23.510 15.197 1.00 82.75 390 TYR A C 1
ATOM 2982 O O . TYR A 1 390 ? 0.692 23.493 15.174 1.00 82.75 390 TYR A O 1
ATOM 2990 N N . GLN A 1 391 ? -1.218 24.504 15.777 1.00 79.31 391 GLN A N 1
ATOM 2991 C CA . GLN A 1 391 ? -0.578 25.652 16.416 1.00 79.31 391 GLN A CA 1
ATOM 2992 C C . GLN A 1 391 ? 0.300 25.235 17.602 1.00 79.31 391 GLN A C 1
ATOM 2994 O O . GLN A 1 391 ? 1.418 25.728 17.725 1.00 79.31 391 GLN A O 1
ATOM 2999 N N . CYS A 1 392 ? -0.134 24.297 18.446 1.00 75.50 392 CYS A N 1
ATOM 3000 C CA . CYS A 1 392 ? 0.681 23.772 19.545 1.00 75.50 392 CYS A CA 1
ATOM 3001 C C . CYS A 1 392 ? 1.923 23.015 19.043 1.00 75.50 392 CYS A C 1
ATOM 3003 O O . CYS A 1 392 ? 2.987 23.090 19.664 1.00 75.50 392 CYS A O 1
ATOM 3005 N N . LEU A 1 393 ? 1.816 22.302 17.916 1.00 74.00 393 LEU A N 1
ATOM 3006 C CA . LEU A 1 393 ? 2.928 21.568 17.306 1.00 74.00 393 LEU A CA 1
ATOM 3007 C C . LEU A 1 393 ? 3.973 22.492 16.657 1.00 74.00 393 LEU A C 1
ATOM 3009 O O . LEU A 1 393 ? 5.169 22.177 16.735 1.00 74.00 393 LEU A O 1
ATOM 3013 N N . ASN A 1 394 ? 3.538 23.616 16.073 1.00 69.88 394 ASN A N 1
ATOM 3014 C CA . ASN A 1 394 ? 4.384 24.558 15.326 1.00 69.88 394 ASN A CA 1
ATOM 3015 C C . ASN A 1 394 ? 4.831 25.797 16.119 1.00 69.88 394 ASN A C 1
ATOM 3017 O O . ASN A 1 394 ? 5.942 26.282 15.925 1.00 69.88 394 ASN A O 1
ATOM 3021 N N . GLY A 1 395 ? 3.999 26.311 17.022 1.00 55.72 395 GLY A N 1
ATOM 3022 C CA . GLY A 1 395 ? 4.139 27.625 17.661 1.00 55.72 395 GLY A CA 1
ATOM 3023 C C . GLY A 1 395 ? 5.098 27.705 18.850 1.00 55.72 395 GLY A C 1
ATOM 3024 O O . GLY A 1 395 ? 4.998 28.637 19.637 1.00 55.72 395 GLY A O 1
ATOM 3025 N N . GLY A 1 396 ? 5.992 26.733 19.053 1.00 47.66 396 GLY A N 1
ATOM 3026 C CA . GLY A 1 396 ? 6.985 26.782 20.139 1.00 47.66 396 GLY A CA 1
ATOM 3027 C C . GLY A 1 396 ? 6.432 26.700 21.576 1.00 47.66 396 GLY A C 1
ATOM 3028 O O . GLY A 1 396 ? 7.227 26.603 22.504 1.00 47.66 396 GLY A O 1
ATOM 3029 N N . VAL A 1 397 ? 5.107 26.656 21.777 1.00 39.97 397 VAL A N 1
ATOM 3030 C CA . VAL A 1 397 ? 4.435 26.505 23.088 1.00 39.97 397 VAL A CA 1
ATOM 3031 C C . VAL A 1 397 ? 4.865 25.218 23.808 1.00 39.97 397 VAL A C 1
ATOM 3033 O O . VAL A 1 397 ? 4.967 25.180 25.029 1.00 39.97 397 VAL A O 1
ATOM 3036 N N . LEU A 1 398 ? 5.247 24.180 23.058 1.00 41.38 398 LEU A N 1
ATOM 3037 C CA . LEU A 1 398 ? 5.922 22.987 23.579 1.00 41.38 398 LEU A CA 1
ATOM 3038 C C . LEU A 1 398 ? 7.437 23.220 23.780 1.00 41.38 398 LEU A C 1
ATOM 3040 O O . LEU A 1 398 ? 8.254 22.382 23.383 1.00 41.38 398 LEU A O 1
ATOM 3044 N N . SER A 1 399 ? 7.831 24.340 24.397 1.00 37.59 399 SER A N 1
ATOM 3045 C CA . SER A 1 399 ? 9.209 24.608 24.837 1.00 37.59 399 SER A CA 1
ATOM 3046 C C . SER A 1 399 ? 9.546 23.793 26.091 1.00 37.59 399 SER A C 1
ATOM 3048 O O . SER A 1 399 ? 9.939 24.316 27.125 1.00 37.59 399 SER A O 1
ATOM 3050 N N . TRP A 1 400 ? 9.452 22.471 25.987 1.00 41.62 400 TRP A N 1
ATOM 3051 C CA . TRP A 1 400 ? 10.042 21.536 26.948 1.00 41.62 400 TRP A CA 1
ATOM 3052 C C . TRP A 1 400 ? 11.503 21.243 26.579 1.00 41.62 400 TRP A C 1
ATOM 3054 O O . TRP A 1 400 ? 11.990 20.118 26.714 1.00 41.62 400 TRP A O 1
ATOM 3064 N N . LYS A 1 401 ? 12.196 22.236 26.005 1.00 32.03 401 LYS A N 1
ATOM 3065 C CA . LYS A 1 401 ? 13.637 22.176 25.798 1.00 32.03 401 LYS A CA 1
ATOM 3066 C C . LYS A 1 401 ? 14.285 22.579 27.108 1.00 32.03 401 LYS A C 1
ATOM 3068 O O . LYS A 1 401 ? 14.527 23.752 27.304 1.00 32.03 401 LYS A O 1
ATOM 3073 N N . ASP A 1 402 ? 14.550 21.586 27.944 1.00 28.81 402 ASP A N 1
ATOM 3074 C CA . ASP A 1 402 ? 15.784 21.513 28.716 1.00 28.81 402 ASP A CA 1
ATOM 3075 C C . ASP A 1 402 ? 16.031 20.050 29.096 1.00 28.81 402 ASP A C 1
ATOM 3077 O O . ASP A 1 402 ? 15.328 19.450 29.905 1.00 28.81 402 ASP A O 1
ATOM 3081 N N . LYS A 1 403 ? 17.048 19.445 28.476 1.00 25.97 403 LYS A N 1
ATOM 3082 C CA . LYS A 1 403 ? 17.826 18.403 29.149 1.00 25.97 403 LYS A CA 1
ATOM 3083 C C . LYS A 1 403 ? 19.092 19.094 29.655 1.00 25.97 403 LYS A C 1
ATOM 3085 O O . LYS A 1 403 ? 19.750 19.741 28.835 1.00 25.97 403 LYS A O 1
ATOM 3090 N N . PRO A 1 404 ? 19.501 18.917 30.923 1.00 28.80 404 PRO A N 1
ATOM 3091 C CA . PRO A 1 404 ? 20.867 19.231 31.301 1.00 28.80 404 PRO A CA 1
ATOM 3092 C C . PRO A 1 404 ? 21.800 18.335 30.478 1.00 28.80 404 PRO A C 1
ATOM 3094 O O . PRO A 1 404 ? 21.542 17.136 30.315 1.00 28.80 404 PRO A O 1
ATOM 3097 N N . LYS A 1 405 ? 22.893 18.893 29.950 1.00 28.95 405 LYS A N 1
ATOM 3098 C CA . LYS A 1 405 ? 24.023 18.058 29.528 1.00 28.95 405 LYS A CA 1
ATOM 3099 C C . LYS A 1 405 ? 24.522 17.286 30.751 1.00 28.95 405 LYS A C 1
ATOM 3101 O O . LYS A 1 405 ? 24.472 17.791 31.871 1.00 28.95 405 LYS A O 1
ATOM 3106 N N . ALA A 1 406 ? 25.021 16.074 30.523 1.00 34.59 406 ALA A N 1
ATOM 3107 C CA . ALA A 1 406 ? 25.515 15.157 31.554 1.00 34.59 406 ALA A CA 1
ATOM 3108 C C . ALA A 1 406 ? 26.722 15.685 32.373 1.00 34.59 406 ALA A C 1
ATOM 3110 O O . ALA A 1 406 ? 27.277 14.944 33.177 1.00 34.59 406 ALA A O 1
ATOM 3111 N N . ASP A 1 407 ? 27.128 16.943 32.184 1.00 33.62 407 ASP A N 1
ATOM 3112 C CA . ASP A 1 407 ? 28.233 17.619 32.865 1.00 33.62 407 ASP A CA 1
ATOM 3113 C C . ASP A 1 407 ? 27.818 18.879 33.657 1.00 33.62 407 ASP A C 1
ATOM 3115 O O . ASP A 1 407 ? 28.675 19.534 34.243 1.00 33.62 407 ASP A O 1
ATOM 3119 N N . GLY A 1 408 ? 26.524 19.218 33.726 1.00 32.59 408 GLY A N 1
ATOM 3120 C CA . GLY A 1 408 ? 26.034 20.280 34.613 1.00 32.59 408 GLY A CA 1
ATOM 3121 C C . GLY A 1 408 ? 26.444 21.712 34.239 1.00 32.59 408 GLY A C 1
ATOM 3122 O O . GLY A 1 408 ? 26.468 22.571 35.118 1.00 32.59 408 GLY A O 1
ATOM 3123 N N . SER A 1 409 ? 26.738 22.007 32.967 1.00 28.08 409 SER A N 1
ATOM 3124 C CA . SER A 1 409 ? 27.028 23.380 32.520 1.00 28.08 409 SER A CA 1
ATOM 3125 C C . SER A 1 409 ? 25.995 23.928 31.517 1.00 28.08 409 SER A C 1
ATOM 3127 O O . SER A 1 409 ? 25.646 23.280 30.529 1.00 28.08 409 SER A O 1
ATOM 3129 N N . LEU A 1 410 ? 25.493 25.142 31.786 1.00 28.72 410 LEU A N 1
ATOM 3130 C CA . LEU A 1 410 ? 24.629 25.938 30.899 1.00 28.72 410 LEU A CA 1
ATOM 3131 C C . LEU A 1 410 ? 25.489 26.689 29.860 1.00 28.72 410 LEU A C 1
ATOM 3133 O O . LEU A 1 410 ? 26.500 27.280 30.248 1.00 28.72 410 LEU A O 1
ATOM 3137 N N . PRO A 1 411 ? 25.125 26.727 28.562 1.00 27.23 411 PRO A N 1
ATOM 3138 C CA . PRO A 1 411 ? 25.777 27.607 27.599 1.00 27.23 411 PRO A CA 1
ATOM 3139 C C . PRO A 1 411 ? 25.221 29.035 27.713 1.00 27.23 411 PRO A C 1
ATOM 3141 O O . PRO A 1 411 ? 24.039 29.240 27.974 1.00 27.23 411 PRO A O 1
ATOM 3144 N N . GLY A 1 412 ? 26.119 30.006 27.554 1.00 32.44 412 GLY A N 1
ATOM 3145 C CA . GLY A 1 412 ? 25.950 31.386 27.994 1.00 32.44 412 GLY A CA 1
ATOM 3146 C C . GLY A 1 412 ? 24.813 32.174 27.346 1.00 32.44 412 GLY A C 1
ATOM 3147 O O . GLY A 1 412 ? 24.556 32.082 26.148 1.00 32.44 412 GLY A O 1
ATOM 3148 N N . VAL A 1 413 ? 24.213 33.020 28.181 1.00 26.58 413 VAL A N 1
ATOM 3149 C CA . VAL A 1 413 ? 23.391 34.167 27.803 1.00 26.58 413 VAL A CA 1
ATOM 3150 C C . VAL A 1 413 ? 24.043 35.395 28.441 1.00 26.58 413 VAL A C 1
ATOM 3152 O O . VAL A 1 413 ? 24.267 35.425 29.651 1.00 26.58 413 VAL A O 1
ATOM 3155 N N . ASP A 1 414 ? 24.396 36.367 27.606 1.00 25.28 414 ASP A N 1
ATOM 3156 C CA . ASP A 1 414 ? 24.882 37.695 27.990 1.00 25.28 414 ASP A CA 1
ATOM 3157 C C . ASP A 1 414 ? 23.679 38.545 28.467 1.00 25.28 414 ASP A C 1
ATOM 3159 O O . ASP A 1 414 ? 22.692 38.645 27.731 1.00 25.28 414 ASP A O 1
ATOM 3163 N N . PRO A 1 415 ? 23.666 39.114 29.689 1.00 28.48 415 PRO A N 1
ATOM 3164 C CA . PRO A 1 415 ? 22.463 39.693 30.292 1.00 28.48 415 PRO A CA 1
ATOM 3165 C C . PRO A 1 415 ? 22.227 41.160 29.899 1.00 28.48 415 PRO A C 1
ATOM 3167 O O . PRO A 1 415 ? 21.923 42.001 30.746 1.00 28.48 415 PRO A O 1
ATOM 3170 N N . SER A 1 416 ? 22.340 41.484 28.614 1.00 28.92 416 SER A N 1
ATOM 3171 C CA . SER A 1 416 ? 21.874 42.766 28.087 1.00 28.92 416 SER A CA 1
ATOM 3172 C C . SER A 1 416 ? 21.739 42.718 26.570 1.00 28.92 416 SER A C 1
ATOM 3174 O O . SER A 1 416 ? 22.704 43.025 25.880 1.00 28.92 416 SER A O 1
ATOM 3176 N N . GLN A 1 417 ? 20.555 42.361 26.065 1.00 27.58 417 GLN A N 1
ATOM 3177 C CA . GLN A 1 417 ? 19.830 43.065 24.992 1.00 27.58 417 GLN A CA 1
ATOM 3178 C C . GLN A 1 417 ? 18.735 42.194 24.347 1.00 27.58 417 GLN A C 1
ATOM 3180 O O . GLN A 1 417 ? 18.898 40.995 24.162 1.00 27.58 417 GLN A O 1
ATOM 3185 N N . GLU A 1 418 ? 17.654 42.893 23.989 1.00 27.31 418 GLU A N 1
ATOM 3186 C CA . GLU A 1 418 ? 16.584 42.566 23.034 1.00 27.31 418 GLU A CA 1
ATOM 3187 C C . GLU A 1 418 ? 15.420 41.656 23.474 1.00 27.31 418 GLU A C 1
ATOM 3189 O O . GLU A 1 418 ? 15.483 40.432 23.529 1.00 27.31 418 GLU A O 1
ATOM 3194 N N . GLU A 1 419 ? 14.297 42.341 23.723 1.00 31.42 419 GLU A N 1
ATOM 3195 C CA . GLU A 1 419 ? 12.929 41.832 23.659 1.00 31.42 419 GLU A CA 1
ATOM 3196 C C . GLU A 1 419 ? 12.676 41.141 22.306 1.00 31.42 419 GLU A C 1
ATOM 3198 O O . GLU A 1 419 ? 12.849 41.744 21.246 1.00 31.42 419 GLU A O 1
ATOM 3203 N N . ASP A 1 420 ? 12.231 39.883 22.341 1.00 28.31 420 ASP A N 1
ATOM 3204 C CA . ASP A 1 420 ? 11.861 39.116 21.152 1.00 28.31 420 ASP A CA 1
ATOM 3205 C C . ASP A 1 420 ? 10.533 39.649 20.550 1.00 28.31 420 ASP A C 1
ATOM 3207 O O . ASP A 1 420 ? 9.481 39.587 21.205 1.00 28.31 420 ASP A O 1
ATOM 3211 N N . PRO A 1 421 ? 10.524 40.147 19.296 1.00 28.94 421 PRO A N 1
ATOM 3212 C CA . PRO A 1 421 ? 9.324 40.657 18.628 1.00 28.94 421 PRO A CA 1
ATOM 3213 C C . PRO A 1 421 ? 8.246 39.586 18.360 1.00 28.94 421 PRO A C 1
ATOM 3215 O O . PRO A 1 421 ? 7.133 39.931 17.950 1.00 28.94 421 PRO A O 1
ATOM 3218 N N . SER A 1 422 ? 8.521 38.302 18.621 1.00 32.72 422 SER A N 1
ATOM 3219 C CA . SER A 1 422 ? 7.535 37.217 18.538 1.00 32.72 422 SER A CA 1
ATOM 3220 C C . SER A 1 422 ? 6.512 37.226 19.692 1.00 32.72 422 SER A C 1
ATOM 3222 O O . SER A 1 422 ? 5.347 36.875 19.486 1.00 32.72 422 SER A O 1
ATOM 3224 N N . GLN A 1 423 ? 6.884 37.725 20.880 1.00 29.52 423 GLN A N 1
ATOM 3225 C CA . GLN A 1 423 ? 5.995 37.780 22.050 1.00 29.52 423 GLN A CA 1
ATOM 3226 C C . GLN A 1 423 ? 5.015 38.961 21.994 1.00 29.52 423 GLN A C 1
ATOM 3228 O O . GLN A 1 423 ? 3.847 38.825 22.360 1.00 29.52 423 GLN A O 1
ATOM 3233 N N . ALA A 1 424 ? 5.438 40.111 21.463 1.00 27.30 424 ALA A N 1
ATOM 3234 C CA . ALA A 1 424 ? 4.588 41.301 21.357 1.00 27.30 424 ALA A CA 1
ATOM 3235 C C . ALA A 1 424 ? 3.389 41.106 20.403 1.00 27.30 424 ALA A C 1
ATOM 3237 O O . ALA A 1 424 ? 2.326 41.696 20.608 1.00 27.30 424 ALA A O 1
ATOM 3238 N N . ARG A 1 425 ? 3.533 40.242 19.387 1.00 29.61 425 ARG A N 1
ATOM 3239 C CA . ARG A 1 425 ? 2.452 39.878 18.452 1.00 29.61 425 ARG A CA 1
ATOM 3240 C C . ARG A 1 425 ? 1.440 38.905 19.064 1.00 29.61 425 ARG A C 1
ATOM 3242 O O . ARG A 1 425 ? 0.272 38.935 18.693 1.00 29.61 425 ARG A O 1
ATOM 3249 N N . PHE A 1 426 ? 1.874 38.086 20.020 1.00 30.56 426 PHE A N 1
ATOM 3250 C CA . PHE A 1 426 ? 1.020 37.152 20.756 1.00 30.56 426 PHE A CA 1
ATOM 3251 C C . PHE A 1 426 ? 0.142 37.883 21.790 1.00 30.56 426 PHE A C 1
ATOM 3253 O O . PHE A 1 426 ? -1.060 37.634 21.879 1.00 30.56 426 PHE A O 1
ATOM 3260 N N . TYR A 1 427 ? 0.699 38.877 22.495 1.00 32.81 427 TYR A N 1
ATOM 3261 C CA . TYR A 1 427 ? -0.043 39.690 23.471 1.00 32.81 427 TYR A CA 1
ATOM 3262 C C . TYR A 1 427 ? -0.999 40.724 22.853 1.00 32.81 427 TYR A C 1
ATOM 3264 O O . TYR A 1 427 ? -1.867 41.237 23.558 1.00 32.81 427 TYR A O 1
ATOM 3272 N N . SER A 1 428 ? -0.871 41.042 21.558 1.00 31.09 428 SER A N 1
ATOM 3273 C CA . SER A 1 428 ? -1.796 41.955 20.869 1.00 31.09 428 SER A CA 1
ATOM 3274 C C . SER A 1 428 ? -3.042 41.261 20.302 1.00 31.09 428 SER A C 1
ATOM 3276 O O . SER A 1 428 ? -4.050 41.932 20.088 1.00 31.09 428 SER A O 1
ATOM 3278 N N . LEU A 1 429 ? -2.998 39.935 20.107 1.00 35.09 429 LEU A N 1
ATOM 3279 C CA . LEU A 1 429 ? -4.123 39.119 19.622 1.00 35.09 429 LEU A CA 1
ATOM 3280 C C . LEU A 1 429 ? -5.074 38.675 20.747 1.00 35.09 429 LEU A C 1
ATOM 3282 O O . LEU A 1 429 ? -6.274 38.540 20.519 1.00 35.09 429 LEU A O 1
ATOM 3286 N N . MET A 1 430 ? -4.567 38.506 21.970 1.00 28.42 430 MET A N 1
ATOM 3287 C CA . MET A 1 430 ? -5.372 38.177 23.150 1.00 28.42 430 MET A CA 1
ATOM 3288 C C . MET A 1 430 ? -5.806 39.466 23.857 1.00 28.42 430 MET A C 1
ATOM 3290 O O . MET A 1 430 ? -5.080 40.020 24.682 1.00 28.42 430 MET A O 1
ATOM 3294 N N . GLY A 1 431 ? -6.992 39.969 23.500 1.00 27.86 431 GLY A N 1
ATOM 3295 C CA . GLY A 1 431 ? -7.596 41.159 24.103 1.00 27.86 431 GLY A CA 1
ATOM 3296 C C . GLY A 1 431 ? -7.483 41.166 25.633 1.00 27.86 431 GLY A C 1
ATOM 3297 O O . GLY A 1 431 ? -7.879 40.220 26.310 1.00 27.86 431 GLY A O 1
ATOM 3298 N N . ARG A 1 432 ? -6.927 42.253 26.187 1.00 27.12 432 ARG A N 1
ATOM 3299 C CA . ARG A 1 432 ? -6.773 42.476 27.633 1.00 27.12 432 ARG A CA 1
ATOM 3300 C C . ARG A 1 432 ? -8.122 42.407 28.350 1.00 27.12 432 ARG A C 1
ATOM 3302 O O . ARG A 1 432 ? -8.834 43.404 28.401 1.00 27.12 432 ARG A O 1
ATOM 3309 N N . SER A 1 433 ? -8.432 41.275 28.973 1.00 26.78 433 SER A N 1
ATOM 3310 C CA . SER A 1 433 ? -9.406 41.191 30.063 1.00 26.78 433 SER A CA 1
ATOM 3311 C C . SER A 1 433 ? -9.371 39.798 30.702 1.00 26.78 433 SER A C 1
ATOM 3313 O O . SER A 1 433 ? -9.922 38.855 30.152 1.00 26.78 433 SER A O 1
ATOM 3315 N N . GLN A 1 434 ? -8.794 39.735 31.908 1.00 29.98 434 GLN A N 1
ATOM 3316 C CA . GLN A 1 434 ? -8.858 38.640 32.891 1.00 29.98 434 GLN A CA 1
ATOM 3317 C C . GLN A 1 434 ? -7.957 37.414 32.667 1.00 29.98 434 GLN A C 1
ATOM 3319 O O . GLN A 1 434 ? -8.414 36.369 32.230 1.00 29.98 434 GLN A O 1
ATOM 3324 N N . MET A 1 435 ? -6.712 37.482 33.154 1.00 22.91 435 MET A N 1
ATOM 3325 C CA . MET A 1 435 ? -6.092 36.333 33.829 1.00 22.91 435 MET A CA 1
ATOM 3326 C C . MET A 1 435 ? -5.333 36.803 35.076 1.00 22.91 435 MET A C 1
ATOM 3328 O O . MET A 1 435 ? -4.630 37.812 35.068 1.00 22.91 435 MET A O 1
ATOM 3332 N N . ASN A 1 436 ? -5.580 36.086 36.170 1.00 23.44 436 ASN A N 1
ATOM 3333 C CA . ASN A 1 436 ? -5.145 36.345 37.537 1.00 23.44 436 ASN A CA 1
ATOM 3334 C C . ASN A 1 436 ? -3.774 35.673 37.767 1.00 23.44 436 ASN A C 1
ATOM 3336 O O . ASN A 1 436 ? -3.686 34.455 37.606 1.00 23.44 436 ASN A O 1
ATOM 3340 N N . PRO A 1 437 ? -2.704 36.395 38.143 1.00 24.33 437 PRO A N 1
ATOM 3341 C CA . PRO A 1 437 ? -1.393 35.801 38.373 1.00 24.33 437 PRO A CA 1
ATOM 3342 C C . PRO A 1 437 ? -1.345 35.210 39.787 1.00 24.33 437 PRO A C 1
ATOM 3344 O O . PRO A 1 437 ? -0.864 35.836 40.729 1.00 24.33 437 PRO A O 1
ATOM 3347 N N . LYS A 1 438 ? -1.885 34.001 39.956 1.00 25.80 438 LYS A N 1
ATOM 3348 C CA . LYS A 1 438 ? -1.682 33.178 41.158 1.00 25.80 438 LYS A CA 1
ATOM 3349 C C . LYS A 1 438 ? -1.546 31.707 40.779 1.00 25.80 438 LYS A C 1
ATOM 3351 O O . LYS A 1 438 ? -2.468 30.929 40.974 1.00 25.80 438 LYS A O 1
ATOM 3356 N N . ALA A 1 439 ? -0.384 31.349 40.246 1.00 25.88 439 ALA A N 1
ATOM 3357 C CA . ALA A 1 439 ? 0.148 29.986 40.279 1.00 25.88 439 ALA A CA 1
ATOM 3358 C C . ALA A 1 439 ? 1.668 30.024 40.030 1.00 25.88 439 ALA A C 1
ATOM 3360 O O . ALA A 1 439 ? 2.190 29.401 39.115 1.00 25.88 439 ALA A O 1
ATOM 3361 N N . SER A 1 440 ? 2.383 30.822 40.824 1.00 27.62 440 SER A N 1
ATOM 3362 C CA . SER A 1 440 ? 3.821 30.656 41.038 1.00 27.62 440 SER A CA 1
ATOM 3363 C C . SER A 1 440 ? 4.000 30.358 42.522 1.00 27.62 440 SER A C 1
ATOM 3365 O O . SER A 1 440 ? 3.932 31.267 43.351 1.00 27.62 440 SER A O 1
ATOM 3367 N N . GLY A 1 441 ? 4.120 29.081 42.854 1.00 22.36 441 GLY A N 1
ATOM 3368 C CA . GLY A 1 441 ? 4.298 28.604 44.217 1.00 22.36 441 GLY A CA 1
ATOM 3369 C C . GLY A 1 441 ? 4.664 27.131 44.185 1.00 22.36 441 GLY A C 1
ATOM 3370 O O . GLY A 1 441 ? 3.815 26.306 43.876 1.00 22.36 441 GLY A O 1
ATOM 3371 N N . ASP A 1 442 ? 5.942 26.876 44.450 1.00 21.86 442 ASP A N 1
ATOM 3372 C CA . ASP A 1 442 ? 6.501 25.677 45.069 1.00 21.86 442 ASP A CA 1
ATOM 3373 C C . ASP A 1 442 ? 6.207 24.326 44.389 1.00 21.86 442 ASP A C 1
ATOM 3375 O O . ASP A 1 442 ? 5.167 23.696 44.562 1.00 21.86 442 ASP A O 1
ATOM 3379 N N . ALA A 1 443 ? 7.202 23.844 43.639 1.00 24.75 443 ALA A N 1
ATOM 3380 C CA . ALA A 1 443 ? 7.284 22.453 43.214 1.00 24.75 443 ALA A CA 1
ATOM 3381 C C . ALA A 1 443 ? 7.454 21.547 44.450 1.00 24.75 443 ALA A C 1
ATOM 3383 O O . ALA A 1 443 ? 8.542 21.434 45.014 1.00 24.75 443 ALA A O 1
ATOM 3384 N N . GLU A 1 444 ? 6.356 20.932 44.888 1.00 23.08 444 GLU A N 1
ATOM 3385 C CA . GLU A 1 444 ? 6.334 19.878 45.908 1.00 23.08 444 GLU A CA 1
ATOM 3386 C C . GLU A 1 444 ? 6.795 18.514 45.334 1.00 23.08 444 GLU A C 1
ATOM 3388 O O . GLU A 1 444 ? 6.572 18.221 44.155 1.00 23.08 444 GLU A O 1
ATOM 3393 N 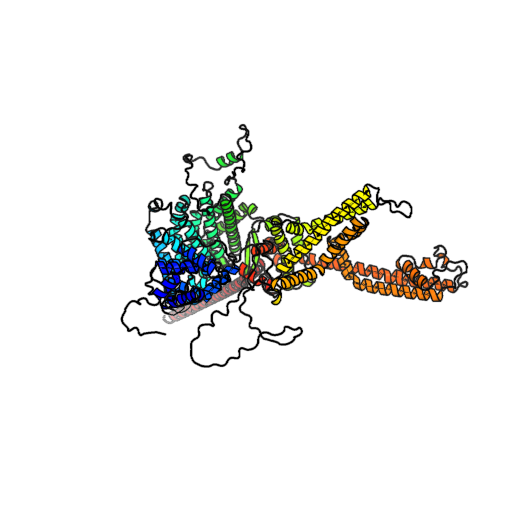N . PRO A 1 445 ? 7.407 17.638 46.155 1.00 23.73 445 PRO A N 1
ATOM 3394 C CA . PRO A 1 445 ? 8.192 16.474 45.729 1.00 23.73 445 PRO A CA 1
ATOM 3395 C C . PRO A 1 445 ? 7.348 15.212 45.446 1.00 23.73 445 PRO A C 1
ATOM 3397 O O . PRO A 1 445 ? 7.618 14.135 45.980 1.00 23.73 445 PRO A O 1
ATOM 3400 N N . TRP A 1 446 ? 6.327 15.310 44.589 1.00 31.08 446 TRP A N 1
ATOM 3401 C CA . TRP A 1 446 ? 5.517 14.156 44.150 1.00 31.08 446 TRP A CA 1
ATOM 3402 C C . TRP A 1 446 ? 6.018 13.495 42.848 1.00 31.08 446 TRP A C 1
ATOM 3404 O O . TRP A 1 446 ? 5.509 12.445 42.451 1.00 31.08 446 TRP A O 1
ATOM 3414 N N . GLU A 1 447 ? 7.079 14.030 42.231 1.00 25.56 447 GLU A N 1
ATOM 3415 C CA . GLU A 1 447 ? 7.737 13.478 41.028 1.00 25.56 447 GLU A CA 1
ATOM 3416 C C . GLU A 1 447 ? 8.323 12.061 41.223 1.00 25.56 447 GLU A C 1
ATOM 3418 O O . GLU A 1 447 ? 8.624 11.372 40.250 1.00 25.56 447 GLU A O 1
ATOM 3423 N N . ALA A 1 448 ? 8.435 11.573 42.464 1.00 23.73 448 ALA A N 1
ATOM 3424 C CA . ALA A 1 448 ? 8.960 10.240 42.775 1.00 23.73 448 ALA A CA 1
ATOM 3425 C C . ALA A 1 448 ? 7.954 9.082 42.570 1.00 23.73 448 ALA A C 1
ATOM 3427 O O . ALA A 1 448 ? 8.355 7.920 42.637 1.00 23.73 448 ALA A O 1
ATOM 3428 N N . ASN A 1 449 ? 6.672 9.374 42.304 1.00 28.06 449 ASN A N 1
ATOM 3429 C CA . ASN A 1 449 ? 5.595 8.376 42.172 1.00 28.06 449 ASN A CA 1
ATOM 3430 C C . ASN A 1 449 ? 4.914 8.371 40.787 1.00 28.06 449 ASN A C 1
ATOM 3432 O O . ASN A 1 449 ? 3.738 8.020 40.666 1.00 28.06 449 ASN A O 1
ATOM 3436 N N . LEU A 1 450 ? 5.633 8.749 39.727 1.00 28.17 450 LEU A N 1
ATOM 3437 C CA . LEU A 1 450 ? 5.140 8.628 38.352 1.00 28.17 450 LEU A CA 1
ATOM 3438 C C . LEU A 1 450 ? 5.060 7.141 37.934 1.00 28.17 450 LEU A C 1
ATOM 3440 O O . LEU A 1 450 ? 6.046 6.417 38.086 1.00 28.17 450 LEU A O 1
ATOM 3444 N N . PRO A 1 451 ? 3.928 6.658 37.381 1.00 29.28 451 PRO A N 1
ATOM 3445 C CA . PRO A 1 451 ? 3.898 5.392 36.653 1.00 29.28 451 PRO A CA 1
ATOM 3446 C C . PRO A 1 451 ? 4.877 5.464 35.474 1.00 29.28 451 PRO A C 1
ATOM 3448 O O . PRO A 1 451 ? 4.901 6.478 34.777 1.00 29.28 451 PRO A O 1
ATOM 3451 N N . GLU A 1 452 ? 5.619 4.388 35.192 1.00 32.31 452 GLU A N 1
ATOM 3452 C CA . GLU A 1 452 ? 6.567 4.301 34.057 1.00 32.31 452 GLU A CA 1
ATOM 3453 C C . GLU A 1 452 ? 5.931 4.634 32.680 1.00 32.31 452 GLU A C 1
ATOM 3455 O O . GLU A 1 452 ? 6.645 4.920 31.722 1.00 32.31 452 GLU A O 1
ATOM 3460 N N . ASP A 1 453 ? 4.595 4.690 32.601 1.00 36.50 453 ASP A N 1
ATOM 3461 C CA . ASP A 1 453 ? 3.792 4.969 31.403 1.00 36.50 453 ASP A CA 1
ATOM 3462 C C . ASP A 1 453 ? 3.378 6.447 31.191 1.00 36.50 453 ASP A C 1
ATOM 3464 O O . ASP A 1 453 ? 2.623 6.740 30.256 1.00 36.50 453 ASP A O 1
ATOM 3468 N N . SER A 1 454 ? 3.788 7.406 32.032 1.00 39.75 454 SER A N 1
ATOM 3469 C CA . SER A 1 454 ? 3.444 8.821 31.793 1.00 39.75 454 SER A CA 1
ATOM 3470 C C . SER A 1 454 ? 4.204 9.372 30.573 1.00 39.75 454 SER A C 1
ATOM 3472 O O . SER A 1 454 ? 5.433 9.259 30.531 1.00 39.75 454 SER A O 1
ATOM 3474 N N . PRO A 1 455 ? 3.531 9.972 29.568 1.00 46.34 455 PRO A N 1
ATOM 3475 C CA . PRO A 1 455 ? 4.208 10.418 28.361 1.00 46.34 455 PRO A CA 1
ATOM 3476 C C . PRO A 1 455 ? 5.165 11.562 28.696 1.00 46.34 455 PRO A C 1
ATOM 3478 O O . PRO A 1 455 ? 4.751 12.624 29.159 1.00 46.34 455 PRO A O 1
ATOM 3481 N N . SER A 1 456 ? 6.452 11.363 28.408 1.00 55.09 456 SER A N 1
ATOM 3482 C CA . SER A 1 456 ? 7.418 12.459 28.374 1.00 55.09 456 SER A CA 1
ATOM 3483 C C . SER A 1 456 ? 6.914 13.577 27.445 1.00 55.09 456 SER A C 1
ATOM 3485 O O . SER A 1 456 ? 6.140 13.306 26.522 1.00 55.09 456 SER A O 1
ATOM 3487 N N . PRO A 1 457 ? 7.372 14.830 27.593 1.00 59.53 457 PRO A N 1
ATOM 3488 C CA . PRO A 1 457 ? 6.954 15.911 26.699 1.00 59.53 457 PRO A CA 1
ATOM 3489 C C . PRO A 1 457 ? 7.146 15.603 25.201 1.00 59.53 457 PRO A C 1
ATOM 3491 O O . PRO A 1 457 ? 6.357 16.024 24.357 1.00 59.53 457 PRO A O 1
ATOM 3494 N N . GLN A 1 458 ? 8.156 14.795 24.860 1.00 64.69 458 GLN A N 1
ATOM 3495 C CA . GLN A 1 458 ? 8.361 14.288 23.499 1.00 64.69 458 GLN A CA 1
ATOM 3496 C C . GLN A 1 458 ? 7.295 13.264 23.081 1.00 64.69 458 GLN A C 1
ATOM 3498 O O . GLN A 1 458 ? 6.818 13.305 21.946 1.00 64.69 458 GLN A O 1
ATOM 3503 N N . ALA A 1 459 ? 6.892 12.365 23.983 1.00 65.38 459 ALA A N 1
ATOM 3504 C CA . ALA A 1 459 ? 5.811 11.415 23.737 1.00 65.38 459 ALA A CA 1
ATOM 3505 C C . ALA A 1 459 ? 4.455 12.124 23.583 1.00 65.38 459 ALA A C 1
ATOM 3507 O O . ALA A 1 459 ? 3.704 11.794 22.668 1.00 65.38 459 ALA A O 1
ATOM 3508 N N . ALA A 1 460 ? 4.178 13.145 24.400 1.00 68.44 460 ALA A N 1
ATOM 3509 C CA . ALA A 1 460 ? 2.979 13.975 24.286 1.00 68.44 460 ALA A CA 1
ATOM 3510 C C . ALA A 1 460 ? 2.922 14.710 22.933 1.00 68.44 460 ALA A C 1
ATOM 3512 O O . ALA A 1 460 ? 1.889 14.710 22.265 1.00 68.44 460 ALA A O 1
ATOM 3513 N N . ARG A 1 461 ? 4.057 15.248 22.464 1.00 71.69 461 ARG A N 1
ATOM 3514 C CA . ARG A 1 461 ? 4.165 15.860 21.130 1.00 71.69 461 ARG A CA 1
ATOM 3515 C C . ARG A 1 461 ? 3.920 14.857 19.999 1.00 71.69 461 ARG A C 1
ATOM 3517 O O . ARG A 1 461 ? 3.223 15.177 19.041 1.00 71.69 461 ARG A O 1
ATOM 3524 N N . LYS A 1 462 ? 4.461 13.638 20.109 1.00 74.50 462 LYS A N 1
ATOM 3525 C CA . LYS A 1 462 ? 4.232 12.564 19.126 1.00 74.50 462 LYS A CA 1
ATOM 3526 C C . LYS A 1 462 ? 2.756 12.150 19.073 1.00 74.50 462 LYS A C 1
ATOM 3528 O O . LYS A 1 462 ? 2.220 11.970 17.984 1.00 74.50 462 LYS A O 1
ATOM 3533 N N . LEU A 1 463 ? 2.104 12.041 20.233 1.00 75.44 463 LEU A N 1
ATOM 3534 C CA . LEU A 1 463 ? 0.671 11.750 20.351 1.00 75.44 463 LEU A CA 1
ATOM 3535 C C . LEU A 1 463 ? -0.187 12.844 19.705 1.00 75.44 463 LEU A C 1
ATOM 3537 O O . LEU A 1 463 ? -1.090 12.522 18.942 1.00 75.44 463 LEU A O 1
ATOM 3541 N N . ALA A 1 464 ? 0.127 14.120 19.938 1.00 79.56 464 ALA A N 1
ATOM 3542 C CA . ALA A 1 464 ? -0.568 15.231 19.288 1.00 79.56 464 ALA A CA 1
ATOM 3543 C C . ALA A 1 464 ? -0.398 15.231 17.764 1.00 79.56 464 ALA A C 1
ATOM 3545 O O . ALA A 1 464 ? -1.375 15.426 17.048 1.00 79.56 464 ALA A O 1
ATOM 3546 N N . GLY A 1 465 ? 0.807 14.941 17.260 1.00 82.50 465 GLY A N 1
ATOM 3547 C CA . GLY A 1 465 ? 1.034 14.771 15.821 1.00 82.50 465 GLY A CA 1
ATOM 3548 C C . GLY A 1 465 ? 0.197 13.634 15.229 1.00 82.50 465 GLY A C 1
ATOM 3549 O O . GLY A 1 465 ? -0.453 13.818 14.206 1.00 82.50 465 GLY A O 1
ATOM 3550 N N . SER A 1 466 ? 0.148 12.484 15.909 1.00 82.75 466 SER A N 1
ATOM 3551 C CA . SER A 1 466 ? -0.701 11.354 15.507 1.00 82.75 466 SER A CA 1
ATOM 3552 C C . SER A 1 466 ? -2.190 11.709 15.530 1.00 82.75 466 SER A C 1
ATOM 3554 O O . SER A 1 466 ? -2.916 11.335 14.616 1.00 82.75 466 SER A O 1
ATOM 3556 N N . SER A 1 467 ? -2.642 12.448 16.548 1.00 86.69 467 SER A N 1
ATOM 3557 C CA . SER A 1 467 ? -4.031 12.902 16.661 1.00 86.69 467 SER A CA 1
ATOM 3558 C C . SER A 1 467 ? -4.414 13.854 15.532 1.00 86.69 467 SER A C 1
ATOM 3560 O O . SER A 1 467 ? -5.506 13.731 14.984 1.00 86.69 467 SER A O 1
ATOM 3562 N N . LEU A 1 468 ? -3.527 14.788 15.174 1.00 87.81 468 LEU A N 1
ATOM 3563 C CA . LEU A 1 468 ? -3.756 15.713 14.066 1.00 87.81 468 LEU A CA 1
ATOM 3564 C C . LEU A 1 468 ? -3.858 14.960 12.734 1.00 87.81 468 LEU A C 1
ATOM 3566 O O . LEU A 1 468 ? -4.745 15.243 11.938 1.00 87.81 468 LEU A O 1
ATOM 3570 N N . ILE A 1 469 ? -2.996 13.964 12.511 1.00 89.25 469 ILE A N 1
ATOM 3571 C CA . ILE A 1 469 ? -3.060 13.113 11.317 1.00 89.25 469 ILE A CA 1
ATOM 3572 C C . ILE A 1 469 ? -4.406 12.381 11.240 1.00 89.25 469 ILE A C 1
ATOM 3574 O O . ILE A 1 469 ? -5.050 12.432 10.197 1.00 89.25 469 ILE A O 1
ATOM 3578 N N . GLU A 1 470 ? -4.867 11.750 12.324 1.00 89.44 470 GLU A N 1
ATOM 3579 C CA . GLU A 1 470 ? -6.162 11.048 12.337 1.00 89.44 470 GLU A CA 1
ATOM 3580 C C . GLU A 1 470 ? -7.348 11.987 12.072 1.00 89.44 470 GLU A C 1
ATOM 3582 O O . GLU A 1 470 ? -8.227 11.659 11.269 1.00 89.44 470 GLU A O 1
ATOM 3587 N N . MET A 1 471 ? -7.343 13.186 12.671 1.00 90.06 471 MET A N 1
ATOM 3588 C CA . MET A 1 471 ? -8.319 14.247 12.367 1.00 90.06 471 MET A CA 1
ATOM 3589 C C . MET A 1 471 ? -8.319 14.606 10.890 1.00 90.06 471 MET A C 1
ATOM 3591 O O . MET A 1 471 ? -9.382 14.715 10.283 1.00 90.06 471 MET A O 1
ATOM 3595 N N . MET A 1 472 ? -7.144 14.729 10.285 1.00 89.69 472 MET A N 1
ATOM 3596 C CA . MET A 1 472 ? -7.049 15.103 8.882 1.00 89.69 472 MET A CA 1
ATOM 3597 C C . MET A 1 472 ? -7.438 13.979 7.923 1.00 89.69 472 MET A C 1
ATOM 3599 O O . MET A 1 472 ? -8.043 14.251 6.885 1.00 89.69 472 MET A O 1
ATOM 3603 N N . LEU A 1 473 ? -7.171 12.719 8.278 1.00 90.62 473 LEU A N 1
ATOM 3604 C CA . LEU A 1 473 ? -7.700 11.560 7.555 1.00 90.62 473 LEU A CA 1
ATOM 3605 C C . LEU A 1 473 ? -9.234 11.549 7.590 1.00 90.62 473 LEU A C 1
ATOM 3607 O O . LEU A 1 473 ? -9.862 11.301 6.561 1.00 90.62 473 LEU A O 1
ATOM 3611 N N . PHE A 1 474 ? -9.824 11.876 8.744 1.00 90.75 474 PHE A N 1
ATOM 3612 C CA . PHE A 1 474 ? -11.273 12.001 8.898 1.00 90.75 474 PHE A CA 1
ATOM 3613 C C . PHE A 1 474 ? -11.859 13.135 8.066 1.00 90.75 474 PHE A C 1
ATOM 3615 O O . PHE A 1 474 ? -12.777 12.895 7.283 1.00 90.75 474 PHE A O 1
ATOM 3622 N N . VAL A 1 475 ? -11.292 14.339 8.164 1.00 88.81 475 VAL A N 1
ATOM 3623 C CA . VAL A 1 475 ? -11.728 15.514 7.395 1.00 88.81 475 VAL A CA 1
ATOM 3624 C C . VAL A 1 475 ? -11.669 15.236 5.892 1.00 88.81 475 VAL A C 1
ATOM 3626 O O . VAL A 1 475 ? -12.675 15.428 5.214 1.00 88.81 475 VAL A O 1
ATOM 3629 N N . ARG A 1 476 ? -10.552 14.703 5.369 1.00 87.69 476 ARG A N 1
ATOM 3630 C CA . ARG A 1 476 ? -10.415 14.396 3.931 1.00 87.69 476 ARG A CA 1
ATOM 3631 C C . ARG A 1 476 ? -11.391 13.317 3.467 1.00 87.69 476 ARG A C 1
ATOM 3633 O O . ARG A 1 476 ? -11.980 13.444 2.393 1.00 87.69 476 ARG A O 1
ATOM 3640 N N . LYS A 1 477 ? -11.596 12.267 4.269 1.00 87.50 477 LYS A N 1
ATOM 3641 C CA . LYS A 1 477 ? -12.555 11.201 3.951 1.00 87.50 477 LYS A CA 1
ATOM 3642 C C . LYS A 1 477 ? -13.992 11.725 3.948 1.00 87.50 477 LYS A C 1
ATOM 3644 O O . LYS A 1 477 ? -14.725 11.460 3.000 1.00 87.50 477 LYS A O 1
ATOM 3649 N N . LEU A 1 478 ? -14.371 12.516 4.950 1.00 86.06 478 LEU A N 1
ATOM 3650 C CA . LEU A 1 478 ? -15.695 13.130 5.043 1.00 86.06 478 LEU A CA 1
ATOM 3651 C C . LEU A 1 478 ? -15.940 14.121 3.896 1.00 86.06 478 LEU A C 1
ATOM 3653 O O . LEU A 1 478 ? -16.995 14.075 3.264 1.00 86.06 478 LEU A O 1
ATOM 3657 N N . ASN A 1 479 ? -14.949 14.962 3.574 1.00 84.12 479 ASN A N 1
ATOM 3658 C CA . ASN A 1 479 ? -15.015 15.903 2.454 1.00 84.12 479 ASN A CA 1
ATOM 3659 C C . ASN A 1 479 ? -15.154 15.168 1.116 1.00 84.12 479 ASN A C 1
ATOM 3661 O O . ASN A 1 479 ? -15.976 15.549 0.284 1.00 84.12 479 ASN A O 1
ATOM 3665 N N . HIS A 1 480 ? -14.403 14.074 0.925 1.00 81.75 480 HIS A N 1
ATOM 3666 C CA . HIS A 1 480 ? -14.544 13.219 -0.249 1.00 81.75 480 HIS A CA 1
ATOM 3667 C C . HIS A 1 480 ? -15.968 12.683 -0.371 1.00 81.75 480 HIS A C 1
ATOM 3669 O O . HIS A 1 480 ? -16.587 12.920 -1.405 1.00 81.75 480 HIS A O 1
ATOM 3675 N N . CYS A 1 481 ? -16.499 12.045 0.680 1.00 78.12 481 CYS A N 1
ATOM 3676 C CA . CYS A 1 481 ? -17.846 11.476 0.667 1.00 78.12 481 CYS A CA 1
ATOM 3677 C C . CYS A 1 481 ? -18.927 12.539 0.390 1.00 78.12 481 CYS A C 1
ATOM 3679 O O . CYS A 1 481 ? -19.810 12.305 -0.434 1.00 78.12 481 CYS A O 1
ATOM 3681 N N . HIS A 1 482 ? -18.821 13.726 0.998 1.00 75.38 482 HIS A N 1
ATOM 3682 C CA . HIS A 1 482 ? -19.761 14.840 0.798 1.00 75.38 482 HIS A CA 1
ATOM 3683 C C . HIS A 1 482 ? -19.712 15.431 -0.619 1.00 75.38 482 HIS A C 1
ATOM 3685 O O . HIS A 1 482 ? -20.748 15.653 -1.251 1.00 75.38 482 HIS A O 1
ATOM 3691 N N . LYS A 1 483 ? -18.506 15.676 -1.155 1.00 70.44 483 LYS A N 1
ATOM 3692 C CA . LYS A 1 483 ? -18.314 16.204 -2.522 1.00 70.44 483 LYS A CA 1
ATOM 3693 C C . LYS A 1 483 ? -18.815 15.241 -3.590 1.00 70.44 483 LYS A C 1
ATOM 3695 O O . LYS A 1 483 ? -19.126 15.664 -4.701 1.00 70.44 483 LYS A O 1
ATOM 3700 N N . SER A 1 484 ? -18.872 13.959 -3.261 1.00 61.56 484 SER A N 1
ATOM 3701 C CA . SER A 1 484 ? -19.305 12.935 -4.186 1.00 61.56 484 SER A CA 1
ATOM 3702 C C . SER A 1 484 ? -20.816 12.730 -4.317 1.00 61.56 484 SER A C 1
ATOM 3704 O O . SER A 1 484 ? -21.216 12.010 -5.224 1.00 61.56 484 SER A O 1
ATOM 3706 N N . GLU A 1 485 ? -21.647 13.339 -3.464 1.00 55.31 485 GLU A N 1
ATOM 3707 C CA . GLU A 1 485 ? -23.107 13.177 -3.532 1.00 55.31 485 GLU A CA 1
ATOM 3708 C C . GLU A 1 485 ? -23.707 13.902 -4.746 1.00 55.31 485 GLU A C 1
ATOM 3710 O O . GLU A 1 485 ? -23.471 15.097 -4.965 1.00 55.31 485 GLU A O 1
ATOM 3715 N N . ALA A 1 486 ? -24.530 13.189 -5.522 1.00 45.44 486 ALA A N 1
ATOM 3716 C CA . ALA A 1 486 ? -25.300 13.776 -6.609 1.00 45.44 486 ALA A CA 1
ATOM 3717 C C . ALA A 1 486 ? -26.370 14.749 -6.058 1.00 45.44 486 ALA A C 1
ATOM 3719 O O . ALA A 1 486 ? -27.018 14.462 -5.048 1.00 45.44 486 ALA A O 1
ATOM 3720 N N . PRO A 1 487 ? -26.624 15.892 -6.722 1.00 41.91 487 PRO A N 1
ATOM 3721 C CA . PRO A 1 487 ? -27.569 16.902 -6.237 1.00 41.91 487 PRO A CA 1
ATOM 3722 C C . PRO A 1 487 ? -29.028 16.420 -6.118 1.00 41.91 487 PRO A C 1
ATOM 3724 O O . PRO A 1 487 ? -29.790 17.042 -5.387 1.00 41.91 487 PRO A O 1
ATOM 3727 N N . ASN A 1 488 ? -29.414 15.316 -6.770 1.00 39.06 488 ASN A N 1
ATOM 3728 C CA . ASN A 1 488 ? -30.776 14.768 -6.696 1.00 39.06 488 ASN A CA 1
ATOM 3729 C C . ASN A 1 488 ? -30.968 13.754 -5.549 1.00 39.06 488 ASN A C 1
ATOM 3731 O O . ASN A 1 488 ? -32.054 13.701 -4.975 1.00 39.06 488 ASN A O 1
ATOM 3735 N N . GLU A 1 489 ? -29.929 13.017 -5.131 1.00 41.66 489 GLU A N 1
ATOM 3736 C CA . GLU A 1 489 ? -29.983 12.202 -3.899 1.00 41.66 489 GLU A CA 1
ATOM 3737 C C . GLU A 1 489 ? -30.041 13.084 -2.644 1.00 41.66 489 GLU A C 1
ATOM 3739 O O . GLU A 1 489 ? -30.705 12.724 -1.670 1.00 41.66 489 GLU A O 1
ATOM 3744 N N . ARG A 1 490 ? -29.456 14.293 -2.708 1.00 44.44 490 ARG A N 1
ATOM 3745 C CA . ARG A 1 490 ? -29.635 15.341 -1.688 1.00 44.44 490 ARG A CA 1
ATOM 3746 C C . ARG A 1 490 ? -31.105 15.699 -1.457 1.00 44.44 490 ARG A C 1
ATOM 3748 O O . ARG A 1 490 ? -31.466 15.987 -0.323 1.00 44.44 490 ARG A O 1
ATOM 3755 N N . ALA A 1 491 ? -31.935 15.674 -2.502 1.00 34.97 491 ALA A N 1
ATOM 3756 C CA . ALA A 1 491 ? -33.350 16.052 -2.441 1.00 34.97 491 ALA A CA 1
ATOM 3757 C C . ALA A 1 491 ? -34.283 14.883 -2.065 1.00 34.97 491 ALA A C 1
ATOM 3759 O O . ALA A 1 491 ? -35.343 15.097 -1.487 1.00 34.97 491 ALA A O 1
ATOM 3760 N N . ALA A 1 492 ? -33.900 13.635 -2.357 1.00 39.56 492 ALA A N 1
ATOM 3761 C CA . ALA A 1 492 ? -34.731 12.464 -2.058 1.00 39.56 492 ALA A CA 1
ATOM 3762 C C . ALA A 1 492 ? -34.701 12.043 -0.573 1.00 39.56 492 ALA A C 1
ATOM 3764 O O . ALA A 1 492 ? -35.624 11.374 -0.107 1.00 39.56 492 ALA A O 1
ATOM 3765 N N . HIS A 1 493 ? -33.655 12.425 0.171 1.00 39.41 493 HIS A N 1
ATOM 3766 C CA . HIS A 1 493 ? -33.439 12.002 1.560 1.00 39.41 493 HIS A CA 1
ATOM 3767 C C . HIS A 1 493 ? -33.528 13.121 2.612 1.00 39.41 493 HIS A C 1
ATOM 3769 O O . HIS A 1 493 ? -33.472 12.816 3.804 1.00 39.41 493 HIS A O 1
ATOM 3775 N N . MET A 1 494 ? -33.695 14.390 2.223 1.00 42.31 494 MET A N 1
ATOM 3776 C CA . MET A 1 494 ? -33.746 15.528 3.154 1.00 42.31 494 MET A CA 1
ATOM 3777 C C . MET A 1 494 ? -34.799 16.554 2.712 1.00 42.31 494 MET A C 1
ATOM 3779 O O . MET A 1 494 ? -34.855 16.914 1.542 1.00 42.31 494 MET A O 1
ATOM 3783 N N . ASP A 1 495 ? -35.617 17.043 3.655 1.00 39.38 495 ASP A N 1
ATOM 3784 C CA . ASP A 1 495 ? -36.638 18.072 3.407 1.00 39.38 495 ASP A CA 1
ATOM 3785 C C . ASP A 1 495 ? -36.040 19.318 2.714 1.00 39.38 495 ASP A C 1
ATOM 3787 O O . ASP A 1 495 ? -35.083 19.925 3.210 1.00 39.38 495 ASP A O 1
ATOM 3791 N N . ASP A 1 496 ? -36.667 19.764 1.618 1.00 36.97 496 ASP A N 1
ATOM 3792 C CA . ASP A 1 496 ? -36.261 20.916 0.785 1.00 36.97 496 ASP A CA 1
ATOM 3793 C C . ASP A 1 496 ? -36.057 22.229 1.574 1.00 36.97 496 ASP A C 1
ATOM 3795 O O . ASP A 1 496 ? -35.301 23.115 1.169 1.00 36.97 496 ASP A O 1
ATOM 3799 N N . ALA A 1 497 ? -36.695 22.368 2.740 1.00 40.88 497 ALA A N 1
ATOM 3800 C CA . ALA A 1 497 ? -36.543 23.532 3.615 1.00 40.88 497 ALA A CA 1
ATOM 3801 C C . ALA A 1 497 ? -35.204 23.560 4.388 1.00 40.88 497 ALA A C 1
ATOM 3803 O O . ALA A 1 497 ? -34.796 24.620 4.872 1.00 40.88 497 ALA A O 1
ATOM 3804 N N . PHE A 1 498 ? -34.523 22.417 4.521 1.00 41.44 498 PHE A N 1
ATOM 3805 C CA . PHE A 1 498 ? -33.293 22.261 5.303 1.00 41.44 498 PHE A CA 1
ATOM 3806 C C . PHE A 1 498 ? -32.024 22.368 4.443 1.00 41.44 498 PHE A C 1
ATOM 3808 O O . PHE A 1 498 ? -31.055 22.991 4.883 1.00 41.44 498 PHE A O 1
ATOM 3815 N N . LEU A 1 499 ? -32.054 21.898 3.187 1.00 42.03 499 LEU A N 1
ATOM 3816 C CA . LEU A 1 499 ? -30.963 22.075 2.208 1.00 42.03 499 LEU A CA 1
ATOM 3817 C C . LEU A 1 499 ? -30.561 23.549 2.030 1.00 42.03 499 LEU A C 1
ATOM 3819 O O . LEU A 1 499 ? -29.377 23.864 1.916 1.00 42.03 499 LEU A O 1
ATOM 3823 N N . ALA A 1 500 ? -31.532 24.462 2.105 1.00 40.50 500 ALA A N 1
ATOM 3824 C CA . ALA A 1 500 ? -31.299 25.902 2.028 1.00 40.50 500 ALA A CA 1
ATOM 3825 C C . ALA A 1 500 ? -30.630 26.508 3.285 1.00 40.50 500 ALA A C 1
ATOM 3827 O O . ALA A 1 500 ? -30.149 27.638 3.224 1.00 40.50 500 ALA A O 1
ATOM 3828 N N . LYS A 1 501 ? -30.588 25.793 4.423 1.00 39.66 501 LYS A N 1
ATOM 3829 C CA . LYS A 1 501 ? -30.056 26.294 5.709 1.00 39.66 501 LYS A CA 1
ATOM 3830 C C . LYS A 1 501 ? -28.765 25.620 6.188 1.00 39.66 501 LYS A C 1
ATOM 3832 O O . LYS A 1 501 ? -27.957 26.308 6.803 1.00 39.66 501 LYS A O 1
ATOM 3837 N N . SER A 1 502 ? -28.548 24.328 5.936 1.00 40.75 502 SER A N 1
ATOM 3838 C CA . SER A 1 502 ? -27.396 23.572 6.473 1.00 40.75 502 SER A CA 1
ATOM 3839 C C . SER A 1 502 ? -26.326 23.233 5.422 1.00 40.75 502 SER A C 1
ATOM 3841 O O . SER A 1 502 ? -25.132 23.345 5.701 1.00 40.75 502 SER A O 1
ATOM 3843 N N . GLY A 1 503 ? -26.721 22.921 4.182 1.00 40.47 503 GLY A N 1
ATOM 3844 C CA . GLY A 1 503 ? -25.801 22.508 3.108 1.00 40.47 503 GLY A CA 1
ATOM 3845 C C . GLY A 1 503 ? -24.841 23.602 2.615 1.00 40.47 503 GLY A C 1
ATOM 3846 O O . GLY A 1 503 ? -23.748 23.301 2.136 1.00 40.47 503 GLY A O 1
ATOM 3847 N N . HIS A 1 504 ? -25.200 24.880 2.775 1.00 45.81 504 HIS A N 1
ATOM 3848 C CA . HIS A 1 504 ? -24.364 26.012 2.357 1.00 45.81 504 HIS A CA 1
ATOM 3849 C C . HIS A 1 504 ? -23.211 26.344 3.325 1.00 45.81 504 HIS A C 1
ATOM 3851 O O . HIS A 1 504 ? -22.284 27.041 2.918 1.00 45.81 504 HIS A O 1
ATOM 3857 N N . HIS A 1 505 ? -23.221 25.838 4.567 1.00 52.19 505 HIS A N 1
ATOM 3858 C CA . HIS A 1 505 ? -22.172 26.112 5.564 1.00 52.19 505 HIS A CA 1
ATOM 3859 C C . HIS A 1 505 ? -21.149 24.976 5.739 1.00 52.19 505 HIS A C 1
ATOM 3861 O O . HIS A 1 505 ? -20.044 25.245 6.199 1.00 52.19 505 HIS A O 1
ATOM 3867 N N . PHE A 1 506 ? -21.471 23.745 5.325 1.00 63.62 506 PHE A N 1
ATOM 3868 C CA . PHE A 1 506 ? -20.673 22.539 5.593 1.00 63.62 506 PHE A CA 1
ATOM 3869 C C . PHE A 1 506 ? -19.383 22.430 4.758 1.00 63.62 506 PHE A C 1
ATOM 3871 O O . PHE A 1 506 ? -18.281 22.394 5.301 1.00 63.62 506 PHE A O 1
ATOM 3878 N N . THR A 1 507 ? -19.498 22.448 3.426 1.00 64.62 507 THR A N 1
ATOM 3879 C CA . THR A 1 507 ? -18.353 22.383 2.494 1.00 64.62 507 THR A CA 1
ATOM 3880 C C . THR A 1 507 ? -17.326 23.502 2.729 1.00 64.62 507 THR A C 1
ATOM 3882 O O . THR A 1 507 ? -16.137 23.206 2.788 1.00 64.62 507 THR A O 1
ATOM 3885 N N . PRO A 1 508 ? -17.744 24.767 2.965 1.00 72.44 508 PRO A N 1
ATOM 3886 C CA . PRO A 1 508 ? -16.811 25.839 3.294 1.00 72.44 508 PRO A CA 1
ATOM 3887 C C . PRO A 1 508 ? -15.983 25.594 4.559 1.00 72.44 508 PRO A C 1
ATOM 3889 O O . PRO A 1 508 ? -14.884 26.121 4.635 1.00 72.44 508 PRO A O 1
ATOM 3892 N N . VAL A 1 509 ? -16.494 24.865 5.561 1.00 74.88 509 VAL A N 1
ATOM 3893 C CA . VAL A 1 509 ? -15.733 24.546 6.787 1.00 74.88 509 VAL A CA 1
ATOM 3894 C C . VAL A 1 509 ? -14.636 23.534 6.475 1.00 74.88 509 VAL A C 1
ATOM 3896 O O . VAL A 1 509 ? -13.477 23.787 6.778 1.00 74.88 509 VAL A O 1
ATOM 3899 N N . LEU A 1 510 ? -14.974 22.423 5.813 1.00 79.25 510 LEU A N 1
ATOM 3900 C CA . LEU A 1 510 ? -13.990 21.395 5.453 1.00 79.25 510 LEU A CA 1
ATOM 3901 C C . LEU A 1 510 ? -12.918 21.940 4.504 1.00 79.25 510 LEU A C 1
ATOM 3903 O O . LEU A 1 510 ? -11.733 21.693 4.715 1.00 79.25 510 LEU A O 1
ATOM 3907 N N . ASP A 1 511 ? -13.324 22.733 3.509 1.00 77.94 511 ASP A N 1
ATOM 3908 C CA . ASP A 1 511 ? -12.391 23.370 2.580 1.00 77.94 511 ASP A CA 1
ATOM 3909 C C . ASP A 1 511 ? -11.504 24.410 3.285 1.00 77.94 511 ASP A C 1
ATOM 3911 O O . ASP A 1 511 ? -10.334 24.536 2.935 1.00 77.94 511 ASP A O 1
ATOM 3915 N N . ARG A 1 512 ? -12.010 25.127 4.303 1.00 79.38 512 ARG A N 1
ATOM 3916 C CA . ARG A 1 512 ? -11.177 26.014 5.137 1.00 79.38 512 ARG A CA 1
ATOM 3917 C C . ARG A 1 512 ? -10.157 25.238 5.963 1.00 79.38 512 ARG A C 1
ATOM 3919 O O . ARG A 1 512 ? -8.999 25.638 5.973 1.00 79.38 512 ARG A O 1
ATOM 3926 N N . ILE A 1 513 ? -10.557 24.140 6.611 1.00 80.88 513 ILE A N 1
ATOM 3927 C CA . ILE A 1 513 ? -9.635 23.288 7.383 1.00 80.88 513 ILE A CA 1
ATOM 3928 C C . ILE A 1 513 ? -8.510 22.783 6.475 1.00 80.88 513 ILE A C 1
ATOM 3930 O O . ILE A 1 513 ? -7.339 22.881 6.837 1.00 80.88 513 ILE A O 1
ATOM 3934 N N . GLU A 1 514 ? -8.858 22.264 5.292 1.00 80.50 514 GLU A N 1
ATOM 3935 C CA . GLU A 1 514 ? -7.871 21.823 4.304 1.00 80.50 514 GLU A CA 1
ATOM 3936 C C . GLU A 1 514 ? -6.966 22.984 3.877 1.00 80.50 514 GLU A C 1
ATOM 3938 O O . GLU A 1 514 ? -5.756 22.839 3.948 1.00 80.50 514 GLU A O 1
ATOM 3943 N N . GLN A 1 515 ? -7.510 24.161 3.548 1.00 81.50 515 GLN A N 1
ATOM 3944 C CA . GLN A 1 515 ? -6.709 25.327 3.147 1.00 81.50 515 GLN A CA 1
ATOM 3945 C C . GLN A 1 515 ? -5.754 25.835 4.237 1.00 81.50 515 GLN A C 1
ATOM 3947 O O . GLN A 1 515 ? -4.611 26.174 3.931 1.00 81.50 515 GLN A O 1
ATOM 3952 N N . GLU A 1 516 ? -6.193 25.914 5.495 1.00 79.19 516 GLU A N 1
ATOM 3953 C CA . GLU A 1 516 ? -5.350 26.397 6.597 1.00 79.19 516 GLU A CA 1
ATOM 3954 C C . GLU A 1 516 ? -4.253 25.397 6.977 1.00 79.19 516 GLU A C 1
ATOM 3956 O O . GLU A 1 516 ? -3.150 25.797 7.365 1.00 79.19 516 GLU A O 1
ATOM 3961 N N . LEU A 1 517 ? -4.543 24.100 6.859 1.00 81.69 517 LEU A N 1
ATOM 3962 C CA . LEU A 1 517 ? -3.618 23.023 7.203 1.00 81.69 517 LEU A CA 1
ATOM 3963 C C . LEU A 1 517 ? -2.873 22.456 5.991 1.00 81.69 517 LEU A C 1
ATOM 3965 O O . LEU A 1 517 ? -2.011 21.603 6.183 1.00 81.69 517 LEU A O 1
ATOM 3969 N N . GLU A 1 518 ? -3.111 22.947 4.773 1.00 78.06 518 GLU A N 1
ATOM 3970 C CA . GLU A 1 518 ? -2.480 22.442 3.546 1.00 78.06 518 GLU A CA 1
ATOM 3971 C C . GLU A 1 518 ? -0.947 22.345 3.643 1.00 78.06 518 GLU A C 1
ATOM 3973 O O . GLU A 1 518 ? -0.421 21.293 3.291 1.00 78.06 518 GLU A O 1
ATOM 3978 N N . PRO A 1 519 ? -0.208 23.315 4.235 1.00 73.94 519 PRO A N 1
ATOM 3979 C CA . PRO A 1 519 ? 1.246 23.196 4.396 1.00 73.94 519 PRO A CA 1
ATOM 3980 C C . PRO A 1 519 ? 1.692 22.006 5.256 1.00 73.94 519 PRO A C 1
ATOM 3982 O O . PRO A 1 519 ? 2.824 21.545 5.144 1.00 73.94 519 PRO A O 1
ATOM 3985 N N . PHE A 1 520 ? 0.829 21.543 6.163 1.00 76.38 520 PHE A N 1
ATOM 3986 C CA . PHE A 1 520 ? 1.049 20.323 6.930 1.00 76.38 520 PHE A CA 1
ATOM 3987 C C . PHE A 1 520 ? 0.606 19.088 6.153 1.00 76.38 520 PHE A C 1
ATOM 3989 O O . PHE A 1 520 ? 1.236 18.046 6.277 1.00 76.38 520 PHE A O 1
ATOM 3996 N N . LEU A 1 521 ? -0.483 19.177 5.389 1.00 73.19 521 LEU A N 1
ATOM 3997 C CA . LEU A 1 521 ? -1.065 18.055 4.652 1.00 73.19 521 LEU A CA 1
ATOM 3998 C C . LEU A 1 521 ? -0.235 17.654 3.431 1.00 73.19 521 LEU A C 1
ATOM 4000 O O . LEU A 1 521 ? -0.109 16.456 3.146 1.00 73.19 521 LEU A O 1
ATOM 4004 N N . GLU A 1 522 ? 0.335 18.636 2.733 1.00 71.50 522 GLU A N 1
ATOM 4005 C CA . GLU A 1 522 ? 1.260 18.433 1.624 1.00 71.50 522 GLU A CA 1
ATOM 4006 C C . GLU A 1 522 ? 2.501 17.689 2.126 1.00 71.50 522 GLU A C 1
ATOM 4008 O O . GLU A 1 522 ? 3.247 18.151 2.988 1.00 71.50 522 GLU A O 1
ATOM 4013 N N . GLY A 1 523 ? 2.696 16.475 1.613 1.00 75.25 523 GLY A N 1
ATOM 4014 C CA . GLY A 1 523 ? 3.809 15.619 2.004 1.00 75.25 523 GLY A CA 1
ATOM 4015 C C . GLY A 1 523 ? 3.601 14.827 3.298 1.00 75.25 523 GLY A C 1
ATOM 4016 O O . GLY A 1 523 ? 4.508 14.088 3.663 1.00 75.25 523 GLY A O 1
ATOM 4017 N N . THR A 1 524 ? 2.443 14.887 3.975 1.00 84.19 524 THR A N 1
ATOM 4018 C CA . THR A 1 524 ? 2.152 14.010 5.136 1.00 84.19 524 THR A CA 1
ATOM 4019 C C . THR A 1 524 ? 1.039 13.000 4.899 1.00 84.19 524 THR A C 1
ATOM 4021 O O . THR A 1 524 ? 1.127 11.892 5.427 1.00 84.19 524 THR A O 1
ATOM 4024 N N . ILE A 1 525 ? 0.016 13.331 4.107 1.00 89.62 525 ILE A N 1
ATOM 4025 C CA . ILE A 1 525 ? -1.108 12.435 3.800 1.00 89.62 525 ILE A CA 1
ATOM 4026 C C . ILE A 1 525 ? -1.208 12.254 2.291 1.00 89.62 525 ILE A C 1
ATOM 4028 O O . ILE A 1 525 ? -1.222 13.226 1.538 1.00 89.62 525 ILE A O 1
ATOM 4032 N N . SER A 1 526 ? -1.358 11.005 1.858 1.00 91.88 526 SER A N 1
ATOM 4033 C CA . SER A 1 526 ? -1.610 10.659 0.461 1.00 91.88 526 SER A CA 1
ATOM 4034 C C . SER A 1 526 ? -2.915 9.877 0.317 1.00 91.88 526 SER A C 1
ATOM 4036 O O . SER A 1 526 ? -3.543 9.486 1.307 1.00 91.88 526 SER A O 1
ATOM 4038 N N . SER A 1 527 ? -3.346 9.677 -0.926 1.00 92.69 527 SER A N 1
ATOM 4039 C CA . SER A 1 527 ? -4.548 8.908 -1.238 1.00 92.69 527 SER A CA 1
ATOM 4040 C C . SER A 1 527 ? -4.358 8.005 -2.444 1.00 92.69 527 SER A C 1
ATOM 4042 O O . SER A 1 527 ? -3.607 8.347 -3.356 1.00 92.69 527 SER A O 1
ATOM 4044 N N . ILE A 1 528 ? -5.080 6.888 -2.453 1.00 95.00 528 ILE A N 1
ATOM 4045 C CA . ILE A 1 528 ? -5.187 5.958 -3.582 1.00 95.00 528 ILE A CA 1
ATOM 4046 C C . ILE A 1 528 ? -6.647 5.548 -3.791 1.00 95.00 528 ILE A C 1
ATOM 4048 O O . ILE A 1 528 ? -7.471 5.689 -2.886 1.00 95.00 528 ILE A O 1
ATOM 4052 N N . GLU A 1 529 ? -6.957 5.015 -4.968 1.00 93.75 529 GLU A N 1
ATOM 4053 C CA . GLU A 1 529 ? -8.230 4.346 -5.236 1.00 93.75 529 GLU A CA 1
ATOM 4054 C C . GLU A 1 529 ? -8.016 2.836 -5.262 1.00 93.75 529 GLU A C 1
ATOM 4056 O O . GLU A 1 529 ? -7.033 2.345 -5.812 1.00 93.75 529 GLU A O 1
ATOM 4061 N N . ILE A 1 530 ? -8.930 2.086 -4.660 1.00 93.69 530 ILE A N 1
ATOM 4062 C CA . ILE A 1 530 ? -8.853 0.625 -4.618 1.00 93.69 530 ILE A CA 1
ATOM 4063 C C . ILE A 1 530 ? -10.199 0.011 -4.970 1.00 93.69 530 ILE A C 1
ATOM 4065 O O . ILE A 1 530 ? -11.245 0.627 -4.766 1.00 93.69 530 ILE A O 1
ATOM 4069 N N . ILE A 1 531 ? -10.173 -1.227 -5.453 1.00 90.50 531 ILE A N 1
ATOM 4070 C CA . ILE A 1 531 ? -11.361 -2.068 -5.559 1.00 90.50 531 ILE A CA 1
ATOM 4071 C C . ILE A 1 531 ? -11.449 -2.927 -4.302 1.00 90.50 531 ILE A C 1
ATOM 4073 O O . ILE A 1 531 ? -10.597 -3.780 -4.053 1.00 90.50 531 ILE A O 1
ATOM 4077 N N . TRP A 1 532 ? -12.514 -2.736 -3.531 1.00 88.00 532 TRP A N 1
ATOM 4078 C CA . TRP A 1 532 ? -12.818 -3.530 -2.350 1.00 88.00 532 TRP A CA 1
ATOM 4079 C C . TRP A 1 532 ? -14.290 -3.941 -2.359 1.00 88.00 532 TRP A C 1
ATOM 4081 O O . TRP A 1 532 ? -15.171 -3.132 -2.634 1.00 88.00 532 TRP A O 1
ATOM 4091 N N . ASN A 1 533 ? -14.573 -5.229 -2.136 1.00 80.62 533 ASN A N 1
ATOM 4092 C CA . ASN A 1 533 ? -15.927 -5.797 -2.235 1.00 80.62 533 ASN A CA 1
ATOM 4093 C C . ASN A 1 533 ? -16.663 -5.417 -3.539 1.00 80.62 533 ASN A C 1
ATOM 4095 O O . ASN A 1 533 ? -17.862 -5.141 -3.538 1.00 80.62 533 ASN A O 1
ATOM 4099 N N . ASN A 1 534 ? -15.930 -5.407 -4.660 1.00 80.19 534 ASN A N 1
ATOM 4100 C CA . ASN A 1 534 ? -16.415 -5.035 -5.996 1.00 80.19 534 ASN A CA 1
ATOM 4101 C C . ASN A 1 534 ? -16.857 -3.559 -6.157 1.00 80.19 534 ASN A C 1
ATOM 4103 O O . ASN A 1 534 ? -17.473 -3.194 -7.163 1.00 80.19 534 ASN A O 1
ATOM 4107 N N . ARG A 1 535 ? -16.521 -2.695 -5.194 1.00 81.88 535 ARG A N 1
ATOM 4108 C CA . ARG A 1 535 ? -16.750 -1.245 -5.232 1.00 81.88 535 ARG A CA 1
ATOM 4109 C C . ARG A 1 535 ? -15.426 -0.493 -5.237 1.00 81.88 535 ARG A C 1
ATOM 4111 O O . ARG A 1 535 ? -14.428 -0.997 -4.732 1.00 81.88 535 ARG A O 1
ATOM 4118 N N . LEU A 1 536 ? -15.427 0.699 -5.825 1.00 87.56 536 LEU A N 1
ATOM 4119 C CA . LEU A 1 536 ? -14.287 1.602 -5.751 1.00 87.56 536 LEU A CA 1
ATOM 4120 C C . LEU A 1 536 ? -14.345 2.421 -4.465 1.00 87.56 536 LEU A C 1
ATOM 4122 O O . LEU A 1 536 ? -15.375 3.019 -4.157 1.00 87.56 536 LEU A O 1
ATOM 4126 N N . GLU A 1 537 ? -13.224 2.488 -3.756 1.00 86.88 537 GLU A N 1
ATOM 4127 C CA . GLU A 1 537 ? -13.073 3.305 -2.557 1.00 86.88 537 GLU A CA 1
ATOM 4128 C C . GLU A 1 537 ? -11.815 4.162 -2.620 1.00 86.88 537 GLU A C 1
ATOM 4130 O O . GLU A 1 537 ? -10.753 3.703 -3.049 1.00 86.88 537 GLU A O 1
ATOM 4135 N N . LYS A 1 538 ? -11.931 5.411 -2.156 1.00 89.44 538 LYS A N 1
ATOM 4136 C CA . LYS A 1 538 ? -10.784 6.296 -1.967 1.00 89.44 538 LYS A CA 1
ATOM 4137 C C . LYS A 1 538 ? -10.225 6.108 -0.562 1.00 89.44 538 LYS A C 1
ATOM 4139 O O . LYS A 1 538 ? -10.894 6.392 0.432 1.00 89.44 538 LYS A O 1
ATOM 4144 N N . VAL A 1 539 ? -8.985 5.644 -0.488 1.00 91.44 539 VAL A N 1
ATOM 4145 C CA . VAL A 1 539 ? -8.267 5.393 0.761 1.00 91.44 539 VAL A CA 1
ATOM 4146 C C . VAL A 1 539 ? -7.295 6.530 1.020 1.00 91.44 539 VAL A C 1
ATOM 4148 O O . VAL A 1 539 ? -6.443 6.828 0.186 1.00 91.44 539 VAL A O 1
ATOM 4151 N N . PHE A 1 540 ? -7.398 7.132 2.202 1.00 92.12 540 PHE A N 1
ATOM 4152 C CA . PHE A 1 540 ? -6.447 8.115 2.714 1.00 92.12 540 PHE A CA 1
ATOM 4153 C C . PHE A 1 540 ? -5.536 7.455 3.749 1.00 92.12 540 PHE A C 1
ATOM 4155 O O . PHE A 1 540 ? -6.011 6.713 4.615 1.00 92.12 540 PHE A O 1
ATOM 4162 N N . PHE A 1 541 ? -4.235 7.726 3.671 1.00 92.94 541 PHE A N 1
ATOM 4163 C CA . PHE A 1 541 ? -3.243 7.144 4.574 1.00 92.94 541 PHE A CA 1
ATOM 4164 C C . PHE A 1 541 ? -2.076 8.111 4.836 1.00 92.94 541 PHE A C 1
ATOM 4166 O O . PHE A 1 541 ? -1.763 8.956 3.989 1.00 92.94 541 PHE A O 1
ATOM 4173 N N . PRO A 1 542 ? -1.419 8.007 6.004 1.00 91.81 542 PRO A N 1
ATOM 4174 C CA . PRO A 1 542 ? -0.266 8.833 6.326 1.00 91.81 542 PRO A CA 1
ATOM 4175 C C . PRO A 1 542 ? 1.016 8.303 5.676 1.00 91.81 542 PRO A C 1
ATOM 4177 O O . PRO A 1 542 ? 1.270 7.098 5.627 1.00 91.81 542 PRO A O 1
ATOM 4180 N N . LEU A 1 543 ? 1.868 9.219 5.227 1.00 90.62 543 LEU A N 1
ATOM 4181 C CA . LEU A 1 543 ? 3.201 8.925 4.720 1.00 90.62 543 LEU A CA 1
ATOM 4182 C C . LEU A 1 543 ? 4.176 8.700 5.876 1.00 90.62 543 LEU A C 1
ATOM 4184 O O . LEU A 1 543 ? 4.238 9.475 6.832 1.00 90.62 543 LEU A O 1
ATOM 4188 N N . THR A 1 544 ? 4.991 7.654 5.766 1.00 88.38 544 THR A N 1
ATOM 4189 C CA . THR A 1 544 ? 6.102 7.403 6.692 1.00 88.38 544 THR A CA 1
ATOM 4190 C C . THR A 1 544 ? 7.212 8.430 6.478 1.00 88.38 544 THR A C 1
ATOM 4192 O O . THR A 1 544 ? 7.405 8.896 5.360 1.00 88.38 544 THR A O 1
ATOM 4195 N N . SER A 1 545 ? 8.007 8.747 7.503 1.00 83.69 545 SER A N 1
ATOM 4196 C CA . SER A 1 545 ? 9.084 9.755 7.409 1.00 83.69 545 SER A CA 1
ATOM 4197 C C . SER A 1 545 ? 10.059 9.532 6.242 1.00 83.69 545 SER A C 1
ATOM 4199 O O . SER A 1 545 ? 10.594 10.483 5.675 1.00 83.69 545 SER A O 1
ATOM 4201 N N . THR A 1 546 ? 10.294 8.280 5.853 1.00 85.38 546 THR A N 1
ATOM 4202 C CA . THR A 1 546 ? 11.125 7.936 4.692 1.00 85.38 546 THR A CA 1
ATOM 4203 C C . THR A 1 546 ? 10.423 8.221 3.371 1.00 85.38 546 THR A C 1
ATOM 4205 O O . THR A 1 546 ? 11.065 8.743 2.463 1.00 85.38 546 THR A O 1
ATOM 4208 N N . CYS A 1 547 ? 9.119 7.952 3.269 1.00 90.00 547 CYS A N 1
ATOM 4209 C CA . CYS A 1 547 ? 8.331 8.350 2.103 1.00 90.00 547 CYS A CA 1
ATOM 4210 C C . CYS A 1 547 ? 8.205 9.874 2.009 1.00 90.00 547 CYS A C 1
ATOM 4212 O O . CYS A 1 547 ? 8.369 10.403 0.922 1.00 90.00 547 CYS A O 1
ATOM 4214 N N . GLN A 1 548 ? 8.025 10.582 3.132 1.00 89.06 548 GLN A N 1
ATOM 4215 C CA . GLN A 1 548 ? 7.997 12.053 3.162 1.00 89.06 548 GLN A CA 1
ATOM 4216 C C . GLN A 1 548 ? 9.303 12.642 2.609 1.00 89.06 548 GLN A C 1
ATOM 4218 O O . GLN A 1 548 ? 9.279 13.466 1.703 1.00 89.06 548 GLN A O 1
ATOM 4223 N N . ARG A 1 549 ? 10.461 12.151 3.084 1.00 86.38 549 ARG A N 1
ATOM 4224 C CA . ARG A 1 549 ? 11.778 12.550 2.552 1.00 86.38 549 ARG A CA 1
ATOM 4225 C C . ARG A 1 549 ? 11.917 12.241 1.059 1.00 86.38 549 ARG A C 1
ATOM 4227 O O . ARG A 1 549 ? 12.440 13.067 0.319 1.00 86.38 549 ARG A O 1
ATOM 4234 N N . ALA A 1 550 ? 11.463 11.063 0.627 1.00 86.12 550 ALA A N 1
ATOM 4235 C CA . ALA A 1 550 ? 11.518 10.655 -0.775 1.00 86.12 550 ALA A CA 1
ATOM 4236 C C . ALA A 1 550 ? 10.585 11.479 -1.677 1.00 86.12 550 ALA A C 1
ATOM 4238 O O . ALA A 1 550 ? 10.903 11.650 -2.847 1.00 86.12 550 ALA A O 1
ATOM 4239 N N . ASP A 1 551 ? 9.466 11.977 -1.150 1.00 86.31 551 ASP A N 1
ATOM 4240 C CA . ASP A 1 551 ? 8.520 12.821 -1.885 1.00 86.31 551 ASP A CA 1
ATOM 4241 C C . ASP A 1 551 ? 9.033 14.262 -2.024 1.00 86.31 551 ASP A C 1
ATOM 4243 O O . ASP A 1 551 ? 8.876 14.875 -3.076 1.00 86.31 551 ASP A O 1
ATOM 4247 N N . THR A 1 552 ? 9.722 14.779 -0.995 1.00 85.94 552 THR A N 1
ATOM 4248 C CA . THR A 1 552 ? 10.377 16.102 -1.042 1.00 85.94 552 THR A CA 1
ATOM 4249 C C . THR A 1 552 ? 11.634 16.138 -1.915 1.00 85.94 552 THR A C 1
ATOM 4251 O O . THR A 1 552 ? 12.041 17.204 -2.375 1.00 85.94 552 THR A O 1
ATOM 4254 N N . ASP A 1 553 ? 12.275 14.987 -2.127 1.00 85.94 553 ASP A N 1
ATOM 4255 C CA . ASP A 1 553 ? 13.455 14.848 -2.977 1.00 85.94 553 ASP A CA 1
ATOM 4256 C C . ASP A 1 553 ? 13.026 14.706 -4.445 1.00 85.94 553 ASP A C 1
ATOM 4258 O O . ASP A 1 553 ? 12.609 13.634 -4.891 1.00 85.94 553 ASP A O 1
ATOM 4262 N N . MET A 1 554 ? 13.128 15.808 -5.195 1.00 85.38 554 MET A N 1
ATOM 4263 C CA . MET A 1 554 ? 12.719 15.886 -6.602 1.00 85.38 554 MET A CA 1
ATOM 4264 C C . MET A 1 554 ? 13.407 14.840 -7.485 1.00 85.38 554 MET A C 1
ATOM 4266 O O . MET A 1 554 ? 12.754 14.282 -8.370 1.00 85.38 554 MET A O 1
ATOM 4270 N N . ASP A 1 555 ? 14.682 14.537 -7.229 1.00 79.69 555 ASP A N 1
ATOM 4271 C CA . ASP A 1 555 ? 15.442 13.569 -8.021 1.00 79.69 555 ASP A CA 1
ATOM 4272 C C . ASP A 1 555 ? 14.959 12.145 -7.721 1.00 79.69 555 ASP A C 1
ATOM 4274 O O . ASP A 1 555 ? 14.662 11.376 -8.636 1.00 79.69 555 ASP A O 1
ATOM 4278 N N . CYS A 1 556 ? 14.786 11.810 -6.436 1.00 81.69 556 CYS A N 1
ATOM 4279 C CA . CYS A 1 556 ? 14.260 10.506 -6.024 1.00 81.69 556 CYS A CA 1
ATOM 4280 C C . CYS A 1 556 ? 12.836 10.278 -6.550 1.00 81.69 556 CYS A C 1
ATOM 4282 O O . CYS A 1 556 ? 12.499 9.178 -6.996 1.00 81.69 556 CYS A O 1
ATOM 4284 N N . ARG A 1 557 ? 11.989 11.309 -6.498 1.00 87.06 557 ARG A N 1
ATOM 4285 C CA . ARG A 1 557 ? 10.619 11.265 -7.010 1.00 87.06 557 ARG A CA 1
ATOM 4286 C C . ARG A 1 557 ? 10.592 11.061 -8.526 1.00 87.06 557 ARG A C 1
ATOM 4288 O O . ARG A 1 557 ? 9.839 10.211 -9.005 1.00 87.06 557 ARG A O 1
ATOM 4295 N N . ALA A 1 558 ? 11.410 11.805 -9.272 1.00 87.19 558 ALA A N 1
ATOM 4296 C CA . ALA A 1 558 ? 11.511 11.676 -10.723 1.00 87.19 558 ALA A CA 1
ATOM 4297 C C . ALA A 1 558 ? 12.027 10.290 -11.140 1.00 87.19 558 ALA A C 1
ATOM 4299 O O . ALA A 1 558 ? 11.449 9.677 -12.035 1.00 87.19 558 ALA A O 1
ATOM 4300 N N . GLU A 1 559 ? 13.038 9.755 -10.445 1.00 85.75 559 GLU A N 1
ATOM 4301 C CA . GLU A 1 559 ? 13.593 8.423 -10.715 1.00 85.75 559 GLU A CA 1
ATOM 4302 C C . GLU A 1 559 ? 12.529 7.320 -10.568 1.00 85.75 559 GLU A C 1
ATOM 4304 O O . GLU A 1 559 ? 12.374 6.469 -11.451 1.00 85.75 559 GLU A O 1
ATOM 4309 N N . ILE A 1 560 ? 11.762 7.338 -9.469 1.00 88.00 560 ILE A N 1
ATOM 4310 C CA . ILE A 1 560 ? 10.706 6.343 -9.223 1.00 88.00 560 ILE A CA 1
ATOM 4311 C C . ILE A 1 560 ? 9.624 6.447 -10.301 1.00 88.00 560 ILE A C 1
ATOM 4313 O O . ILE A 1 560 ? 9.232 5.432 -10.878 1.00 88.00 560 ILE A O 1
ATOM 4317 N N . LEU A 1 561 ? 9.160 7.662 -10.605 1.00 90.81 561 LEU A N 1
ATOM 4318 C CA . LEU A 1 561 ? 8.118 7.881 -11.609 1.00 90.81 561 LEU A CA 1
ATOM 4319 C C . LEU A 1 561 ? 8.564 7.447 -13.007 1.00 90.81 561 LEU A C 1
ATOM 4321 O O . LEU A 1 561 ? 7.832 6.707 -13.661 1.00 90.81 561 LEU A O 1
ATOM 4325 N N . GLN A 1 562 ? 9.770 7.824 -13.435 1.00 89.50 562 GLN A N 1
ATOM 4326 C CA . GLN A 1 562 ? 10.316 7.432 -14.736 1.00 89.50 562 GLN A CA 1
ATOM 4327 C C . GLN A 1 562 ? 10.437 5.907 -14.853 1.00 89.50 562 GLN A C 1
ATOM 4329 O O . GLN A 1 562 ? 10.113 5.328 -15.888 1.00 89.50 562 GLN A O 1
ATOM 4334 N N . SER A 1 563 ? 10.844 5.233 -13.775 1.00 88.25 563 SER A N 1
ATOM 4335 C CA . SER A 1 563 ? 10.918 3.773 -13.737 1.00 88.25 563 SER A CA 1
ATOM 4336 C C . SER A 1 563 ? 9.544 3.093 -13.756 1.00 88.25 563 SER A C 1
ATOM 4338 O O . SER A 1 563 ? 9.415 2.017 -14.336 1.00 88.25 563 SER A O 1
ATOM 4340 N N . LEU A 1 564 ? 8.513 3.676 -13.142 1.00 90.56 564 LEU A N 1
ATOM 4341 C CA . LEU A 1 564 ? 7.142 3.157 -13.233 1.00 90.56 564 LEU A CA 1
ATOM 4342 C C . LEU A 1 564 ? 6.545 3.398 -14.629 1.00 90.56 564 LEU A C 1
ATOM 4344 O O . LEU A 1 564 ? 5.784 2.577 -15.130 1.00 90.56 564 LEU A O 1
ATOM 4348 N N . GLN A 1 565 ? 6.928 4.495 -15.280 1.00 91.56 565 GLN A N 1
ATOM 4349 C CA . GLN A 1 565 ? 6.480 4.885 -16.617 1.00 91.56 565 GLN A CA 1
ATOM 4350 C C . GLN A 1 565 ? 7.214 4.180 -17.764 1.00 91.56 565 GLN A C 1
ATOM 4352 O O . GLN A 1 565 ? 6.807 4.355 -18.911 1.00 91.56 565 GLN A O 1
ATOM 4357 N N . SER A 1 566 ? 8.252 3.383 -17.493 1.00 87.31 566 SER A N 1
ATOM 4358 C CA . SER A 1 566 ? 9.054 2.673 -18.502 1.00 87.31 566 SER A CA 1
ATOM 4359 C C . SER A 1 566 ? 8.642 1.210 -18.723 1.00 87.31 566 SER A C 1
ATOM 4361 O O . SER A 1 566 ? 9.423 0.413 -19.241 1.00 87.31 566 SER A O 1
ATOM 4363 N N . ILE A 1 567 ? 7.411 0.836 -18.342 1.00 88.00 567 ILE A N 1
ATOM 4364 C CA . ILE A 1 567 ? 6.853 -0.500 -18.624 1.00 88.00 567 ILE A CA 1
ATOM 4365 C C . ILE A 1 567 ? 6.881 -0.754 -20.147 1.00 88.00 567 ILE A C 1
ATOM 4367 O O . ILE A 1 567 ? 6.417 0.134 -20.873 1.00 88.00 567 ILE A O 1
ATOM 4371 N N . PRO A 1 568 ? 7.374 -1.922 -20.621 1.00 85.50 568 PRO A N 1
ATOM 4372 C CA . PRO A 1 568 ? 7.471 -2.253 -22.049 1.00 85.50 568 PRO A CA 1
ATOM 4373 C C . PRO A 1 568 ? 6.134 -2.141 -22.786 1.00 85.50 568 PRO A C 1
ATOM 4375 O O . PRO A 1 568 ? 5.094 -2.452 -22.193 1.00 85.50 568 PRO A O 1
ATOM 4378 N N . SER A 1 569 ? 6.158 -1.748 -24.064 1.00 82.56 569 SER A N 1
ATOM 4379 C CA . SER A 1 569 ? 4.946 -1.557 -24.879 1.00 82.56 569 SER A CA 1
ATOM 4380 C C . SER A 1 569 ? 4.097 -2.828 -24.994 1.00 82.56 569 SER A C 1
ATOM 4382 O O . SER A 1 569 ? 2.892 -2.760 -24.759 1.00 82.56 569 SER A O 1
ATOM 4384 N N . ASP A 1 570 ? 4.720 -4.000 -25.170 1.00 83.25 570 ASP A N 1
ATOM 4385 C CA . ASP A 1 570 ? 4.041 -5.309 -25.252 1.00 83.25 570 ASP A CA 1
ATOM 4386 C C . ASP A 1 570 ? 3.085 -5.592 -24.078 1.00 83.25 570 ASP A C 1
ATOM 4388 O O . ASP A 1 570 ? 2.082 -6.288 -24.212 1.00 83.25 570 ASP A O 1
ATOM 4392 N N . CYS A 1 571 ? 3.399 -5.073 -22.886 1.00 84.44 571 CYS A N 1
ATOM 4393 C CA . CYS A 1 571 ? 2.606 -5.305 -21.678 1.00 84.44 571 CYS A CA 1
ATOM 4394 C C . CYS A 1 571 ? 1.484 -4.274 -21.488 1.00 84.44 571 CYS A C 1
ATOM 4396 O O . CYS A 1 571 ? 0.696 -4.416 -20.552 1.00 84.44 571 CYS A O 1
ATOM 4398 N N . ARG A 1 572 ? 1.427 -3.216 -22.309 1.00 84.06 572 ARG A N 1
ATOM 4399 C CA . ARG A 1 572 ? 0.492 -2.091 -22.147 1.00 84.06 572 ARG A CA 1
ATOM 4400 C C . ARG A 1 572 ? -0.847 -2.296 -22.835 1.00 84.06 572 ARG A C 1
ATOM 4402 O O . ARG A 1 572 ? -1.817 -1.684 -22.400 1.00 84.06 572 ARG A O 1
ATOM 4409 N N . GLU A 1 573 ? -0.914 -3.153 -23.852 1.00 82.25 573 GLU A N 1
ATOM 4410 C CA . GLU A 1 573 ? -2.158 -3.422 -24.586 1.00 82.25 573 GLU A CA 1
ATOM 4411 C C . GLU A 1 573 ? -3.241 -4.030 -23.686 1.00 82.25 573 GLU A C 1
ATOM 4413 O O . GLU A 1 573 ? -4.417 -3.681 -23.783 1.00 82.25 573 GLU A O 1
ATOM 4418 N N . ASN A 1 574 ? -2.848 -4.937 -22.786 1.00 88.69 574 ASN A N 1
ATOM 4419 C CA . ASN A 1 574 ? -3.762 -5.586 -21.856 1.00 88.69 574 ASN A CA 1
ATOM 4420 C C . ASN A 1 574 ? -3.697 -4.913 -20.470 1.00 88.69 574 ASN A C 1
ATOM 4422 O O . ASN A 1 574 ? -2.661 -5.016 -19.802 1.00 88.69 574 ASN A O 1
ATOM 4426 N N . PRO A 1 575 ? -4.801 -4.318 -19.971 1.00 89.25 575 PRO A N 1
ATOM 4427 C CA . PRO A 1 575 ? -4.835 -3.645 -18.670 1.00 89.25 575 PRO A CA 1
ATOM 4428 C C . PRO A 1 575 ? -4.363 -4.518 -17.500 1.00 89.25 575 PRO A C 1
ATOM 4430 O O . PRO A 1 575 ? -3.698 -4.036 -16.584 1.00 89.25 575 PRO A O 1
ATOM 4433 N N . LEU A 1 576 ? -4.664 -5.820 -17.534 1.00 89.50 576 LEU A N 1
ATOM 4434 C CA . LEU A 1 576 ? -4.275 -6.748 -16.476 1.00 89.50 576 LEU A CA 1
ATOM 4435 C C . LEU A 1 576 ? -2.770 -7.030 -16.501 1.00 89.50 576 LEU A C 1
ATOM 4437 O O . LEU A 1 576 ? -2.124 -7.036 -15.454 1.00 89.50 576 LEU A O 1
ATOM 4441 N N . GLN A 1 577 ? -2.189 -7.229 -17.688 1.00 90.31 577 GLN A N 1
ATOM 4442 C CA . GLN A 1 577 ? -0.741 -7.417 -17.818 1.00 90.31 577 GLN A CA 1
ATOM 4443 C C . GLN A 1 577 ? 0.007 -6.150 -17.393 1.00 90.31 577 GLN A C 1
ATOM 4445 O O . GLN A 1 577 ? 0.948 -6.245 -16.598 1.00 90.31 577 GLN A O 1
ATOM 4450 N N . LYS A 1 578 ? -0.481 -4.973 -17.810 1.00 91.06 578 LYS A N 1
ATOM 4451 C CA . LYS A 1 578 ? 0.034 -3.664 -17.391 1.00 91.06 578 LYS A CA 1
ATOM 4452 C C . LYS A 1 578 ? 0.033 -3.531 -15.868 1.00 91.06 578 LYS A C 1
ATOM 4454 O O . LYS A 1 578 ? 1.071 -3.217 -15.292 1.00 91.06 578 LYS A O 1
ATOM 4459 N N . ALA A 1 579 ? -1.074 -3.872 -15.204 1.00 91.19 579 ALA A N 1
ATOM 4460 C CA . ALA A 1 579 ? -1.184 -3.842 -13.744 1.00 91.19 579 ALA A CA 1
ATOM 4461 C C . ALA A 1 579 ? -0.213 -4.813 -13.045 1.00 91.19 579 ALA A C 1
ATOM 4463 O O . ALA A 1 579 ? 0.428 -4.441 -12.061 1.00 91.19 579 ALA A O 1
ATOM 4464 N N . THR A 1 580 ? -0.046 -6.041 -13.557 1.00 91.00 580 THR A N 1
ATOM 4465 C CA . THR A 1 580 ? 0.918 -6.998 -12.976 1.00 91.00 580 THR A CA 1
ATOM 4466 C C . THR A 1 580 ? 2.360 -6.512 -13.090 1.00 91.00 580 THR A C 1
ATOM 4468 O O . THR A 1 580 ? 3.118 -6.620 -12.126 1.00 91.00 580 THR A O 1
ATOM 4471 N N . LYS A 1 581 ? 2.736 -5.917 -14.229 1.00 90.62 581 LYS A N 1
ATOM 4472 C CA . LYS A 1 581 ? 4.062 -5.320 -14.423 1.00 90.62 581 LYS A CA 1
ATOM 4473 C C . LYS A 1 581 ? 4.269 -4.058 -13.601 1.00 90.62 581 LYS A C 1
ATOM 4475 O O . LYS A 1 581 ? 5.354 -3.873 -13.052 1.00 90.62 581 LYS A O 1
ATOM 4480 N N . LEU A 1 582 ? 3.229 -3.244 -13.450 1.00 93.00 582 LEU A N 1
ATOM 4481 C CA . LEU A 1 582 ? 3.253 -2.094 -12.559 1.00 93.00 582 LEU A CA 1
ATOM 4482 C C . LEU A 1 582 ? 3.536 -2.540 -11.121 1.00 93.00 582 LEU A C 1
ATOM 4484 O O . LEU A 1 582 ? 4.422 -1.974 -10.491 1.00 93.00 582 LEU A O 1
ATOM 4488 N N . LEU A 1 583 ? 2.864 -3.586 -10.623 1.00 92.12 583 LEU A N 1
ATOM 4489 C CA . LEU A 1 583 ? 3.116 -4.121 -9.280 1.00 92.12 583 LEU A CA 1
ATOM 4490 C C . LEU A 1 583 ? 4.548 -4.652 -9.115 1.00 92.12 583 LEU A C 1
ATOM 4492 O O . LEU A 1 583 ? 5.175 -4.364 -8.100 1.00 92.12 583 LEU A O 1
ATOM 4496 N N . GLU A 1 584 ? 5.101 -5.343 -10.119 1.00 87.12 584 GLU A N 1
ATOM 4497 C CA . GLU A 1 584 ? 6.508 -5.779 -10.108 1.00 87.12 584 GLU A CA 1
ATOM 4498 C C . GLU A 1 584 ? 7.477 -4.582 -9.986 1.00 87.12 584 GLU A C 1
ATOM 4500 O O . GLU A 1 584 ? 8.410 -4.621 -9.183 1.00 87.12 584 GLU A O 1
ATOM 4505 N N . HIS A 1 585 ? 7.248 -3.491 -10.728 1.00 87.56 585 HIS A N 1
ATOM 4506 C CA . HIS A 1 585 ? 8.065 -2.275 -10.611 1.00 87.56 585 HIS A CA 1
ATOM 4507 C C . HIS A 1 585 ? 7.853 -1.553 -9.269 1.00 87.56 585 HIS A C 1
ATOM 4509 O O . HIS A 1 585 ? 8.815 -1.055 -8.678 1.00 87.56 585 HIS A O 1
ATOM 4515 N N . MET A 1 586 ? 6.618 -1.514 -8.756 1.00 91.69 586 MET A N 1
ATOM 4516 C CA . MET A 1 586 ? 6.315 -0.954 -7.434 1.00 91.69 586 MET A CA 1
ATOM 4517 C C . MET A 1 586 ? 7.049 -1.716 -6.325 1.00 91.69 586 MET A C 1
ATOM 4519 O O . MET A 1 586 ? 7.619 -1.083 -5.437 1.00 91.69 586 MET A O 1
ATOM 4523 N N . ASP A 1 587 ? 7.108 -3.049 -6.401 1.00 85.31 587 ASP A N 1
ATOM 4524 C CA . ASP A 1 587 ? 7.835 -3.885 -5.442 1.00 85.31 587 ASP A CA 1
ATOM 4525 C C . ASP A 1 587 ? 9.340 -3.571 -5.429 1.00 85.31 587 ASP A C 1
ATOM 4527 O O . ASP A 1 587 ? 9.938 -3.494 -4.355 1.00 85.31 587 ASP A O 1
ATOM 4531 N N . ILE A 1 588 ? 9.961 -3.312 -6.587 1.00 79.94 588 ILE A N 1
ATOM 4532 C CA . ILE A 1 588 ? 11.379 -2.912 -6.658 1.00 79.94 588 ILE A CA 1
ATOM 4533 C C . ILE A 1 588 ? 11.619 -1.626 -5.851 1.00 79.94 588 ILE A C 1
ATOM 4535 O O . ILE A 1 588 ? 12.545 -1.562 -5.035 1.00 79.94 588 ILE A O 1
ATOM 4539 N N . HIS A 1 589 ? 10.776 -0.607 -6.036 1.00 84.75 589 HIS A N 1
ATOM 4540 C CA . HIS A 1 589 ? 10.913 0.671 -5.326 1.00 84.75 589 HIS A CA 1
ATOM 4541 C C . HIS A 1 589 ? 10.522 0.581 -3.853 1.00 84.75 589 HIS A C 1
ATOM 4543 O O . HIS A 1 589 ? 11.181 1.190 -3.010 1.00 84.75 589 HIS A O 1
ATOM 4549 N N . LEU A 1 590 ? 9.528 -0.241 -3.516 1.00 86.62 590 LEU A N 1
ATOM 4550 C CA . LEU A 1 590 ? 9.191 -0.575 -2.135 1.00 86.62 590 LEU A CA 1
ATOM 4551 C C . LEU A 1 590 ? 10.410 -1.140 -1.399 1.00 86.62 590 LEU A C 1
ATOM 4553 O O . LEU A 1 590 ? 10.730 -0.683 -0.301 1.00 86.62 590 LEU A O 1
ATOM 4557 N N . GLN A 1 591 ? 11.128 -2.088 -2.008 1.00 76.56 591 GLN A N 1
ATOM 4558 C CA . GLN A 1 591 ? 12.341 -2.649 -1.410 1.00 76.56 591 GLN A CA 1
ATOM 4559 C C . GLN A 1 591 ? 13.440 -1.597 -1.245 1.00 76.56 591 GLN A C 1
ATOM 4561 O O . GLN A 1 591 ? 14.087 -1.560 -0.200 1.00 76.56 591 GLN A O 1
ATOM 4566 N N . ARG A 1 592 ? 13.621 -0.689 -2.215 1.00 76.75 592 ARG A N 1
ATOM 4567 C CA . ARG A 1 592 ? 14.575 0.429 -2.086 1.00 76.75 592 ARG A CA 1
ATOM 4568 C C . ARG A 1 592 ? 14.231 1.344 -0.907 1.00 76.75 592 ARG A C 1
ATOM 4570 O O . ARG A 1 592 ? 15.125 1.729 -0.155 1.00 76.75 592 ARG A O 1
ATOM 4577 N N . LEU A 1 593 ? 12.953 1.671 -0.711 1.00 81.12 593 LEU A N 1
ATOM 4578 C CA . LEU A 1 593 ? 12.498 2.488 0.421 1.00 81.12 593 LEU A CA 1
ATOM 4579 C C . LEU A 1 593 ? 12.680 1.762 1.763 1.00 81.12 593 LEU A C 1
ATOM 4581 O O . LEU A 1 593 ? 13.159 2.360 2.724 1.00 81.12 593 LEU A O 1
ATOM 4585 N N . LEU A 1 594 ? 12.381 0.462 1.824 1.00 78.38 594 LEU A N 1
ATOM 4586 C CA . LEU A 1 594 ? 12.630 -0.358 3.015 1.00 78.38 594 LEU A CA 1
ATOM 4587 C C . LEU A 1 594 ? 14.130 -0.480 3.327 1.00 78.38 594 LEU A C 1
ATOM 4589 O O . LEU A 1 594 ? 14.523 -0.431 4.492 1.00 78.38 594 LEU A O 1
ATOM 4593 N N . ALA A 1 595 ? 14.981 -0.584 2.305 1.00 69.06 595 ALA A N 1
ATOM 4594 C CA . ALA A 1 595 ? 16.432 -0.592 2.467 1.00 69.06 595 ALA A CA 1
ATOM 4595 C C . ALA A 1 595 ? 16.957 0.746 3.012 1.00 69.06 595 ALA A C 1
ATOM 4597 O O . ALA A 1 595 ? 17.847 0.742 3.861 1.00 69.06 595 ALA A O 1
ATOM 4598 N N . LYS A 1 596 ? 16.381 1.888 2.598 1.00 72.75 596 LYS A N 1
ATOM 4599 C CA . LYS A 1 596 ? 16.702 3.203 3.184 1.00 72.75 596 LYS A CA 1
ATOM 4600 C C . LYS A 1 596 ? 16.397 3.232 4.685 1.00 72.75 596 LYS A C 1
ATOM 4602 O O . LYS A 1 596 ? 17.254 3.670 5.448 1.00 72.75 596 LYS A O 1
ATOM 4607 N N . ASP A 1 597 ? 15.263 2.680 5.121 1.00 68.75 597 ASP A N 1
ATOM 4608 C CA . ASP A 1 597 ? 14.944 2.570 6.556 1.00 68.75 597 ASP A CA 1
ATOM 4609 C C . ASP A 1 597 ? 15.964 1.717 7.322 1.00 68.75 597 ASP A C 1
ATOM 4611 O O . ASP A 1 597 ? 16.316 2.016 8.460 1.00 68.75 597 ASP A O 1
ATOM 4615 N N . LEU A 1 598 ? 16.430 0.632 6.700 1.00 64.12 598 LEU A N 1
ATOM 4616 C CA . LEU A 1 598 ? 17.405 -0.288 7.282 1.00 64.12 598 LEU A CA 1
ATOM 4617 C C . LEU A 1 598 ? 18.825 0.296 7.301 1.00 64.12 598 LEU A C 1
ATOM 4619 O O . LEU A 1 598 ? 19.610 -0.018 8.194 1.00 64.12 598 LEU A O 1
ATOM 4623 N N . SER A 1 599 ? 19.169 1.162 6.347 1.00 62.38 599 SER A N 1
ATOM 4624 C CA . SER A 1 599 ? 20.496 1.784 6.257 1.00 62.38 599 SER A CA 1
ATOM 4625 C C . SER A 1 599 ? 20.841 2.671 7.457 1.00 62.38 599 SER A C 1
ATOM 4627 O O . SER A 1 599 ? 22.016 2.813 7.790 1.00 62.38 599 SER A O 1
ATOM 4629 N N . GLU A 1 600 ? 19.836 3.190 8.167 1.00 57.94 600 GLU A N 1
ATOM 4630 C CA . GLU A 1 600 ? 20.031 3.935 9.417 1.00 57.94 600 GLU A CA 1
ATOM 4631 C C . GLU A 1 600 ? 20.455 3.021 10.589 1.00 57.94 600 GLU A C 1
ATOM 4633 O O . GLU A 1 600 ? 20.924 3.514 11.613 1.00 57.94 600 GLU A O 1
ATOM 4638 N N . LEU A 1 601 ? 20.345 1.691 10.441 1.00 57.84 601 LEU A N 1
ATOM 4639 C CA . LEU A 1 601 ? 20.635 0.703 11.489 1.00 57.84 601 LEU A CA 1
ATOM 4640 C C . LEU A 1 601 ? 22.039 0.074 11.388 1.00 57.84 601 LEU A C 1
ATOM 4642 O O . LEU A 1 601 ? 22.528 -0.443 12.392 1.00 57.84 601 LEU A O 1
ATOM 4646 N N . SER A 1 602 ? 22.707 0.079 10.219 1.00 67.56 602 SER A N 1
ATOM 4647 C CA . SER A 1 602 ? 24.067 -0.487 10.080 1.00 67.56 602 SER A CA 1
ATOM 4648 C C . SER A 1 602 ? 24.884 0.057 8.897 1.00 67.56 602 SER A C 1
ATOM 4650 O O . SER A 1 602 ? 24.354 0.359 7.828 1.00 67.56 602 SER A O 1
ATOM 4652 N N . TRP A 1 603 ? 26.214 0.077 9.049 1.00 71.50 603 TRP A N 1
ATOM 4653 C CA . TRP A 1 603 ? 27.153 0.502 7.998 1.00 71.50 603 TRP A CA 1
ATOM 4654 C C . TRP A 1 603 ? 27.181 -0.435 6.771 1.00 71.50 603 TRP A C 1
ATOM 4656 O O . TRP A 1 603 ? 27.491 0.002 5.664 1.00 71.50 603 TRP A O 1
ATOM 4666 N N . LEU A 1 604 ? 26.825 -1.714 6.942 1.00 67.88 604 LEU A N 1
ATOM 4667 C CA . LEU A 1 604 ? 26.707 -2.679 5.839 1.00 67.88 604 LEU A CA 1
ATOM 4668 C C . LEU A 1 604 ? 25.505 -2.363 4.940 1.00 67.88 604 LEU A C 1
ATOM 4670 O O . LEU A 1 604 ? 25.601 -2.438 3.719 1.00 67.88 604 LEU A O 1
ATOM 4674 N N . LEU A 1 605 ? 24.382 -1.954 5.532 1.00 65.50 605 LEU A N 1
ATOM 4675 C CA . LEU A 1 605 ? 23.191 -1.532 4.790 1.00 65.50 605 LEU A CA 1
ATOM 4676 C C . LEU A 1 605 ? 23.366 -0.131 4.181 1.00 65.50 605 LEU A C 1
ATOM 4678 O O . LEU A 1 605 ? 22.827 0.155 3.113 1.00 65.50 605 LEU A O 1
ATOM 4682 N N . TRP A 1 606 ? 24.195 0.715 4.797 1.00 73.19 606 TRP A N 1
ATOM 4683 C CA . TRP A 1 606 ? 24.643 1.976 4.201 1.00 73.19 606 TRP A CA 1
ATOM 4684 C C . TRP A 1 606 ? 25.396 1.769 2.873 1.00 73.19 606 TRP A C 1
ATOM 4686 O O . TRP A 1 606 ? 25.162 2.518 1.922 1.00 73.19 606 TRP A O 1
ATOM 4696 N N . LEU A 1 607 ? 26.234 0.724 2.763 1.00 73.00 607 LEU A N 1
ATOM 4697 C CA . LEU A 1 607 ? 26.905 0.364 1.503 1.00 73.00 607 LEU A CA 1
ATOM 4698 C C . LEU A 1 607 ? 25.891 0.035 0.397 1.00 73.00 607 LEU A C 1
ATOM 4700 O O . LEU A 1 607 ? 26.027 0.536 -0.718 1.00 73.00 607 LEU A O 1
ATOM 4704 N N . VAL A 1 608 ? 24.845 -0.743 0.703 1.00 72.56 608 VAL A N 1
ATOM 4705 C CA . VAL A 1 608 ? 23.775 -1.066 -0.263 1.00 72.56 608 VAL A CA 1
ATOM 4706 C C . VAL A 1 608 ? 23.085 0.201 -0.770 1.00 72.56 608 VAL A C 1
ATOM 4708 O O . VAL A 1 608 ? 22.931 0.380 -1.979 1.00 72.56 608 VAL A O 1
ATOM 4711 N N . GLY A 1 609 ? 22.760 1.134 0.129 1.00 65.56 609 GLY A N 1
ATOM 4712 C CA . GLY A 1 609 ? 22.123 2.405 -0.229 1.00 65.56 609 GLY A CA 1
ATOM 4713 C C . GLY A 1 609 ? 22.979 3.346 -1.091 1.00 65.56 609 GLY A C 1
ATOM 4714 O O . GLY A 1 609 ? 22.437 4.249 -1.724 1.00 65.56 609 GLY A O 1
ATOM 4715 N N . ARG A 1 610 ? 24.306 3.157 -1.151 1.00 77.75 610 ARG A N 1
ATOM 4716 C CA . ARG A 1 610 ? 25.251 4.027 -1.884 1.00 77.75 610 ARG A CA 1
ATOM 4717 C C . ARG A 1 610 ? 25.884 3.368 -3.116 1.00 77.75 610 ARG A C 1
ATOM 4719 O O . ARG A 1 610 ? 26.789 3.955 -3.711 1.00 77.75 610 ARG A O 1
ATOM 4726 N N . ARG A 1 611 ? 25.398 2.197 -3.543 1.00 83.31 611 ARG A N 1
ATOM 4727 C CA . ARG A 1 611 ? 25.936 1.429 -4.686 1.00 83.31 611 ARG A CA 1
ATOM 4728 C C . ARG A 1 611 ? 26.101 2.260 -5.962 1.00 83.31 611 ARG A C 1
ATOM 4730 O O . ARG A 1 611 ? 27.193 2.289 -6.522 1.00 83.31 611 ARG A O 1
ATOM 4737 N N . HIS A 1 612 ? 25.073 2.996 -6.389 1.00 79.25 612 HIS A N 1
ATOM 4738 C CA . HIS A 1 612 ? 25.165 3.824 -7.601 1.00 79.25 612 HIS A CA 1
ATOM 4739 C C . HIS A 1 612 ? 26.244 4.908 -7.500 1.00 79.25 612 HIS A C 1
ATOM 4741 O O . HIS A 1 612 ? 27.001 5.107 -8.447 1.00 79.25 612 HIS A O 1
ATOM 4747 N N . ALA A 1 613 ? 26.374 5.571 -6.348 1.00 83.56 613 ALA A N 1
ATOM 4748 C CA . ALA A 1 613 ? 27.425 6.565 -6.146 1.00 83.56 613 ALA A CA 1
ATOM 4749 C C . ALA A 1 613 ? 28.820 5.927 -6.258 1.00 83.56 613 ALA A C 1
ATOM 4751 O O . ALA A 1 613 ? 29.701 6.486 -6.907 1.00 83.56 613 ALA A O 1
ATOM 4752 N N . MET A 1 614 ? 29.011 4.725 -5.699 1.00 89.69 614 MET A N 1
ATOM 4753 C CA . MET A 1 614 ? 30.272 3.986 -5.830 1.00 89.69 614 MET A CA 1
ATOM 4754 C C . MET A 1 614 ? 30.613 3.669 -7.293 1.00 89.69 614 MET A C 1
ATOM 4756 O O . MET A 1 614 ? 31.760 3.868 -7.685 1.00 89.69 614 MET A O 1
ATOM 4760 N N . HIS A 1 615 ? 29.639 3.266 -8.118 1.00 88.81 615 HIS A N 1
ATOM 4761 C CA . HIS A 1 615 ? 29.860 3.060 -9.557 1.00 88.81 615 HIS A CA 1
ATOM 4762 C C . HIS A 1 615 ? 30.339 4.333 -10.274 1.00 88.81 615 HIS A C 1
ATOM 4764 O O . HIS A 1 615 ? 31.262 4.267 -11.087 1.00 88.81 615 HIS A O 1
ATOM 4770 N N . HIS A 1 616 ? 29.771 5.497 -9.939 1.00 89.69 616 HIS A N 1
ATOM 4771 C CA . HIS A 1 616 ? 30.205 6.781 -10.502 1.00 89.69 616 HIS A CA 1
ATOM 4772 C C . HIS A 1 616 ? 31.644 7.119 -10.095 1.00 89.69 616 HIS A C 1
ATOM 4774 O O . HIS A 1 616 ? 32.455 7.481 -10.947 1.00 89.69 616 HIS A O 1
ATOM 4780 N N . TYR A 1 617 ? 31.990 6.954 -8.814 1.00 93.19 617 TYR A N 1
ATOM 4781 C CA . TYR A 1 617 ? 33.358 7.184 -8.344 1.00 93.19 617 TYR A CA 1
ATOM 4782 C C . TYR A 1 617 ? 34.362 6.239 -9.010 1.00 93.19 617 TYR A C 1
ATOM 4784 O O . TYR A 1 617 ? 35.416 6.697 -9.443 1.00 93.19 617 TYR A O 1
ATOM 4792 N N . VAL A 1 618 ? 34.025 4.953 -9.166 1.00 94.38 618 VAL A N 1
ATOM 4793 C CA . VAL A 1 618 ? 34.860 3.988 -9.900 1.00 94.38 618 VAL A CA 1
ATOM 4794 C C . VAL A 1 618 ? 35.116 4.469 -11.324 1.00 94.38 618 VAL A C 1
ATOM 4796 O O . VAL A 1 618 ? 36.272 4.502 -11.746 1.00 94.38 618 VAL A O 1
ATOM 4799 N N . LEU A 1 619 ? 34.075 4.886 -12.049 1.00 93.19 619 LEU A N 1
ATOM 4800 C CA . LEU A 1 619 ? 34.216 5.345 -13.428 1.00 93.19 619 LEU A CA 1
ATOM 4801 C C . LEU A 1 619 ? 35.097 6.601 -13.523 1.00 93.19 619 LEU A C 1
ATOM 4803 O O . LEU A 1 619 ? 36.054 6.619 -14.299 1.00 93.19 619 LEU A O 1
ATOM 4807 N N . TYR A 1 620 ? 34.825 7.626 -12.709 1.00 93.88 620 TYR A N 1
ATOM 4808 C CA . TYR A 1 620 ? 35.576 8.884 -12.743 1.00 93.88 620 TYR A CA 1
ATOM 4809 C C . TYR A 1 620 ? 37.033 8.715 -12.307 1.00 93.88 620 TYR A C 1
ATOM 4811 O O . TYR A 1 620 ? 37.930 9.251 -12.956 1.00 93.88 620 TYR A O 1
ATOM 4819 N N . SER A 1 621 ? 37.296 7.941 -11.250 1.00 93.69 621 SER A N 1
ATOM 4820 C CA . SER A 1 621 ? 38.662 7.656 -10.801 1.00 93.69 621 SER A CA 1
ATOM 4821 C C . SER A 1 621 ? 39.444 6.835 -11.828 1.00 93.69 621 SER A C 1
ATOM 4823 O O . SER A 1 621 ? 40.623 7.108 -12.047 1.00 93.69 621 SER A O 1
ATOM 4825 N N . SER A 1 622 ? 38.791 5.884 -12.504 1.00 93.88 622 SER A N 1
ATOM 4826 C CA . SER A 1 622 ? 39.414 5.093 -13.573 1.00 93.88 622 SER A CA 1
ATOM 4827 C C . SER A 1 622 ? 39.749 5.957 -14.789 1.00 93.88 622 SER A C 1
ATOM 4829 O O . SER A 1 622 ? 40.872 5.912 -15.286 1.00 93.88 622 SER A O 1
ATOM 4831 N N . ALA A 1 623 ? 38.812 6.802 -15.230 1.00 93.38 623 ALA A N 1
ATOM 4832 C CA . ALA A 1 623 ? 39.037 7.734 -16.332 1.00 93.38 623 ALA A CA 1
ATOM 4833 C C . ALA A 1 623 ? 40.159 8.737 -16.016 1.00 93.38 623 ALA A C 1
ATOM 4835 O O . ALA A 1 623 ? 41.038 8.958 -16.848 1.00 93.38 623 ALA A O 1
ATOM 4836 N N . ALA A 1 624 ? 40.180 9.292 -14.800 1.00 92.50 624 ALA A N 1
ATOM 4837 C CA . ALA A 1 624 ? 41.239 10.192 -14.353 1.00 92.50 624 ALA A CA 1
ATOM 4838 C C . ALA A 1 624 ? 42.612 9.502 -14.355 1.00 92.50 624 ALA A C 1
ATOM 4840 O O . ALA A 1 624 ? 43.573 10.059 -14.880 1.00 92.50 624 ALA A O 1
ATOM 4841 N N . ALA A 1 625 ? 42.707 8.275 -13.833 1.00 90.50 625 ALA A N 1
ATOM 4842 C CA . ALA A 1 625 ? 43.954 7.515 -13.832 1.00 90.50 625 ALA A CA 1
ATOM 4843 C C . ALA A 1 625 ? 44.469 7.249 -15.256 1.00 90.50 625 ALA A C 1
ATOM 4845 O O . ALA A 1 625 ? 45.659 7.410 -15.515 1.00 90.50 625 ALA A O 1
ATOM 4846 N N . LEU A 1 626 ? 43.583 6.905 -16.196 1.00 90.50 626 LEU A N 1
ATOM 4847 C CA . LEU A 1 626 ? 43.953 6.675 -17.596 1.00 90.50 626 LEU A CA 1
ATOM 4848 C C . LEU A 1 626 ? 44.385 7.966 -18.301 1.00 90.50 626 LEU A C 1
ATOM 4850 O O . LEU A 1 626 ? 45.375 7.952 -19.026 1.00 90.50 626 LEU A O 1
ATOM 4854 N N . LEU A 1 627 ? 43.714 9.094 -18.049 1.00 89.50 627 LEU A N 1
ATOM 4855 C CA . LEU A 1 627 ? 44.122 10.399 -18.582 1.00 89.50 627 LEU A CA 1
ATOM 4856 C C . LEU A 1 627 ? 45.527 10.800 -18.111 1.00 89.50 627 LEU A C 1
ATOM 4858 O O . LEU A 1 627 ? 46.318 11.303 -18.906 1.00 89.50 627 LEU A O 1
ATOM 4862 N N . LEU A 1 628 ? 45.867 10.523 -16.848 1.00 85.69 628 LEU A N 1
ATOM 4863 C CA . LEU A 1 628 ? 47.218 10.744 -16.318 1.00 85.69 628 LEU A CA 1
ATOM 4864 C C . LEU A 1 628 ? 48.273 9.864 -17.007 1.00 85.69 628 LEU A C 1
ATOM 4866 O O . LEU A 1 628 ? 49.429 10.272 -17.120 1.00 85.69 628 LEU A O 1
ATOM 4870 N N . LEU A 1 629 ? 47.885 8.678 -17.484 1.00 82.25 629 LEU A N 1
ATOM 4871 C CA . LEU A 1 629 ? 48.765 7.767 -18.215 1.00 82.25 629 LEU A CA 1
ATOM 4872 C C . LEU A 1 629 ? 48.927 8.121 -19.700 1.00 82.25 629 LEU A C 1
ATOM 4874 O O . LEU A 1 629 ? 49.963 7.796 -20.270 1.00 82.25 629 LEU A O 1
ATOM 4878 N N . ILE A 1 630 ? 47.962 8.806 -20.327 1.00 79.06 630 ILE A N 1
ATOM 4879 C CA . ILE A 1 630 ? 48.043 9.211 -21.748 1.00 79.06 630 ILE A CA 1
ATOM 4880 C C . ILE A 1 630 ? 49.213 10.175 -22.006 1.00 79.06 630 ILE A C 1
ATOM 4882 O O . ILE A 1 630 ? 49.777 10.189 -23.095 1.00 79.06 630 ILE A O 1
ATOM 4886 N N . VAL A 1 631 ? 49.622 10.951 -20.999 1.00 68.75 631 VAL A N 1
ATOM 4887 C CA . VAL A 1 631 ? 50.756 11.892 -21.087 1.00 68.75 631 VAL A CA 1
ATOM 4888 C C . VAL A 1 631 ? 52.115 11.164 -21.121 1.00 68.75 631 VAL A C 1
ATOM 4890 O O . VAL A 1 631 ? 53.158 11.785 -21.325 1.00 68.75 631 VAL A O 1
ATOM 4893 N N . PHE A 1 632 ? 52.136 9.843 -20.929 1.00 66.38 632 PHE A N 1
ATOM 4894 C CA . PHE A 1 632 ? 53.366 9.065 -20.886 1.00 66.38 632 PHE A CA 1
ATOM 4895 C C . PHE A 1 632 ? 53.898 8.776 -22.299 1.00 66.38 632 PHE A C 1
ATOM 4897 O O . PHE A 1 632 ? 53.284 8.050 -23.077 1.00 66.38 632 PHE A O 1
ATOM 4904 N N . VAL A 1 633 ? 55.077 9.314 -22.619 1.00 57.84 633 VAL A N 1
ATOM 4905 C CA . VAL A 1 633 ? 55.830 8.966 -23.832 1.00 57.84 633 VAL A CA 1
ATOM 4906 C C . VAL A 1 633 ? 56.709 7.756 -23.527 1.00 57.84 633 VAL A C 1
ATOM 4908 O O . VAL A 1 633 ? 57.406 7.718 -22.514 1.00 57.84 633 VAL A O 1
ATOM 4911 N N . GLN A 1 634 ? 56.655 6.747 -24.391 1.00 58.41 634 GLN A N 1
ATOM 4912 C CA . GLN A 1 634 ? 57.481 5.552 -24.274 1.00 58.41 634 GLN A CA 1
ATOM 4913 C C . GLN A 1 634 ? 58.952 5.889 -24.581 1.00 58.41 634 GLN A C 1
ATOM 4915 O O . GLN A 1 634 ? 59.312 6.120 -25.732 1.00 58.41 634 GLN A O 1
ATOM 4920 N N . ASP A 1 635 ? 59.799 5.897 -23.551 1.00 54.16 635 ASP A N 1
ATOM 4921 C CA . ASP A 1 635 ? 61.267 5.894 -23.680 1.00 54.16 635 ASP A CA 1
ATOM 4922 C C . ASP A 1 635 ? 61.770 4.500 -24.174 1.00 54.16 635 ASP A C 1
ATOM 4924 O O . ASP A 1 635 ? 61.025 3.522 -24.058 1.00 54.16 635 ASP A O 1
ATOM 4928 N N . PRO A 1 636 ? 62.979 4.373 -24.782 1.00 56.62 636 PRO A N 1
ATOM 4929 C CA . PRO A 1 636 ? 63.350 3.353 -25.794 1.00 56.62 636 PRO A CA 1
ATOM 4930 C C . PRO A 1 636 ? 63.189 1.870 -25.373 1.00 56.62 636 PRO A C 1
ATOM 4932 O O . PRO A 1 636 ? 63.047 1.554 -24.190 1.00 56.62 636 PRO A O 1
ATOM 4935 N N . PRO A 1 637 ? 63.200 0.908 -26.328 1.00 57.38 637 PRO A N 1
ATOM 4936 C CA . PRO A 1 637 ? 62.565 -0.390 -26.139 1.00 57.38 637 PRO A CA 1
ATOM 4937 C C . PRO A 1 637 ? 63.356 -1.261 -25.162 1.00 57.38 637 PRO A C 1
ATOM 4939 O O . PRO A 1 637 ? 64.534 -1.544 -25.366 1.00 57.38 637 PRO A O 1
ATOM 4942 N N . GLY A 1 638 ? 62.688 -1.736 -24.110 1.00 55.12 638 GLY A N 1
ATOM 4943 C CA . GLY A 1 638 ? 63.187 -2.854 -23.305 1.00 55.12 638 GLY A CA 1
ATOM 4944 C C . GLY A 1 638 ? 62.987 -2.732 -21.800 1.00 55.12 638 GLY A C 1
ATOM 4945 O O . GLY A 1 638 ? 63.059 -3.748 -21.111 1.00 55.12 638 GLY A O 1
ATOM 4946 N N . ARG A 1 639 ? 62.694 -1.541 -21.265 1.00 50.72 639 ARG A N 1
ATOM 4947 C CA . ARG A 1 639 ? 62.282 -1.388 -19.862 1.00 50.72 639 ARG A CA 1
ATOM 4948 C C . ARG A 1 639 ? 61.215 -0.320 -19.746 1.00 50.72 639 ARG A C 1
ATOM 4950 O O . ARG A 1 639 ? 61.505 0.864 -19.851 1.00 50.72 639 ARG A O 1
ATOM 4957 N N . TRP A 1 640 ? 59.990 -0.752 -19.474 1.00 55.34 640 TRP A N 1
ATOM 4958 C CA . TRP A 1 640 ? 58.945 0.143 -19.012 1.00 55.34 640 TRP A CA 1
ATOM 4959 C C . TRP A 1 640 ? 59.398 0.760 -17.684 1.00 55.34 640 TRP A C 1
ATOM 4961 O O . TRP A 1 640 ? 59.321 0.124 -16.631 1.00 55.34 640 TRP A O 1
ATOM 4971 N N . ALA A 1 641 ? 59.937 1.977 -17.720 1.00 53.31 641 ALA A N 1
ATOM 4972 C CA . ALA A 1 641 ? 60.282 2.727 -16.522 1.00 53.31 641 ALA A CA 1
ATOM 4973 C C . ALA A 1 641 ? 58.999 3.314 -15.916 1.00 53.31 641 ALA A C 1
ATOM 4975 O O . ALA A 1 641 ? 58.813 4.523 -15.847 1.00 53.31 641 ALA A O 1
ATOM 4976 N N . TRP A 1 642 ? 58.104 2.437 -15.460 1.00 58.22 642 TRP A N 1
ATOM 4977 C CA . TRP A 1 642 ? 56.869 2.803 -14.770 1.00 58.22 642 TRP A CA 1
ATOM 4978 C C . TRP A 1 642 ? 57.132 3.602 -13.473 1.00 58.22 642 TRP A C 1
ATOM 4980 O O . TRP A 1 642 ? 56.233 4.210 -12.920 1.00 58.22 642 TRP A O 1
ATOM 4990 N N . GLY A 1 643 ? 58.358 3.618 -12.946 1.00 54.00 643 GLY A N 1
ATOM 4991 C CA . GLY A 1 643 ? 58.613 3.974 -11.546 1.00 54.00 643 GLY A CA 1
ATOM 4992 C C . GLY A 1 643 ? 58.874 5.443 -11.193 1.00 54.00 643 GLY A C 1
ATOM 4993 O O . GLY A 1 643 ? 59.139 5.699 -10.024 1.00 54.00 643 GLY A O 1
ATOM 4994 N N . GLY A 1 644 ? 58.873 6.397 -12.134 1.00 58.53 644 GLY A N 1
ATOM 4995 C CA . GLY A 1 644 ? 59.461 7.726 -11.867 1.00 58.53 644 GLY A CA 1
ATOM 4996 C C . GLY A 1 644 ? 58.542 8.947 -11.935 1.00 58.53 644 GLY A C 1
ATOM 4997 O O . GLY A 1 644 ? 58.856 9.968 -11.324 1.00 58.53 644 GLY A O 1
ATOM 4998 N N . SER A 1 645 ? 57.437 8.897 -12.684 1.00 72.31 645 SER A N 1
ATOM 4999 C CA . SER A 1 645 ? 56.619 10.093 -12.903 1.00 72.31 645 SER A CA 1
ATOM 5000 C C . SER A 1 645 ? 55.588 10.269 -11.788 1.00 72.31 645 SER A C 1
ATOM 5002 O O . SER A 1 645 ? 54.919 9.323 -11.369 1.00 72.31 645 SER A O 1
ATOM 5004 N N . VAL A 1 646 ? 55.418 11.512 -11.328 1.00 78.88 646 VAL A N 1
ATOM 5005 C CA . VAL A 1 646 ? 54.377 11.885 -10.353 1.00 78.88 646 VAL A CA 1
ATOM 5006 C C . VAL A 1 646 ? 52.991 11.430 -10.835 1.00 78.88 646 VAL A C 1
ATOM 5008 O O . VAL A 1 646 ? 52.171 10.989 -10.035 1.00 78.88 646 VAL A O 1
ATOM 5011 N N . PHE A 1 647 ? 52.757 11.450 -12.151 1.00 81.31 647 PHE A N 1
ATOM 5012 C CA . PHE A 1 647 ? 51.516 10.995 -12.776 1.00 81.31 647 PHE A CA 1
ATOM 5013 C C . PHE A 1 647 ? 51.284 9.484 -12.655 1.00 81.31 647 PHE A C 1
ATOM 5015 O O . PHE A 1 647 ? 50.159 9.074 -12.378 1.00 81.31 647 PHE A O 1
ATOM 5022 N N . TYR A 1 648 ? 52.324 8.653 -12.780 1.00 82.69 648 TYR A N 1
ATOM 5023 C CA . TYR A 1 648 ? 52.184 7.209 -12.579 1.00 82.69 648 TYR A CA 1
ATOM 5024 C C . TYR A 1 648 ? 51.898 6.866 -11.114 1.00 82.69 648 TYR A C 1
ATOM 5026 O O . TYR A 1 648 ? 51.048 6.025 -10.832 1.00 82.69 648 TYR A O 1
ATOM 5034 N N . ILE A 1 649 ? 52.550 7.559 -10.175 1.00 82.88 649 ILE A N 1
ATOM 5035 C CA . ILE A 1 649 ? 52.282 7.405 -8.736 1.00 82.88 649 ILE A CA 1
ATOM 5036 C C . ILE A 1 649 ? 50.840 7.827 -8.408 1.00 82.88 649 ILE A C 1
ATOM 5038 O O . ILE A 1 649 ? 50.147 7.161 -7.647 1.00 82.88 649 ILE A O 1
ATOM 5042 N N . MET A 1 650 ? 50.346 8.907 -9.015 1.00 86.81 650 MET A N 1
ATOM 5043 C CA . MET A 1 650 ? 48.945 9.320 -8.875 1.00 86.81 650 MET A CA 1
ATOM 5044 C C . MET A 1 650 ? 47.979 8.263 -9.442 1.00 86.81 650 MET A C 1
ATOM 5046 O O . MET A 1 650 ? 46.976 7.945 -8.804 1.00 86.81 650 MET A O 1
ATOM 5050 N N . ALA A 1 651 ? 48.297 7.660 -10.592 1.00 86.88 651 ALA A N 1
ATOM 5051 C CA . ALA A 1 651 ? 47.489 6.596 -11.191 1.00 86.88 651 ALA A CA 1
ATOM 5052 C C . ALA A 1 651 ? 47.481 5.299 -10.354 1.00 86.88 651 ALA A C 1
ATOM 5054 O O . ALA A 1 651 ? 46.440 4.647 -10.236 1.00 86.88 651 ALA A O 1
ATOM 5055 N N . THR A 1 652 ? 48.599 4.926 -9.719 1.00 86.44 652 THR A N 1
ATOM 5056 C CA . THR A 1 652 ? 48.641 3.771 -8.802 1.00 86.44 652 THR A CA 1
ATOM 5057 C C . THR A 1 652 ? 47.859 4.035 -7.515 1.00 86.44 652 THR A C 1
ATOM 5059 O O . THR A 1 652 ? 47.126 3.155 -7.068 1.00 86.44 652 THR A O 1
ATOM 5062 N N . VAL A 1 653 ? 47.913 5.251 -6.960 1.00 90.94 653 VAL A N 1
ATOM 5063 C CA . VAL A 1 653 ? 47.077 5.648 -5.810 1.00 90.94 653 VAL A CA 1
ATOM 5064 C C . VAL A 1 653 ? 45.586 5.578 -6.160 1.00 90.94 653 VAL A C 1
ATOM 5066 O O . VAL A 1 653 ? 44.800 5.013 -5.397 1.00 90.94 653 VAL A O 1
ATOM 5069 N N . LEU A 1 654 ? 45.193 6.072 -7.337 1.00 92.69 654 LEU A N 1
ATOM 5070 C CA . LEU A 1 654 ? 43.817 5.950 -7.829 1.00 92.69 654 LEU A CA 1
ATOM 5071 C C . LEU A 1 654 ? 43.400 4.485 -8.036 1.00 92.69 654 LEU A C 1
ATOM 5073 O O . LEU A 1 654 ? 42.259 4.138 -7.743 1.00 92.69 654 LEU A O 1
ATOM 5077 N N . SER A 1 655 ? 44.316 3.606 -8.457 1.00 93.19 655 SER A N 1
ATOM 5078 C CA . SER A 1 655 ? 44.041 2.166 -8.606 1.00 93.19 655 SER A CA 1
ATOM 5079 C C . SER A 1 655 ? 43.676 1.504 -7.274 1.00 93.19 655 SER A C 1
ATOM 5081 O O . SER A 1 655 ? 42.761 0.683 -7.222 1.00 93.19 655 SER A O 1
ATOM 5083 N N . VAL A 1 656 ? 44.334 1.898 -6.176 1.00 94.56 656 VAL A N 1
ATOM 5084 C CA . VAL A 1 656 ? 43.999 1.417 -4.823 1.00 94.56 656 VAL A CA 1
ATOM 5085 C C . VAL A 1 656 ? 42.610 1.902 -4.397 1.00 94.56 656 VAL A C 1
ATOM 5087 O O . VAL A 1 656 ? 41.835 1.126 -3.834 1.00 94.56 656 VAL A O 1
ATOM 5090 N N . ALA A 1 657 ? 42.260 3.154 -4.705 1.00 93.50 657 ALA A N 1
ATOM 5091 C CA . ALA A 1 657 ? 40.926 3.687 -4.431 1.00 93.50 657 ALA A CA 1
ATOM 5092 C C . ALA A 1 657 ? 39.834 2.951 -5.234 1.00 93.50 657 ALA A C 1
ATOM 5094 O O . ALA A 1 657 ? 38.809 2.569 -4.668 1.00 93.50 657 ALA A O 1
ATOM 5095 N N . VAL A 1 658 ? 40.070 2.683 -6.524 1.00 95.44 658 VAL A N 1
ATOM 5096 C CA . VAL A 1 658 ? 39.144 1.918 -7.378 1.00 95.44 658 VAL A CA 1
ATOM 5097 C C . VAL A 1 658 ? 38.975 0.482 -6.878 1.00 95.44 658 VAL A C 1
ATOM 5099 O O . VAL A 1 658 ? 37.852 -0.020 -6.864 1.00 95.44 658 VAL A O 1
ATOM 5102 N N . LEU A 1 659 ? 40.042 -0.169 -6.404 1.00 95.81 659 LEU A N 1
ATOM 5103 C CA . LEU A 1 659 ? 39.952 -1.501 -5.799 1.00 95.81 659 LEU A CA 1
ATOM 5104 C C . LEU A 1 659 ? 39.059 -1.502 -4.549 1.00 95.81 659 LEU A C 1
ATOM 5106 O O . LEU A 1 659 ? 38.190 -2.365 -4.421 1.00 95.81 659 LEU A O 1
ATOM 5110 N N . ALA A 1 660 ? 39.226 -0.522 -3.656 1.00 94.00 660 ALA A N 1
ATOM 5111 C CA . ALA A 1 660 ? 38.396 -0.401 -2.458 1.00 94.00 660 ALA A CA 1
ATOM 5112 C C . ALA A 1 660 ? 36.910 -0.192 -2.803 1.00 94.00 660 ALA A C 1
ATOM 5114 O O . ALA A 1 660 ? 36.040 -0.845 -2.227 1.00 94.00 660 ALA A O 1
ATOM 5115 N N . LEU A 1 661 ? 36.618 0.670 -3.781 1.00 94.19 661 LEU A N 1
ATOM 5116 C CA . LEU A 1 661 ? 35.251 0.907 -4.250 1.00 94.19 661 LEU A CA 1
ATOM 5117 C C . LEU A 1 661 ? 34.650 -0.327 -4.938 1.00 94.19 661 LEU A C 1
ATOM 5119 O O . LEU A 1 661 ? 33.493 -0.655 -4.690 1.00 94.19 661 LEU A O 1
ATOM 5123 N N . SER A 1 662 ? 35.431 -1.046 -5.748 1.00 93.94 662 SER A N 1
ATOM 5124 C CA . SER A 1 662 ? 34.985 -2.266 -6.441 1.00 93.94 662 SER A CA 1
ATOM 5125 C C . SER A 1 662 ? 34.648 -3.389 -5.457 1.00 93.94 662 SER A C 1
ATOM 5127 O O . SER A 1 662 ? 33.617 -4.047 -5.597 1.00 93.94 662 SER A O 1
ATOM 5129 N N . LEU A 1 663 ? 35.448 -3.544 -4.395 1.00 92.69 663 LEU A N 1
ATOM 5130 C CA . LEU A 1 663 ? 35.141 -4.445 -3.280 1.00 92.69 663 LEU A CA 1
ATOM 5131 C C . LEU A 1 663 ? 33.867 -4.024 -2.534 1.00 92.69 663 LEU A C 1
ATOM 5133 O O . LEU A 1 663 ? 33.056 -4.880 -2.185 1.00 92.69 663 LEU A O 1
ATOM 5137 N N . GLY A 1 664 ? 33.665 -2.719 -2.322 1.00 89.69 664 GLY A N 1
ATOM 5138 C CA . GLY A 1 664 ? 32.439 -2.175 -1.732 1.00 89.69 664 GLY A CA 1
ATOM 5139 C C . GLY A 1 664 ? 31.191 -2.475 -2.569 1.00 89.69 664 GLY A C 1
ATOM 5140 O O . GLY A 1 664 ? 30.173 -2.900 -2.022 1.00 89.69 664 GLY A O 1
ATOM 5141 N N . ILE A 1 665 ? 31.281 -2.334 -3.895 1.00 90.19 665 ILE A N 1
ATOM 5142 C CA . ILE A 1 665 ? 30.204 -2.679 -4.836 1.00 90.19 665 ILE A CA 1
ATOM 5143 C C . ILE A 1 665 ? 29.902 -4.178 -4.777 1.00 90.19 665 ILE A C 1
ATOM 5145 O O . ILE A 1 665 ? 28.740 -4.554 -4.607 1.00 90.19 665 ILE A O 1
ATOM 5149 N N . LEU A 1 666 ? 30.926 -5.034 -4.851 1.00 89.44 666 LEU A N 1
ATOM 5150 C CA . LEU A 1 666 ? 30.760 -6.485 -4.768 1.00 89.44 666 LEU A CA 1
ATOM 5151 C C . LEU A 1 666 ? 30.103 -6.897 -3.443 1.00 89.44 666 LEU A C 1
ATOM 5153 O O . LEU A 1 666 ? 29.124 -7.641 -3.447 1.00 89.44 666 LEU A O 1
ATOM 5157 N N . ALA A 1 667 ? 30.580 -6.358 -2.317 1.00 85.50 667 ALA A N 1
ATOM 5158 C CA . ALA A 1 667 ? 29.982 -6.595 -1.008 1.00 85.50 667 ALA A CA 1
ATOM 5159 C C . ALA A 1 667 ? 28.517 -6.136 -0.968 1.00 85.50 667 ALA A C 1
ATOM 5161 O O . ALA A 1 667 ? 27.660 -6.875 -0.492 1.00 85.50 667 ALA A O 1
ATOM 5162 N N . SER A 1 668 ? 28.210 -4.958 -1.520 1.00 83.00 668 SER A N 1
ATOM 5163 C CA . SER A 1 668 ? 26.843 -4.430 -1.550 1.00 83.00 668 SER A CA 1
ATOM 5164 C C . SER A 1 668 ? 25.876 -5.332 -2.328 1.00 83.00 668 SER A C 1
ATOM 5166 O O . SER A 1 668 ? 24.768 -5.570 -1.858 1.00 83.00 668 SER A O 1
ATOM 5168 N N . LEU A 1 669 ? 26.298 -5.886 -3.472 1.00 81.31 669 LEU A N 1
ATOM 5169 C CA . LEU A 1 669 ? 25.492 -6.804 -4.287 1.00 81.31 669 LEU A CA 1
ATOM 5170 C C . LEU A 1 669 ? 25.255 -8.140 -3.578 1.00 81.31 669 LEU A C 1
ATOM 5172 O O . LEU A 1 669 ? 24.139 -8.656 -3.590 1.00 81.31 669 LEU A O 1
ATOM 5176 N N . VAL A 1 670 ? 26.286 -8.678 -2.923 1.00 77.94 670 VAL A N 1
ATOM 5177 C CA . VAL A 1 670 ? 26.172 -9.919 -2.145 1.00 77.94 670 VAL A CA 1
ATOM 5178 C C . VAL A 1 670 ? 25.222 -9.729 -0.959 1.00 77.94 670 VAL A C 1
ATOM 5180 O O . VAL A 1 670 ? 24.366 -10.580 -0.726 1.00 77.94 670 VAL A O 1
ATOM 5183 N N . ILE A 1 671 ? 25.317 -8.604 -0.243 1.00 72.69 671 ILE A N 1
ATOM 5184 C CA . ILE A 1 671 ? 24.434 -8.282 0.891 1.00 72.69 671 ILE A CA 1
ATOM 5185 C C . ILE A 1 671 ? 22.982 -8.121 0.427 1.00 72.69 671 ILE A C 1
ATOM 5187 O O . ILE A 1 671 ? 22.084 -8.700 1.037 1.00 72.69 671 ILE A O 1
ATOM 5191 N N . ASP A 1 672 ? 22.754 -7.372 -0.655 1.00 69.94 672 ASP A N 1
ATOM 5192 C CA . ASP A 1 672 ? 21.424 -7.150 -1.241 1.00 69.94 672 ASP A CA 1
ATOM 5193 C C . ASP A 1 672 ? 20.762 -8.490 -1.608 1.00 69.94 672 ASP A C 1
ATOM 5195 O O . ASP A 1 672 ? 19.626 -8.765 -1.221 1.00 69.94 672 ASP A O 1
ATOM 5199 N N . LYS A 1 673 ? 21.520 -9.397 -2.238 1.00 67.44 673 LYS A N 1
ATOM 5200 C CA . LYS A 1 673 ? 21.020 -10.711 -2.660 1.00 67.44 673 LYS A CA 1
ATOM 5201 C C . LYS A 1 673 ? 20.821 -11.697 -1.500 1.00 67.44 673 LYS A C 1
ATOM 5203 O O . LYS A 1 673 ? 19.841 -12.442 -1.490 1.00 67.44 673 LYS A O 1
ATOM 5208 N N . MET A 1 674 ? 21.678 -11.662 -0.476 1.00 61.53 674 MET A N 1
ATOM 5209 C CA . MET A 1 674 ? 21.485 -12.425 0.769 1.00 61.53 674 MET A CA 1
ATOM 5210 C C . MET A 1 674 ? 20.234 -11.975 1.539 1.00 61.53 674 MET A C 1
ATOM 5212 O O . MET A 1 674 ? 19.492 -12.810 2.067 1.00 61.53 674 MET A O 1
ATOM 5216 N N . HIS A 1 675 ? 19.978 -10.665 1.580 1.00 54.66 675 HIS A N 1
ATOM 5217 C CA . HIS A 1 675 ? 18.770 -10.103 2.178 1.00 54.66 675 HIS A CA 1
ATOM 5218 C C . HIS A 1 675 ? 17.518 -10.498 1.376 1.00 54.66 675 HIS A C 1
ATOM 5220 O O . HIS A 1 675 ? 16.514 -10.914 1.957 1.00 54.66 675 HIS A O 1
ATOM 5226 N N . TRP A 1 676 ? 17.590 -10.455 0.042 1.00 50.78 676 TRP A N 1
ATOM 5227 C CA . TRP A 1 676 ? 16.491 -10.829 -0.854 1.00 50.78 676 TRP A CA 1
ATOM 5228 C C . TRP A 1 676 ? 16.115 -12.311 -0.785 1.00 50.78 676 TRP A C 1
ATOM 5230 O O . TRP A 1 676 ? 14.935 -12.620 -0.630 1.00 50.78 676 TRP A O 1
ATOM 5240 N N . ASN A 1 677 ? 17.086 -13.228 -0.809 1.00 44.56 677 ASN A N 1
ATOM 5241 C CA . ASN A 1 677 ? 16.817 -14.669 -0.696 1.00 44.56 677 ASN A CA 1
ATOM 5242 C C . ASN A 1 677 ? 16.275 -15.069 0.691 1.00 44.56 677 ASN A C 1
ATOM 5244 O O . ASN A 1 677 ? 15.655 -16.120 0.823 1.00 44.56 677 ASN A O 1
ATOM 5248 N N . SER A 1 678 ? 16.444 -14.215 1.707 1.00 41.34 678 SER A N 1
ATOM 5249 C CA . SER A 1 678 ? 15.803 -14.379 3.021 1.00 41.34 678 SER A CA 1
ATOM 5250 C C . SER A 1 678 ? 14.363 -13.834 3.067 1.00 41.34 678 SER A C 1
ATOM 5252 O O . SER A 1 678 ? 13.581 -14.248 3.920 1.00 41.34 678 SER A O 1
ATOM 5254 N N . CYS A 1 679 ? 14.001 -12.919 2.157 1.00 35.38 679 CYS A N 1
ATOM 5255 C CA . CYS A 1 679 ? 12.683 -12.272 2.066 1.00 35.38 679 CYS A CA 1
ATOM 5256 C C . CYS A 1 679 ? 11.768 -12.866 0.974 1.00 35.38 679 CYS A C 1
ATOM 5258 O O . CYS A 1 679 ? 10.548 -12.690 1.040 1.00 35.38 679 CYS A O 1
ATOM 5260 N N . ALA A 1 680 ? 12.326 -13.548 -0.030 1.00 34.94 680 ALA A N 1
ATOM 5261 C CA . ALA A 1 680 ? 11.579 -14.160 -1.123 1.00 34.94 680 ALA A CA 1
ATOM 5262 C C . ALA A 1 680 ? 10.753 -15.358 -0.619 1.00 34.94 680 ALA A C 1
ATOM 5264 O O . ALA A 1 680 ? 11.272 -16.348 -0.110 1.00 34.94 680 ALA A O 1
ATOM 5265 N N . THR A 1 681 ? 9.434 -15.255 -0.767 1.00 39.34 681 THR A N 1
ATOM 5266 C CA . THR A 1 681 ? 8.436 -16.226 -0.286 1.00 39.34 681 THR A CA 1
ATOM 5267 C C . THR A 1 681 ? 8.202 -17.404 -1.239 1.00 39.34 681 THR A C 1
ATOM 5269 O O . THR A 1 681 ? 7.460 -18.324 -0.895 1.00 39.34 681 THR A O 1
ATOM 5272 N N . ASP A 1 682 ? 8.892 -17.454 -2.380 1.00 32.16 682 ASP A N 1
ATOM 5273 C CA . ASP A 1 682 ? 8.791 -18.539 -3.366 1.00 32.16 682 ASP A CA 1
ATOM 5274 C C . ASP A 1 682 ? 9.789 -19.678 -3.090 1.00 32.16 682 ASP A C 1
ATOM 5276 O O . ASP A 1 682 ? 10.482 -20.172 -3.976 1.00 32.16 682 ASP A O 1
ATOM 5280 N N . MET A 1 683 ? 9.857 -20.124 -1.833 1.00 34.53 683 MET A N 1
ATOM 5281 C CA . MET A 1 683 ? 10.614 -21.317 -1.453 1.00 34.53 683 MET A CA 1
ATOM 5282 C C . MET A 1 683 ? 9.705 -22.550 -1.363 1.00 34.53 683 MET A C 1
ATOM 5284 O O . MET A 1 683 ? 8.664 -22.569 -0.682 1.00 34.53 683 MET A O 1
ATOM 5288 N N . THR A 1 684 ? 10.124 -23.609 -2.062 1.00 29.58 684 THR A N 1
ATOM 5289 C CA . THR A 1 684 ? 9.481 -24.932 -2.046 1.00 29.58 684 THR A CA 1
ATOM 5290 C C . THR A 1 684 ? 9.408 -25.493 -0.613 1.00 29.58 684 THR A C 1
ATOM 5292 O O . THR A 1 684 ? 10.215 -25.112 0.238 1.00 29.58 684 THR A O 1
ATOM 5295 N N . PRO A 1 685 ? 8.461 -26.399 -0.293 1.00 30.16 685 PRO A N 1
ATOM 5296 C CA . PRO A 1 685 ? 8.248 -26.883 1.079 1.00 30.16 685 PRO A CA 1
ATOM 5297 C C . PRO A 1 685 ? 9.505 -27.465 1.752 1.00 30.16 685 PRO A C 1
ATOM 5299 O O . PRO A 1 685 ? 9.646 -27.352 2.965 1.00 30.16 685 PRO A O 1
ATOM 5302 N N . GLY A 1 686 ? 10.449 -28.012 0.974 1.00 32.78 686 GLY A N 1
ATOM 5303 C CA . GLY A 1 686 ? 11.730 -28.526 1.477 1.00 32.78 686 GLY A CA 1
ATOM 5304 C C . GLY A 1 686 ? 12.736 -27.452 1.913 1.00 32.78 686 GLY A C 1
ATOM 5305 O O . GLY A 1 686 ? 13.610 -27.734 2.723 1.00 32.78 686 GLY A O 1
ATOM 5306 N N . GLN A 1 687 ? 12.598 -26.212 1.439 1.00 33.50 687 GLN A N 1
ATOM 5307 C CA . GLN A 1 687 ? 13.473 -25.085 1.794 1.00 33.50 687 GLN A CA 1
ATOM 5308 C C . GLN A 1 687 ? 12.946 -24.275 2.995 1.00 33.50 687 GLN A C 1
ATOM 5310 O O . GLN A 1 687 ? 13.676 -23.476 3.576 1.00 33.50 687 GLN A O 1
ATOM 5315 N N . ARG A 1 688 ? 11.691 -24.507 3.411 1.00 34.72 688 ARG A N 1
ATOM 5316 C CA . ARG A 1 688 ? 11.025 -23.806 4.526 1.00 34.72 688 ARG A CA 1
ATOM 5317 C C . ARG A 1 688 ? 11.430 -24.291 5.922 1.00 34.72 688 ARG A C 1
ATOM 5319 O O . ARG A 1 688 ? 11.205 -23.576 6.890 1.00 34.72 688 ARG A O 1
ATOM 5326 N N . ALA A 1 689 ? 12.052 -25.463 6.044 1.00 32.31 689 ALA A N 1
ATOM 5327 C CA . ALA A 1 689 ? 12.472 -26.017 7.335 1.00 32.31 689 ALA A CA 1
ATOM 5328 C C . ALA A 1 689 ? 13.751 -25.370 7.916 1.00 32.31 689 ALA A C 1
ATOM 5330 O O . ALA A 1 689 ? 14.211 -25.783 8.976 1.00 32.31 689 ALA A O 1
ATOM 5331 N N . LEU A 1 690 ? 14.360 -24.397 7.221 1.00 40.28 690 LEU A N 1
ATOM 5332 C CA . LEU A 1 690 ? 15.777 -24.047 7.400 1.00 40.28 690 LEU A CA 1
ATOM 5333 C C . LEU A 1 690 ? 16.057 -22.542 7.601 1.00 40.28 690 LEU A C 1
ATOM 5335 O O . LEU A 1 690 ? 17.196 -22.097 7.489 1.00 40.28 690 LEU A O 1
ATOM 5339 N N . SER A 1 691 ? 15.054 -21.746 7.991 1.00 31.11 691 SER A N 1
ATOM 5340 C CA . SER A 1 691 ? 15.166 -20.288 8.212 1.00 31.11 691 SER A CA 1
ATOM 5341 C C . SER A 1 691 ? 15.830 -19.866 9.546 1.00 31.11 691 SER A C 1
ATOM 5343 O O . SER A 1 691 ? 15.521 -18.807 10.090 1.00 31.11 691 SER A O 1
ATOM 5345 N N . GLY A 1 692 ? 16.731 -20.678 10.107 1.00 32.47 692 GLY A N 1
ATOM 5346 C CA . GLY A 1 692 ? 17.284 -20.518 11.463 1.00 32.47 692 GLY A CA 1
ATOM 5347 C C . GLY A 1 692 ? 18.448 -19.528 11.642 1.00 32.47 692 GLY A C 1
ATOM 5348 O O . GLY A 1 692 ? 19.044 -19.503 12.714 1.00 32.47 692 GLY A O 1
ATOM 5349 N N . ILE A 1 693 ? 18.814 -18.718 10.641 1.00 36.75 693 ILE A N 1
ATOM 5350 C CA . ILE A 1 693 ? 20.038 -17.880 10.701 1.00 36.75 693 ILE A CA 1
ATOM 5351 C C . ILE A 1 693 ? 19.770 -16.441 11.197 1.00 36.75 693 ILE A C 1
ATOM 5353 O O . ILE A 1 693 ? 20.703 -15.732 11.573 1.00 36.75 693 ILE A O 1
ATOM 5357 N N . SER A 1 694 ? 18.511 -15.990 11.307 1.00 32.75 694 SER A N 1
ATOM 5358 C CA . SER A 1 694 ? 18.222 -14.602 11.733 1.00 32.75 694 SER A CA 1
ATOM 5359 C C . SER A 1 694 ? 18.613 -14.299 13.191 1.00 32.75 694 SER A C 1
ATOM 5361 O O . SER A 1 694 ? 18.737 -13.134 13.565 1.00 32.75 694 SER A O 1
ATOM 5363 N N . SER A 1 695 ? 18.825 -15.326 14.021 1.00 30.88 695 SER A N 1
ATOM 5364 C CA . SER A 1 695 ? 19.177 -15.193 15.441 1.00 30.88 695 SER A CA 1
ATOM 5365 C C . SER A 1 695 ? 20.650 -14.841 15.684 1.00 30.88 695 SER A C 1
ATOM 5367 O O . SER A 1 695 ? 20.973 -14.323 16.750 1.00 30.88 695 SER A O 1
ATOM 5369 N N . LEU A 1 696 ? 21.538 -15.067 14.708 1.00 30.89 696 LEU A N 1
ATOM 5370 C CA . LEU A 1 696 ? 22.990 -14.892 14.866 1.00 30.89 696 LEU A CA 1
ATOM 5371 C C . LEU A 1 696 ? 23.482 -13.470 14.546 1.00 30.89 696 LEU A C 1
ATOM 5373 O O . LEU A 1 696 ? 24.570 -13.093 14.970 1.00 30.89 696 LEU A O 1
ATOM 5377 N N . LEU A 1 697 ? 22.679 -12.667 13.837 1.00 30.38 697 LEU A N 1
ATOM 5378 C CA . LEU A 1 697 ? 23.032 -11.299 13.428 1.00 30.38 697 LEU A CA 1
ATOM 5379 C C . LEU A 1 697 ? 22.252 -10.199 14.172 1.00 30.38 697 LEU A C 1
ATOM 5381 O O . LEU A 1 697 ? 22.417 -9.023 13.867 1.00 30.38 697 LEU A O 1
ATOM 5385 N N . GLY A 1 698 ? 21.414 -10.553 15.153 1.00 24.22 698 GLY A N 1
ATOM 5386 C CA . GLY A 1 698 ? 20.716 -9.568 15.990 1.00 24.22 698 GLY A CA 1
ATOM 5387 C C . GLY A 1 698 ? 19.679 -8.706 15.255 1.00 24.22 698 GLY A C 1
ATOM 5388 O O . GLY A 1 698 ? 19.318 -7.640 15.748 1.00 24.22 698 GLY A O 1
ATOM 5389 N N . PHE A 1 699 ? 19.180 -9.145 14.095 1.00 27.42 699 PHE A N 1
ATOM 5390 C CA . PHE A 1 699 ? 18.143 -8.427 13.353 1.00 27.42 699 PHE A CA 1
ATOM 5391 C C . PHE A 1 699 ? 16.736 -8.818 13.841 1.00 27.42 699 PHE A C 1
ATOM 5393 O O . PHE A 1 699 ? 16.377 -9.999 13.788 1.00 27.42 699 PHE A O 1
ATOM 5400 N N . PRO A 1 700 ? 15.888 -7.863 14.267 1.00 22.72 700 PRO A N 1
ATOM 5401 C CA . PRO A 1 700 ? 14.489 -8.142 14.552 1.00 22.72 700 PRO A CA 1
ATOM 5402 C C . PRO A 1 700 ? 13.714 -8.256 13.230 1.00 22.72 700 PRO A C 1
ATOM 5404 O O . PRO A 1 700 ? 13.227 -7.264 12.695 1.00 22.72 700 PRO A O 1
ATOM 5407 N N . MET A 1 701 ? 13.579 -9.469 12.687 1.00 24.94 701 MET A N 1
ATOM 5408 C CA . MET A 1 701 ? 12.607 -9.745 11.624 1.00 24.94 701 MET A CA 1
ATOM 5409 C C . MET A 1 701 ? 11.310 -10.299 12.223 1.00 24.94 701 MET A C 1
ATOM 5411 O O . MET A 1 701 ? 11.307 -11.341 12.878 1.00 24.94 701 MET A O 1
ATOM 5415 N N . LYS A 1 702 ? 10.186 -9.615 11.965 1.00 24.64 702 LYS A N 1
ATOM 5416 C CA . LYS A 1 702 ? 8.840 -10.190 12.101 1.00 24.64 702 LYS A CA 1
ATOM 5417 C C . LYS A 1 702 ? 8.663 -11.228 10.985 1.00 24.64 702 LYS A C 1
ATOM 5419 O O . LYS A 1 702 ? 8.246 -10.880 9.884 1.00 24.64 702 LYS A O 1
ATOM 5424 N N . SER A 1 703 ? 9.010 -12.488 11.235 1.00 25.39 703 SER A N 1
ATOM 5425 C CA . SER A 1 703 ? 8.645 -13.582 10.333 1.00 25.39 703 SER A CA 1
ATOM 5426 C C . SER A 1 703 ? 7.162 -13.934 10.510 1.00 25.39 703 SER A C 1
ATOM 5428 O O . SER A 1 703 ? 6.656 -14.040 11.628 1.00 25.39 703 SER A O 1
ATOM 5430 N N . LYS A 1 704 ? 6.446 -14.076 9.389 1.00 26.20 704 LYS A N 1
ATOM 5431 C CA . LYS A 1 704 ? 5.055 -14.548 9.349 1.00 26.20 704 LYS A CA 1
ATOM 5432 C C . LYS A 1 704 ? 5.005 -16.071 9.539 1.00 26.20 704 LYS A C 1
ATOM 5434 O O . LYS A 1 704 ? 5.748 -16.768 8.848 1.00 26.20 704 LYS A O 1
ATOM 5439 N N . PRO A 1 705 ? 4.094 -16.610 10.364 1.00 24.17 705 PRO A N 1
ATOM 5440 C CA . PRO A 1 705 ? 3.685 -18.003 10.263 1.00 24.17 705 PRO A CA 1
ATOM 5441 C C . PRO A 1 705 ? 2.658 -18.151 9.128 1.00 24.17 705 PRO A C 1
ATOM 5443 O O . PRO A 1 705 ? 1.625 -17.489 9.117 1.00 24.17 705 PRO A O 1
ATOM 5446 N N . THR A 1 706 ? 2.932 -19.019 8.154 1.00 24.20 706 THR A N 1
ATOM 5447 C CA . THR A 1 706 ? 1.922 -19.469 7.187 1.00 24.20 706 THR A CA 1
ATOM 5448 C C . THR A 1 706 ? 1.171 -20.663 7.778 1.00 24.20 706 THR A C 1
ATOM 5450 O O . THR A 1 706 ? 1.694 -21.777 7.748 1.00 24.20 706 THR A O 1
ATOM 5453 N N . SER A 1 707 ? -0.045 -20.465 8.286 1.00 25.44 707 SER A N 1
ATOM 5454 C CA . SER A 1 707 ? -1.005 -21.547 8.535 1.00 25.44 707 SER A CA 1
ATOM 5455 C C . SER A 1 707 ? -2.161 -21.415 7.538 1.00 25.44 707 SER A C 1
ATOM 5457 O O . SER A 1 707 ? -2.956 -20.484 7.587 1.00 25.44 707 SER A O 1
ATOM 5459 N N . ASN A 1 708 ? -2.238 -22.337 6.577 1.00 24.28 708 ASN A N 1
ATOM 5460 C CA . ASN A 1 708 ? -3.423 -22.517 5.741 1.00 24.28 708 ASN A CA 1
ATOM 5461 C C . ASN A 1 708 ? -3.886 -23.974 5.907 1.00 24.28 708 ASN A C 1
ATOM 5463 O O . ASN A 1 708 ? -3.179 -24.867 5.435 1.00 24.28 708 ASN A O 1
ATOM 5467 N N . PRO A 1 709 ? -5.014 -24.246 6.592 1.00 26.77 709 PRO A N 1
ATOM 5468 C CA . PRO A 1 709 ? -5.459 -25.610 6.867 1.00 26.77 709 PRO A CA 1
ATOM 5469 C C . PRO A 1 709 ? -6.272 -26.239 5.720 1.00 26.77 709 PRO A C 1
ATOM 5471 O O . PRO A 1 709 ? -6.674 -27.391 5.832 1.00 26.77 709 PRO A O 1
ATOM 5474 N N . ASN A 1 710 ? -6.484 -25.545 4.594 1.00 26.38 710 ASN A N 1
ATOM 5475 C CA . ASN A 1 710 ? -7.342 -26.031 3.510 1.00 26.38 710 ASN A CA 1
ATOM 5476 C C . ASN A 1 710 ? -6.572 -26.288 2.204 1.00 26.38 710 ASN A C 1
ATOM 5478 O O . ASN A 1 710 ? -6.697 -25.543 1.234 1.00 26.38 710 ASN A O 1
ATOM 5482 N N . LYS A 1 711 ? -5.812 -27.387 2.144 1.00 25.62 711 LYS A N 1
ATOM 5483 C CA . LYS A 1 711 ? -5.470 -28.050 0.872 1.00 25.62 711 LYS A CA 1
ATOM 5484 C C . LYS A 1 711 ? -5.655 -29.559 1.007 1.00 25.62 711 LYS A C 1
ATOM 5486 O O . LYS A 1 711 ? -4.795 -30.269 1.515 1.00 25.62 711 LYS A O 1
ATOM 5491 N N . VAL A 1 712 ? -6.798 -30.035 0.518 1.00 25.03 712 VAL A N 1
ATOM 5492 C CA . VAL A 1 712 ? -7.017 -31.444 0.177 1.00 25.03 712 VAL A CA 1
ATOM 5493 C C . VAL A 1 712 ? -6.195 -31.716 -1.084 1.00 25.03 712 VAL A C 1
ATOM 5495 O O . VAL A 1 712 ? -6.503 -31.198 -2.154 1.00 25.03 712 VAL A O 1
ATOM 5498 N N . HIS A 1 713 ? -5.100 -32.462 -0.951 1.00 26.33 713 HIS A N 1
ATOM 5499 C CA . HIS A 1 713 ? -4.290 -32.890 -2.087 1.00 26.33 713 HIS A CA 1
ATOM 5500 C C . HIS A 1 713 ? -4.987 -34.044 -2.823 1.00 26.33 713 HIS A C 1
ATOM 5502 O O . HIS A 1 713 ? -5.109 -35.141 -2.282 1.00 26.33 713 HIS A O 1
ATOM 5508 N N . HIS A 1 714 ? -5.400 -33.807 -4.071 1.00 22.17 714 HIS A N 1
ATOM 5509 C CA . HIS A 1 714 ? -5.518 -34.874 -5.065 1.00 22.17 714 HIS A CA 1
ATOM 5510 C C . HIS A 1 714 ? -4.101 -35.307 -5.476 1.00 22.17 714 HIS A C 1
ATOM 5512 O O . HIS A 1 714 ? -3.263 -34.471 -5.811 1.00 22.17 714 HIS A O 1
ATOM 5518 N N . PHE A 1 715 ? -3.834 -36.609 -5.388 1.00 22.70 715 PHE A N 1
ATOM 5519 C CA . PHE A 1 715 ? -2.588 -37.255 -5.798 1.00 22.70 715 PHE A CA 1
ATOM 5520 C C . PHE A 1 715 ? -2.659 -37.608 -7.293 1.00 22.70 715 PHE A C 1
ATOM 5522 O O . PHE A 1 715 ? -3.504 -38.413 -7.673 1.00 22.70 715 PHE A O 1
ATOM 5529 N N . ASP A 1 716 ? -1.742 -37.068 -8.099 1.00 21.28 716 ASP A N 1
ATOM 5530 C CA . ASP A 1 716 ? -1.370 -37.594 -9.421 1.00 21.28 716 ASP A CA 1
ATOM 5531 C C . ASP A 1 716 ? 0.064 -38.163 -9.335 1.00 21.28 716 ASP A C 1
ATOM 5533 O O . ASP A 1 716 ? 0.959 -37.458 -8.854 1.00 21.28 716 ASP A O 1
ATOM 5537 N N . PRO A 1 717 ? 0.337 -39.415 -9.762 1.00 25.03 717 PRO A N 1
ATOM 5538 C CA . PRO A 1 717 ? 1.658 -40.021 -9.650 1.00 25.03 717 PRO A CA 1
ATOM 5539 C C . PRO A 1 717 ? 2.390 -40.020 -11.000 1.00 25.03 717 PRO A C 1
ATOM 5541 O O . PRO A 1 717 ? 2.182 -40.913 -11.816 1.00 25.03 717 PRO A O 1
ATOM 5544 N N . ALA A 1 718 ? 3.296 -39.066 -11.233 1.00 22.77 718 ALA A N 1
ATOM 5545 C CA . ALA A 1 718 ? 4.301 -39.178 -12.300 1.00 22.77 718 ALA A CA 1
ATOM 5546 C C . ALA A 1 718 ? 5.475 -38.200 -12.103 1.00 22.77 718 ALA A C 1
ATOM 5548 O O . ALA A 1 718 ? 5.475 -37.107 -12.657 1.00 22.77 718 ALA A O 1
ATOM 5549 N N . ASN A 1 719 ? 6.463 -38.587 -11.288 1.00 25.50 719 ASN A N 1
ATOM 5550 C CA . ASN A 1 719 ? 7.904 -38.486 -11.587 1.00 25.50 719 ASN A CA 1
ATOM 5551 C C . ASN A 1 719 ? 8.723 -38.729 -10.317 1.00 25.50 719 ASN A C 1
ATOM 5553 O O . ASN A 1 719 ? 9.041 -37.827 -9.546 1.00 25.50 719 ASN A O 1
ATOM 5557 N N . ALA A 1 720 ? 9.067 -39.999 -10.126 1.00 23.73 720 ALA A N 1
ATOM 5558 C CA . ALA A 1 720 ? 10.076 -40.449 -9.191 1.00 23.73 720 ALA A CA 1
ATOM 5559 C C . ALA A 1 720 ? 11.423 -40.542 -9.916 1.00 23.73 720 ALA A C 1
ATOM 5561 O O . ALA A 1 720 ? 11.553 -41.376 -10.802 1.00 23.73 720 ALA A O 1
ATOM 5562 N N . THR A 1 721 ? 12.422 -39.764 -9.491 1.00 23.36 721 THR A N 1
ATOM 5563 C CA . THR A 1 721 ? 13.844 -40.158 -9.519 1.00 23.36 721 THR A CA 1
ATOM 5564 C C . THR A 1 721 ? 14.644 -39.278 -8.556 1.00 23.36 721 THR A C 1
ATOM 5566 O O . THR A 1 721 ? 14.976 -38.149 -8.903 1.00 23.36 721 THR A O 1
ATOM 5569 N N . ALA A 1 722 ? 14.934 -39.797 -7.356 1.00 24.56 722 ALA A N 1
ATOM 5570 C CA . ALA A 1 722 ? 16.239 -39.753 -6.669 1.00 24.56 722 ALA A CA 1
ATOM 5571 C C . ALA A 1 722 ? 16.068 -40.037 -5.160 1.00 24.56 722 ALA A C 1
ATOM 5573 O O . ALA A 1 722 ? 15.732 -39.163 -4.371 1.00 24.56 722 ALA A O 1
ATOM 5574 N N . GLY A 1 723 ? 16.289 -41.309 -4.816 1.00 24.52 723 GLY A N 1
ATOM 5575 C CA . GLY A 1 723 ? 16.527 -41.925 -3.504 1.00 24.52 723 GLY A CA 1
ATOM 5576 C C . GLY A 1 723 ? 16.420 -41.098 -2.218 1.00 24.52 723 GLY A C 1
ATOM 5577 O O . GLY A 1 723 ? 17.397 -40.494 -1.789 1.00 24.52 723 GLY A O 1
ATOM 5578 N N . ALA A 1 724 ? 15.308 -41.281 -1.504 1.00 22.81 724 ALA A N 1
ATOM 5579 C CA . ALA A 1 724 ? 15.280 -41.267 -0.044 1.00 22.81 724 ALA A CA 1
ATOM 5580 C C . ALA A 1 724 ? 14.921 -42.684 0.431 1.00 22.81 724 ALA A C 1
ATOM 5582 O O . ALA A 1 724 ? 13.850 -43.203 0.117 1.00 22.81 724 ALA A O 1
ATOM 5583 N N . ALA A 1 725 ? 15.845 -43.341 1.131 1.00 24.84 725 ALA A N 1
ATOM 5584 C CA . ALA A 1 725 ? 15.608 -44.641 1.741 1.00 24.84 725 ALA A CA 1
ATOM 5585 C C . ALA A 1 725 ? 14.788 -44.469 3.031 1.00 24.84 725 ALA A C 1
ATOM 5587 O O . ALA A 1 725 ? 15.286 -43.968 4.032 1.00 24.84 725 ALA A O 1
ATOM 5588 N N . ASN A 1 726 ? 13.522 -44.873 2.936 1.00 23.33 726 ASN A N 1
ATOM 5589 C CA . ASN A 1 726 ? 12.623 -45.439 3.944 1.00 23.33 726 ASN A CA 1
ATOM 5590 C C . ASN A 1 726 ? 13.069 -45.443 5.419 1.00 23.33 726 ASN A C 1
ATOM 5592 O O . ASN A 1 726 ? 13.922 -46.236 5.810 1.00 23.33 726 ASN A O 1
ATOM 5596 N N . PHE A 1 727 ? 12.304 -44.736 6.252 1.00 22.16 727 PHE A N 1
ATOM 5597 C CA . PHE A 1 727 ? 11.806 -45.269 7.524 1.00 22.16 727 PHE A CA 1
ATOM 5598 C C . PHE A 1 727 ? 10.412 -44.687 7.784 1.00 22.16 727 PHE A C 1
ATOM 5600 O O . PHE A 1 727 ? 10.274 -43.674 8.449 1.00 22.16 727 PHE A O 1
ATOM 5607 N N . ASP A 1 728 ? 9.396 -45.313 7.194 1.00 20.84 728 ASP A N 1
ATOM 5608 C CA . ASP A 1 728 ? 8.031 -45.323 7.722 1.00 20.84 728 ASP A CA 1
ATOM 5609 C C . ASP A 1 728 ? 7.285 -46.479 7.055 1.00 20.84 728 ASP A C 1
ATOM 5611 O O . ASP A 1 728 ? 6.964 -46.451 5.867 1.00 20.84 728 ASP A O 1
ATOM 5615 N N . SER A 1 729 ? 7.051 -47.545 7.816 1.00 22.64 729 SER A N 1
ATOM 5616 C CA . SER A 1 729 ? 6.155 -48.616 7.402 1.00 22.64 729 SER A CA 1
ATOM 5617 C C . SER A 1 729 ? 5.288 -49.063 8.571 1.00 22.64 729 SER A C 1
ATOM 5619 O O . SER A 1 729 ? 5.807 -49.528 9.585 1.00 22.64 729 SER A O 1
ATOM 5621 N N . ALA A 1 730 ? 3.983 -49.013 8.302 1.00 22.72 730 ALA A N 1
ATOM 5622 C CA . ALA A 1 730 ? 2.886 -49.764 8.907 1.00 22.72 730 ALA A CA 1
ATOM 5623 C C . ALA A 1 730 ? 2.254 -49.212 10.198 1.00 22.72 730 ALA A C 1
ATOM 5625 O O . ALA A 1 730 ? 2.654 -49.535 11.313 1.00 22.72 730 ALA A O 1
ATOM 5626 N N . ILE A 1 731 ? 1.124 -48.519 10.019 1.00 23.58 731 ILE A N 1
ATOM 5627 C CA . ILE A 1 731 ? -0.055 -48.721 10.869 1.00 23.58 731 ILE A CA 1
ATOM 5628 C C . ILE A 1 731 ? -1.184 -49.183 9.946 1.00 23.58 731 ILE A C 1
ATOM 5630 O O . ILE A 1 731 ? -1.743 -48.387 9.196 1.00 23.58 731 ILE A O 1
ATOM 5634 N N . ASP A 1 732 ? -1.480 -50.480 10.004 1.00 22.03 732 ASP A N 1
ATOM 5635 C CA . ASP A 1 732 ? -2.697 -51.074 9.458 1.00 22.03 732 ASP A CA 1
ATOM 5636 C C . ASP A 1 732 ? -3.738 -51.163 10.584 1.00 22.03 732 ASP A C 1
ATOM 5638 O O . ASP A 1 732 ? -3.428 -51.532 11.721 1.00 22.03 732 ASP A O 1
ATOM 5642 N N . ILE A 1 733 ? -4.972 -50.772 10.276 1.00 26.84 733 ILE A N 1
ATOM 5643 C CA . ILE A 1 733 ? -6.096 -50.678 11.212 1.00 26.84 733 ILE A CA 1
ATOM 5644 C C . ILE A 1 733 ? -6.843 -52.016 11.234 1.00 26.84 733 ILE A C 1
ATOM 5646 O O . ILE A 1 733 ? -7.379 -52.445 10.216 1.00 26.84 733 ILE A O 1
ATOM 5650 N N . SER A 1 734 ? -7.010 -52.617 12.415 1.00 21.83 734 SER A N 1
ATOM 5651 C CA . SER A 1 734 ? -8.105 -53.563 12.661 1.00 21.83 734 SER A CA 1
ATOM 5652 C C . SER A 1 734 ? -8.759 -53.306 14.019 1.00 21.83 734 SER A C 1
ATOM 5654 O O . SER A 1 734 ? -8.111 -53.368 15.063 1.00 21.83 734 SER A O 1
ATOM 5656 N N . LEU A 1 735 ? -10.058 -53.013 13.969 1.00 29.11 735 LEU A N 1
ATOM 5657 C CA . LEU A 1 735 ? -10.974 -52.798 15.088 1.00 29.11 735 LEU A CA 1
ATOM 5658 C C . LEU A 1 735 ? -11.070 -54.018 16.021 1.00 29.11 735 LEU A C 1
ATOM 5660 O O . LEU A 1 735 ? -11.264 -55.142 15.564 1.00 29.11 735 LEU A O 1
ATOM 5664 N N . GLY A 1 736 ? -11.055 -53.768 17.333 1.00 22.25 736 GLY A N 1
ATOM 5665 C CA . GLY A 1 736 ? -11.377 -54.738 18.381 1.00 22.25 736 GLY A CA 1
ATOM 5666 C C . GLY A 1 736 ? -11.805 -54.030 19.671 1.00 22.25 736 GLY A C 1
ATOM 5667 O O . GLY A 1 736 ? -11.166 -53.079 20.107 1.00 22.25 736 GLY A O 1
ATOM 5668 N N . GLN A 1 737 ? -12.934 -54.461 20.232 1.00 30.61 737 GLN A N 1
ATOM 5669 C CA . GLN A 1 737 ? -13.658 -53.873 21.364 1.00 30.61 737 GLN A CA 1
ATOM 5670 C C . GLN A 1 737 ? -12.907 -53.994 22.714 1.00 30.61 737 GLN A C 1
ATOM 5672 O O . GLN A 1 737 ? -12.173 -54.957 22.920 1.00 30.61 737 GLN A O 1
ATOM 5677 N N . ASN A 1 738 ? -13.220 -53.068 23.643 1.00 24.72 738 ASN A N 1
ATOM 5678 C CA . ASN A 1 738 ? -12.876 -52.967 25.085 1.00 24.72 738 ASN A CA 1
ATOM 5679 C C . ASN A 1 738 ? -11.809 -51.906 25.464 1.00 24.72 738 ASN A C 1
ATOM 5681 O O . ASN A 1 738 ? -10.632 -52.019 25.146 1.00 24.72 738 ASN A O 1
ATOM 5685 N N . ALA A 1 739 ? -12.247 -50.864 26.184 1.00 23.09 739 ALA A N 1
ATOM 5686 C CA . ALA A 1 739 ? -11.450 -49.748 26.731 1.00 23.09 739 ALA A CA 1
ATOM 5687 C C . ALA A 1 739 ? -10.573 -50.165 27.948 1.00 23.09 739 ALA A C 1
ATOM 5689 O O . ALA A 1 739 ? -10.807 -51.260 28.463 1.00 23.09 739 ALA A O 1
ATOM 5690 N N . PRO A 1 740 ? -9.669 -49.322 28.525 1.00 34.81 740 PRO A N 1
ATOM 5691 C CA . PRO A 1 740 ? -9.308 -47.933 28.188 1.00 34.81 740 PRO A CA 1
ATOM 5692 C C . PRO A 1 740 ? -7.778 -47.656 28.143 1.00 34.81 740 PRO A C 1
ATOM 5694 O O . PRO A 1 740 ? -7.054 -47.981 29.079 1.00 34.81 740 PRO A O 1
ATOM 5697 N N . GLN A 1 741 ? -7.276 -46.926 27.141 1.00 25.44 741 GLN A N 1
ATOM 5698 C CA . GLN A 1 741 ? -5.996 -46.206 27.266 1.00 25.44 741 GLN A CA 1
ATOM 5699 C C . GLN A 1 741 ? -6.090 -44.821 26.625 1.00 25.44 741 GLN A C 1
ATOM 5701 O O . GLN A 1 741 ? -5.911 -44.624 25.426 1.00 25.44 741 GLN A O 1
ATOM 5706 N N . ILE A 1 742 ? -6.365 -43.838 27.481 1.00 28.33 742 ILE A N 1
ATOM 5707 C CA . ILE A 1 742 ? -6.139 -42.419 27.221 1.00 28.33 742 ILE A CA 1
ATOM 5708 C C . ILE A 1 742 ? -4.619 -42.223 27.246 1.00 28.33 742 ILE A C 1
ATOM 5710 O O . ILE A 1 742 ? -4.036 -41.979 28.295 1.00 28.33 742 ILE A O 1
ATOM 5714 N N . LYS A 1 743 ? -3.961 -42.422 26.103 1.00 25.88 743 LYS A N 1
ATOM 5715 C CA . LYS A 1 743 ? -2.556 -42.023 25.907 1.00 25.88 743 LYS A CA 1
ATOM 5716 C C . LYS A 1 743 ? -2.250 -41.482 24.506 1.00 25.88 743 LYS A C 1
ATOM 5718 O O . LYS A 1 743 ? -1.103 -41.182 24.212 1.00 25.88 743 LYS A O 1
ATOM 5723 N N . ALA A 1 744 ? -3.266 -41.305 23.658 1.00 26.45 744 ALA A N 1
ATOM 5724 C CA . ALA A 1 744 ? -3.076 -40.992 22.238 1.00 26.45 744 ALA A CA 1
ATOM 5725 C C . ALA A 1 744 ? -3.492 -39.570 21.803 1.00 26.45 744 ALA A C 1
ATOM 5727 O O . ALA A 1 744 ? -3.426 -39.271 20.619 1.00 26.45 744 ALA A O 1
ATOM 5728 N N . ILE A 1 745 ? -3.884 -38.668 22.715 1.00 28.23 745 ILE A N 1
ATOM 5729 C CA . ILE A 1 745 ? -4.262 -37.283 22.336 1.00 28.23 745 ILE A CA 1
ATOM 5730 C C . ILE A 1 745 ? -3.097 -36.284 22.519 1.00 28.23 745 ILE A C 1
ATOM 5732 O O . ILE A 1 745 ? -3.137 -35.180 21.995 1.00 28.23 745 ILE A O 1
ATOM 5736 N N . ALA A 1 746 ? -1.989 -36.687 23.151 1.00 26.62 746 ALA A N 1
ATOM 5737 C CA . ALA A 1 746 ? -0.803 -35.835 23.329 1.00 26.62 746 ALA A CA 1
ATOM 5738 C C . ALA A 1 746 ? 0.196 -35.863 22.143 1.00 26.62 746 ALA A C 1
ATOM 5740 O O . ALA A 1 746 ? 1.281 -35.297 22.239 1.00 26.62 746 ALA A O 1
ATOM 5741 N N . GLY A 1 747 ? -0.130 -36.545 21.038 1.00 27.03 747 GLY A N 1
ATOM 5742 C CA . GLY A 1 747 ? 0.837 -36.884 19.983 1.00 27.03 747 GLY A CA 1
ATOM 5743 C C . GLY A 1 747 ? 0.831 -36.029 18.712 1.00 27.03 747 GLY A C 1
ATOM 5744 O O . GLY A 1 747 ? 1.685 -36.251 17.864 1.00 27.03 747 GLY A O 1
ATOM 5745 N N . ALA A 1 748 ? -0.092 -35.078 18.542 1.00 26.25 748 ALA A N 1
ATOM 5746 C CA . ALA A 1 748 ? -0.285 -34.383 17.259 1.00 26.25 748 ALA A CA 1
ATOM 5747 C C . ALA A 1 748 ? -0.265 -32.848 17.374 1.00 26.25 748 ALA A C 1
ATOM 5749 O O . ALA A 1 748 ? -1.043 -32.159 16.721 1.00 26.25 748 ALA A O 1
ATOM 5750 N N . VAL A 1 749 ? 0.627 -32.304 18.204 1.00 29.03 749 VAL A N 1
ATOM 5751 C CA . VAL A 1 749 ? 0.981 -30.877 18.160 1.00 29.03 749 VAL A CA 1
ATOM 5752 C C . VAL A 1 749 ? 2.289 -30.763 17.371 1.00 29.03 749 VAL A C 1
ATOM 5754 O O . VAL A 1 749 ? 3.242 -31.465 17.723 1.00 29.03 749 VAL A O 1
ATOM 5757 N N . PRO A 1 750 ? 2.374 -29.934 16.313 1.00 28.94 750 PRO A N 1
ATOM 5758 C CA . PRO A 1 750 ? 3.620 -29.746 15.583 1.00 28.94 750 PRO A CA 1
ATOM 5759 C C . PRO A 1 750 ? 4.675 -29.198 16.551 1.00 28.94 750 PRO A C 1
ATOM 5761 O O . PRO A 1 750 ? 4.558 -28.085 17.067 1.00 28.94 750 PRO A O 1
ATOM 5764 N N . ARG A 1 751 ? 5.688 -30.018 16.846 1.00 28.70 751 ARG A N 1
ATOM 5765 C CA . ARG A 1 751 ? 6.895 -29.573 17.543 1.00 28.70 751 ARG A CA 1
ATOM 5766 C C . ARG A 1 751 ? 7.690 -28.694 16.581 1.00 28.70 751 ARG A C 1
ATOM 5768 O O . ARG A 1 751 ? 7.861 -29.058 15.419 1.00 28.70 751 ARG A O 1
ATOM 5775 N N . LEU A 1 752 ? 8.186 -27.560 17.073 1.00 29.70 752 LEU A N 1
ATOM 5776 C CA . LEU A 1 752 ? 9.223 -26.789 16.385 1.00 29.70 752 LEU A CA 1
ATOM 5777 C C . LEU A 1 752 ? 10.410 -27.717 16.039 1.00 29.70 752 LEU A C 1
ATOM 5779 O O . LEU A 1 752 ? 10.704 -28.624 16.828 1.00 29.70 752 LEU A O 1
ATOM 5783 N N . PRO A 1 753 ? 11.088 -27.526 14.888 1.00 28.67 753 PRO A N 1
ATOM 5784 C CA . PRO A 1 753 ? 12.234 -28.346 14.513 1.00 28.67 753 PRO A CA 1
ATOM 5785 C C . PRO A 1 753 ? 13.305 -28.304 15.608 1.00 28.67 753 PRO A C 1
ATOM 5787 O O . PRO A 1 753 ? 13.636 -27.239 16.128 1.00 28.67 753 PRO A O 1
ATOM 5790 N N . GLN A 1 754 ? 13.825 -29.475 15.973 1.00 31.14 754 GLN A N 1
ATOM 5791 C CA . GLN A 1 754 ? 14.918 -29.615 16.929 1.00 31.14 754 GLN A CA 1
ATOM 5792 C C . GLN A 1 754 ? 16.208 -29.022 16.342 1.00 31.14 754 GLN A C 1
ATOM 5794 O O . GLN A 1 754 ? 16.809 -29.606 15.442 1.00 31.14 754 GLN A O 1
ATOM 5799 N N . ASP A 1 755 ? 16.667 -27.895 16.885 1.00 39.66 755 ASP A N 1
ATOM 5800 C CA . ASP A 1 755 ? 18.030 -27.414 16.665 1.00 39.66 755 ASP A CA 1
ATOM 5801 C C . ASP A 1 755 ? 19.002 -28.240 17.512 1.00 39.66 755 ASP A C 1
ATOM 5803 O O . ASP A 1 755 ? 19.151 -28.043 18.718 1.00 39.66 755 ASP A O 1
ATOM 5807 N N . GLY A 1 756 ? 19.677 -29.190 16.870 1.00 36.03 756 GLY A N 1
ATOM 5808 C CA . GLY A 1 756 ? 20.769 -29.930 17.488 1.00 36.03 756 GLY A CA 1
ATOM 5809 C C . GLY A 1 756 ? 21.315 -31.004 16.562 1.00 36.03 756 GLY A C 1
ATOM 5810 O O . GLY A 1 756 ? 20.713 -32.059 16.412 1.00 36.03 756 GLY A O 1
ATOM 5811 N N . SER A 1 757 ? 22.477 -30.746 15.963 1.00 33.19 757 SER A N 1
ATOM 5812 C CA . SER A 1 757 ? 23.305 -31.640 15.125 1.00 33.19 757 SER A CA 1
ATOM 5813 C C . SER A 1 757 ? 22.944 -31.821 13.641 1.00 33.19 757 SER A C 1
ATOM 5815 O O . SER A 1 757 ? 23.858 -32.050 12.855 1.00 33.19 757 SER A O 1
ATOM 5817 N N . GLY A 1 758 ? 21.690 -31.625 13.215 1.00 34.06 758 GLY A N 1
ATOM 5818 C CA . GLY A 1 758 ? 21.311 -31.655 11.787 1.00 34.06 758 GLY A CA 1
ATOM 5819 C C . GLY A 1 758 ? 21.456 -30.314 11.048 1.00 34.06 758 GLY A C 1
ATOM 5820 O O . GLY A 1 758 ? 21.487 -30.272 9.819 1.00 34.06 758 GLY A O 1
ATOM 5821 N N . SER A 1 759 ? 21.566 -29.205 11.786 1.00 42.34 759 SER A N 1
ATOM 5822 C CA . SER A 1 759 ? 21.501 -27.852 11.229 1.00 42.34 759 SER A CA 1
ATOM 5823 C C . SER A 1 759 ? 22.754 -27.452 10.452 1.00 42.34 759 SER A C 1
ATOM 5825 O O . SER A 1 759 ? 22.619 -26.801 9.426 1.00 42.34 759 SER A O 1
ATOM 5827 N N . SER A 1 760 ? 23.965 -27.866 10.833 1.00 44.78 760 SER A N 1
ATOM 5828 C CA . SER A 1 760 ? 25.199 -27.375 10.189 1.00 44.78 760 SER A CA 1
ATOM 5829 C C . SER A 1 760 ? 25.345 -27.797 8.721 1.00 44.78 760 SER A C 1
ATOM 5831 O O . SER A 1 760 ? 25.770 -26.986 7.899 1.00 44.78 760 SER A O 1
ATOM 5833 N N . LEU A 1 761 ? 24.941 -29.024 8.366 1.00 41.91 761 LEU A N 1
ATOM 5834 C CA . LEU A 1 761 ? 25.032 -29.532 6.992 1.00 41.91 761 LEU A CA 1
ATOM 5835 C C . LEU A 1 761 ? 23.997 -28.867 6.075 1.00 41.91 761 LEU A C 1
ATOM 5837 O O . LEU A 1 761 ? 24.316 -28.484 4.952 1.00 41.91 761 LEU A O 1
ATOM 5841 N N . HIS A 1 762 ? 22.779 -28.658 6.577 1.00 45.97 762 HIS A N 1
ATOM 5842 C CA . HIS A 1 762 ? 21.755 -27.916 5.850 1.00 45.97 762 HIS A CA 1
ATOM 5843 C C . HIS A 1 762 ? 22.093 -26.426 5.743 1.00 45.97 762 HIS A C 1
ATOM 5845 O O . HIS A 1 762 ? 21.917 -25.840 4.681 1.00 45.97 762 HIS A O 1
ATOM 5851 N N . THR A 1 763 ? 22.655 -25.821 6.792 1.00 50.84 763 THR A N 1
ATOM 5852 C CA . THR A 1 763 ? 23.128 -24.426 6.766 1.00 50.84 763 THR A CA 1
ATOM 5853 C C . THR A 1 763 ? 24.237 -24.262 5.726 1.00 50.84 763 THR A C 1
ATOM 5855 O O . THR A 1 763 ? 24.195 -23.332 4.928 1.00 50.84 763 THR A O 1
ATOM 5858 N N . ALA A 1 764 ? 25.189 -25.200 5.668 1.00 52.78 764 ALA A N 1
ATOM 5859 C CA . ALA A 1 764 ? 26.238 -25.210 4.652 1.00 52.78 764 ALA A CA 1
ATOM 5860 C C . ALA A 1 764 ? 25.667 -25.390 3.238 1.00 52.78 764 ALA A C 1
ATOM 5862 O O . ALA A 1 764 ? 26.035 -24.639 2.341 1.00 52.78 764 ALA A O 1
ATOM 5863 N N . ALA A 1 765 ? 24.720 -26.311 3.038 1.00 50.34 765 ALA A N 1
ATOM 5864 C CA . ALA A 1 765 ? 24.049 -26.495 1.751 1.00 50.34 765 ALA A CA 1
ATOM 5865 C C . ALA A 1 765 ? 23.264 -25.244 1.313 1.00 50.34 765 ALA A C 1
ATOM 5867 O O . ALA A 1 765 ? 23.307 -24.880 0.140 1.00 50.34 765 ALA A O 1
ATOM 5868 N N . HIS A 1 766 ? 22.609 -24.544 2.244 1.00 52.66 766 HIS A N 1
ATOM 5869 C CA . HIS A 1 766 ? 21.920 -23.278 1.981 1.00 52.66 766 HIS A CA 1
ATOM 5870 C C . HIS A 1 766 ? 22.885 -22.143 1.647 1.00 52.66 766 HIS A C 1
ATOM 5872 O O . HIS A 1 766 ? 22.654 -21.420 0.682 1.00 52.66 766 HIS A O 1
ATOM 5878 N N . VAL A 1 767 ? 23.982 -22.004 2.393 1.00 59.12 767 VAL A N 1
ATOM 5879 C CA . VAL A 1 767 ? 25.028 -21.016 2.097 1.00 59.12 767 VAL A CA 1
ATOM 5880 C C . VAL A 1 767 ? 25.659 -21.306 0.736 1.00 59.12 767 VAL A C 1
ATOM 5882 O O . VAL A 1 767 ? 25.851 -20.380 -0.044 1.00 59.12 767 VAL A O 1
ATOM 5885 N N . CYS A 1 768 ? 25.908 -22.575 0.402 1.00 57.91 768 CYS A N 1
ATOM 5886 C CA . CYS A 1 768 ? 26.392 -22.974 -0.917 1.00 57.91 768 CYS A CA 1
ATOM 5887 C C . CYS A 1 768 ? 25.371 -22.681 -2.023 1.00 57.91 768 CYS A C 1
ATOM 5889 O O . CYS A 1 768 ? 25.757 -22.146 -3.053 1.00 57.91 768 CYS A O 1
ATOM 5891 N N . ALA A 1 769 ? 24.084 -22.974 -1.824 1.00 57.91 769 ALA A N 1
ATOM 5892 C CA . ALA A 1 769 ? 23.043 -22.688 -2.810 1.00 57.91 769 ALA A CA 1
ATOM 5893 C C . ALA A 1 769 ? 22.878 -21.179 -3.049 1.00 57.91 769 ALA A C 1
ATOM 5895 O O . ALA A 1 769 ? 22.836 -20.749 -4.197 1.00 57.91 769 ALA A O 1
ATOM 5896 N N . ILE A 1 770 ? 22.866 -20.371 -1.983 1.00 62.88 770 ILE A N 1
ATOM 5897 C CA . ILE A 1 770 ? 22.815 -18.905 -2.077 1.00 62.88 770 ILE A CA 1
ATOM 5898 C C . ILE A 1 770 ? 24.085 -18.368 -2.738 1.00 62.88 770 ILE A C 1
ATOM 5900 O O . ILE A 1 770 ? 23.997 -17.470 -3.569 1.00 62.88 770 ILE A O 1
ATOM 5904 N N . ALA A 1 771 ? 25.260 -18.913 -2.412 1.00 63.66 771 ALA A N 1
ATOM 5905 C CA . ALA A 1 771 ? 26.516 -18.519 -3.042 1.00 63.66 771 ALA A CA 1
ATOM 5906 C C . ALA A 1 771 ? 26.532 -18.860 -4.539 1.00 63.66 771 ALA A C 1
ATOM 5908 O O . ALA A 1 771 ? 26.933 -18.022 -5.338 1.00 63.66 771 ALA A O 1
ATOM 5909 N N . ILE A 1 772 ? 26.051 -20.044 -4.933 1.00 65.88 772 ILE A N 1
ATOM 5910 C CA . ILE A 1 772 ? 25.952 -20.457 -6.340 1.00 65.88 772 ILE A CA 1
ATOM 5911 C C . ILE A 1 772 ? 24.962 -19.560 -7.091 1.00 65.88 772 ILE A C 1
ATOM 5913 O O . ILE A 1 772 ? 25.322 -18.999 -8.120 1.00 65.88 772 ILE A O 1
ATOM 5917 N N . ASP A 1 773 ? 23.757 -19.356 -6.558 1.00 64.94 773 ASP A N 1
ATOM 5918 C CA . ASP A 1 773 ? 22.739 -18.478 -7.153 1.00 64.94 773 ASP A CA 1
ATOM 5919 C C . ASP A 1 773 ? 23.198 -17.008 -7.231 1.00 64.94 773 ASP A C 1
ATOM 5921 O O . ASP A 1 773 ? 22.905 -16.278 -8.181 1.00 64.94 773 ASP A O 1
ATOM 5925 N N . SER A 1 774 ? 23.995 -16.565 -6.257 1.00 68.06 774 SER A N 1
ATOM 5926 C CA . SER A 1 774 ? 24.597 -15.233 -6.277 1.00 68.06 774 SER A CA 1
ATOM 5927 C C . SER A 1 774 ? 25.695 -15.115 -7.330 1.00 68.06 774 SER A C 1
ATOM 5929 O O . SER A 1 774 ? 25.728 -14.119 -8.038 1.00 68.06 774 SER A O 1
ATOM 5931 N N . VAL A 1 775 ? 26.566 -16.117 -7.476 1.00 68.81 775 VAL A N 1
ATOM 5932 C CA . VAL A 1 775 ? 27.665 -16.107 -8.461 1.00 68.81 775 VAL A CA 1
ATOM 5933 C C . VAL A 1 775 ? 27.158 -16.260 -9.898 1.00 68.81 775 VAL A C 1
ATOM 5935 O O . VAL A 1 775 ? 27.767 -15.712 -10.814 1.00 68.81 775 VAL A O 1
ATOM 5938 N N . LEU A 1 776 ? 26.044 -16.966 -10.105 1.00 72.25 776 LEU A N 1
ATOM 5939 C CA . LEU A 1 776 ? 25.402 -17.103 -11.418 1.00 72.25 776 LEU A CA 1
ATOM 5940 C C . LEU A 1 776 ? 24.674 -15.829 -11.872 1.00 72.25 776 LEU A C 1
ATOM 5942 O O . LEU A 1 776 ? 24.252 -15.746 -13.025 1.00 72.25 776 LEU A O 1
ATOM 5946 N N . ASP A 1 777 ? 24.543 -14.828 -11.000 1.00 77.69 777 ASP A N 1
ATOM 5947 C CA . ASP A 1 777 ? 24.021 -13.525 -11.389 1.00 77.69 777 ASP A CA 1
ATOM 5948 C C . ASP A 1 777 ? 25.006 -12.788 -12.293 1.00 77.69 777 ASP A C 1
ATOM 5950 O O . ASP A 1 777 ? 26.165 -12.570 -11.931 1.00 77.69 777 ASP A O 1
ATOM 5954 N N . LEU A 1 778 ? 24.524 -12.324 -13.444 1.00 80.56 778 LEU A N 1
ATOM 5955 C CA . LEU A 1 778 ? 25.337 -11.562 -14.383 1.00 80.56 778 LEU A CA 1
ATOM 5956 C C . LEU A 1 778 ? 25.898 -10.274 -13.750 1.00 80.56 778 LEU A C 1
ATOM 5958 O O . LEU A 1 778 ? 27.023 -9.887 -14.066 1.00 80.56 778 LEU A O 1
ATOM 5962 N N . ALA A 1 779 ? 25.162 -9.633 -12.834 1.00 81.75 779 ALA A N 1
ATOM 5963 C CA . ALA A 1 779 ? 25.615 -8.420 -12.155 1.00 81.75 779 ALA A CA 1
ATOM 5964 C C . ALA A 1 779 ? 26.743 -8.705 -11.149 1.00 81.75 779 ALA A C 1
ATOM 5966 O O . ALA A 1 779 ? 27.725 -7.962 -11.090 1.00 81.75 779 ALA A O 1
ATOM 5967 N N . VAL A 1 780 ? 26.641 -9.802 -10.392 1.00 85.06 780 VAL A N 1
ATOM 5968 C CA . VAL A 1 780 ? 27.689 -10.227 -9.446 1.00 85.06 780 VAL A CA 1
ATOM 5969 C C . VAL A 1 780 ? 28.927 -10.694 -10.203 1.00 85.06 780 VAL A C 1
ATOM 5971 O O . VAL A 1 780 ? 30.039 -10.325 -9.832 1.00 85.06 780 VAL A O 1
ATOM 5974 N N . LEU A 1 781 ? 28.749 -11.441 -11.296 1.00 86.75 781 LEU A N 1
ATOM 5975 C CA . LEU A 1 781 ? 29.846 -11.878 -12.155 1.00 86.75 781 LEU A CA 1
ATOM 5976 C C . LEU A 1 781 ? 30.595 -10.684 -12.764 1.00 86.75 781 LEU A C 1
ATOM 5978 O O . LEU A 1 781 ? 31.826 -10.659 -12.758 1.00 86.75 781 LEU A O 1
ATOM 5982 N N . HIS A 1 782 ? 29.864 -9.669 -13.232 1.00 88.56 782 HIS A N 1
ATOM 5983 C CA . HIS A 1 782 ? 30.451 -8.427 -13.728 1.00 88.56 782 HIS A CA 1
ATOM 5984 C C . HIS A 1 782 ? 31.233 -7.684 -12.631 1.00 88.56 782 HIS A C 1
ATOM 5986 O O . HIS A 1 782 ? 32.389 -7.320 -12.846 1.00 88.56 782 HIS A O 1
ATOM 5992 N N . ALA A 1 783 ? 30.661 -7.519 -11.434 1.00 89.06 783 ALA A N 1
ATOM 5993 C CA . ALA A 1 783 ? 31.344 -6.874 -10.308 1.00 89.06 783 ALA A CA 1
ATOM 5994 C C . ALA A 1 783 ? 32.592 -7.651 -9.843 1.00 89.06 783 ALA A C 1
ATOM 5996 O O . ALA A 1 783 ? 33.614 -7.050 -9.495 1.00 89.06 783 ALA A O 1
ATOM 5997 N N . LEU A 1 784 ? 32.542 -8.985 -9.874 1.00 90.69 784 LEU A N 1
ATOM 5998 C CA . LEU A 1 784 ? 33.683 -9.849 -9.582 1.00 90.69 784 LEU A CA 1
ATOM 5999 C C . LEU A 1 784 ? 34.798 -9.650 -10.615 1.00 90.69 784 LEU A C 1
ATOM 6001 O O . LEU A 1 784 ? 35.949 -9.441 -10.233 1.00 90.69 784 LEU A O 1
ATOM 6005 N N . ALA A 1 785 ? 34.463 -9.659 -11.909 1.00 91.69 785 ALA A N 1
ATOM 6006 C CA . ALA A 1 785 ? 35.422 -9.416 -12.983 1.00 91.69 785 ALA A CA 1
ATOM 6007 C C . ALA A 1 785 ? 36.089 -8.037 -12.847 1.00 91.69 785 ALA A C 1
ATOM 6009 O O . ALA A 1 785 ? 37.312 -7.938 -12.935 1.00 91.69 785 ALA A O 1
ATOM 6010 N N . MET A 1 786 ? 35.318 -6.990 -12.538 1.00 93.38 786 MET A N 1
ATOM 6011 C CA . MET A 1 786 ? 35.854 -5.650 -12.263 1.00 93.38 786 MET A CA 1
ATOM 6012 C C . MET A 1 786 ? 36.810 -5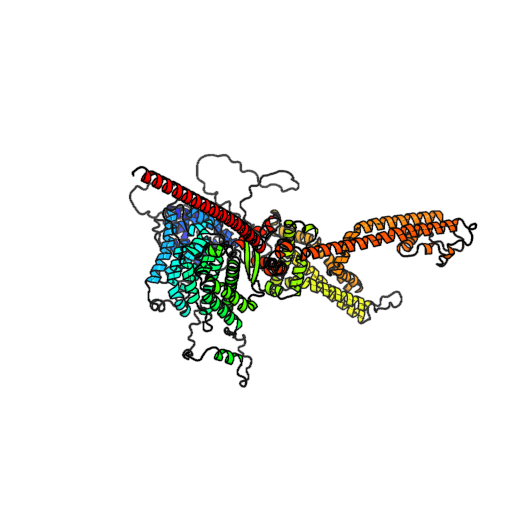.642 -11.072 1.00 93.38 786 MET A C 1
ATOM 6014 O O . MET A 1 786 ? 37.919 -5.119 -11.163 1.00 93.38 786 MET A O 1
ATOM 6018 N N . THR A 1 787 ? 36.443 -6.319 -9.985 1.00 94.19 787 THR A N 1
ATOM 6019 C CA . THR A 1 787 ? 37.307 -6.452 -8.806 1.00 94.19 787 THR A CA 1
ATOM 6020 C C . THR A 1 787 ? 38.633 -7.136 -9.159 1.00 94.19 787 THR A C 1
ATOM 6022 O O . THR A 1 787 ? 39.692 -6.666 -8.745 1.00 94.19 787 THR A O 1
ATOM 6025 N N . VAL A 1 788 ? 38.609 -8.195 -9.978 1.00 94.94 788 VAL A N 1
ATOM 6026 C CA . VAL A 1 788 ? 39.830 -8.857 -10.475 1.00 94.94 788 VAL A CA 1
ATOM 6027 C C . VAL A 1 788 ? 40.680 -7.892 -11.306 1.00 94.94 788 VAL A C 1
ATOM 6029 O O . VAL A 1 788 ? 41.888 -7.799 -11.087 1.00 94.94 788 VAL A O 1
ATOM 6032 N N . MET A 1 789 ? 40.067 -7.118 -12.205 1.00 95.12 789 MET A N 1
ATOM 6033 C CA . MET A 1 789 ? 40.782 -6.115 -13.002 1.00 95.12 789 MET A CA 1
ATOM 6034 C C . MET A 1 789 ? 41.380 -5.001 -12.132 1.00 95.12 789 MET A C 1
ATOM 6036 O O . MET A 1 789 ? 42.471 -4.518 -12.427 1.00 95.12 789 MET A O 1
ATOM 6040 N N . ALA A 1 790 ? 40.729 -4.627 -11.028 1.00 95.12 790 ALA A N 1
ATOM 6041 C CA . ALA A 1 790 ? 41.262 -3.652 -10.080 1.00 95.12 790 ALA A CA 1
ATOM 6042 C C . ALA A 1 790 ? 42.466 -4.209 -9.298 1.00 95.12 790 ALA A C 1
ATOM 6044 O O . ALA A 1 790 ? 43.439 -3.492 -9.067 1.00 95.12 790 ALA A O 1
ATOM 6045 N N . VAL A 1 791 ? 42.454 -5.501 -8.948 1.00 95.56 791 VAL A N 1
ATOM 6046 C CA . VAL A 1 791 ? 43.620 -6.176 -8.350 1.00 95.56 791 VAL A CA 1
ATOM 6047 C C . VAL A 1 791 ? 44.797 -6.188 -9.329 1.00 95.56 791 VAL A C 1
ATOM 6049 O O . VAL A 1 791 ? 45.916 -5.841 -8.947 1.00 95.56 791 VAL A O 1
ATOM 6052 N N . LEU A 1 792 ? 44.551 -6.518 -10.602 1.00 94.62 792 LEU A N 1
ATOM 6053 C CA . LEU A 1 792 ? 45.574 -6.464 -11.653 1.00 94.62 792 LEU A CA 1
ATOM 6054 C C . LEU A 1 792 ? 46.087 -5.035 -11.888 1.00 94.62 792 LEU A C 1
ATOM 6056 O O . LEU A 1 792 ? 47.276 -4.853 -12.153 1.00 94.62 792 LEU A O 1
ATOM 6060 N N . ALA A 1 793 ? 45.231 -4.022 -11.726 1.00 92.75 793 ALA A N 1
ATOM 6061 C CA . ALA A 1 793 ? 45.627 -2.622 -11.843 1.00 92.75 793 ALA A CA 1
ATOM 6062 C C . ALA A 1 793 ? 46.646 -2.199 -10.778 1.00 92.75 793 ALA A C 1
ATOM 6064 O O . ALA A 1 793 ? 47.613 -1.502 -11.081 1.00 92.75 793 ALA A O 1
ATOM 6065 N N . VAL A 1 794 ? 46.458 -2.661 -9.540 1.00 91.62 794 VAL A N 1
ATOM 6066 C CA . VAL A 1 794 ? 47.376 -2.387 -8.426 1.00 91.62 794 VAL A CA 1
ATOM 6067 C C . VAL A 1 794 ? 48.657 -3.217 -8.535 1.00 91.62 794 VAL A C 1
ATOM 6069 O O . VAL A 1 794 ? 49.742 -2.705 -8.266 1.00 91.62 794 VAL A O 1
ATOM 6072 N N . TRP A 1 795 ? 48.546 -4.497 -8.908 1.00 89.12 795 TRP A N 1
ATOM 6073 C CA . TRP A 1 795 ? 49.674 -5.432 -8.870 1.00 89.12 795 TRP A CA 1
ATOM 6074 C C . TRP A 1 795 ? 50.566 -5.384 -10.118 1.00 89.12 795 TRP A C 1
ATOM 6076 O O . TRP A 1 795 ? 51.780 -5.534 -9.998 1.00 89.12 795 TRP A O 1
ATOM 6086 N N . MET A 1 796 ? 49.988 -5.177 -11.306 1.00 88.44 796 MET A N 1
ATOM 6087 C CA . MET A 1 796 ? 50.724 -5.206 -12.577 1.00 88.44 796 MET A CA 1
ATOM 6088 C C . MET A 1 796 ? 50.893 -3.821 -13.198 1.00 88.44 796 MET A C 1
ATOM 6090 O O . MET A 1 796 ? 52.018 -3.392 -13.445 1.00 88.44 796 MET A O 1
ATOM 6094 N N . SER A 1 797 ? 49.789 -3.142 -13.517 1.00 87.06 797 SER A N 1
ATOM 6095 C CA . SER A 1 797 ? 49.814 -1.852 -14.216 1.00 87.06 797 SER A CA 1
ATOM 6096 C C . SER A 1 797 ? 48.462 -1.142 -14.113 1.00 87.06 797 SER A C 1
ATOM 6098 O O . SER A 1 797 ? 47.449 -1.763 -14.435 1.00 87.06 797 SER A O 1
ATOM 6100 N N . PRO A 1 798 ? 48.406 0.170 -13.817 1.00 88.25 798 PRO A N 1
ATOM 6101 C CA . PRO A 1 798 ? 47.143 0.908 -13.765 1.00 88.25 798 PRO A CA 1
ATOM 6102 C C . PRO A 1 798 ? 46.354 0.926 -15.089 1.00 88.25 798 PRO A C 1
ATOM 6104 O O . PRO A 1 798 ? 45.181 1.287 -15.088 1.00 88.25 798 PRO A O 1
ATOM 6107 N N . LEU A 1 799 ? 46.934 0.486 -16.217 1.00 89.12 799 LEU A N 1
ATOM 6108 C CA . LEU A 1 799 ? 46.220 0.325 -17.493 1.00 89.12 799 LEU A CA 1
ATOM 6109 C C . LEU A 1 799 ? 45.035 -0.650 -17.417 1.00 89.12 799 LEU A C 1
ATOM 6111 O O . LEU A 1 799 ? 44.071 -0.491 -18.165 1.00 89.12 799 LEU A O 1
ATOM 6115 N N . PHE A 1 800 ? 45.049 -1.618 -16.493 1.00 93.31 800 PHE A N 1
ATOM 6116 C CA . PHE A 1 800 ? 43.908 -2.518 -16.281 1.00 93.31 800 PHE A CA 1
ATOM 6117 C C . PHE A 1 800 ? 42.636 -1.779 -15.810 1.00 93.31 800 PHE A C 1
ATOM 6119 O O . PHE A 1 800 ? 41.533 -2.315 -15.943 1.00 93.31 800 PHE A O 1
ATOM 6126 N N . LEU A 1 801 ? 42.744 -0.519 -15.356 1.00 91.62 801 LEU A N 1
ATOM 6127 C CA . LEU A 1 801 ? 41.588 0.347 -15.089 1.00 91.62 801 LEU A CA 1
ATOM 6128 C C . LEU A 1 801 ? 40.756 0.654 -16.345 1.00 91.62 801 LEU A C 1
ATOM 6130 O O . LEU A 1 801 ? 39.586 0.998 -16.207 1.00 91.62 801 LEU A O 1
ATOM 6134 N N . ALA A 1 802 ? 41.290 0.462 -17.558 1.00 92.88 802 ALA A N 1
ATOM 6135 C CA . ALA A 1 802 ? 40.529 0.606 -18.803 1.00 92.88 802 ALA A CA 1
ATOM 6136 C C . ALA A 1 802 ? 39.273 -0.278 -18.839 1.00 92.88 802 ALA A C 1
ATOM 6138 O O . ALA A 1 802 ? 38.241 0.146 -19.355 1.00 92.88 802 ALA A O 1
ATOM 6139 N N . ALA A 1 803 ? 39.314 -1.464 -18.221 1.00 93.00 803 ALA A N 1
ATOM 6140 C CA . ALA A 1 803 ? 38.148 -2.341 -18.136 1.00 93.00 803 ALA A CA 1
ATOM 6141 C C . ALA A 1 803 ? 36.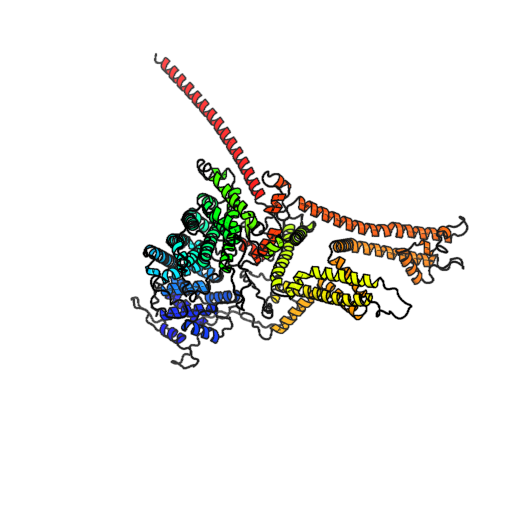978 -1.700 -17.372 1.00 93.00 803 ALA A C 1
ATOM 6143 O O . ALA A 1 803 ? 35.825 -1.900 -17.750 1.00 93.00 803 ALA A O 1
ATOM 6144 N N . HIS A 1 804 ? 37.255 -0.861 -16.369 1.00 93.62 804 HIS A N 1
ATOM 6145 C CA . HIS A 1 804 ? 36.234 -0.188 -15.560 1.00 93.62 804 HIS A CA 1
ATOM 6146 C C . HIS A 1 804 ? 35.469 0.891 -16.333 1.00 93.62 804 HIS A C 1
ATOM 6148 O O . HIS A 1 804 ? 34.386 1.285 -15.908 1.00 93.62 804 HIS A O 1
ATOM 6154 N N . LEU A 1 805 ? 35.954 1.317 -17.506 1.00 91.56 805 LEU A N 1
ATOM 6155 C CA . LEU A 1 805 ? 35.169 2.168 -18.404 1.00 91.56 805 LEU A CA 1
ATOM 6156 C C . LEU A 1 805 ? 33.913 1.454 -18.917 1.00 91.56 805 LEU A C 1
ATOM 6158 O O . LEU A 1 805 ? 32.929 2.113 -19.241 1.00 91.56 805 LEU A O 1
ATOM 6162 N N . THR A 1 806 ? 33.894 0.115 -18.929 1.00 89.75 806 THR A N 1
ATOM 6163 C CA . THR A 1 806 ? 32.707 -0.646 -19.348 1.00 89.75 806 THR A CA 1
ATOM 6164 C C . THR A 1 806 ? 31.533 -0.535 -18.367 1.00 89.75 806 THR A C 1
ATOM 6166 O O . THR A 1 806 ? 30.395 -0.747 -18.782 1.00 89.75 806 THR A O 1
ATOM 6169 N N . VAL A 1 807 ? 31.765 -0.066 -17.127 1.00 89.06 807 VAL A N 1
ATOM 6170 C CA . VAL A 1 807 ? 30.700 0.321 -16.175 1.00 89.06 807 VAL A CA 1
ATOM 6171 C C . VAL A 1 807 ? 29.769 1.376 -16.784 1.00 89.06 807 VAL A C 1
ATOM 6173 O O . VAL A 1 807 ? 28.577 1.388 -16.481 1.00 89.06 807 VAL A O 1
ATOM 6176 N N . PHE A 1 808 ? 30.271 2.220 -17.697 1.00 90.62 808 PHE A N 1
ATOM 6177 C CA . PHE A 1 808 ? 29.443 3.174 -18.437 1.00 90.62 808 PHE A CA 1
ATOM 6178 C C . PHE A 1 808 ? 28.258 2.491 -19.136 1.00 90.62 808 PHE A C 1
ATOM 6180 O O . PHE A 1 808 ? 27.131 2.972 -19.065 1.00 90.62 808 PHE A O 1
ATOM 6187 N N . PHE A 1 809 ? 28.495 1.336 -19.762 1.00 88.62 809 PHE A N 1
ATOM 6188 C CA . PHE A 1 809 ? 27.474 0.622 -20.524 1.00 88.62 809 PHE A CA 1
ATOM 6189 C C . PHE A 1 809 ? 26.428 -0.071 -19.646 1.00 88.62 809 PHE A C 1
ATOM 6191 O O . PHE A 1 809 ? 25.315 -0.310 -20.111 1.00 88.62 809 PHE A O 1
ATOM 6198 N N . THR A 1 810 ? 26.752 -0.382 -18.389 1.00 83.69 810 THR A N 1
ATOM 6199 C CA . THR A 1 810 ? 25.820 -1.054 -17.472 1.00 83.69 810 THR A CA 1
ATOM 6200 C C . THR A 1 810 ? 25.037 -0.083 -16.596 1.00 83.69 810 THR A C 1
ATOM 6202 O O . THR A 1 810 ? 23.875 -0.349 -16.301 1.00 83.69 810 THR A O 1
ATOM 6205 N N . GLU A 1 811 ? 25.634 1.043 -16.202 1.00 82.94 811 GLU A N 1
ATOM 6206 C CA . GLU A 1 811 ? 25.040 1.962 -15.221 1.00 82.94 811 GLU A CA 1
ATOM 6207 C C . GLU A 1 811 ? 24.352 3.173 -15.859 1.00 82.94 811 GLU A C 1
ATOM 6209 O O . GLU A 1 811 ? 23.294 3.582 -15.381 1.00 82.94 811 GLU A O 1
ATOM 6214 N N . PHE A 1 812 ? 24.894 3.715 -16.956 1.00 84.69 812 PHE A N 1
ATOM 6215 C CA . PHE A 1 812 ? 24.389 4.943 -17.577 1.00 84.69 812 PHE A CA 1
ATOM 6216 C C . PHE A 1 812 ? 23.379 4.636 -18.674 1.00 84.69 812 PHE A C 1
ATOM 6218 O O . PHE A 1 812 ? 23.567 3.717 -19.472 1.00 84.69 812 PHE A O 1
ATOM 6225 N N . ASP A 1 813 ? 22.332 5.450 -18.767 1.00 83.38 813 ASP A N 1
ATOM 6226 C CA . ASP A 1 813 ? 21.217 5.177 -19.677 1.00 83.38 813 ASP A CA 1
ATOM 6227 C C . ASP A 1 813 ? 21.631 5.244 -21.148 1.00 83.38 813 ASP A C 1
ATOM 6229 O O . ASP A 1 813 ? 21.294 4.346 -21.916 1.00 83.38 813 ASP A O 1
ATOM 6233 N N . ALA A 1 814 ? 22.482 6.205 -21.524 1.00 87.25 814 ALA A N 1
ATOM 6234 C CA . ALA A 1 814 ? 23.066 6.260 -22.866 1.00 87.25 814 ALA A CA 1
ATOM 6235 C C . ALA A 1 814 ? 23.821 4.963 -23.225 1.00 87.25 814 ALA A C 1
ATOM 6237 O O . ALA A 1 814 ? 23.697 4.444 -24.335 1.00 87.25 814 ALA A O 1
ATOM 6238 N N . GLY A 1 815 ? 24.569 4.406 -22.269 1.00 88.44 815 GLY A N 1
ATOM 6239 C CA . GLY A 1 815 ? 25.286 3.145 -22.431 1.00 88.44 815 GLY A CA 1
ATOM 6240 C C . GLY A 1 815 ? 24.352 1.936 -22.544 1.00 88.44 815 GLY A C 1
ATOM 6241 O O . GLY A 1 815 ? 24.534 1.096 -23.431 1.00 88.44 815 GLY A O 1
ATOM 6242 N N . LYS A 1 816 ? 23.308 1.874 -21.708 1.00 86.56 816 LYS A N 1
ATOM 6243 C CA . LYS A 1 816 ? 22.282 0.819 -21.754 1.00 86.56 816 LYS A CA 1
ATOM 6244 C C . LYS A 1 816 ? 21.527 0.817 -23.081 1.00 86.56 816 LYS A C 1
ATOM 6246 O O . LYS A 1 816 ? 21.265 -0.261 -23.611 1.00 86.56 816 LYS A O 1
ATOM 6251 N N . THR A 1 817 ? 21.222 1.988 -23.641 1.00 88.75 817 THR A N 1
ATOM 6252 C CA . THR A 1 817 ? 20.576 2.118 -24.957 1.00 88.75 817 THR A CA 1
ATOM 6253 C C . THR A 1 817 ? 21.447 1.531 -26.065 1.00 88.75 817 THR A C 1
ATOM 6255 O O . THR A 1 817 ? 20.949 0.771 -26.895 1.00 88.75 817 THR A O 1
ATOM 6258 N N . ILE A 1 818 ? 22.760 1.787 -26.039 1.00 90.75 818 ILE A N 1
ATOM 6259 C CA . ILE A 1 818 ? 23.706 1.190 -26.995 1.00 90.75 818 ILE A CA 1
ATOM 6260 C C . ILE A 1 818 ? 23.740 -0.337 -26.844 1.00 90.75 818 ILE A C 1
ATOM 6262 O O . ILE A 1 818 ? 23.636 -1.058 -27.836 1.00 90.75 818 ILE A O 1
ATOM 6266 N N . LEU A 1 819 ? 23.830 -0.856 -25.613 1.00 89.12 819 LEU A N 1
ATOM 6267 C CA . LEU A 1 819 ? 23.792 -2.305 -25.382 1.00 89.12 819 LEU A CA 1
ATOM 6268 C C . LEU A 1 819 ? 22.463 -2.934 -25.812 1.00 89.12 819 LEU A C 1
ATOM 6270 O O . LEU A 1 819 ? 22.460 -4.051 -26.324 1.00 89.12 819 LEU A O 1
ATOM 6274 N N . ARG A 1 820 ? 21.335 -2.247 -25.606 1.00 89.31 820 ARG A N 1
ATOM 6275 C CA . ARG A 1 820 ? 20.017 -2.707 -26.057 1.00 89.31 820 ARG A CA 1
ATOM 6276 C C . ARG A 1 820 ? 19.972 -2.784 -27.584 1.00 89.31 820 ARG A C 1
ATOM 6278 O O . ARG A 1 820 ? 19.558 -3.815 -28.103 1.00 89.31 820 ARG A O 1
ATOM 6285 N N . ALA A 1 821 ? 20.479 -1.771 -28.288 1.00 89.88 821 ALA A N 1
ATOM 6286 C CA . ALA A 1 821 ? 20.558 -1.775 -29.751 1.00 89.88 821 ALA A CA 1
ATOM 6287 C C . ALA A 1 821 ? 21.408 -2.946 -30.269 1.00 89.88 821 ALA A C 1
ATOM 6289 O O . ALA A 1 821 ? 20.980 -3.682 -31.157 1.00 89.88 821 ALA A O 1
ATOM 6290 N N . LEU A 1 822 ? 22.569 -3.187 -29.648 1.00 89.69 822 LEU A N 1
ATOM 6291 C CA . LEU A 1 822 ? 23.434 -4.321 -29.986 1.00 89.69 822 LEU A CA 1
ATOM 6292 C C . LEU A 1 822 ? 22.783 -5.678 -29.695 1.00 89.69 822 LEU A C 1
ATOM 6294 O O . LEU A 1 822 ? 23.031 -6.630 -30.424 1.00 89.69 822 LEU A O 1
ATOM 6298 N N . LYS A 1 823 ? 21.942 -5.792 -28.661 1.00 89.94 823 LYS A N 1
ATOM 6299 C CA . LYS A 1 823 ? 21.198 -7.031 -28.378 1.00 89.94 823 LYS A CA 1
ATOM 6300 C C . LYS A 1 823 ? 20.114 -7.305 -29.419 1.00 89.94 823 LYS A C 1
ATOM 6302 O O . LYS A 1 823 ? 19.941 -8.459 -29.793 1.00 89.94 823 LYS A O 1
ATOM 6307 N N . ILE A 1 824 ? 19.421 -6.267 -29.890 1.00 89.38 824 ILE A N 1
ATOM 6308 C CA . ILE A 1 824 ? 18.390 -6.381 -30.932 1.00 89.38 824 ILE A CA 1
ATOM 6309 C C . ILE A 1 824 ? 19.032 -6.763 -32.274 1.00 89.38 824 ILE A C 1
ATOM 6311 O O . ILE A 1 824 ? 18.600 -7.718 -32.914 1.00 89.38 824 ILE A O 1
ATOM 6315 N N . ALA A 1 825 ? 20.100 -6.066 -32.677 1.00 92.62 825 ALA A N 1
ATOM 6316 C CA . ALA A 1 825 ? 20.779 -6.312 -33.952 1.00 92.62 825 ALA A CA 1
ATOM 6317 C C . ALA A 1 825 ? 21.766 -7.493 -33.924 1.00 92.62 825 ALA A C 1
ATOM 6319 O O . ALA A 1 825 ? 22.205 -7.938 -34.979 1.00 92.62 825 ALA A O 1
ATOM 6320 N N . GLY A 1 826 ? 22.155 -7.992 -32.748 1.00 90.81 826 GLY A N 1
ATOM 6321 C CA . GLY A 1 826 ? 23.368 -8.798 -32.579 1.00 90.81 826 GLY A CA 1
ATOM 6322 C C . GLY A 1 826 ? 23.401 -10.103 -33.371 1.00 90.81 826 GLY A C 1
ATOM 6323 O O . GLY A 1 826 ? 24.423 -10.412 -33.982 1.00 90.81 826 GLY A O 1
ATOM 6324 N N . LEU A 1 827 ? 22.298 -10.857 -33.395 1.00 91.88 827 LEU A N 1
ATOM 6325 C CA . LEU A 1 827 ? 22.232 -12.111 -34.150 1.00 91.88 827 LEU A CA 1
ATOM 6326 C C . LEU A 1 827 ? 22.220 -11.865 -35.676 1.00 91.88 827 LEU A C 1
ATOM 6328 O O . LEU A 1 827 ? 23.105 -12.402 -36.343 1.00 91.88 827 LEU A O 1
ATOM 6332 N N . PRO A 1 828 ? 21.346 -10.996 -36.232 1.00 92.88 828 PRO A N 1
ATOM 6333 C CA . PRO A 1 828 ? 21.420 -10.602 -37.645 1.00 92.88 828 PRO A CA 1
ATOM 6334 C C . PRO A 1 828 ? 22.791 -10.053 -38.065 1.00 92.88 828 PRO A C 1
ATOM 6336 O O . PRO A 1 828 ? 23.280 -10.336 -39.162 1.00 92.88 828 PRO A O 1
ATOM 6339 N N . LEU A 1 829 ? 23.438 -9.280 -37.187 1.00 92.00 829 LEU A N 1
ATOM 6340 C CA . LEU A 1 829 ? 24.763 -8.715 -37.425 1.00 92.00 829 LEU A CA 1
ATOM 6341 C C . LEU A 1 829 ? 25.831 -9.809 -37.518 1.00 92.00 829 LEU A C 1
ATOM 6343 O O . LEU A 1 829 ? 26.684 -9.763 -38.406 1.00 92.00 829 LEU A O 1
ATOM 6347 N N . LEU A 1 830 ? 25.777 -10.804 -36.627 1.00 92.06 830 LEU A N 1
ATOM 6348 C CA . LEU A 1 830 ? 26.688 -11.947 -36.625 1.00 92.06 830 LEU A CA 1
ATOM 6349 C C . LEU A 1 830 ? 26.508 -12.805 -37.884 1.00 92.06 830 LEU A C 1
ATOM 6351 O O . LEU A 1 830 ? 27.496 -13.172 -38.516 1.00 92.06 830 LEU A O 1
ATOM 6355 N N . GLU A 1 831 ? 25.263 -13.081 -38.275 1.00 92.06 831 GLU A N 1
ATOM 6356 C CA . GLU A 1 831 ? 24.938 -13.836 -39.491 1.00 92.06 831 GLU A CA 1
ATOM 6357 C C . GLU A 1 831 ? 25.429 -13.109 -40.751 1.00 92.06 831 GLU A C 1
ATOM 6359 O O . GLU A 1 831 ? 26.099 -13.707 -41.595 1.00 92.06 831 GLU A O 1
ATOM 6364 N N . THR A 1 832 ? 25.192 -11.798 -40.844 1.00 90.81 832 THR A N 1
ATOM 6365 C CA . THR A 1 832 ? 25.666 -10.965 -41.964 1.00 90.81 832 THR A CA 1
ATOM 6366 C C . THR A 1 832 ? 27.193 -10.902 -42.007 1.00 90.81 832 THR A C 1
ATOM 6368 O O . THR A 1 832 ? 27.793 -11.026 -43.076 1.00 90.81 832 THR A O 1
ATOM 6371 N N . SER A 1 833 ? 27.842 -10.778 -40.846 1.00 89.19 833 SER A N 1
ATOM 6372 C CA . SER A 1 833 ? 29.306 -10.787 -40.737 1.00 89.19 833 SER A CA 1
ATOM 6373 C C . SER A 1 833 ? 29.895 -12.133 -41.161 1.00 89.19 833 SER A C 1
ATOM 6375 O O . SER A 1 833 ? 30.915 -12.162 -41.844 1.00 89.19 833 SER A O 1
ATOM 6377 N N . LEU A 1 834 ? 29.243 -13.251 -40.822 1.00 92.25 834 LEU A N 1
ATOM 6378 C CA . LEU A 1 834 ? 29.664 -14.589 -41.242 1.00 92.25 834 LEU A CA 1
ATOM 6379 C C . LEU A 1 834 ? 29.581 -14.754 -42.765 1.00 92.25 834 LEU A C 1
ATOM 6381 O O . LEU A 1 834 ? 30.529 -15.251 -43.373 1.00 92.25 834 LEU A O 1
ATOM 6385 N N . VAL A 1 835 ? 28.484 -14.307 -43.385 1.00 91.88 835 VAL A N 1
ATOM 6386 C CA . VAL A 1 835 ? 28.336 -14.296 -44.851 1.00 91.88 835 VAL A CA 1
ATOM 6387 C C . VAL A 1 835 ? 29.407 -13.414 -45.496 1.00 91.88 835 VAL A C 1
ATOM 6389 O O . VAL A 1 835 ? 30.011 -13.813 -46.490 1.00 91.88 835 VAL A O 1
ATOM 6392 N N . GLY A 1 836 ? 29.696 -12.255 -44.902 1.00 89.38 836 GLY A N 1
ATOM 6393 C CA . GLY A 1 836 ? 30.765 -11.354 -45.323 1.00 89.38 836 GLY A CA 1
ATOM 6394 C C . GLY A 1 836 ? 32.154 -11.985 -45.287 1.00 89.38 836 GLY A C 1
ATOM 6395 O O . GLY A 1 836 ? 32.855 -11.995 -46.296 1.00 89.38 836 GLY A O 1
ATOM 6396 N N . ILE A 1 837 ? 32.533 -12.581 -44.155 1.00 90.69 837 ILE A N 1
ATOM 6397 C CA . ILE A 1 837 ? 33.814 -13.284 -43.996 1.00 90.69 837 ILE A CA 1
ATOM 6398 C C . ILE A 1 837 ? 33.906 -14.450 -44.982 1.00 90.69 837 ILE A C 1
ATOM 6400 O O . ILE A 1 837 ? 34.936 -14.621 -45.630 1.00 90.69 837 ILE A O 1
ATOM 6404 N N . LEU A 1 838 ? 32.832 -15.228 -45.149 1.00 91.94 838 LEU A N 1
ATOM 6405 C CA . LEU A 1 838 ? 32.793 -16.323 -46.117 1.00 91.94 838 LEU A CA 1
ATOM 6406 C C . LEU A 1 838 ? 32.996 -15.815 -47.551 1.00 91.94 838 LEU A C 1
ATOM 6408 O O . LEU A 1 838 ? 33.770 -16.410 -48.299 1.00 91.94 838 LEU A O 1
ATOM 6412 N N . ALA A 1 839 ? 32.352 -14.706 -47.923 1.00 90.06 839 ALA A N 1
ATOM 6413 C CA . ALA A 1 839 ? 32.551 -14.074 -49.222 1.00 90.06 839 ALA A CA 1
ATOM 6414 C C . ALA A 1 839 ? 34.016 -13.651 -49.407 1.00 90.06 839 ALA A C 1
ATOM 6416 O O . ALA A 1 839 ? 34.629 -14.020 -50.407 1.00 90.06 839 ALA A O 1
ATOM 6417 N N . ILE A 1 840 ? 34.621 -12.974 -48.426 1.00 90.38 840 ILE A N 1
ATOM 6418 C CA . ILE A 1 840 ? 36.032 -12.563 -48.492 1.00 90.38 840 ILE A CA 1
ATOM 6419 C C . ILE A 1 840 ? 36.964 -13.778 -48.626 1.00 90.38 840 ILE A C 1
ATOM 6421 O O . ILE A 1 840 ? 37.891 -13.756 -49.436 1.00 90.38 840 ILE A O 1
ATOM 6425 N N . VAL A 1 841 ? 36.696 -14.870 -47.904 1.00 91.75 841 VAL A N 1
ATOM 6426 C CA . VAL A 1 841 ? 37.471 -16.116 -48.014 1.00 91.75 841 VAL A CA 1
ATOM 6427 C C . VAL A 1 841 ? 37.354 -16.716 -49.418 1.00 91.75 841 VAL A C 1
ATOM 6429 O O . VAL A 1 841 ? 38.374 -17.075 -50.004 1.00 91.75 841 VAL A O 1
ATOM 6432 N N . ILE A 1 842 ? 36.155 -16.773 -50.005 1.00 92.31 842 ILE A N 1
ATOM 6433 C CA . ILE A 1 842 ? 35.966 -17.262 -51.382 1.00 92.31 842 ILE A CA 1
ATOM 6434 C C . ILE A 1 842 ? 36.766 -16.405 -52.369 1.00 92.31 842 ILE A C 1
ATOM 6436 O O . ILE A 1 842 ? 37.501 -16.949 -53.194 1.00 92.31 842 ILE A O 1
ATOM 6440 N N . PHE A 1 843 ? 36.690 -15.077 -52.251 1.00 90.06 843 PHE A N 1
ATOM 6441 C CA . PHE A 1 843 ? 37.475 -14.166 -53.086 1.00 90.06 843 PHE A CA 1
ATOM 6442 C C . PHE A 1 843 ? 38.983 -14.364 -52.883 1.00 90.06 843 PHE A C 1
ATOM 6444 O O . PHE A 1 843 ? 39.727 -14.365 -53.857 1.00 90.06 843 PHE A O 1
ATOM 6451 N N . SER A 1 844 ? 39.450 -14.619 -51.661 1.00 89.75 844 SER A N 1
ATOM 6452 C CA . SER A 1 844 ? 40.871 -14.885 -51.402 1.00 89.75 844 SER A CA 1
ATOM 6453 C C . SER A 1 844 ? 41.377 -16.185 -52.045 1.00 89.75 844 SER A C 1
ATOM 6455 O O . SER A 1 844 ? 42.498 -16.222 -52.548 1.00 89.75 844 SER A O 1
ATOM 6457 N N . ILE A 1 845 ? 40.544 -17.232 -52.101 1.00 92.00 845 ILE A N 1
ATOM 6458 C CA . ILE A 1 845 ? 40.883 -18.498 -52.770 1.00 92.00 845 ILE A CA 1
ATOM 6459 C C . ILE A 1 845 ? 40.933 -18.289 -54.284 1.00 92.00 845 ILE A C 1
ATOM 6461 O O . ILE A 1 845 ? 41.884 -18.709 -54.937 1.00 92.00 845 ILE A O 1
ATOM 6465 N N . VAL A 1 846 ? 39.935 -17.596 -54.842 1.00 89.56 846 VAL A N 1
ATOM 6466 C CA . VAL A 1 846 ? 39.900 -17.255 -56.273 1.00 89.56 846 VAL A CA 1
ATOM 6467 C C . VAL A 1 846 ? 41.101 -16.388 -56.653 1.00 89.56 846 VAL A C 1
ATOM 6469 O O . VAL A 1 846 ? 41.720 -16.616 -57.688 1.00 89.56 846 VAL A O 1
ATOM 6472 N N . SER A 1 847 ? 41.466 -15.435 -55.796 1.00 86.75 847 SER A N 1
ATOM 6473 C CA . SER A 1 847 ? 42.652 -14.601 -55.964 1.00 86.75 847 SER A CA 1
ATOM 6474 C C . SER A 1 847 ? 43.942 -15.421 -55.996 1.00 86.75 847 SER A C 1
ATOM 6476 O O . SER A 1 847 ? 44.751 -15.261 -56.913 1.00 86.75 847 SER A O 1
ATOM 6478 N N . PHE A 1 848 ? 44.103 -16.350 -55.049 1.00 87.25 848 PHE A N 1
ATOM 6479 C CA . PHE A 1 848 ? 45.261 -17.236 -54.989 1.00 87.25 848 PHE A CA 1
ATOM 6480 C C . PHE A 1 848 ? 45.359 -18.124 -56.240 1.00 87.25 848 PHE A C 1
ATOM 6482 O O . PHE A 1 848 ? 46.411 -18.197 -56.856 1.00 87.25 848 PHE A O 1
ATOM 6489 N N . GLU A 1 849 ? 44.267 -18.735 -56.698 1.00 87.62 849 GLU A N 1
ATOM 6490 C CA . GLU A 1 849 ? 44.303 -19.610 -57.882 1.00 87.62 849 GLU A CA 1
ATOM 6491 C C . GLU A 1 849 ? 44.502 -18.844 -59.207 1.00 87.62 849 GLU A C 1
ATOM 6493 O O . GLU A 1 849 ? 45.182 -19.307 -60.133 1.00 87.62 849 GLU A O 1
ATOM 6498 N N . LEU A 1 850 ? 43.901 -17.656 -59.340 1.00 82.75 850 LEU A N 1
ATOM 6499 C CA . LEU A 1 850 ? 43.924 -16.910 -60.599 1.00 82.75 850 LEU A CA 1
ATOM 6500 C C . LEU A 1 850 ? 45.148 -16.007 -60.744 1.00 82.75 850 LEU A C 1
ATOM 6502 O O . LEU A 1 850 ? 45.688 -15.938 -61.852 1.00 82.75 850 LEU A O 1
ATOM 6506 N N . PHE A 1 851 ? 45.596 -15.347 -59.671 1.00 77.81 851 PHE A N 1
ATOM 6507 C CA . PHE A 1 851 ? 46.580 -14.259 -59.733 1.00 77.81 851 PHE A CA 1
ATOM 6508 C C . PHE A 1 851 ? 47.930 -14.567 -59.062 1.00 77.81 851 PHE A C 1
ATOM 6510 O O . PHE A 1 851 ? 48.890 -13.829 -59.299 1.00 77.81 851 PHE A O 1
ATOM 6517 N N . HIS A 1 852 ? 48.059 -15.653 -58.289 1.00 75.88 852 HIS A N 1
ATOM 6518 C CA . HIS A 1 852 ? 49.347 -16.065 -57.709 1.00 75.88 852 HIS A CA 1
ATOM 6519 C C . HIS A 1 852 ? 50.355 -16.462 -58.797 1.00 75.88 852 HIS A C 1
ATOM 6521 O O . HIS A 1 852 ? 50.018 -17.158 -59.756 1.00 75.88 852 HIS A O 1
ATOM 6527 N N . GLY A 1 853 ? 51.595 -15.972 -58.688 1.00 66.81 853 GLY A N 1
ATOM 6528 C CA . GLY A 1 853 ? 52.701 -16.318 -59.594 1.00 66.81 853 GLY A CA 1
ATOM 6529 C C . GLY A 1 853 ? 52.584 -15.834 -61.050 1.00 66.81 853 GLY A C 1
ATOM 6530 O O . GLY A 1 853 ? 53.510 -16.057 -61.825 1.00 66.81 853 GLY A O 1
ATOM 6531 N N . LYS A 1 854 ? 51.483 -15.168 -61.435 1.00 66.62 854 LYS A N 1
ATOM 6532 C CA . LYS A 1 854 ? 51.215 -14.685 -62.809 1.00 66.62 854 LYS A CA 1
ATOM 6533 C C . LYS A 1 854 ? 51.377 -13.165 -62.982 1.00 66.62 854 LYS A C 1
ATOM 6535 O O . LYS A 1 854 ? 50.951 -12.620 -63.998 1.00 66.62 854 LYS A O 1
ATOM 6540 N N . ARG A 1 855 ? 51.953 -12.479 -61.989 1.00 64.62 855 ARG A N 1
ATOM 6541 C CA . ARG A 1 855 ? 52.274 -11.040 -62.029 1.00 64.62 855 ARG A CA 1
ATOM 6542 C C . ARG A 1 855 ? 53.670 -10.829 -62.639 1.00 64.62 855 ARG A C 1
ATOM 6544 O O . ARG A 1 855 ? 54.509 -11.725 -62.553 1.00 64.62 855 ARG A O 1
ATOM 6551 N N . ASP A 1 856 ? 53.901 -9.673 -63.263 1.00 62.16 856 ASP A N 1
ATOM 6552 C CA . ASP A 1 856 ? 55.211 -9.302 -63.822 1.00 62.16 856 ASP A CA 1
ATOM 6553 C C . ASP A 1 856 ? 56.305 -9.380 -62.725 1.00 62.16 856 ASP A C 1
ATOM 6555 O O . ASP A 1 856 ? 56.031 -9.072 -61.565 1.00 62.16 856 ASP A O 1
ATOM 6559 N N . GLN A 1 857 ? 57.525 -9.823 -63.075 1.00 56.16 857 GLN A N 1
ATOM 6560 C CA . GLN A 1 857 ? 58.599 -10.197 -62.123 1.00 56.16 857 GLN A CA 1
ATOM 6561 C C . GLN A 1 857 ? 59.050 -9.071 -61.170 1.00 56.16 857 GLN A C 1
ATOM 6563 O O . GLN A 1 857 ? 59.649 -9.371 -60.139 1.00 56.16 857 GLN A O 1
ATOM 6568 N N . ASP A 1 858 ? 58.726 -7.814 -61.482 1.00 58.62 858 ASP A N 1
ATOM 6569 C CA . ASP A 1 858 ? 59.103 -6.631 -60.700 1.00 58.62 858 ASP A CA 1
ATOM 6570 C C . ASP A 1 858 ? 57.981 -6.110 -59.779 1.00 58.62 858 ASP A C 1
ATOM 6572 O O . ASP A 1 858 ? 58.204 -5.179 -59.008 1.00 58.62 858 ASP A O 1
ATOM 6576 N N . ALA A 1 859 ? 56.775 -6.690 -59.833 1.00 61.56 859 ALA A N 1
ATOM 6577 C CA . ALA A 1 859 ? 55.634 -6.205 -59.061 1.00 61.56 859 ALA A CA 1
ATOM 6578 C C . ALA A 1 859 ? 55.428 -7.012 -57.760 1.00 61.56 859 ALA A C 1
ATOM 6580 O O . ALA A 1 859 ? 55.454 -8.250 -57.793 1.00 61.56 859 ALA A O 1
ATOM 6581 N N . PRO A 1 860 ? 55.175 -6.352 -56.612 1.00 62.06 860 PRO A N 1
ATOM 6582 C CA . PRO A 1 860 ? 54.964 -7.039 -55.343 1.00 62.06 860 PRO A CA 1
ATOM 6583 C C . PRO A 1 860 ? 53.741 -7.963 -55.425 1.00 62.06 860 PRO A C 1
ATOM 6585 O O . PRO A 1 860 ? 52.645 -7.563 -55.829 1.00 62.06 860 PRO A O 1
ATOM 6588 N N . GLN A 1 861 ? 53.927 -9.234 -55.060 1.00 70.12 861 GLN A N 1
ATOM 6589 C CA . GLN A 1 861 ? 52.816 -10.179 -54.974 1.00 70.12 861 GLN A CA 1
ATOM 6590 C C . GLN A 1 861 ? 51.980 -9.881 -53.719 1.00 70.12 861 GLN A C 1
ATOM 6592 O O . GLN A 1 861 ? 52.553 -9.656 -52.652 1.00 70.12 861 GLN A O 1
ATOM 6597 N N . PRO A 1 862 ? 50.637 -9.924 -53.803 1.00 69.62 862 PRO A N 1
ATOM 6598 C CA . PRO A 1 862 ? 49.774 -9.621 -52.657 1.00 69.62 862 PRO A CA 1
ATOM 6599 C C . PRO A 1 862 ? 49.895 -10.655 -51.524 1.00 69.62 862 PRO A C 1
ATOM 6601 O O . PRO A 1 862 ? 49.589 -10.366 -50.366 1.00 69.62 862 PRO A O 1
ATOM 6604 N N . CYS A 1 863 ? 50.305 -11.884 -51.849 1.00 83.12 863 CYS A N 1
ATOM 6605 C CA . CYS A 1 863 ? 50.410 -13.003 -50.922 1.00 83.12 863 CYS A CA 1
ATOM 6606 C C . CYS A 1 863 ? 51.309 -14.111 -51.506 1.00 83.12 863 CYS A C 1
ATOM 6608 O O . CYS A 1 863 ? 51.256 -14.365 -52.708 1.00 83.12 863 CYS A O 1
ATOM 6610 N N . GLU A 1 864 ? 52.094 -14.808 -50.675 1.00 82.19 864 GLU A N 1
ATOM 6611 C CA . GLU A 1 864 ? 52.925 -15.946 -51.118 1.00 82.19 864 GLU A CA 1
ATOM 6612 C C . GLU A 1 864 ? 52.272 -17.302 -50.824 1.00 82.19 864 GLU A C 1
ATOM 6614 O O . GLU A 1 864 ? 52.421 -18.256 -51.587 1.00 82.19 864 GLU A O 1
ATOM 6619 N N . THR A 1 865 ? 51.523 -17.392 -49.723 1.00 88.25 865 THR A N 1
ATOM 6620 C CA . THR A 1 865 ? 50.825 -18.610 -49.284 1.00 88.25 865 THR A CA 1
ATOM 6621 C C . THR A 1 865 ? 49.317 -18.393 -49.245 1.00 88.25 865 THR A C 1
ATOM 6623 O O . THR A 1 865 ? 48.859 -17.265 -49.073 1.00 88.25 865 THR A O 1
ATOM 6626 N N . LEU A 1 866 ? 48.529 -19.473 -49.325 1.00 87.69 866 LEU A N 1
ATOM 6627 C CA . LEU A 1 866 ? 47.068 -19.390 -49.199 1.00 87.69 866 LEU A CA 1
ATOM 6628 C C . LEU A 1 866 ? 46.646 -18.740 -47.871 1.00 87.69 866 LEU A C 1
ATOM 6630 O O . LEU A 1 866 ? 45.754 -17.900 -47.856 1.00 87.69 866 LEU A O 1
ATOM 6634 N N . TYR A 1 867 ? 47.325 -19.074 -46.768 1.00 89.69 867 TYR A N 1
ATOM 6635 C CA . TYR A 1 867 ? 47.082 -18.448 -45.465 1.00 89.69 867 TYR A CA 1
ATOM 6636 C C . TYR A 1 867 ? 47.338 -16.939 -45.502 1.00 89.69 867 TYR A C 1
ATOM 6638 O O . TYR A 1 867 ? 46.491 -16.164 -45.062 1.00 89.69 867 TYR A O 1
ATOM 6646 N N . GLN A 1 868 ? 48.476 -16.520 -46.065 1.00 88.19 868 GLN A N 1
ATOM 6647 C CA . GLN A 1 868 ? 48.781 -15.103 -46.237 1.00 88.19 868 GLN A CA 1
ATOM 6648 C C . GLN A 1 868 ? 47.743 -14.438 -47.141 1.00 88.19 868 GLN A C 1
ATOM 6650 O O . GLN A 1 868 ? 47.314 -13.338 -46.840 1.00 88.19 868 GLN A O 1
ATOM 6655 N N . CYS A 1 869 ? 47.259 -15.115 -48.185 1.00 86.88 869 CYS A N 1
ATOM 6656 C CA . CYS A 1 869 ? 46.244 -14.554 -49.067 1.00 86.88 869 CYS A CA 1
ATOM 6657 C C . CYS A 1 869 ? 44.910 -14.331 -48.360 1.00 86.88 869 CYS A C 1
ATOM 6659 O O . CYS A 1 869 ? 44.374 -13.227 -48.422 1.00 86.88 869 CYS A O 1
ATOM 6661 N N . VAL A 1 870 ? 44.416 -15.333 -47.628 1.00 90.44 870 VAL A N 1
ATOM 6662 C CA . VAL A 1 870 ? 43.204 -15.219 -46.805 1.00 90.44 870 VAL A CA 1
ATOM 6663 C C . VAL A 1 870 ? 43.362 -14.107 -45.765 1.00 90.44 870 VAL A C 1
ATOM 6665 O O . VAL A 1 870 ? 42.480 -13.263 -45.643 1.00 90.44 870 VAL A O 1
ATOM 6668 N N . ALA A 1 871 ? 44.488 -14.060 -45.047 1.00 89.44 871 ALA A N 1
ATOM 6669 C CA . ALA A 1 871 ? 44.740 -13.054 -44.017 1.00 89.44 871 ALA A CA 1
ATOM 6670 C C . ALA A 1 871 ? 44.827 -11.633 -44.596 1.00 89.44 871 ALA A C 1
ATOM 6672 O O . ALA A 1 871 ? 44.180 -10.726 -44.073 1.00 89.44 871 ALA A O 1
ATOM 6673 N N . THR A 1 872 ? 45.566 -11.431 -45.693 1.00 86.69 872 THR A N 1
ATOM 6674 C CA . THR A 1 872 ? 45.684 -10.113 -46.326 1.00 86.69 872 THR A CA 1
ATOM 6675 C C . THR A 1 872 ? 44.340 -9.670 -46.906 1.00 86.69 872 THR A C 1
ATOM 6677 O O . THR A 1 872 ? 43.963 -8.523 -46.693 1.00 86.69 872 THR A O 1
ATOM 6680 N N . HIS A 1 873 ? 43.575 -10.561 -47.555 1.00 87.75 873 HIS A N 1
ATOM 6681 C CA . HIS A 1 873 ? 42.239 -10.242 -48.085 1.00 87.75 873 HIS A CA 1
ATOM 6682 C C . HIS A 1 873 ? 41.224 -9.965 -46.970 1.00 87.75 873 HIS A C 1
ATOM 6684 O O . HIS A 1 873 ? 40.362 -9.113 -47.141 1.00 87.75 873 HIS A O 1
ATOM 6690 N N . LEU A 1 874 ? 41.325 -10.634 -45.818 1.00 88.81 874 LEU A N 1
ATOM 6691 C CA . LEU A 1 874 ? 40.472 -10.357 -44.662 1.00 88.81 874 LEU A CA 1
ATOM 6692 C C . LEU A 1 874 ? 40.778 -8.984 -44.051 1.00 88.81 874 LEU A C 1
ATOM 6694 O O . LEU A 1 874 ? 39.859 -8.214 -43.796 1.00 88.81 874 LEU A O 1
ATOM 6698 N N . ILE A 1 875 ? 42.057 -8.656 -43.857 1.00 86.12 875 ILE A N 1
ATOM 6699 C CA . ILE A 1 875 ? 42.480 -7.377 -43.268 1.00 86.12 875 ILE A CA 1
ATOM 6700 C C . ILE A 1 875 ? 42.159 -6.210 -44.210 1.00 86.12 875 ILE A C 1
ATOM 6702 O O . ILE A 1 875 ? 41.492 -5.262 -43.802 1.00 86.12 875 ILE A O 1
ATOM 6706 N N . THR A 1 876 ? 42.604 -6.282 -45.467 1.00 84.75 876 THR A N 1
ATOM 6707 C CA . THR A 1 876 ? 42.378 -5.217 -46.465 1.00 84.75 876 THR A CA 1
ATOM 6708 C C . THR A 1 876 ? 40.929 -5.163 -46.917 1.00 84.75 876 THR A C 1
ATOM 6710 O O . THR A 1 876 ? 40.396 -4.077 -47.071 1.00 84.75 876 THR A O 1
ATOM 6713 N N . GLY A 1 877 ? 40.254 -6.307 -47.040 1.00 81.75 877 GLY A N 1
ATOM 6714 C CA . GLY A 1 877 ? 38.834 -6.357 -47.355 1.00 81.75 877 GLY A CA 1
ATOM 6715 C C . GLY A 1 877 ? 37.992 -5.699 -46.269 1.00 81.75 877 GLY A C 1
ATOM 6716 O O . GLY A 1 877 ? 37.143 -4.879 -46.587 1.00 81.75 877 GLY A O 1
ATOM 6717 N N . MET A 1 878 ? 38.232 -5.997 -44.988 1.00 82.19 878 MET A N 1
ATOM 6718 C CA . MET A 1 878 ? 37.420 -5.431 -43.905 1.00 82.19 878 MET A CA 1
ATOM 6719 C C . MET A 1 878 ? 37.748 -3.972 -43.556 1.00 82.19 878 MET A C 1
ATOM 6721 O O . MET A 1 878 ? 36.830 -3.238 -43.196 1.00 82.19 878 MET A O 1
ATOM 6725 N N . TYR A 1 879 ? 39.020 -3.559 -43.615 1.00 78.12 879 TYR A N 1
ATOM 6726 C CA . TYR A 1 879 ? 39.471 -2.253 -43.105 1.00 78.12 879 TYR A CA 1
ATOM 6727 C C . TYR A 1 879 ? 40.021 -1.289 -44.165 1.00 78.12 879 TYR A C 1
ATOM 6729 O O . TYR A 1 879 ? 40.134 -0.099 -43.875 1.00 78.12 879 TYR A O 1
ATOM 6737 N N . GLY A 1 880 ? 40.407 -1.777 -45.344 1.00 73.19 880 GLY A N 1
ATOM 6738 C CA . GLY A 1 880 ? 41.099 -1.000 -46.376 1.00 73.19 880 GLY A CA 1
ATOM 6739 C C . GLY A 1 880 ? 40.373 -1.003 -47.719 1.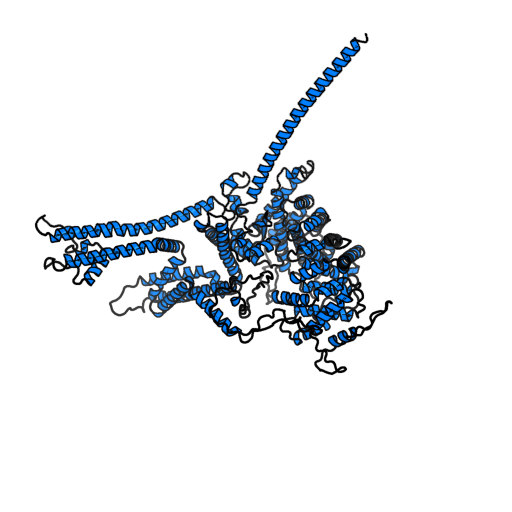00 73.19 880 GLY A C 1
ATOM 6740 O O . GLY A 1 880 ? 39.224 -1.437 -47.820 1.00 73.19 880 GLY A O 1
ATOM 6741 N N . ASP A 1 881 ? 41.052 -0.514 -48.758 1.00 76.94 881 ASP A N 1
ATOM 6742 C CA . ASP A 1 881 ? 40.583 -0.675 -50.129 1.00 76.94 881 ASP A CA 1
ATOM 6743 C C . ASP A 1 881 ? 41.161 -1.969 -50.712 1.00 76.94 881 ASP A C 1
ATOM 6745 O O . ASP A 1 881 ? 42.362 -2.234 -50.665 1.00 76.94 881 ASP A O 1
ATOM 6749 N N . PHE A 1 882 ? 40.295 -2.798 -51.285 1.00 80.38 882 PHE A N 1
ATOM 6750 C CA . PHE A 1 882 ? 40.712 -4.023 -51.957 1.00 80.38 882 PHE A CA 1
ATOM 6751 C C . PHE A 1 882 ? 41.597 -3.739 -53.176 1.00 80.38 882 PHE A C 1
ATOM 6753 O O . PHE A 1 882 ? 42.403 -4.587 -53.565 1.00 80.38 882 PHE A O 1
ATOM 6760 N N . ALA A 1 883 ? 41.467 -2.550 -53.774 1.00 78.44 883 ALA A N 1
ATOM 6761 C CA . ALA A 1 883 ? 42.322 -2.103 -54.865 1.00 78.44 883 ALA A CA 1
ATOM 6762 C C . ALA A 1 883 ? 43.803 -2.019 -54.453 1.00 78.44 883 ALA A C 1
ATOM 6764 O O . ALA A 1 883 ? 44.665 -2.314 -55.281 1.00 78.44 883 ALA A O 1
ATOM 6765 N N . ASP A 1 884 ? 44.106 -1.739 -53.179 1.00 78.44 884 ASP A N 1
ATOM 6766 C CA . ASP A 1 884 ? 45.478 -1.585 -52.667 1.00 78.44 884 ASP A CA 1
ATOM 6767 C C . ASP A 1 884 ? 46.300 -2.882 -52.747 1.00 78.44 884 ASP A C 1
ATOM 6769 O O . ASP A 1 884 ? 47.526 -2.851 -52.813 1.00 78.44 884 ASP A O 1
ATOM 6773 N N . LEU A 1 885 ? 45.639 -4.044 -52.790 1.00 78.12 885 LEU A N 1
ATOM 6774 C CA . LEU A 1 885 ? 46.293 -5.343 -53.004 1.00 78.12 885 LEU A CA 1
ATOM 6775 C C . LEU A 1 885 ? 46.856 -5.496 -54.425 1.00 78.12 885 LEU A C 1
ATOM 6777 O O . LEU A 1 885 ? 47.785 -6.275 -54.663 1.00 78.12 885 LEU A O 1
ATOM 6781 N N . TYR A 1 886 ? 46.241 -4.815 -55.390 1.00 76.12 886 TYR A N 1
ATOM 6782 C CA . TYR A 1 886 ? 46.518 -4.980 -56.814 1.00 76.12 886 TYR A CA 1
ATOM 6783 C C . TYR A 1 886 ? 47.129 -3.731 -57.447 1.00 76.12 886 TYR A C 1
ATOM 6785 O O . TYR A 1 886 ? 47.715 -3.858 -58.518 1.00 76.12 886 TYR A O 1
ATOM 6793 N N . ALA A 1 887 ? 47.068 -2.575 -56.788 1.00 72.12 887 ALA A N 1
ATOM 6794 C CA . ALA A 1 887 ? 47.728 -1.349 -57.215 1.00 72.12 887 ALA A CA 1
ATOM 6795 C C . ALA A 1 887 ? 49.252 -1.436 -57.024 1.00 72.12 887 ALA A C 1
ATOM 6797 O O . ALA A 1 887 ? 49.734 -1.848 -55.969 1.00 72.12 887 ALA A O 1
ATOM 6798 N N . ASP A 1 888 ? 50.020 -1.031 -58.036 1.00 68.62 888 ASP A N 1
ATOM 6799 C CA . ASP A 1 888 ? 51.462 -0.810 -57.884 1.00 68.62 888 ASP A CA 1
ATOM 6800 C C . ASP A 1 888 ? 51.682 0.525 -57.142 1.00 68.62 888 ASP A C 1
ATOM 6802 O O . ASP A 1 888 ? 51.083 1.539 -57.494 1.00 68.62 888 ASP A O 1
ATOM 6806 N N . GLU A 1 889 ? 52.491 0.517 -56.074 1.00 65.88 889 GLU A N 1
ATOM 6807 C CA . GLU A 1 889 ? 52.790 1.687 -55.215 1.00 65.88 889 GLU A CA 1
ATOM 6808 C C . GLU A 1 889 ? 51.561 2.443 -54.648 1.00 65.88 889 GLU A C 1
ATOM 6810 O O . GLU A 1 889 ? 51.687 3.573 -54.177 1.00 65.88 889 GLU A O 1
ATOM 6815 N N . GLY A 1 890 ? 50.374 1.821 -54.637 1.00 64.88 890 GLY A N 1
ATOM 6816 C CA . GLY A 1 890 ? 49.124 2.456 -54.197 1.00 64.88 890 GLY A CA 1
ATOM 6817 C C . GLY A 1 890 ? 48.459 3.352 -55.251 1.00 64.88 890 GLY A C 1
ATOM 6818 O O . GLY A 1 890 ? 47.512 4.069 -54.928 1.00 64.88 890 GLY A O 1
ATOM 6819 N N . ASP A 1 891 ? 48.917 3.323 -56.509 1.00 71.44 891 ASP A N 1
ATOM 6820 C CA . ASP A 1 891 ? 48.261 4.034 -57.607 1.00 71.44 891 ASP A CA 1
ATOM 6821 C C . ASP A 1 891 ? 47.167 3.172 -58.253 1.00 71.44 891 ASP A C 1
ATOM 6823 O O . ASP A 1 891 ? 47.437 2.223 -58.993 1.00 71.44 891 ASP A O 1
ATOM 6827 N N . ILE A 1 892 ? 45.904 3.524 -58.012 1.00 68.69 892 ILE A N 1
ATOM 6828 C CA . ILE A 1 892 ? 44.721 2.831 -58.548 1.00 68.69 892 ILE A CA 1
ATOM 6829 C C . ILE A 1 892 ? 44.703 2.844 -60.088 1.00 68.69 892 ILE A C 1
ATOM 6831 O O . ILE A 1 892 ? 44.190 1.912 -60.714 1.00 68.69 892 ILE A O 1
ATOM 6835 N N . PHE A 1 893 ? 45.296 3.856 -60.733 1.00 69.50 893 PHE A N 1
ATOM 6836 C CA . PHE A 1 893 ? 45.334 3.941 -62.196 1.00 69.50 893 PHE A CA 1
ATOM 6837 C C . PHE A 1 893 ? 46.253 2.886 -62.830 1.00 69.50 893 PHE A C 1
ATOM 6839 O O . PHE A 1 893 ? 46.061 2.552 -63.998 1.00 69.50 893 PHE A O 1
ATOM 6846 N N . SER A 1 894 ? 47.160 2.274 -62.057 1.00 68.69 894 SER A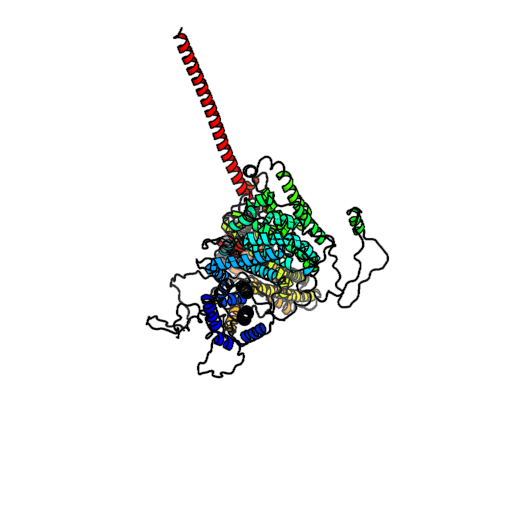 N 1
ATOM 6847 C CA . SER A 1 894 ? 48.003 1.152 -62.507 1.00 68.69 894 SER A CA 1
ATOM 6848 C C . SER A 1 894 ? 47.209 -0.124 -62.839 1.00 68.69 894 SER A C 1
ATOM 6850 O O . SER A 1 894 ? 47.680 -0.970 -63.615 1.00 68.69 894 SER A O 1
ATOM 6852 N N . LEU A 1 895 ? 45.982 -0.249 -62.306 1.00 68.00 895 LEU A N 1
ATOM 6853 C CA . LEU A 1 895 ? 45.061 -1.336 -62.641 1.00 68.00 895 LEU A CA 1
ATOM 6854 C C . LEU A 1 895 ? 44.434 -1.157 -64.031 1.00 68.00 895 LEU A C 1
ATOM 6856 O O . LEU A 1 895 ? 44.019 -2.149 -64.629 1.00 68.00 895 LEU A O 1
ATOM 6860 N N . VAL A 1 896 ? 44.374 0.071 -64.564 1.00 70.12 896 VAL A N 1
ATOM 6861 C CA . VAL A 1 896 ? 43.741 0.377 -65.855 1.00 70.12 896 VAL A CA 1
ATOM 6862 C C . VAL A 1 896 ? 44.716 0.107 -67.008 1.00 70.12 896 VAL A C 1
ATOM 6864 O O . VAL A 1 896 ? 45.760 0.750 -67.087 1.00 70.12 896 VAL A O 1
ATOM 6867 N N . PRO A 1 897 ? 44.425 -0.835 -67.926 1.00 67.00 897 PRO A N 1
ATOM 6868 C CA . PRO A 1 897 ? 45.304 -1.104 -69.057 1.00 67.00 897 PRO A CA 1
ATOM 6869 C C . PRO A 1 897 ? 45.311 0.073 -70.046 1.00 67.00 897 PRO A C 1
ATOM 6871 O O . PRO A 1 897 ? 44.261 0.616 -70.380 1.00 67.00 897 PRO A O 1
ATOM 6874 N N . GLU A 1 898 ? 46.495 0.423 -70.560 1.00 64.94 898 GLU A N 1
ATOM 6875 C CA . GLU A 1 898 ? 46.704 1.529 -71.515 1.00 64.94 898 GLU A CA 1
ATOM 6876 C C . GLU A 1 898 ? 46.072 1.278 -72.906 1.00 64.94 898 GLU A C 1
ATOM 6878 O O . GLU A 1 898 ? 45.882 2.214 -73.682 1.00 64.94 898 GLU A O 1
ATOM 6883 N N . GLY A 1 899 ? 45.700 0.029 -73.221 1.00 63.62 899 GLY A N 1
ATOM 6884 C CA . GLY A 1 899 ? 45.042 -0.375 -74.468 1.00 63.62 899 GLY A CA 1
ATOM 6885 C C . GLY A 1 899 ? 44.212 -1.660 -74.314 1.00 63.62 899 GLY A C 1
ATOM 6886 O O . GLY A 1 899 ? 44.408 -2.432 -73.375 1.00 63.62 899 GLY A O 1
ATOM 6887 N N . ILE A 1 900 ? 43.264 -1.893 -75.231 1.00 60.62 900 ILE A N 1
ATOM 6888 C CA . ILE A 1 900 ? 42.277 -2.995 -75.150 1.00 60.62 900 ILE A CA 1
ATOM 6889 C C . ILE A 1 900 ? 42.903 -4.381 -75.421 1.00 60.62 900 ILE A C 1
ATOM 6891 O O . ILE A 1 900 ? 42.382 -5.378 -74.924 1.00 60.62 900 ILE A O 1
ATOM 6895 N N . ASP A 1 901 ? 44.047 -4.452 -76.110 1.00 57.97 901 ASP A N 1
ATOM 6896 C CA . ASP A 1 901 ? 44.606 -5.724 -76.598 1.00 57.97 901 ASP A CA 1
ATOM 6897 C C . ASP A 1 901 ? 45.809 -6.272 -75.805 1.00 57.97 901 ASP A C 1
ATOM 6899 O O . ASP A 1 901 ? 46.201 -7.413 -76.042 1.00 57.97 901 ASP A O 1
ATOM 6903 N N . ASP A 1 902 ? 46.391 -5.534 -74.845 1.00 56.66 902 ASP A N 1
ATOM 6904 C CA . ASP A 1 902 ? 47.751 -5.881 -74.385 1.00 56.66 902 ASP A CA 1
ATOM 6905 C C . ASP A 1 902 ? 47.877 -6.735 -73.106 1.00 56.66 902 ASP A C 1
ATOM 6907 O O . ASP A 1 902 ? 48.915 -7.363 -72.928 1.00 56.66 902 ASP A O 1
ATOM 6911 N N . LYS A 1 903 ? 46.870 -6.869 -72.221 1.00 62.16 903 LYS A N 1
ATOM 6912 C CA . LYS A 1 903 ? 46.960 -7.791 -71.052 1.00 62.16 903 LYS A CA 1
ATOM 6913 C C . LYS A 1 903 ? 45.584 -8.291 -70.576 1.00 62.16 903 LYS A C 1
ATOM 6915 O O . LYS A 1 903 ? 44.974 -7.686 -69.693 1.00 62.16 903 LYS A O 1
ATOM 6920 N N . SER A 1 904 ? 45.130 -9.447 -71.076 1.00 67.31 904 SER A N 1
ATOM 6921 C CA . SER A 1 904 ? 43.875 -10.111 -70.648 1.00 67.31 904 SER A CA 1
ATOM 6922 C C . SER A 1 904 ? 43.778 -10.329 -69.127 1.00 67.31 904 SER A C 1
ATOM 6924 O O . SER A 1 904 ? 42.696 -10.243 -68.547 1.00 67.31 904 SER A O 1
ATOM 6926 N N . MET A 1 905 ? 44.915 -10.530 -68.455 1.00 71.00 905 MET A N 1
ATOM 6927 C CA . MET A 1 905 ? 44.988 -10.676 -66.997 1.00 71.00 905 MET A CA 1
ATOM 6928 C C . MET A 1 905 ? 44.709 -9.371 -66.235 1.00 71.00 905 MET A C 1
ATOM 6930 O O . MET A 1 905 ? 44.054 -9.426 -65.198 1.00 71.00 905 MET A O 1
ATOM 6934 N N . LYS A 1 906 ? 45.133 -8.201 -66.744 1.00 72.38 906 LYS A N 1
ATOM 6935 C CA . LYS A 1 906 ? 44.853 -6.900 -66.099 1.00 72.38 906 LYS A CA 1
ATOM 6936 C C . LYS A 1 906 ? 43.369 -6.531 -66.191 1.00 72.38 906 LYS A C 1
ATOM 6938 O O . LYS A 1 906 ? 42.784 -6.046 -65.229 1.00 72.38 906 LYS A O 1
ATOM 6943 N N . GLN A 1 907 ? 42.724 -6.848 -67.315 1.00 77.00 907 GLN A N 1
ATOM 6944 C CA . GLN A 1 907 ? 41.274 -6.673 -67.475 1.00 77.00 907 GLN A CA 1
ATOM 6945 C C . GLN A 1 907 ? 40.476 -7.557 -66.502 1.00 77.00 907 GLN A C 1
ATOM 6947 O O . GLN A 1 907 ? 39.511 -7.094 -65.892 1.00 77.00 907 GLN A O 1
ATOM 6952 N N . LEU A 1 908 ? 40.908 -8.809 -66.308 1.00 79.56 908 LEU A N 1
ATOM 6953 C CA . LEU A 1 908 ? 40.310 -9.721 -65.330 1.00 79.56 908 LEU A CA 1
ATOM 6954 C C . LEU A 1 908 ? 40.513 -9.236 -63.883 1.00 79.56 908 LEU A C 1
ATOM 6956 O O . LEU A 1 908 ? 39.598 -9.364 -63.073 1.00 79.56 908 LEU A O 1
ATOM 6960 N N . GLN A 1 909 ? 41.673 -8.647 -63.567 1.00 79.56 909 GLN A N 1
ATOM 6961 C CA . GLN A 1 909 ? 41.962 -8.057 -62.253 1.00 79.56 909 GLN A CA 1
ATOM 6962 C C . GLN A 1 909 ? 41.028 -6.887 -61.925 1.00 79.56 909 GLN A C 1
ATOM 6964 O O . GLN A 1 909 ? 40.450 -6.873 -60.843 1.00 79.56 909 GLN A O 1
ATOM 6969 N N . ILE A 1 910 ? 40.806 -5.951 -62.856 1.00 80.50 910 ILE A N 1
ATOM 6970 C CA . ILE A 1 910 ? 39.862 -4.839 -62.639 1.00 80.50 910 ILE A CA 1
ATOM 6971 C C . ILE A 1 910 ? 38.453 -5.363 -62.380 1.00 80.50 910 ILE A C 1
ATOM 6973 O O . ILE A 1 910 ? 37.798 -4.928 -61.438 1.00 80.50 910 ILE A O 1
ATOM 6977 N N . LEU A 1 911 ? 37.976 -6.302 -63.204 1.00 84.69 911 LEU A N 1
ATOM 6978 C CA . LEU A 1 911 ? 36.636 -6.864 -63.039 1.00 84.69 911 LEU A CA 1
ATOM 6979 C C . LEU A 1 911 ? 36.495 -7.582 -61.691 1.00 84.69 911 LEU A C 1
ATOM 6981 O O . LEU A 1 911 ? 35.454 -7.477 -61.048 1.00 84.69 911 LEU A O 1
ATOM 6985 N N . PHE A 1 912 ? 37.548 -8.263 -61.242 1.00 86.38 912 PHE A N 1
ATOM 6986 C CA . PHE A 1 912 ? 37.599 -8.924 -59.944 1.00 86.38 912 PHE A CA 1
ATOM 6987 C C . PHE A 1 912 ? 37.576 -7.931 -58.767 1.00 86.38 912 PHE A C 1
ATOM 6989 O O . PHE A 1 912 ? 36.777 -8.102 -57.846 1.00 86.38 912 PHE A O 1
ATOM 6996 N N . VAL A 1 913 ? 38.376 -6.859 -58.824 1.00 85.75 913 VAL A N 1
ATOM 6997 C CA . VAL A 1 913 ? 38.388 -5.779 -57.817 1.00 85.75 913 VAL A CA 1
ATOM 6998 C C . VAL A 1 913 ? 37.037 -5.055 -57.772 1.00 85.75 913 VAL A C 1
ATOM 7000 O O . VAL A 1 913 ? 36.480 -4.853 -56.694 1.00 85.75 913 VAL A O 1
ATOM 7003 N N . MET A 1 914 ? 36.446 -4.749 -58.930 1.00 86.19 914 MET A N 1
ATOM 7004 C CA . MET A 1 914 ? 35.115 -4.139 -59.028 1.00 86.19 914 MET A CA 1
ATOM 7005 C C . MET A 1 914 ? 34.012 -5.055 -58.486 1.00 86.19 914 MET A C 1
ATOM 7007 O O . MET A 1 914 ? 33.107 -4.587 -57.796 1.00 86.19 914 MET A O 1
ATOM 7011 N N . ALA A 1 915 ? 34.079 -6.360 -58.765 1.00 89.00 915 ALA A N 1
ATOM 7012 C CA . ALA A 1 915 ? 33.126 -7.330 -58.233 1.00 89.00 915 ALA A CA 1
ATOM 7013 C C . ALA A 1 915 ? 33.198 -7.415 -56.701 1.00 89.00 915 ALA A C 1
ATOM 7015 O O . ALA A 1 915 ? 32.156 -7.464 -56.046 1.00 89.00 915 ALA A O 1
ATOM 7016 N N . PHE A 1 916 ? 34.406 -7.374 -56.129 1.00 87.62 916 PHE A N 1
ATOM 7017 C CA . PHE A 1 916 ? 34.593 -7.321 -54.681 1.00 87.62 916 PHE A CA 1
ATOM 7018 C C . PHE A 1 916 ? 34.042 -6.019 -54.087 1.00 87.62 916 PHE A C 1
ATOM 7020 O O . PHE A 1 916 ? 33.279 -6.063 -53.123 1.00 87.62 916 PHE A O 1
ATOM 7027 N N . PHE A 1 917 ? 34.360 -4.867 -54.687 1.00 86.94 917 PHE A N 1
ATOM 7028 C CA . PHE A 1 917 ? 33.853 -3.567 -54.245 1.00 86.94 917 PHE A CA 1
ATOM 7029 C C . PHE A 1 917 ? 32.319 -3.514 -54.239 1.00 86.94 917 PHE A C 1
ATOM 7031 O O . PHE A 1 917 ? 31.723 -3.072 -53.260 1.00 86.94 917 PHE A O 1
ATOM 7038 N N . ILE A 1 918 ? 31.663 -4.016 -55.290 1.00 89.56 918 ILE A N 1
ATOM 7039 C CA . ILE A 1 918 ? 30.196 -4.052 -55.359 1.00 89.56 918 ILE A CA 1
ATOM 7040 C C . ILE A 1 918 ? 29.625 -4.996 -54.294 1.00 89.56 918 ILE A C 1
ATOM 7042 O O . ILE A 1 918 ? 28.713 -4.619 -53.562 1.00 89.56 918 ILE A O 1
ATOM 7046 N N . LEU A 1 919 ? 30.144 -6.222 -54.191 1.00 87.12 919 LEU A N 1
ATOM 7047 C CA . LEU A 1 919 ? 29.571 -7.230 -53.300 1.00 87.12 919 LEU A CA 1
ATOM 7048 C C . LEU A 1 919 ? 29.831 -6.916 -51.821 1.00 87.12 919 LEU A C 1
ATOM 7050 O O . LEU A 1 919 ? 28.900 -6.887 -51.019 1.00 87.12 919 LEU A O 1
ATOM 7054 N N . TRP A 1 920 ? 31.087 -6.687 -51.447 1.00 85.56 920 TRP A N 1
ATOM 7055 C CA . TRP A 1 920 ? 31.466 -6.437 -50.061 1.00 85.56 920 TRP A CA 1
ATOM 7056 C C . TRP A 1 920 ? 31.280 -4.966 -49.672 1.00 85.56 920 TRP A C 1
ATOM 7058 O O . TRP A 1 920 ? 30.547 -4.670 -48.728 1.00 85.56 920 TRP A O 1
ATOM 7068 N N . GLY A 1 921 ? 31.904 -4.047 -50.414 1.00 82.44 921 GLY A N 1
ATOM 7069 C CA . GLY A 1 921 ? 31.941 -2.624 -50.068 1.00 82.44 921 GLY A CA 1
ATOM 7070 C C . GLY A 1 921 ? 30.584 -1.932 -50.198 1.00 82.44 921 GLY A C 1
ATOM 7071 O O . GLY A 1 921 ? 30.168 -1.212 -49.295 1.00 82.44 921 GLY A O 1
ATOM 7072 N N . PHE A 1 922 ? 29.867 -2.171 -51.297 1.00 87.00 922 PHE A N 1
ATOM 7073 C CA . PHE A 1 922 ? 28.599 -1.495 -51.568 1.00 87.00 922 PHE A CA 1
ATOM 7074 C C . PHE A 1 922 ? 27.379 -2.238 -51.014 1.00 87.00 922 PHE A C 1
ATOM 7076 O O . PHE A 1 922 ? 26.475 -1.597 -50.485 1.00 87.00 922 PHE A O 1
ATOM 7083 N N . VAL A 1 923 ? 27.312 -3.568 -51.123 1.00 91.06 923 VAL A N 1
ATOM 7084 C CA . VAL A 1 923 ? 26.138 -4.329 -50.659 1.00 91.06 923 VAL A CA 1
ATOM 7085 C C . VAL A 1 923 ? 26.279 -4.729 -49.188 1.00 91.06 923 VAL A C 1
ATOM 7087 O O . VAL A 1 923 ? 25.527 -4.235 -48.350 1.00 91.06 923 VAL A O 1
ATOM 7090 N N . LEU A 1 924 ? 27.235 -5.597 -48.842 1.00 87.75 924 LEU A N 1
ATOM 7091 C CA . LEU A 1 924 ? 27.292 -6.207 -47.504 1.00 87.75 924 LEU A CA 1
ATOM 7092 C C . LEU A 1 924 ? 27.636 -5.206 -46.382 1.00 87.75 924 LEU A C 1
ATOM 7094 O O . LEU A 1 924 ? 27.023 -5.267 -45.316 1.00 87.75 924 LEU A O 1
ATOM 7098 N N . SER A 1 925 ? 28.540 -4.248 -46.618 1.00 85.50 925 SER A N 1
ATOM 7099 C CA . SER A 1 925 ? 28.892 -3.214 -45.626 1.00 85.50 925 SER A CA 1
ATOM 7100 C C . SER A 1 925 ? 27.735 -2.239 -45.339 1.00 85.50 925 SER A C 1
ATOM 7102 O O . SER A 1 925 ? 27.472 -1.874 -44.187 1.00 85.50 925 SER A O 1
ATOM 7104 N N . ASN A 1 926 ? 26.955 -1.878 -46.365 1.00 89.38 926 ASN A N 1
ATOM 7105 C CA . ASN A 1 926 ? 25.762 -1.046 -46.185 1.00 89.38 926 ASN A CA 1
ATOM 7106 C C . ASN A 1 926 ? 24.620 -1.803 -45.489 1.00 89.38 926 ASN A C 1
ATOM 7108 O O . ASN A 1 926 ? 23.905 -1.197 -44.692 1.00 89.38 926 ASN A O 1
ATOM 7112 N N . ILE A 1 927 ? 24.475 -3.117 -45.712 1.00 91.75 927 ILE A N 1
ATOM 7113 C CA . ILE A 1 927 ? 23.528 -3.955 -44.952 1.00 91.75 927 ILE A CA 1
ATOM 7114 C C . ILE A 1 927 ? 23.909 -3.984 -43.466 1.00 91.75 927 ILE A C 1
ATOM 7116 O O . ILE A 1 927 ? 23.041 -3.804 -42.616 1.00 91.75 927 ILE A O 1
ATOM 7120 N N . PHE A 1 928 ? 25.198 -4.140 -43.139 1.00 88.69 928 PHE A N 1
ATOM 7121 C CA . PHE A 1 928 ? 25.683 -4.106 -41.753 1.00 88.69 928 PHE A CA 1
ATOM 7122 C C . PHE A 1 928 ? 25.305 -2.792 -41.050 1.00 88.69 928 PHE A C 1
ATOM 7124 O O . PHE A 1 928 ? 24.752 -2.809 -39.950 1.00 88.69 928 PHE A O 1
ATOM 7131 N N . THR A 1 929 ? 25.549 -1.652 -41.704 1.00 89.25 929 THR A N 1
ATOM 7132 C CA . THR A 1 929 ? 25.185 -0.332 -41.159 1.00 89.25 929 THR A CA 1
ATOM 7133 C C . THR A 1 929 ? 23.665 -0.158 -41.061 1.00 89.25 929 THR A C 1
ATOM 7135 O O . THR A 1 929 ? 23.174 0.365 -40.061 1.00 89.25 929 THR A O 1
ATOM 7138 N N . GLY A 1 930 ? 22.909 -0.646 -42.051 1.00 93.00 930 GLY A N 1
ATOM 7139 C CA . GLY A 1 930 ? 21.444 -0.629 -42.057 1.00 93.00 930 GLY A CA 1
ATOM 7140 C C . GLY A 1 930 ? 20.831 -1.363 -40.863 1.00 93.00 930 GLY A C 1
ATOM 7141 O O . GLY A 1 930 ? 20.009 -0.785 -40.160 1.00 93.00 930 GLY A O 1
ATOM 7142 N N . LEU A 1 931 ? 21.310 -2.573 -40.548 1.00 92.75 931 LEU A N 1
ATOM 7143 C CA . LEU A 1 931 ? 20.823 -3.363 -39.406 1.00 92.75 931 LEU A CA 1
ATOM 7144 C C . LEU A 1 931 ? 21.002 -2.644 -38.059 1.00 92.75 931 LEU A C 1
ATOM 7146 O O . LEU A 1 931 ? 20.144 -2.733 -37.179 1.00 92.75 931 LEU A O 1
ATOM 7150 N N . VAL A 1 932 ? 22.109 -1.917 -37.884 1.00 91.00 932 VAL A N 1
ATOM 7151 C CA . VAL A 1 932 ? 22.351 -1.125 -36.668 1.00 91.00 932 VAL A CA 1
ATOM 7152 C C . VAL A 1 932 ? 21.400 0.075 -36.601 1.00 91.00 932 VAL A C 1
ATOM 7154 O O . VAL A 1 932 ? 20.843 0.358 -35.538 1.00 91.00 932 VAL A O 1
ATOM 7157 N N . VAL A 1 933 ? 21.188 0.770 -37.723 1.00 93.44 933 VAL A N 1
ATOM 7158 C CA . VAL A 1 933 ? 20.254 1.906 -37.804 1.00 93.44 933 VAL A CA 1
ATOM 7159 C C . VAL A 1 933 ? 18.817 1.463 -37.524 1.00 93.44 933 VAL A C 1
ATOM 7161 O O . VAL A 1 933 ? 18.122 2.146 -36.769 1.00 93.44 933 VAL A O 1
ATOM 7164 N N . ASP A 1 934 ? 18.399 0.311 -38.048 1.00 95.06 934 ASP A N 1
ATOM 7165 C CA . ASP A 1 934 ? 17.068 -0.256 -37.818 1.00 95.06 934 ASP A CA 1
ATOM 7166 C C . ASP A 1 934 ? 16.840 -0.590 -36.338 1.00 95.06 934 ASP A C 1
ATOM 7168 O O . ASP A 1 934 ? 15.780 -0.284 -35.792 1.00 95.06 934 ASP A O 1
ATOM 7172 N N . ALA A 1 935 ? 17.847 -1.121 -35.636 1.00 93.00 935 ALA A N 1
ATOM 7173 C CA . ALA A 1 935 ? 17.742 -1.373 -34.197 1.00 93.00 935 ALA A CA 1
ATOM 7174 C C . ALA A 1 935 ? 17.576 -0.080 -33.378 1.00 93.00 935 ALA A C 1
ATOM 7176 O O . ALA A 1 935 ? 16.758 -0.032 -32.457 1.00 93.00 935 ALA A O 1
ATOM 7177 N N . PHE A 1 936 ? 18.299 0.994 -33.719 1.00 92.25 936 PHE A N 1
ATOM 7178 C CA . PHE A 1 936 ? 18.086 2.300 -33.082 1.00 92.25 936 PHE A CA 1
ATOM 7179 C C . PHE A 1 936 ? 16.735 2.923 -33.454 1.00 92.25 936 PHE A C 1
ATOM 7181 O O . PHE A 1 936 ? 16.131 3.610 -32.630 1.00 92.25 936 PHE A O 1
ATOM 7188 N N . ALA A 1 937 ? 16.246 2.706 -34.676 1.00 93.12 937 ALA A N 1
ATOM 7189 C CA . ALA A 1 937 ? 14.911 3.134 -35.078 1.00 93.12 937 ALA A CA 1
ATOM 7190 C C . ALA A 1 937 ? 13.821 2.406 -34.275 1.00 93.12 937 ALA A C 1
ATOM 7192 O O . ALA A 1 937 ? 12.915 3.070 -33.778 1.00 93.12 937 ALA A O 1
ATOM 7193 N N . ALA A 1 938 ? 13.958 1.094 -34.064 1.00 91.12 938 ALA A N 1
ATOM 7194 C CA . ALA A 1 938 ? 13.032 0.299 -33.260 1.00 91.12 938 ALA A CA 1
ATOM 7195 C C . ALA A 1 938 ? 12.968 0.770 -31.797 1.00 91.12 938 ALA A C 1
ATOM 7197 O O . ALA A 1 938 ? 11.876 0.962 -31.272 1.00 91.12 938 ALA A O 1
ATOM 7198 N N . ILE A 1 939 ? 14.117 1.042 -31.160 1.00 90.12 939 ILE A N 1
ATOM 7199 C CA . ILE A 1 939 ? 14.149 1.567 -29.780 1.00 90.12 939 ILE A CA 1
ATOM 7200 C C . ILE A 1 939 ? 13.441 2.924 -29.683 1.00 90.12 939 ILE A C 1
ATOM 7202 O O . ILE A 1 939 ? 12.692 3.158 -28.741 1.00 90.12 939 ILE A O 1
ATOM 7206 N N . ARG A 1 940 ? 13.658 3.820 -30.656 1.00 91.75 940 ARG A N 1
ATOM 7207 C CA . ARG A 1 940 ? 12.990 5.132 -30.671 1.00 91.75 940 ARG A CA 1
ATOM 7208 C C . ARG A 1 940 ? 11.481 5.009 -30.867 1.00 91.75 940 ARG A C 1
ATOM 7210 O O . ARG A 1 940 ? 10.746 5.743 -30.220 1.00 91.75 940 ARG A O 1
ATOM 7217 N N . ALA A 1 941 ? 11.035 4.094 -31.727 1.00 91.75 941 ALA A N 1
ATOM 7218 C CA . ALA A 1 941 ? 9.613 3.834 -31.931 1.00 91.75 941 ALA A CA 1
ATOM 7219 C C . ALA A 1 941 ? 8.949 3.296 -30.651 1.00 91.75 941 ALA A C 1
ATOM 7221 O O . ALA A 1 941 ? 7.883 3.776 -30.279 1.00 91.75 941 ALA A O 1
ATOM 7222 N N . GLU A 1 942 ? 9.607 2.370 -29.941 1.00 89.06 942 GLU A N 1
ATOM 7223 C CA . GLU A 1 942 ? 9.141 1.861 -28.640 1.00 89.06 942 GLU A CA 1
ATOM 7224 C C . GLU A 1 942 ? 9.053 2.988 -27.592 1.00 89.06 942 GLU A C 1
ATOM 7226 O O . GLU A 1 942 ? 8.067 3.100 -26.864 1.00 89.06 942 GLU A O 1
ATOM 7231 N N . GLU A 1 943 ? 10.064 3.859 -27.518 1.00 88.06 943 GLU A N 1
ATOM 7232 C CA . GLU A 1 943 ? 10.079 4.983 -26.574 1.00 88.06 943 GLU A CA 1
ATOM 7233 C C . GLU A 1 943 ? 8.997 6.030 -26.892 1.00 88.06 943 GLU A C 1
ATOM 7235 O O . GLU A 1 943 ? 8.350 6.551 -25.980 1.00 88.06 943 GLU A O 1
ATOM 7240 N N . GLU A 1 944 ? 8.743 6.299 -28.176 1.00 90.81 944 GLU A N 1
ATOM 7241 C CA . GLU A 1 944 ? 7.654 7.170 -28.627 1.00 90.81 944 GLU A CA 1
ATOM 7242 C C . GLU A 1 944 ? 6.276 6.573 -28.307 1.00 90.81 944 GLU A C 1
ATOM 7244 O O . GLU A 1 944 ? 5.401 7.290 -27.820 1.00 90.81 944 GLU A O 1
ATOM 7249 N N . GLU A 1 945 ? 6.092 5.264 -28.495 1.00 90.44 945 GLU A N 1
ATOM 7250 C CA . GLU A 1 945 ? 4.863 4.552 -28.135 1.00 90.44 945 GLU A CA 1
ATOM 7251 C C . GLU A 1 945 ? 4.592 4.622 -26.625 1.00 90.44 945 GLU A C 1
ATOM 7253 O O . GLU A 1 945 ? 3.494 4.989 -26.199 1.00 90.44 945 GLU A O 1
ATOM 7258 N N . ILE A 1 946 ? 5.611 4.352 -25.803 1.00 90.12 946 ILE A N 1
ATOM 7259 C CA . ILE A 1 946 ? 5.534 4.459 -24.341 1.00 90.12 946 ILE A CA 1
ATOM 7260 C C . ILE A 1 946 ? 5.195 5.893 -23.913 1.00 90.12 946 ILE A C 1
ATOM 7262 O O . ILE A 1 946 ? 4.336 6.100 -23.050 1.00 90.12 946 ILE A O 1
ATOM 7266 N N . SER A 1 947 ? 5.858 6.887 -24.507 1.00 90.31 947 SER A N 1
ATOM 7267 C CA . SER A 1 947 ? 5.625 8.305 -24.221 1.00 90.31 947 SER A CA 1
ATOM 7268 C C . SER A 1 947 ? 4.206 8.734 -24.611 1.00 90.31 947 SER A C 1
ATOM 7270 O O . SER A 1 947 ? 3.508 9.382 -23.828 1.00 90.31 947 SER A O 1
ATOM 7272 N N . SER A 1 948 ? 3.728 8.297 -25.778 1.00 90.56 948 SER A N 1
ATOM 7273 C CA . SER A 1 948 ? 2.363 8.547 -26.240 1.00 90.56 948 SER A CA 1
ATOM 7274 C C . SER A 1 948 ? 1.324 7.909 -25.311 1.00 90.56 948 SER A C 1
ATOM 7276 O O . SER A 1 948 ? 0.405 8.597 -24.861 1.00 90.56 948 SER A O 1
ATOM 7278 N N . ASP A 1 949 ? 1.499 6.644 -24.910 1.00 90.56 949 ASP A N 1
ATOM 7279 C CA . ASP A 1 949 ? 0.599 5.966 -23.963 1.00 90.56 949 ASP A CA 1
ATOM 7280 C C . ASP A 1 949 ? 0.573 6.668 -22.596 1.00 90.56 949 ASP A C 1
ATOM 7282 O O . ASP A 1 949 ? -0.500 6.883 -22.041 1.00 90.56 949 ASP A O 1
ATOM 7286 N N . ASN A 1 950 ? 1.722 7.127 -22.082 1.00 88.75 950 ASN A N 1
ATOM 7287 C CA . ASN A 1 950 ? 1.794 7.864 -20.812 1.00 88.75 950 ASN A CA 1
ATOM 7288 C C . ASN A 1 950 ? 1.013 9.196 -20.830 1.00 88.75 950 ASN A C 1
ATOM 7290 O O . ASN A 1 950 ? 0.608 9.678 -19.773 1.00 88.75 950 ASN A O 1
ATOM 7294 N N . THR A 1 951 ? 0.806 9.800 -22.007 1.00 89.69 951 THR A N 1
ATOM 7295 C CA . THR A 1 951 ? 0.044 11.057 -22.160 1.00 89.69 951 THR A CA 1
ATOM 7296 C C . THR A 1 951 ? -1.424 10.849 -22.542 1.00 89.69 951 THR A C 1
ATOM 7298 O O . THR A 1 951 ? -2.237 11.765 -22.378 1.00 89.69 951 THR A O 1
ATOM 7301 N N . THR A 1 952 ? -1.772 9.664 -23.050 1.00 91.00 952 THR A N 1
ATOM 7302 C CA . THR A 1 952 ? -3.109 9.340 -23.571 1.00 91.00 952 THR A CA 1
ATOM 7303 C C . THR A 1 952 ? -3.889 8.375 -22.687 1.00 91.00 952 THR A C 1
ATOM 7305 O O . THR A 1 952 ? -5.116 8.384 -22.751 1.00 91.00 952 THR A O 1
ATOM 7308 N N . ARG A 1 953 ? -3.233 7.571 -21.842 1.00 92.19 953 ARG A N 1
ATOM 7309 C CA . ARG A 1 953 ? -3.870 6.605 -20.935 1.00 92.19 953 ARG A CA 1
ATOM 7310 C C . ARG A 1 953 ? -3.302 6.685 -19.525 1.00 92.19 953 ARG A C 1
ATOM 7312 O O . ARG A 1 953 ? -2.114 6.910 -19.314 1.00 92.19 953 ARG A O 1
ATOM 7319 N N . CYS A 1 954 ? -4.149 6.446 -18.529 1.00 92.81 954 CYS A N 1
ATOM 7320 C CA . CYS A 1 954 ? -3.706 6.375 -17.139 1.00 92.81 954 CYS A CA 1
ATOM 7321 C C . CYS A 1 954 ? -2.879 5.097 -16.891 1.00 92.81 954 CYS A C 1
ATOM 7323 O O . CYS A 1 954 ? -3.260 4.004 -17.313 1.00 92.81 954 CYS A O 1
ATOM 7325 N N . LEU A 1 955 ? -1.753 5.211 -16.177 1.00 92.69 955 LEU A N 1
ATOM 7326 C CA . LEU A 1 955 ? -0.873 4.073 -15.872 1.00 92.69 955 LEU A CA 1
ATOM 7327 C C . LEU A 1 955 ? -1.528 3.050 -14.928 1.00 92.69 955 LEU A C 1
ATOM 7329 O O . LEU A 1 955 ? -1.253 1.859 -15.048 1.00 92.69 955 LEU A O 1
ATOM 7333 N N . VAL A 1 956 ? -2.385 3.512 -14.011 1.00 94.00 956 VAL A N 1
ATOM 7334 C CA . VAL A 1 956 ? -3.000 2.681 -12.965 1.00 94.00 956 VAL A CA 1
ATOM 7335 C C . VAL A 1 956 ? -4.283 2.013 -13.465 1.00 94.00 956 VAL A C 1
ATOM 7337 O O . VAL A 1 956 ? -4.367 0.787 -13.470 1.00 94.00 956 VAL A O 1
ATOM 7340 N N . CYS A 1 957 ? -5.273 2.790 -13.919 1.00 93.56 957 CYS A N 1
ATOM 7341 C CA . CYS A 1 957 ? -6.557 2.235 -14.364 1.00 93.56 957 CYS A CA 1
ATOM 7342 C C . CYS A 1 957 ? -6.619 1.867 -15.845 1.00 93.56 957 CYS A C 1
ATOM 7344 O O . CYS A 1 957 ? -7.559 1.199 -16.260 1.00 93.56 957 CYS A O 1
ATOM 7346 N N . SER A 1 958 ? -5.635 2.257 -16.660 1.00 92.69 958 SER A N 1
ATOM 7347 C CA . SER A 1 958 ? -5.635 2.020 -18.115 1.00 92.69 958 SER A CA 1
ATOM 7348 C C . SER A 1 958 ? -6.805 2.665 -18.880 1.00 92.69 958 SER A C 1
ATOM 7350 O O . SER A 1 958 ? -7.042 2.310 -20.031 1.00 92.69 958 SER A O 1
ATOM 7352 N N . LEU A 1 959 ? -7.524 3.618 -18.273 1.00 92.31 959 LEU A N 1
ATOM 7353 C CA . LEU A 1 959 ? -8.555 4.410 -18.952 1.00 92.31 959 LEU A CA 1
ATOM 7354 C C . LEU A 1 959 ? -7.929 5.511 -19.815 1.00 92.31 959 LEU A C 1
ATOM 7356 O O . LEU A 1 959 ? -6.873 6.059 -19.484 1.00 92.31 959 LEU A O 1
ATOM 7360 N N . GLU A 1 960 ? -8.599 5.835 -20.918 1.00 91.75 960 GLU A N 1
ATOM 7361 C CA . GLU A 1 960 ? -8.136 6.828 -21.885 1.00 91.75 960 GLU A CA 1
ATOM 7362 C C . GLU A 1 960 ? -8.449 8.255 -21.435 1.00 91.75 960 GLU A C 1
ATOM 7364 O O . GLU A 1 960 ? -9.489 8.536 -20.840 1.00 91.75 960 GLU A O 1
ATOM 7369 N N . ARG A 1 961 ? -7.570 9.188 -21.795 1.00 91.69 961 ARG A N 1
ATOM 7370 C CA . ARG A 1 961 ? -7.698 10.622 -21.531 1.00 91.69 961 ARG A CA 1
ATOM 7371 C C . ARG A 1 961 ? -9.026 11.195 -22.019 1.00 91.69 961 ARG A C 1
ATOM 7373 O O . ARG A 1 961 ? -9.621 12.015 -21.326 1.00 91.69 961 ARG A O 1
ATOM 7380 N N . PHE A 1 962 ? -9.503 10.734 -23.175 1.00 89.19 962 PHE A N 1
ATOM 7381 C CA . PHE A 1 962 ? -10.772 11.173 -23.750 1.00 89.19 962 PHE A CA 1
ATOM 7382 C C . PHE A 1 962 ? -11.963 10.940 -22.810 1.00 89.19 962 PHE A C 1
ATOM 7384 O O . PHE A 1 962 ? -12.861 11.774 -22.765 1.00 89.19 962 PHE A O 1
ATOM 7391 N N . GLU A 1 963 ? -11.968 9.857 -22.026 1.00 86.00 963 GLU A N 1
ATOM 7392 C CA . GLU A 1 963 ? -13.050 9.582 -21.072 1.00 86.00 963 GLU A CA 1
ATOM 7393 C C . GLU A 1 963 ? -13.100 10.621 -19.944 1.00 86.00 963 GLU A C 1
ATOM 7395 O O . GLU A 1 963 ? -14.182 11.009 -19.507 1.00 86.00 963 GLU A O 1
ATOM 7400 N N . PHE A 1 964 ? -11.942 11.129 -19.516 1.00 86.50 964 PHE A N 1
ATOM 7401 C CA . PHE A 1 964 ? -11.856 12.166 -18.487 1.00 86.50 964 PHE A CA 1
ATOM 7402 C C . PHE A 1 964 ? -12.135 13.559 -19.044 1.00 86.50 964 PHE A C 1
ATOM 7404 O O . PHE A 1 964 ? -12.835 14.334 -18.404 1.00 86.50 964 PHE A O 1
ATOM 7411 N N . ASP A 1 965 ? -11.664 13.865 -20.253 1.00 85.00 965 ASP A N 1
ATOM 7412 C CA . ASP A 1 965 ? -11.872 15.177 -20.878 1.00 85.00 965 ASP A CA 1
ATOM 7413 C C . ASP A 1 965 ? -13.359 15.433 -21.238 1.00 85.00 965 ASP A C 1
ATOM 7415 O O . ASP A 1 965 ? -13.753 16.583 -21.431 1.00 85.00 965 ASP A O 1
ATOM 7419 N N . LYS A 1 966 ? -14.219 14.396 -21.256 1.00 81.06 966 LYS A N 1
ATOM 7420 C CA . LYS A 1 966 ? -15.691 14.551 -21.292 1.00 81.06 966 LYS A CA 1
ATOM 7421 C C . LYS A 1 966 ? -16.249 15.217 -20.029 1.00 81.06 966 LYS A C 1
ATOM 7423 O O . LYS A 1 966 ? -17.321 15.817 -20.081 1.00 81.06 966 LYS A O 1
ATOM 7428 N N . ASN A 1 967 ? -15.565 15.090 -18.893 1.00 74.44 967 ASN A N 1
ATOM 7429 C CA . ASN A 1 967 ? -16.037 15.592 -17.611 1.00 74.44 967 ASN A CA 1
ATOM 7430 C C . ASN A 1 967 ? -15.591 17.053 -17.397 1.00 74.44 967 ASN A C 1
ATOM 7432 O O . ASN A 1 967 ? -14.398 17.322 -17.265 1.00 74.44 967 ASN A O 1
ATOM 7436 N N . PRO A 1 968 ? -16.521 18.016 -17.258 1.00 69.06 968 PRO A N 1
ATOM 7437 C CA . PRO A 1 968 ? -16.166 19.421 -17.057 1.00 69.06 968 PRO A CA 1
ATOM 7438 C C . PRO A 1 968 ? -15.521 19.714 -15.691 1.00 69.06 968 PRO A C 1
ATOM 7440 O O . PRO A 1 968 ? -14.984 20.804 -15.496 1.00 69.06 968 PRO A O 1
ATOM 7443 N N . ARG A 1 969 ? -15.597 18.790 -14.721 1.00 67.44 969 ARG A N 1
ATOM 7444 C CA . ARG A 1 969 ? -15.118 18.998 -13.342 1.00 67.44 969 ARG A CA 1
ATOM 7445 C C . ARG A 1 969 ? -13.731 18.421 -13.065 1.00 67.44 969 ARG A C 1
ATOM 7447 O O . ARG A 1 969 ? -13.109 18.835 -12.092 1.00 67.44 969 ARG A O 1
ATOM 7454 N N . MET A 1 970 ? -13.259 17.469 -13.869 1.00 77.19 970 MET A N 1
ATOM 7455 C CA . MET A 1 970 ? -12.018 16.737 -13.608 1.00 77.19 970 MET A CA 1
ATOM 7456 C C . MET A 1 970 ? -11.256 16.513 -14.910 1.00 77.19 970 MET A C 1
ATOM 7458 O O . MET A 1 970 ? -11.739 15.813 -15.791 1.00 77.19 970 MET A O 1
ATOM 7462 N N . SER A 1 971 ? -10.052 17.077 -15.012 1.00 87.25 971 SER A N 1
ATOM 7463 C CA . SER A 1 971 ? -9.169 16.848 -16.160 1.00 87.25 971 SER A CA 1
ATOM 7464 C C . SER A 1 971 ? -8.330 15.583 -15.980 1.00 87.25 971 SER A C 1
ATOM 7466 O O . SER A 1 971 ? -8.050 15.175 -14.848 1.00 87.25 971 SER A O 1
ATOM 7468 N N . PHE A 1 972 ? -7.841 15.013 -17.084 1.00 89.44 972 PHE A N 1
ATOM 7469 C CA . PHE A 1 972 ? -6.894 13.894 -17.035 1.00 89.44 972 PHE A CA 1
ATOM 7470 C C . PHE A 1 972 ? -5.644 14.200 -16.189 1.00 89.44 972 PHE A C 1
ATOM 7472 O O . PHE A 1 972 ? -5.194 13.352 -15.420 1.00 89.44 972 PHE A O 1
ATOM 7479 N N . GLU A 1 973 ? -5.121 15.430 -16.253 1.00 90.06 973 GLU A N 1
ATOM 7480 C CA . GLU A 1 973 ? -3.948 15.833 -15.465 1.00 90.06 973 GLU A CA 1
ATOM 7481 C C . GLU A 1 973 ? -4.248 15.849 -13.958 1.00 90.06 973 GLU A C 1
ATOM 7483 O O . GLU A 1 973 ? -3.431 15.441 -13.131 1.00 90.06 973 GLU A O 1
ATOM 7488 N N . THR A 1 974 ? -5.446 16.299 -13.584 1.00 87.25 974 THR A N 1
ATOM 7489 C CA . THR A 1 974 ? -5.894 16.283 -12.189 1.00 87.25 974 THR A CA 1
ATOM 7490 C C . THR A 1 974 ? -6.078 14.846 -11.698 1.00 87.25 974 THR A C 1
ATOM 7492 O O . THR A 1 974 ? -5.659 14.529 -10.583 1.00 87.25 974 THR A O 1
ATOM 7495 N N . HIS A 1 975 ? -6.618 13.960 -12.540 1.00 89.56 975 HIS A N 1
ATOM 7496 C CA . HIS A 1 975 ? -6.794 12.540 -12.238 1.00 89.56 975 HIS A CA 1
ATOM 7497 C C . HIS A 1 975 ? -5.456 11.841 -11.938 1.00 89.56 975 HIS A C 1
ATOM 7499 O O . HIS A 1 975 ? -5.295 11.256 -10.866 1.00 89.56 975 HIS A O 1
ATOM 7505 N N . ILE A 1 976 ? -4.449 11.962 -12.812 1.00 90.81 976 ILE A N 1
ATOM 7506 C CA . ILE A 1 976 ? -3.148 11.292 -12.609 1.00 90.81 976 ILE A CA 1
ATOM 7507 C C . ILE A 1 976 ? -2.351 11.852 -11.420 1.00 90.81 976 ILE A C 1
ATOM 7509 O O . ILE A 1 976 ? -1.536 11.140 -10.838 1.00 90.81 976 ILE A O 1
ATOM 7513 N N . ARG A 1 977 ? -2.573 13.116 -11.034 1.00 86.44 977 ARG A N 1
ATOM 7514 C CA . ARG A 1 977 ? -1.879 13.738 -9.892 1.00 86.44 977 ARG A CA 1
ATOM 7515 C C . ARG A 1 977 ? -2.547 13.453 -8.551 1.00 86.44 977 ARG A C 1
ATOM 7517 O O . ARG A 1 977 ? -1.842 13.246 -7.569 1.00 86.44 977 ARG A O 1
ATOM 7524 N N . SER A 1 978 ? -3.879 13.486 -8.497 1.00 81.50 978 SER A N 1
ATOM 7525 C CA . SER A 1 978 ? -4.640 13.501 -7.234 1.00 81.50 978 SER A CA 1
ATOM 7526 C C . SER A 1 978 ? -5.450 12.232 -6.952 1.00 81.50 978 SER A C 1
ATOM 7528 O O . SER A 1 978 ? -5.821 11.980 -5.803 1.00 81.50 978 SER A O 1
ATOM 7530 N N . GLU A 1 979 ? -5.736 11.422 -7.973 1.00 86.00 979 GLU A N 1
ATOM 7531 C CA . GLU A 1 979 ? -6.469 10.161 -7.828 1.00 86.00 979 GLU A CA 1
ATOM 7532 C C . GLU A 1 979 ? -5.531 8.979 -8.059 1.00 86.00 979 GLU A C 1
ATOM 7534 O O . GLU A 1 979 ? -5.364 8.133 -7.182 1.00 86.00 979 GLU A O 1
ATOM 7539 N N . HIS A 1 980 ? -4.888 8.922 -9.227 1.00 92.25 980 HIS A N 1
ATOM 7540 C CA . HIS A 1 980 ? -4.120 7.762 -9.690 1.00 92.25 980 HIS A CA 1
ATOM 7541 C C . HIS A 1 980 ? -2.625 8.069 -9.837 1.00 92.25 980 HIS A C 1
ATOM 7543 O O . HIS A 1 980 ? -2.003 7.732 -10.842 1.00 92.25 980 HIS A O 1
ATOM 7549 N N . SER A 1 981 ? -2.029 8.673 -8.807 1.00 92.19 981 SER A N 1
ATOM 7550 C CA . SER A 1 981 ? -0.575 8.863 -8.736 1.00 92.19 981 SER A CA 1
ATOM 7551 C C . SER A 1 981 ? 0.127 7.521 -8.479 1.00 92.19 981 SER A C 1
ATOM 7553 O O . SER A 1 981 ? -0.053 6.951 -7.400 1.00 92.19 981 SER A O 1
ATOM 7555 N N . PRO A 1 982 ? 0.969 7.003 -9.398 1.00 92.56 982 PRO A N 1
ATOM 7556 C CA . PRO A 1 982 ? 1.654 5.717 -9.214 1.00 92.56 982 PRO A CA 1
ATOM 7557 C C . PRO A 1 982 ? 2.559 5.691 -7.974 1.00 92.56 982 PRO A C 1
ATOM 7559 O O . PRO A 1 982 ? 2.708 4.665 -7.314 1.00 92.56 982 PRO A O 1
ATOM 7562 N N . LEU A 1 983 ? 3.132 6.846 -7.626 1.00 93.38 983 LEU A N 1
ATOM 7563 C CA . LEU A 1 983 ? 3.992 7.014 -6.459 1.00 93.38 983 LEU A CA 1
ATOM 7564 C C . LEU A 1 983 ? 3.222 6.809 -5.146 1.00 93.38 983 LEU A C 1
ATOM 7566 O O . LEU A 1 983 ? 3.729 6.168 -4.225 1.00 93.38 983 LEU A O 1
ATOM 7570 N N . SER A 1 984 ? 1.971 7.275 -5.085 1.00 94.44 984 SER A N 1
ATOM 7571 C CA . SER A 1 984 ? 1.097 7.076 -3.926 1.00 94.44 984 SER A CA 1
ATOM 7572 C C . SER A 1 984 ? 0.838 5.593 -3.653 1.00 94.44 984 SER A C 1
ATOM 7574 O O . SER A 1 984 ? 0.819 5.192 -2.493 1.00 94.44 984 SER A O 1
ATOM 7576 N N . TYR A 1 985 ? 0.735 4.748 -4.686 1.00 96.12 985 TYR A N 1
ATOM 7577 C CA . TYR A 1 985 ? 0.610 3.295 -4.501 1.00 96.12 985 TYR A CA 1
ATOM 7578 C C . TYR A 1 985 ? 1.881 2.677 -3.901 1.00 96.12 985 TYR A C 1
ATOM 7580 O O . TYR A 1 985 ? 1.784 1.854 -2.991 1.00 96.12 985 TYR A O 1
ATOM 7588 N N . VAL A 1 986 ? 3.075 3.110 -4.326 1.00 95.19 986 VAL A N 1
ATOM 7589 C CA . VAL A 1 986 ? 4.346 2.664 -3.718 1.00 95.19 986 VAL A CA 1
ATOM 7590 C C . VAL A 1 986 ? 4.410 3.060 -2.240 1.00 95.19 986 VAL A C 1
ATOM 7592 O O . VAL A 1 986 ? 4.766 2.242 -1.388 1.00 95.19 986 VAL A O 1
ATOM 7595 N N . TYR A 1 987 ? 4.026 4.296 -1.914 1.00 95.31 987 TYR A N 1
ATOM 7596 C CA . TYR A 1 987 ? 3.989 4.775 -0.532 1.00 95.31 987 TYR A CA 1
ATOM 7597 C C . TYR A 1 987 ? 2.948 4.049 0.317 1.00 95.31 987 TYR A C 1
ATOM 7599 O O . TYR A 1 987 ? 3.222 3.745 1.477 1.00 95.31 987 TYR A O 1
ATOM 7607 N N . TYR A 1 988 ? 1.793 3.707 -0.254 1.00 96.06 988 TYR A N 1
ATOM 7608 C CA . TYR A 1 988 ? 0.786 2.900 0.426 1.00 96.06 988 TYR A CA 1
ATOM 7609 C C . TYR A 1 988 ? 1.312 1.498 0.753 1.00 96.06 988 TYR A C 1
ATOM 7611 O O . TYR A 1 988 ? 1.156 1.024 1.878 1.00 96.06 988 TYR A O 1
ATOM 7619 N N . LEU A 1 989 ? 2.010 0.848 -0.185 1.00 95.00 989 LEU A N 1
ATOM 7620 C CA . LEU A 1 989 ? 2.646 -0.444 0.081 1.00 95.00 989 LEU A CA 1
ATOM 7621 C C . LEU A 1 989 ? 3.717 -0.335 1.178 1.00 95.00 989 LEU A C 1
ATOM 7623 O O . LEU A 1 989 ? 3.824 -1.233 2.015 1.00 95.00 989 LEU A O 1
ATOM 7627 N N . HIS A 1 990 ? 4.484 0.761 1.225 1.00 92.75 990 HIS A N 1
ATOM 7628 C CA . HIS A 1 990 ? 5.451 1.010 2.305 1.00 92.75 990 HIS A CA 1
ATOM 7629 C C . HIS A 1 990 ? 4.760 1.189 3.659 1.00 92.75 990 HIS A C 1
ATOM 7631 O O . HIS A 1 990 ? 5.143 0.525 4.626 1.00 92.75 990 HIS A O 1
ATOM 7637 N N . TYR A 1 991 ? 3.702 2.003 3.704 1.00 93.44 991 TYR A N 1
ATOM 7638 C CA . TYR A 1 991 ? 2.833 2.166 4.869 1.00 93.44 991 TYR A CA 1
ATOM 7639 C C . TYR A 1 991 ? 2.318 0.806 5.361 1.00 93.44 991 TYR A C 1
ATOM 7641 O O . TYR A 1 991 ? 2.585 0.427 6.501 1.00 93.44 991 TYR A O 1
ATOM 7649 N N . LEU A 1 992 ? 1.710 0.003 4.482 1.00 92.38 992 LEU A N 1
ATOM 7650 C CA . LEU A 1 992 ? 1.153 -1.310 4.817 1.00 92.38 992 LEU A CA 1
ATOM 7651 C C . LEU A 1 992 ? 2.211 -2.288 5.363 1.00 92.38 992 LEU A C 1
ATOM 7653 O O . LEU A 1 992 ? 1.919 -3.104 6.240 1.00 92.38 992 LEU A O 1
ATOM 7657 N N . ARG A 1 993 ? 3.457 -2.217 4.870 1.00 86.88 993 ARG A N 1
ATOM 7658 C CA . ARG A 1 993 ? 4.576 -3.034 5.377 1.00 86.88 993 ARG A CA 1
ATOM 7659 C C . ARG A 1 993 ? 5.074 -2.592 6.754 1.00 86.88 993 ARG A C 1
ATOM 7661 O O . ARG A 1 993 ? 5.625 -3.427 7.473 1.00 86.88 993 ARG A O 1
ATOM 7668 N N . LYS A 1 994 ? 4.925 -1.315 7.115 1.00 82.31 994 LYS A N 1
ATOM 7669 C CA . LYS A 1 994 ? 5.319 -0.776 8.429 1.00 82.31 994 LYS A CA 1
ATOM 7670 C C . LYS A 1 994 ? 4.239 -0.963 9.486 1.00 82.31 994 LYS A C 1
ATOM 7672 O O . LYS A 1 994 ? 4.580 -1.219 10.642 1.00 82.31 994 LYS A O 1
ATOM 7677 N N . THR A 1 995 ? 2.976 -0.866 9.092 1.00 82.62 995 THR A N 1
ATOM 7678 C CA . THR A 1 995 ? 1.832 -1.040 9.985 1.00 82.62 995 THR A CA 1
ATOM 7679 C C . THR A 1 995 ? 1.768 -2.491 10.487 1.00 82.62 995 THR A C 1
ATOM 7681 O O . THR A 1 995 ? 1.911 -3.431 9.694 1.00 82.62 995 THR A O 1
ATOM 7684 N N . PRO A 1 996 ? 1.627 -2.726 11.806 1.00 75.31 996 PRO A N 1
ATOM 7685 C CA . PRO A 1 996 ? 1.435 -4.070 12.337 1.00 75.31 996 PRO A CA 1
ATOM 7686 C C . PRO A 1 996 ? 0.077 -4.630 11.896 1.00 75.31 996 PRO A C 1
ATOM 7688 O O . PRO A 1 996 ? -0.894 -3.897 11.768 1.00 75.31 996 PRO A O 1
ATOM 7691 N N . SER A 1 997 ? -0.012 -5.950 11.726 1.00 76.31 997 SER A N 1
ATOM 7692 C CA . SER A 1 997 ? -1.239 -6.605 11.250 1.00 76.31 997 SER A CA 1
ATOM 7693 C C . SER A 1 997 ? -2.452 -6.447 12.171 1.00 76.31 997 SER A C 1
ATOM 7695 O O . SER A 1 997 ? -3.568 -6.676 11.728 1.00 76.31 997 SER A O 1
ATOM 7697 N N . THR A 1 998 ? -2.238 -6.083 13.438 1.00 72.81 998 THR A N 1
ATOM 7698 C CA . THR A 1 998 ? -3.292 -5.785 14.421 1.00 72.81 998 THR A CA 1
ATOM 7699 C C . THR A 1 998 ? -3.937 -4.415 14.211 1.00 72.81 998 THR A C 1
ATOM 7701 O O . THR A 1 998 ? -5.020 -4.185 14.718 1.00 72.81 998 THR A O 1
ATOM 7704 N N . GLU A 1 999 ? -3.279 -3.503 13.487 1.00 78.00 999 GLU A N 1
ATOM 7705 C CA . GLU A 1 999 ? -3.772 -2.144 13.201 1.00 78.00 999 GLU A CA 1
ATOM 7706 C C . GLU A 1 999 ? -4.275 -2.001 11.756 1.00 78.00 999 GLU A C 1
ATOM 7708 O O . GLU A 1 999 ? -4.587 -0.898 11.306 1.00 78.00 999 GLU A O 1
ATOM 7713 N N . TYR A 1 1000 ? -4.315 -3.100 10.996 1.00 86.50 1000 TYR A N 1
ATOM 7714 C CA . TYR A 1 1000 ? -4.860 -3.081 9.645 1.00 86.50 1000 TYR A CA 1
ATOM 7715 C C . TYR A 1 1000 ? -6.346 -2.751 9.682 1.00 86.50 1000 TYR A C 1
ATOM 7717 O O . TYR A 1 1000 ? -7.101 -3.302 10.478 1.00 86.50 1000 TYR A O 1
ATOM 7725 N N . LYS A 1 1001 ? -6.764 -1.868 8.776 1.00 86.44 1001 LYS A N 1
ATOM 7726 C CA . LYS A 1 1001 ? -8.175 -1.663 8.456 1.00 86.44 1001 LYS A CA 1
ATOM 7727 C C . LYS A 1 1001 ? -8.693 -2.842 7.622 1.00 86.44 1001 LYS A C 1
ATOM 7729 O O . LYS A 1 1001 ? -7.924 -3.691 7.152 1.00 86.44 1001 LYS A O 1
ATOM 7734 N N . GLY A 1 1002 ? -9.999 -2.899 7.389 1.00 85.00 1002 GLY A N 1
ATOM 7735 C CA . GLY A 1 1002 ? -10.637 -3.962 6.614 1.00 85.00 1002 GLY A CA 1
ATOM 7736 C C . GLY A 1 1002 ? -10.070 -4.093 5.202 1.00 85.00 1002 GLY A C 1
ATOM 7737 O O . GLY A 1 1002 ? -9.718 -5.198 4.774 1.00 85.00 1002 GLY A O 1
ATOM 7738 N N . TYR A 1 1003 ? -9.922 -2.972 4.493 1.00 88.50 1003 TYR A N 1
ATOM 7739 C CA . TYR A 1 1003 ? -9.309 -2.969 3.162 1.00 88.50 1003 TYR A CA 1
ATOM 7740 C C . TYR A 1 1003 ? -7.796 -3.252 3.194 1.00 88.50 1003 TYR A C 1
ATOM 7742 O O . TYR A 1 1003 ? -7.290 -3.924 2.295 1.00 88.50 1003 TYR A O 1
ATOM 7750 N N . ASP A 1 1004 ? -7.074 -2.828 4.240 1.00 92.00 1004 ASP A N 1
ATOM 7751 C CA . ASP A 1 1004 ? -5.642 -3.127 4.406 1.00 92.00 1004 ASP A CA 1
ATOM 7752 C C . ASP A 1 1004 ? -5.429 -4.639 4.545 1.00 92.00 1004 ASP A C 1
ATOM 7754 O O . ASP A 1 1004 ? -4.565 -5.222 3.889 1.00 92.00 1004 ASP A O 1
ATOM 7758 N N . THR A 1 1005 ? -6.266 -5.295 5.355 1.00 88.62 1005 THR A N 1
ATOM 7759 C CA . THR A 1 1005 ? -6.260 -6.750 5.531 1.00 88.62 1005 THR A CA 1
ATOM 7760 C C . THR A 1 1005 ? -6.556 -7.469 4.213 1.00 88.62 1005 THR A C 1
ATOM 7762 O O . THR A 1 1005 ? -5.876 -8.445 3.884 1.00 88.62 1005 THR A O 1
ATOM 7765 N N . PHE A 1 1006 ? -7.523 -6.978 3.430 1.00 89.88 1006 PHE A N 1
ATOM 7766 C CA . PHE A 1 1006 ? -7.845 -7.518 2.106 1.00 89.88 1006 PHE A CA 1
ATOM 7767 C C . PHE A 1 1006 ? -6.657 -7.419 1.138 1.00 89.88 1006 PHE A C 1
ATOM 7769 O O . PHE A 1 1006 ? -6.249 -8.428 0.560 1.00 89.88 1006 PHE A O 1
ATOM 7776 N N . ILE A 1 1007 ? -6.041 -6.241 1.017 1.00 93.12 1007 ILE A N 1
ATOM 7777 C CA . ILE A 1 1007 ? -4.885 -6.024 0.133 1.00 93.12 1007 ILE A CA 1
ATOM 7778 C C . ILE A 1 1007 ? -3.692 -6.858 0.602 1.00 93.12 1007 ILE A C 1
ATOM 7780 O O . ILE A 1 1007 ? -3.023 -7.516 -0.194 1.00 93.12 1007 ILE A O 1
ATOM 7784 N N . HIS A 1 1008 ? -3.453 -6.912 1.911 1.00 90.19 1008 HIS A N 1
ATOM 7785 C CA . HIS A 1 1008 ? -2.389 -7.716 2.494 1.00 90.19 1008 HIS A CA 1
ATOM 7786 C C . HIS A 1 1008 ? -2.545 -9.218 2.210 1.00 90.19 1008 HIS A C 1
ATOM 7788 O O . HIS A 1 1008 ? -1.539 -9.921 2.072 1.00 90.19 1008 HIS A O 1
ATOM 7794 N N . GLN A 1 1009 ? -3.780 -9.722 2.141 1.00 87.31 1009 GLN A N 1
ATOM 7795 C CA . GLN A 1 1009 ? -4.078 -11.097 1.738 1.00 87.31 1009 GLN A CA 1
ATOM 7796 C C . GLN A 1 1009 ? -3.916 -11.292 0.226 1.00 87.31 1009 GLN A C 1
ATOM 7798 O O . GLN A 1 1009 ? -3.307 -12.280 -0.181 1.00 87.31 1009 GLN A O 1
ATOM 7803 N N . ALA A 1 1010 ? -4.375 -10.342 -0.594 1.00 89.12 1010 ALA A N 1
ATOM 7804 C CA . ALA A 1 1010 ? -4.217 -10.387 -2.049 1.00 89.12 1010 ALA A CA 1
ATOM 7805 C C . ALA A 1 1010 ? -2.734 -10.451 -2.458 1.00 89.12 1010 ALA A C 1
ATOM 7807 O O . ALA A 1 1010 ? -2.315 -11.321 -3.220 1.00 89.12 1010 ALA A O 1
ATOM 7808 N N . LEU A 1 1011 ? -1.890 -9.613 -1.847 1.00 89.12 1011 LEU A N 1
ATOM 7809 C CA . LEU A 1 1011 ? -0.442 -9.594 -2.087 1.00 89.12 1011 LEU A CA 1
ATOM 7810 C C . LEU A 1 1011 ? 0.272 -10.906 -1.701 1.00 89.12 1011 LEU A C 1
ATOM 7812 O O . LEU A 1 1011 ? 1.396 -11.138 -2.140 1.00 89.12 1011 LEU A O 1
ATOM 7816 N N . GLN A 1 1012 ? -0.347 -11.767 -0.884 1.00 83.56 1012 GLN A N 1
ATOM 7817 C CA . GLN A 1 1012 ? 0.212 -13.068 -0.484 1.00 83.56 1012 GLN A CA 1
ATOM 7818 C C . GLN A 1 1012 ? -0.160 -14.220 -1.417 1.00 83.56 1012 GLN A C 1
ATOM 7820 O O . GLN A 1 1012 ? 0.358 -15.327 -1.256 1.00 83.56 1012 GLN A O 1
ATOM 7825 N N . GLN A 1 1013 ? -1.065 -14.006 -2.369 1.00 83.38 1013 GLN A N 1
ATOM 7826 C CA . GLN A 1 1013 ? -1.494 -15.065 -3.274 1.00 83.38 1013 GLN A CA 1
ATOM 7827 C C . GLN A 1 1013 ? -0.360 -15.479 -4.225 1.00 83.38 1013 GLN A C 1
ATOM 7829 O O . GLN A 1 1013 ? 0.524 -14.693 -4.575 1.00 83.38 1013 GLN A O 1
ATOM 7834 N N . SER A 1 1014 ? -0.358 -16.748 -4.644 1.00 74.62 1014 SER A N 1
ATOM 7835 C CA . SER A 1 1014 ? 0.673 -17.284 -5.544 1.00 74.62 1014 SER A CA 1
ATOM 7836 C C . SER A 1 1014 ? 0.465 -16.863 -7.000 1.00 74.62 1014 SER A C 1
ATOM 7838 O O . SER A 1 1014 ? 1.428 -16.737 -7.749 1.00 74.62 1014 SER A O 1
ATOM 7840 N N . SER A 1 1015 ? -0.787 -16.657 -7.413 1.00 83.31 1015 SER A N 1
ATOM 7841 C CA . SER A 1 1015 ? -1.129 -16.193 -8.759 1.00 83.31 1015 SER A CA 1
ATOM 7842 C C . SER A 1 1015 ? -0.803 -14.709 -8.915 1.00 83.31 1015 SER A C 1
ATOM 7844 O O . SER A 1 1015 ? -1.198 -13.898 -8.079 1.00 83.31 1015 SER A O 1
ATOM 7846 N N . LYS A 1 1016 ? -0.134 -14.331 -10.013 1.00 81.69 1016 LYS A N 1
ATOM 7847 C CA . LYS A 1 1016 ? 0.156 -12.920 -10.327 1.00 81.69 1016 LYS A CA 1
ATOM 7848 C C . LYS A 1 1016 ? -1.112 -12.085 -10.528 1.00 81.69 1016 LYS A C 1
ATOM 7850 O O . LYS A 1 1016 ? -1.114 -10.910 -10.185 1.00 81.69 1016 LYS A O 1
ATOM 7855 N N . VAL A 1 1017 ? -2.169 -12.693 -11.066 1.00 83.44 1017 VAL A N 1
ATOM 7856 C CA . VAL A 1 1017 ? -3.458 -12.029 -11.314 1.00 83.44 1017 VAL A CA 1
ATOM 7857 C C . VAL A 1 1017 ? -4.146 -11.690 -9.998 1.00 83.44 1017 VAL A C 1
ATOM 7859 O O . VAL A 1 1017 ? -4.609 -10.568 -9.820 1.00 83.44 1017 VAL A O 1
ATOM 7862 N N . ASP A 1 1018 ? -4.144 -12.621 -9.044 1.00 85.62 1018 ASP A N 1
ATOM 7863 C CA . ASP A 1 1018 ? -4.871 -12.413 -7.792 1.00 85.62 1018 ASP A CA 1
ATOM 7864 C C . ASP A 1 1018 ? -4.210 -11.303 -6.935 1.00 85.62 1018 ASP A C 1
ATOM 7866 O O . ASP A 1 1018 ? -4.893 -10.535 -6.258 1.00 85.62 1018 ASP A O 1
ATOM 7870 N N . ARG A 1 1019 ? -2.888 -11.100 -7.085 1.00 89.44 1019 ARG A N 1
ATOM 7871 C CA . ARG A 1 1019 ? -2.133 -10.013 -6.427 1.00 89.44 1019 ARG A CA 1
ATOM 7872 C C . ARG A 1 1019 ? -2.553 -8.598 -6.836 1.00 89.44 1019 ARG A C 1
ATOM 7874 O O . ARG A 1 1019 ? -2.266 -7.667 -6.086 1.00 89.44 1019 ARG A O 1
ATOM 7881 N N . VAL A 1 1020 ? -3.187 -8.418 -7.999 1.00 91.56 1020 VAL A N 1
ATOM 7882 C CA . VAL A 1 1020 ? -3.566 -7.095 -8.542 1.00 91.56 1020 VAL A CA 1
ATOM 7883 C C . VAL A 1 1020 ? -5.067 -6.807 -8.493 1.00 91.56 1020 VAL A C 1
ATOM 7885 O O . VAL A 1 1020 ? -5.484 -5.736 -8.916 1.00 91.56 1020 VAL A O 1
ATOM 7888 N N . VAL A 1 1021 ? -5.883 -7.712 -7.941 1.00 90.94 1021 VAL A N 1
ATOM 7889 C CA . VAL A 1 1021 ? -7.360 -7.592 -7.902 1.00 90.94 1021 VAL A CA 1
ATOM 7890 C C . VAL A 1 1021 ? -7.851 -6.323 -7.193 1.00 90.94 1021 VAL A C 1
ATOM 7892 O O . VAL A 1 1021 ? -8.945 -5.842 -7.467 1.00 90.94 1021 VAL A O 1
ATOM 7895 N N . TRP A 1 1022 ? -7.044 -5.771 -6.289 1.00 93.94 1022 TRP A N 1
ATOM 7896 C CA . TRP A 1 1022 ? -7.361 -4.559 -5.537 1.00 93.94 1022 TRP A CA 1
ATOM 7897 C C . TRP A 1 1022 ? -7.069 -3.256 -6.299 1.00 93.94 1022 TRP A C 1
ATOM 7899 O O . TRP A 1 1022 ? -7.527 -2.199 -5.870 1.00 93.94 1022 TRP A O 1
ATOM 7909 N N . LEU A 1 1023 ? -6.309 -3.299 -7.400 1.00 95.00 1023 LEU A N 1
ATOM 7910 C CA . LEU A 1 1023 ? -6.030 -2.114 -8.216 1.00 95.00 1023 LEU A CA 1
ATOM 7911 C C . LEU A 1 1023 ? -7.279 -1.712 -9.019 1.00 95.00 1023 LEU A C 1
ATOM 7913 O O . LEU A 1 1023 ? -8.029 -2.590 -9.451 1.00 95.00 1023 LEU A O 1
ATOM 7917 N N . PRO A 1 1024 ? -7.501 -0.411 -9.283 1.00 94.50 1024 PRO A N 1
ATOM 7918 C CA . PRO A 1 1024 ? -8.664 0.084 -10.020 1.00 94.50 1024 PRO A CA 1
ATOM 7919 C C . PRO A 1 1024 ? -8.524 -0.143 -11.535 1.00 94.50 1024 PRO A C 1
ATOM 7921 O O . PRO A 1 1024 ? -8.519 0.792 -12.328 1.00 94.50 1024 PRO A O 1
ATOM 7924 N N . ILE A 1 1025 ? -8.375 -1.398 -11.964 1.00 92.19 1025 ILE A N 1
ATOM 7925 C CA . ILE A 1 1025 ? -8.179 -1.756 -13.374 1.00 92.19 1025 ILE A CA 1
ATOM 7926 C C . ILE A 1 1025 ? -9.463 -1.454 -14.156 1.00 92.19 1025 ILE A C 1
ATOM 7928 O O . ILE A 1 1025 ? -10.537 -1.953 -13.822 1.00 92.19 1025 ILE A O 1
ATOM 7932 N N . SER A 1 1026 ? -9.343 -0.643 -15.208 1.00 90.25 1026 SER A N 1
ATOM 7933 C CA . SER A 1 1026 ? -10.427 -0.225 -16.106 1.00 90.25 1026 SER A CA 1
ATOM 7934 C C . SER A 1 1026 ? -11.604 0.477 -15.421 1.00 90.25 1026 SER A C 1
ATOM 7936 O O . SER A 1 1026 ? -12.689 0.544 -15.992 1.00 90.25 1026 SER A O 1
ATOM 7938 N N . ARG A 1 1027 ? -11.409 1.010 -14.210 1.00 89.44 1027 ARG A N 1
ATOM 7939 C CA . ARG A 1 1027 ? -12.430 1.755 -13.465 1.00 89.44 1027 ARG A CA 1
ATOM 7940 C C . ARG A 1 1027 ? -11.807 2.957 -12.761 1.00 89.44 1027 ARG A C 1
ATOM 7942 O O . ARG A 1 1027 ? -10.628 2.944 -12.415 1.00 89.44 1027 ARG A O 1
ATOM 7949 N N . SER A 1 1028 ? -12.597 3.994 -12.523 1.00 90.62 1028 SER A N 1
ATOM 7950 C CA . SER A 1 1028 ? -12.224 5.109 -11.649 1.00 90.62 1028 SER A CA 1
ATOM 7951 C C . SER A 1 1028 ? -13.473 5.691 -11.006 1.00 90.62 1028 SER A C 1
ATOM 7953 O O . SER A 1 1028 ? -14.564 5.617 -11.577 1.00 90.62 1028 SER A O 1
ATOM 7955 N N . ILE A 1 1029 ? -13.326 6.276 -9.815 1.00 85.06 1029 ILE A N 1
ATOM 7956 C CA . ILE A 1 1029 ? -14.473 6.826 -9.079 1.00 85.06 1029 ILE A CA 1
ATOM 7957 C C . ILE A 1 1029 ? -15.143 7.940 -9.895 1.00 85.06 1029 ILE A C 1
ATOM 7959 O O . ILE A 1 1029 ? -16.368 8.048 -9.928 1.00 85.06 1029 ILE A O 1
ATOM 7963 N N . THR A 1 1030 ? -14.332 8.758 -10.564 1.00 83.69 1030 THR A N 1
ATOM 7964 C CA . THR A 1 1030 ? -14.786 9.873 -11.400 1.00 83.69 1030 THR A CA 1
ATOM 7965 C C . THR A 1 1030 ? -15.650 9.409 -12.577 1.00 83.69 1030 THR A C 1
ATOM 7967 O O . THR A 1 1030 ? -16.673 10.035 -12.856 1.00 83.69 1030 THR A O 1
ATOM 7970 N N . ILE A 1 1031 ? -15.268 8.323 -13.257 1.00 84.00 1031 ILE A N 1
ATOM 7971 C CA . ILE A 1 1031 ? -15.998 7.818 -14.428 1.00 84.00 1031 ILE A CA 1
ATOM 7972 C C . ILE A 1 1031 ? -17.256 7.051 -14.018 1.00 84.00 1031 ILE A C 1
ATOM 7974 O O . ILE A 1 1031 ? -18.309 7.283 -14.612 1.00 84.00 1031 ILE A O 1
ATOM 7978 N N . ASP A 1 1032 ? -17.187 6.213 -12.977 1.00 82.69 1032 ASP A N 1
ATOM 7979 C CA . ASP A 1 1032 ? -18.360 5.480 -12.476 1.00 82.69 1032 ASP A CA 1
ATOM 7980 C C . ASP A 1 1032 ? -19.485 6.460 -12.081 1.00 82.69 1032 ASP A C 1
ATOM 7982 O O . ASP A 1 1032 ? -20.638 6.274 -12.471 1.00 82.69 1032 ASP A O 1
ATOM 7986 N N . LYS A 1 1033 ? -19.140 7.579 -11.425 1.00 75.56 1033 LYS A N 1
ATOM 7987 C CA . LYS A 1 1033 ? -20.097 8.645 -11.070 1.00 75.56 1033 LYS A CA 1
ATOM 7988 C C . LYS A 1 1033 ? -20.677 9.380 -12.270 1.00 75.56 1033 LYS A C 1
ATOM 7990 O O . LYS A 1 1033 ? -21.855 9.729 -12.264 1.00 75.56 1033 LYS A O 1
ATOM 7995 N N . LEU A 1 1034 ? -19.861 9.646 -13.291 1.00 74.31 1034 LEU A N 1
ATOM 7996 C CA . LEU A 1 1034 ? -20.348 10.266 -14.522 1.00 74.31 1034 LEU A CA 1
ATOM 7997 C C . LEU A 1 1034 ? -21.390 9.352 -15.192 1.00 74.31 1034 LEU A C 1
ATOM 7999 O O . LEU A 1 1034 ? -22.457 9.822 -15.588 1.00 74.31 1034 LEU A O 1
ATOM 8003 N N . GLY A 1 1035 ? -21.118 8.044 -15.242 1.00 70.69 1035 GLY A N 1
ATOM 8004 C CA . GLY A 1 1035 ? -22.056 7.042 -15.748 1.00 70.69 1035 GLY A CA 1
ATOM 8005 C C . GLY A 1 1035 ? -23.367 6.998 -14.959 1.00 70.69 1035 GLY A C 1
ATOM 8006 O O . GLY A 1 1035 ? -24.439 7.002 -15.559 1.00 70.69 1035 GLY A O 1
ATOM 8007 N N . GLU A 1 1036 ? -23.300 7.027 -13.626 1.00 69.81 1036 GLU A N 1
ATOM 8008 C CA . GLU A 1 1036 ? -24.488 7.113 -12.764 1.00 69.81 1036 GLU A CA 1
ATOM 8009 C C . GLU A 1 1036 ? -25.302 8.390 -13.025 1.00 69.81 1036 GLU A C 1
ATOM 8011 O O . GLU A 1 1036 ? -26.519 8.309 -13.183 1.00 69.81 1036 GLU A O 1
ATOM 8016 N N . SER A 1 1037 ? -24.653 9.556 -13.153 1.00 65.12 1037 SER A N 1
ATOM 8017 C CA . SER A 1 1037 ? -25.359 10.814 -13.441 1.00 65.12 1037 SER A CA 1
ATOM 8018 C C . SER A 1 1037 ? -26.087 10.802 -14.787 1.00 65.12 1037 SER A C 1
ATOM 8020 O O . SER A 1 1037 ? -27.247 11.205 -14.843 1.00 65.12 1037 SER A O 1
ATOM 8022 N N . HIS A 1 1038 ? -25.465 10.269 -15.844 1.00 68.12 1038 HIS A N 1
ATOM 8023 C CA . HIS A 1 1038 ? -26.110 10.145 -17.153 1.00 68.12 1038 HIS A CA 1
ATOM 8024 C C . HIS A 1 1038 ? -27.290 9.167 -17.135 1.00 68.12 1038 HIS A C 1
ATOM 8026 O O . HIS A 1 1038 ? -28.335 9.458 -17.714 1.00 68.12 1038 HIS A O 1
ATOM 8032 N N . ASN A 1 1039 ? -27.156 8.035 -16.437 1.00 70.56 1039 ASN A N 1
ATOM 8033 C CA . ASN A 1 1039 ? -28.249 7.070 -16.299 1.00 70.56 1039 ASN A CA 1
ATOM 8034 C C . ASN A 1 1039 ? -29.459 7.684 -15.575 1.00 70.56 1039 ASN A C 1
ATOM 8036 O O . ASN A 1 1039 ? -30.598 7.476 -15.995 1.00 70.56 1039 ASN A O 1
ATOM 8040 N N . LEU A 1 1040 ? -29.217 8.464 -14.516 1.00 63.94 1040 LEU A N 1
ATOM 8041 C CA . LEU A 1 1040 ? -30.268 9.164 -13.774 1.00 63.94 1040 LEU A CA 1
ATOM 8042 C C . LEU A 1 1040 ? -30.931 10.268 -14.609 1.00 63.94 1040 LEU A C 1
ATOM 8044 O O . LEU A 1 1040 ? -32.150 10.424 -14.545 1.00 63.94 1040 LEU A O 1
ATOM 8048 N N . GLU A 1 1041 ? -30.162 11.020 -15.402 1.00 65.25 1041 GLU A N 1
ATOM 8049 C CA . GLU A 1 1041 ? -30.705 12.014 -16.336 1.00 65.25 1041 GLU A CA 1
ATOM 8050 C C . GLU A 1 1041 ? -31.634 11.348 -17.362 1.00 65.25 1041 GLU A C 1
ATOM 8052 O O . GLU A 1 1041 ? -32.790 11.761 -17.484 1.00 65.25 1041 GLU A O 1
ATOM 8057 N N . GLU A 1 1042 ? -31.205 10.253 -17.997 1.00 69.94 1042 GLU A N 1
ATOM 8058 C CA . GLU A 1 1042 ? -32.051 9.486 -18.922 1.00 69.94 1042 GLU A CA 1
ATOM 8059 C C . GLU A 1 1042 ? -33.327 8.939 -18.263 1.00 69.94 1042 GLU A C 1
ATOM 8061 O O . GLU A 1 1042 ? -34.393 8.894 -18.885 1.00 69.94 1042 GLU A O 1
ATOM 8066 N N . GLU A 1 1043 ? -33.238 8.459 -17.020 1.00 69.44 1043 GLU A N 1
ATOM 8067 C CA . GLU A 1 1043 ? -34.392 7.932 -16.290 1.00 69.44 1043 GLU A CA 1
ATOM 8068 C C . GLU A 1 1043 ? -35.370 9.051 -15.897 1.00 69.44 1043 GLU A C 1
ATOM 8070 O O . GLU A 1 1043 ? -36.589 8.883 -16.013 1.00 69.44 1043 GLU A O 1
ATOM 8075 N N . SER A 1 1044 ? -34.847 10.227 -15.536 1.00 64.12 1044 SER A N 1
ATOM 8076 C CA . SER A 1 1044 ? -35.645 11.421 -15.248 1.00 64.12 1044 SER A CA 1
ATOM 8077 C C . SER A 1 1044 ? -36.367 11.959 -16.489 1.00 64.12 1044 SER A C 1
ATOM 8079 O O . SER A 1 1044 ? -37.546 12.310 -16.402 1.00 64.12 1044 SER A O 1
ATOM 8081 N N . GLU A 1 1045 ? -35.724 11.945 -17.662 1.00 71.69 1045 GLU A N 1
ATOM 8082 C CA . GLU A 1 1045 ? -36.353 12.322 -18.933 1.00 71.69 1045 GLU A CA 1
ATOM 8083 C C . GLU A 1 1045 ? -37.507 11.372 -19.275 1.00 71.69 1045 GLU A C 1
ATOM 8085 O O . GLU A 1 1045 ? -38.619 11.822 -19.563 1.00 71.69 1045 GLU A O 1
ATOM 8090 N N . LYS A 1 1046 ? -37.299 10.056 -19.124 1.00 74.69 1046 LYS A N 1
ATOM 8091 C CA . LYS A 1 1046 ? -38.353 9.042 -19.319 1.00 74.69 1046 LYS A CA 1
ATOM 8092 C C . LYS A 1 1046 ? -39.528 9.240 -18.353 1.00 74.69 1046 LYS A C 1
ATOM 8094 O O . LYS A 1 1046 ? -40.686 9.094 -18.753 1.00 74.69 1046 LYS A O 1
ATOM 8099 N N . GLN A 1 1047 ? -39.264 9.583 -17.088 1.00 75.75 1047 GLN A N 1
ATOM 8100 C CA . GLN A 1 1047 ? -40.317 9.906 -16.117 1.00 75.75 1047 GLN A CA 1
ATOM 8101 C C . GLN A 1 1047 ? -41.070 11.194 -16.473 1.00 75.75 1047 GLN A C 1
ATOM 8103 O O . GLN A 1 1047 ? -42.297 11.238 -16.343 1.00 75.75 1047 GLN A O 1
ATOM 8108 N N . MET A 1 1048 ? -40.373 12.229 -16.943 1.00 72.75 1048 MET A N 1
ATOM 8109 C CA . MET A 1 1048 ? -40.989 13.490 -17.361 1.00 72.75 1048 MET A CA 1
ATOM 8110 C C . MET A 1 1048 ? -41.871 13.318 -18.599 1.00 72.75 1048 MET A C 1
ATOM 8112 O O . MET A 1 1048 ? -42.990 13.838 -18.622 1.00 72.75 1048 MET A O 1
ATOM 8116 N N . ASP A 1 1049 ? -41.438 12.517 -19.569 1.00 80.25 1049 ASP A N 1
ATOM 8117 C CA . ASP A 1 1049 ? -42.251 12.145 -20.729 1.00 80.25 1049 ASP A CA 1
ATOM 8118 C C . ASP A 1 1049 ? -43.518 11.386 -20.314 1.00 80.25 1049 ASP A C 1
ATOM 8120 O O . ASP A 1 1049 ? -44.617 11.669 -20.808 1.00 80.25 1049 ASP A O 1
ATOM 8124 N N . LEU A 1 1050 ? -43.402 10.467 -19.349 1.00 83.12 1050 LEU A N 1
ATOM 8125 C CA . LEU A 1 1050 ? -44.550 9.742 -18.806 1.00 83.12 1050 LEU A CA 1
ATOM 8126 C C . LEU A 1 1050 ? -45.531 10.683 -18.088 1.00 83.12 1050 LEU A C 1
ATOM 8128 O O . LEU A 1 1050 ? -46.743 10.575 -18.290 1.00 83.12 1050 LEU A O 1
ATOM 8132 N N . LEU A 1 1051 ? -45.031 11.626 -17.283 1.00 80.06 1051 LEU A N 1
ATOM 8133 C CA . LEU A 1 1051 ? -45.853 12.638 -16.610 1.00 80.06 1051 LEU A CA 1
ATOM 8134 C C . LEU A 1 1051 ? -46.546 13.566 -17.612 1.00 80.06 1051 LEU A C 1
ATOM 8136 O O . LEU A 1 1051 ? -47.727 13.885 -17.448 1.00 80.06 1051 LEU A O 1
ATOM 8140 N N . GLN A 1 1052 ? -45.849 13.965 -18.675 1.00 81.44 1052 GLN A N 1
ATOM 8141 C CA . GLN A 1 1052 ? -46.415 14.770 -19.750 1.00 81.44 1052 GLN A CA 1
ATOM 8142 C C . GLN A 1 1052 ? -47.532 14.013 -20.481 1.00 81.44 1052 GLN A C 1
ATOM 8144 O O . GLN A 1 1052 ? -48.612 14.568 -20.704 1.00 81.44 1052 GLN A O 1
ATOM 8149 N N . TYR A 1 1053 ? -47.322 12.728 -20.777 1.00 83.19 1053 TYR A N 1
ATOM 8150 C CA . TYR A 1 1053 ? -48.338 11.854 -21.363 1.00 83.19 1053 TYR A CA 1
ATOM 8151 C C . TYR A 1 1053 ? -49.574 11.713 -20.458 1.00 83.19 1053 TYR A C 1
ATOM 8153 O O . TYR A 1 1053 ? -50.709 11.888 -20.915 1.00 83.19 1053 TYR A O 1
ATOM 8161 N N . LEU A 1 1054 ? -49.372 11.479 -19.158 1.00 82.81 1054 LEU A N 1
ATOM 8162 C CA . LEU A 1 1054 ? -50.448 11.398 -18.164 1.00 82.81 1054 LEU A CA 1
ATOM 8163 C C . LEU A 1 1054 ? -51.246 12.705 -18.073 1.00 82.81 1054 LEU A C 1
ATOM 8165 O O . LEU A 1 1054 ? -52.476 12.676 -18.024 1.00 82.81 1054 LEU A O 1
ATOM 8169 N N . ARG A 1 1055 ? -50.571 13.858 -18.121 1.00 83.25 1055 ARG A N 1
ATOM 8170 C CA . ARG A 1 1055 ? -51.211 15.181 -18.098 1.00 83.25 1055 ARG A CA 1
ATOM 8171 C C . ARG A 1 1055 ? -52.104 15.409 -19.320 1.00 83.25 1055 ARG A C 1
ATOM 8173 O O . ARG A 1 1055 ? -53.223 15.902 -19.177 1.00 83.25 1055 ARG A O 1
ATOM 8180 N N . VAL A 1 1056 ? -51.648 15.015 -20.512 1.00 85.69 1056 VAL A N 1
ATOM 8181 C CA . VAL A 1 1056 ? -52.456 15.083 -21.744 1.00 85.69 1056 VAL A CA 1
ATOM 8182 C C . VAL A 1 1056 ? -53.671 14.158 -21.651 1.00 85.69 1056 VAL A C 1
ATOM 8184 O O . VAL A 1 1056 ? -54.775 14.555 -22.034 1.00 85.69 1056 VAL A O 1
ATOM 8187 N N . MET A 1 1057 ? -53.501 12.952 -21.102 1.00 83.25 1057 MET A N 1
ATOM 8188 C CA . MET A 1 1057 ? -54.601 12.005 -20.904 1.00 83.25 1057 MET A CA 1
ATOM 8189 C C . MET A 1 1057 ? -55.647 12.538 -19.909 1.00 83.25 1057 MET A C 1
ATOM 8191 O O . MET A 1 1057 ? -56.846 12.448 -20.175 1.00 83.25 1057 MET A O 1
ATOM 8195 N N . LEU A 1 1058 ? -55.215 13.160 -18.807 1.00 84.94 1058 LEU A N 1
ATOM 8196 C CA . LEU A 1 1058 ? -56.107 13.799 -17.833 1.00 84.94 1058 LEU A CA 1
ATOM 8197 C C . LEU A 1 1058 ? -56.898 14.951 -18.462 1.00 84.94 1058 LEU A C 1
ATOM 8199 O O . LEU A 1 1058 ? -58.120 14.980 -18.343 1.00 84.94 1058 LEU A O 1
ATOM 8203 N N . GLN A 1 1059 ? -56.251 15.824 -19.239 1.00 84.94 1059 GLN A N 1
ATOM 8204 C CA . GLN A 1 1059 ? -56.949 16.886 -19.980 1.00 84.94 1059 GLN A CA 1
ATOM 8205 C C . GLN A 1 1059 ? -57.946 16.342 -21.015 1.00 84.94 1059 GLN A C 1
ATOM 8207 O O . GLN A 1 1059 ? -58.931 17.003 -21.357 1.00 84.94 1059 GLN A O 1
ATOM 8212 N N . GLN A 1 1060 ? -57.693 15.161 -21.583 1.00 84.69 1060 GLN A N 1
ATOM 8213 C CA . GLN A 1 1060 ? -58.666 14.488 -22.446 1.00 84.69 1060 GLN A CA 1
ATOM 8214 C C . GLN A 1 1060 ? -59.837 13.923 -21.637 1.00 84.69 1060 GLN A C 1
ATOM 8216 O O . GLN A 1 1060 ? -60.983 14.052 -22.071 1.00 84.69 1060 GLN A O 1
ATOM 8221 N N . MET A 1 1061 ? -59.582 13.332 -20.467 1.00 80.19 1061 MET A N 1
ATOM 8222 C CA . MET A 1 1061 ? -60.637 12.855 -19.570 1.00 80.19 1061 MET A CA 1
ATOM 8223 C C . MET A 1 1061 ? -61.520 13.998 -19.068 1.00 80.19 1061 MET A C 1
ATOM 8225 O O . MET A 1 1061 ? -62.738 13.885 -19.164 1.00 80.19 1061 MET A O 1
ATOM 8229 N N . GLU A 1 1062 ? -60.944 15.121 -18.638 1.00 87.12 1062 GLU A N 1
ATOM 8230 C CA . GLU A 1 1062 ? -61.691 16.316 -18.221 1.00 87.12 1062 GLU A CA 1
ATOM 8231 C C . GLU A 1 1062 ? -62.596 16.838 -19.342 1.00 87.12 1062 GLU A C 1
ATOM 8233 O O . GLU A 1 1062 ? -63.780 17.093 -19.127 1.00 87.12 1062 GLU A O 1
ATOM 8238 N N . ARG A 1 1063 ? -62.081 16.905 -20.578 1.00 84.62 1063 ARG A N 1
ATOM 8239 C CA . ARG A 1 1063 ? -62.888 17.280 -21.751 1.00 84.62 1063 ARG A CA 1
ATOM 8240 C C . ARG A 1 1063 ? -64.036 16.304 -22.011 1.00 84.62 1063 ARG A C 1
ATOM 8242 O O . ARG A 1 1063 ? -65.128 16.732 -22.384 1.00 84.62 1063 ARG A O 1
ATOM 8249 N N . ARG A 1 1064 ? -63.819 14.999 -21.812 1.00 84.56 1064 ARG A N 1
ATOM 8250 C CA . ARG A 1 1064 ? -64.879 13.985 -21.940 1.00 84.56 1064 ARG A CA 1
ATOM 8251 C C . ARG A 1 1064 ? -65.921 14.111 -20.833 1.00 84.56 1064 ARG A C 1
ATOM 8253 O O . ARG A 1 1064 ? -67.103 14.000 -21.137 1.00 84.56 1064 ARG A O 1
ATOM 8260 N N . ILE A 1 1065 ? -65.509 14.379 -19.596 1.00 84.31 1065 ILE A N 1
ATOM 8261 C CA . ILE A 1 1065 ? -66.420 14.607 -18.466 1.00 84.31 1065 ILE A CA 1
ATOM 8262 C C . ILE A 1 1065 ? -67.279 15.847 -18.731 1.00 84.31 1065 ILE A C 1
ATOM 8264 O O . ILE A 1 1065 ? -68.500 15.739 -18.705 1.00 84.31 1065 ILE A O 1
ATOM 8268 N N . ALA A 1 1066 ? -66.674 16.971 -19.124 1.00 80.50 1066 ALA A N 1
ATOM 8269 C CA . ALA A 1 1066 ? -67.404 18.191 -19.475 1.00 80.50 1066 ALA A CA 1
ATOM 8270 C C . ALA A 1 1066 ? -68.389 17.973 -20.643 1.00 80.50 1066 ALA A C 1
ATOM 8272 O O . ALA A 1 1066 ? -69.509 18.488 -20.644 1.00 80.50 1066 ALA A O 1
ATOM 8273 N N . SER A 1 1067 ? -68.004 17.164 -21.638 1.00 82.56 1067 SER A N 1
ATOM 8274 C CA . SER A 1 1067 ? -68.902 16.776 -22.731 1.00 82.56 1067 SER A CA 1
ATOM 8275 C C . SER A 1 1067 ? -70.092 15.946 -22.237 1.00 82.56 1067 SER A C 1
ATOM 8277 O O . SER A 1 1067 ? -71.220 16.191 -22.665 1.00 82.56 1067 SER A O 1
ATOM 8279 N N . VAL A 1 1068 ? -69.870 15.002 -21.319 1.00 82.69 1068 VAL A N 1
ATOM 8280 C CA . VAL A 1 1068 ? -70.937 14.189 -20.718 1.00 82.69 1068 VAL A CA 1
ATOM 8281 C C . VAL A 1 1068 ? -71.859 15.050 -19.853 1.00 82.69 1068 VAL A C 1
ATOM 8283 O O . VAL A 1 1068 ? -73.074 14.937 -19.985 1.00 82.69 1068 VAL A O 1
ATOM 8286 N N . GLU A 1 1069 ? -71.330 15.962 -19.038 1.00 80.38 1069 GLU A N 1
ATOM 8287 C CA . GLU A 1 1069 ? -72.135 16.903 -18.243 1.00 80.38 1069 GLU A CA 1
ATOM 8288 C C . GLU A 1 1069 ? -73.016 17.798 -19.127 1.00 80.38 1069 GLU A C 1
ATOM 8290 O O . GLU A 1 1069 ? -74.195 18.023 -18.831 1.00 80.38 1069 GLU A O 1
ATOM 8295 N N . SER A 1 1070 ? -72.488 18.255 -20.265 1.00 78.56 1070 SER A N 1
ATOM 8296 C CA . SER A 1 1070 ? -73.262 18.999 -21.264 1.00 78.56 1070 SER A CA 1
ATOM 8297 C C . SER A 1 1070 ? -74.377 18.147 -21.890 1.00 78.56 1070 SER A C 1
ATOM 8299 O O . SER A 1 1070 ? -75.509 18.609 -22.036 1.00 78.56 1070 SER A O 1
ATOM 8301 N N . GLN A 1 1071 ? -74.109 16.876 -22.207 1.00 80.31 1071 GLN A N 1
ATOM 8302 C CA . GLN A 1 1071 ? -75.133 15.962 -22.728 1.00 80.31 1071 GLN A CA 1
ATOM 8303 C C . GLN A 1 1071 ? -76.218 15.652 -21.686 1.00 80.31 1071 GLN A C 1
ATOM 8305 O O . GLN A 1 1071 ? -77.403 15.620 -22.024 1.00 80.31 1071 GLN A O 1
ATOM 8310 N N . VAL A 1 1072 ? -75.834 15.465 -20.421 1.00 79.31 1072 VAL A N 1
ATOM 8311 C CA . VAL A 1 1072 ? -76.761 15.214 -19.309 1.00 79.31 1072 VAL A CA 1
ATOM 8312 C C . VAL A 1 1072 ? -77.637 16.439 -19.049 1.00 79.31 1072 VAL A C 1
ATOM 8314 O O . VAL A 1 1072 ? -78.856 16.305 -18.979 1.00 79.31 1072 VAL A O 1
ATOM 8317 N N . SER A 1 1073 ? -77.062 17.642 -18.980 1.00 75.00 1073 SER A N 1
ATOM 8318 C CA . SER A 1 1073 ? -77.831 18.884 -18.798 1.00 75.00 1073 SER A CA 1
ATOM 8319 C C . SER A 1 1073 ? -78.793 19.157 -19.962 1.00 75.00 1073 SER A C 1
ATOM 8321 O O . SER A 1 1073 ? -79.950 19.518 -19.732 1.00 75.00 1073 SER A O 1
ATOM 8323 N N . ALA A 1 1074 ? -78.385 18.884 -21.205 1.00 74.00 1074 ALA A N 1
ATOM 8324 C CA . ALA A 1 1074 ? -79.269 18.957 -22.369 1.00 74.00 1074 ALA A CA 1
ATOM 8325 C C . ALA A 1 1074 ? -80.408 17.916 -22.321 1.00 74.00 1074 ALA A C 1
ATOM 8327 O O . ALA A 1 1074 ? -81.543 18.220 -22.698 1.00 74.00 1074 ALA A O 1
ATOM 8328 N N . ALA A 1 1075 ? -80.141 16.699 -21.836 1.00 69.88 1075 ALA A N 1
ATOM 8329 C CA . ALA A 1 1075 ? -81.164 15.668 -21.655 1.00 69.88 1075 ALA A CA 1
ATOM 8330 C C . ALA A 1 1075 ? -82.169 16.032 -20.546 1.00 69.88 1075 ALA A C 1
ATOM 8332 O O . ALA A 1 1075 ? -83.370 15.811 -20.709 1.00 69.88 1075 ALA A O 1
ATOM 8333 N N . VAL A 1 1076 ? -81.700 16.642 -19.453 1.00 69.50 1076 VAL A N 1
ATOM 8334 C CA . VAL A 1 1076 ? -82.554 17.150 -18.366 1.00 69.50 1076 VAL A CA 1
ATOM 8335 C C . VAL A 1 1076 ? -83.437 18.302 -18.856 1.00 69.50 1076 VAL A C 1
ATOM 8337 O O . VAL A 1 1076 ? -84.640 18.294 -18.604 1.00 69.50 1076 VAL A O 1
ATOM 8340 N N . SER A 1 1077 ? -82.888 19.236 -19.640 1.00 64.88 1077 SER A N 1
ATOM 8341 C CA . SER A 1 1077 ? -83.662 20.322 -20.258 1.00 64.88 1077 SER A CA 1
ATOM 8342 C C . SER A 1 1077 ? -84.745 19.802 -21.213 1.00 64.88 1077 SER A C 1
ATOM 8344 O O . SER A 1 1077 ? -85.883 20.261 -21.149 1.00 64.88 1077 SER A O 1
ATOM 8346 N N . LYS A 1 1078 ? -84.445 18.787 -22.038 1.00 63.88 1078 LYS A N 1
ATOM 8347 C CA . LYS A 1 1078 ? -85.449 18.148 -22.910 1.00 63.88 1078 LYS A CA 1
ATOM 8348 C C . LYS A 1 1078 ? -86.570 17.448 -22.138 1.00 63.88 1078 LYS A C 1
ATOM 8350 O O . LYS A 1 1078 ? -87.682 17.379 -22.649 1.00 63.88 1078 LYS A O 1
ATOM 8355 N N . ARG A 1 1079 ? -86.302 16.945 -20.928 1.00 57.72 1079 ARG A N 1
ATOM 8356 C CA . ARG A 1 1079 ? -87.334 16.366 -20.051 1.00 57.72 1079 ARG A CA 1
ATOM 8357 C C . ARG A 1 1079 ? -88.232 17.437 -19.431 1.00 57.72 1079 ARG A C 1
ATOM 8359 O O . ARG A 1 1079 ? -89.437 17.243 -19.397 1.00 57.72 1079 ARG A O 1
ATOM 8366 N N . GLY A 1 1080 ? -87.671 18.582 -19.040 1.00 56.56 1080 GLY A N 1
ATOM 8367 C CA . GLY A 1 1080 ? -88.442 19.702 -18.484 1.00 56.56 1080 GLY A CA 1
ATOM 8368 C C . GLY A 1 1080 ? -89.428 20.357 -19.462 1.00 56.56 1080 GLY A C 1
ATOM 8369 O O . GLY A 1 1080 ? -90.395 20.959 -19.018 1.00 56.56 1080 GLY A O 1
ATOM 8370 N N . VAL A 1 1081 ? -89.224 20.216 -20.777 1.00 54.25 1081 VAL A N 1
ATOM 8371 C CA . VAL A 1 1081 ? -90.149 20.722 -21.816 1.00 54.25 1081 VAL A CA 1
ATOM 8372 C C . VAL A 1 1081 ? -91.250 19.705 -22.166 1.00 54.25 1081 VAL A C 1
ATOM 8374 O O . VAL A 1 1081 ? -92.221 20.059 -22.821 1.00 54.25 1081 VAL A O 1
ATOM 8377 N N . ALA A 1 1082 ? -91.135 18.446 -21.729 1.00 51.47 1082 ALA A N 1
ATOM 8378 C CA . ALA A 1 1082 ? -92.192 17.444 -21.898 1.00 51.47 1082 ALA A CA 1
ATOM 8379 C C . ALA A 1 1082 ? -93.209 17.429 -20.735 1.00 51.47 1082 ALA A C 1
ATOM 8381 O O . ALA A 1 1082 ? -94.265 16.820 -20.879 1.00 51.47 1082 ALA A O 1
ATOM 8382 N N . ASP A 1 1083 ? -92.898 18.101 -19.619 1.00 50.78 1083 ASP A N 1
ATOM 8383 C CA . ASP A 1 1083 ? -93.764 18.247 -18.433 1.00 50.78 1083 ASP A CA 1
ATOM 8384 C C . ASP A 1 1083 ? -94.486 19.619 -18.367 1.00 50.78 1083 ASP A C 1
ATOM 8386 O O . ASP A 1 1083 ? -95.062 19.976 -17.337 1.00 50.78 1083 ASP A O 1
ATOM 8390 N N . SER A 1 1084 ? -94.488 20.383 -19.469 1.00 40.16 1084 SER A N 1
ATOM 8391 C CA . SER A 1 1084 ? -95.350 21.558 -19.708 1.00 40.16 1084 SER A CA 1
ATOM 8392 C C . SER A 1 1084 ? -96.253 21.307 -20.904 1.00 40.16 1084 SER A C 1
ATOM 8394 O O . SER A 1 1084 ? -97.443 21.685 -20.844 1.00 40.16 1084 SER A O 1
#